Protein AF-0000000069197864 (afdb_homodimer)

Solvent-accessible surface area (backbone atoms only — not comparable to full-atom values): 42630 Å² total; per-residue (Å²): 136,84,79,78,78,74,75,74,72,71,70,78,69,64,52,70,52,77,32,82,39,38,65,58,52,23,64,70,49,71,47,91,70,56,29,30,30,36,21,18,33,44,32,56,97,52,33,32,36,30,38,38,36,36,39,21,58,75,29,68,63,74,81,81,74,58,93,82,49,43,35,36,40,35,40,45,45,51,19,27,34,25,52,62,45,41,40,32,92,54,12,57,22,32,53,53,95,93,35,60,39,76,34,92,60,21,50,26,68,76,27,23,40,35,22,41,19,38,52,68,53,8,32,84,10,37,56,63,84,75,62,103,38,56,43,58,51,51,50,52,48,52,53,53,50,28,51,74,58,68,43,50,74,51,37,29,35,41,31,28,49,32,56,25,57,61,53,51,36,48,32,60,66,62,40,69,91,53,82,66,44,71,51,32,40,37,34,32,42,49,58,39,38,45,70,54,33,55,67,38,54,30,58,39,39,27,44,51,36,69,42,53,73,66,57,26,51,51,40,48,52,53,39,49,53,49,38,53,29,59,75,66,68,48,73,90,45,57,62,57,51,50,50,52,52,52,51,53,35,58,53,52,50,55,72,47,74,78,61,78,78,44,58,63,58,52,43,48,52,51,29,75,39,22,41,75,42,49,73,35,95,55,77,70,57,35,61,56,21,67,69,49,26,53,58,34,55,69,50,58,76,54,64,36,56,67,42,53,34,50,43,48,73,70,71,21,36,39,34,39,38,31,51,17,79,46,68,92,39,40,35,53,19,47,53,50,48,61,72,62,46,82,45,96,57,40,71,62,47,72,72,50,69,70,42,77,36,71,43,79,40,72,37,76,90,74,71,41,76,41,76,40,64,43,31,36,40,34,66,49,96,49,39,35,40,34,35,26,63,46,87,62,49,65,59,48,64,62,60,74,61,70,113,136,83,80,78,77,74,77,73,73,72,69,76,70,65,53,72,50,76,32,82,39,37,65,59,52,22,64,70,49,72,46,89,72,57,29,31,30,35,20,18,34,44,31,56,99,53,33,33,37,30,37,38,36,35,38,22,58,76,28,67,62,74,79,82,75,58,92,82,50,43,36,35,40,36,40,47,44,50,18,27,36,26,51,62,44,43,39,33,94,52,12,56,22,31,54,53,96,92,35,60,40,75,33,93,61,20,51,26,69,77,28,22,38,36,22,41,19,39,52,67,52,8,32,84,9,37,57,63,84,75,70,99,38,55,42,58,51,51,50,52,48,50,53,54,50,28,50,74,57,67,42,50,76,50,37,30,33,42,32,28,48,31,56,26,57,62,54,52,37,47,33,60,64,63,39,68,91,52,82,64,44,70,51,29,39,35,34,33,46,50,58,40,39,43,71,54,33,54,66,38,53,28,59,38,40,27,45,52,34,70,43,54,72,68,57,26,51,50,41,46,51,52,39,50,54,50,38,52,27,57,75,68,68,48,73,87,44,58,61,56,52,50,50,51,52,51,52,53,32,56,53,51,50,57,71,45,75,78,63,78,78,44,57,62,58,50,44,47,52,50,28,77,38,23,42,77,43,49,71,36,95,57,76,71,58,34,61,57,22,67,71,48,24,54,59,35,56,70,50,57,75,52,64,36,57,65,42,53,34,51,42,47,72,70,71,22,36,40,35,39,38,32,51,15,80,46,67,92,38,42,35,53,19,47,53,50,47,62,72,62,46,82,46,96,58,41,72,60,48,71,72,50,68,70,41,77,37,73,43,82,38,73,36,74,90,72,72,39,76,43,76,40,62,44,33,35,37,34,67,51,94,50,40,36,39,34,36,25,64,43,88,72,50,62,54,51,62,64,62,72,62,68,114

Nearest PDB structures (foldseek):
  1cpy-assembly1_A  TM=8.074E-01  e=1.595E-21  Saccharomyces cerevisiae
  8w2d-assembly2_B  TM=4.343E-01  e=3.304E-03  Paraburkholderia acidicola
  6fw5-assembly4_D  TM=5.270E-01  e=2.827E-02  Mycobacterium tuberculosis CDC1551
  6fw5-assembly3_C  TM=5.551E-01  e=5.670E-02  Mycobacterium tuberculosis CDC1551
  6fvj-assembly6_F  TM=4.815E-01  e=2.153E-01  Mycobacterium tuberculosis

InterPro domains:
  IPR001563 Peptidase S10, serine carboxypeptidase [PF00450] (79-387)
  IPR001563 Peptidase S10, serine carboxypeptidase [PTHR11802] (58-299)
  IPR029058 Alpha/Beta hydrolase fold [G3DSA:3.40.50.1820] (12-390)
  IPR029058 Alpha/Beta hydrolase fold [SSF53474] (30-390)

Organism: Paramecium tetraurelia (NCBI:txid5888)

Structure (mmCIF, N/CA/C/O backbone):
data_AF-0000000069197864-model_v1
#
loop_
_entity.id
_entity.type
_entity.pdbx_description
1 polymer 'Chromosome undetermined scaffold_12, whole genome shotgun sequence'
#
loop_
_atom_site.group_PDB
_atom_site.id
_atom_site.type_symbol
_atom_site.label_atom_id
_atom_site.label_alt_id
_atom_site.label_comp_id
_atom_site.label_asym_id
_atom_site.label_entity_id
_atom_site.label_seq_id
_atom_site.pdbx_PDB_ins_code
_atom_site.Cartn_x
_atom_site.Cartn_y
_atom_site.Cartn_z
_atom_site.occupancy
_atom_site.B_iso_or_equiv
_atom_site.auth_seq_id
_atom_site.auth_comp_id
_atom_site.auth_asym_id
_atom_site.auth_atom_id
_atom_site.pdbx_PDB_model_num
ATOM 1 N N . MET A 1 1 ? 2.703 71.875 38.156 1 29.94 1 MET A N 1
ATOM 2 C CA . MET A 1 1 ? 1.767 71.438 37.094 1 29.94 1 MET A CA 1
ATOM 3 C C . MET A 1 1 ? 2.441 70.562 36.094 1 29.94 1 MET A C 1
ATOM 5 O O . MET A 1 1 ? 3.189 71 35.25 1 29.94 1 MET A O 1
ATOM 9 N N . PHE A 1 2 ? 2.959 69.375 36.438 1 36.72 2 PHE A N 1
ATOM 10 C CA . PHE A 1 2 ? 3.602 68.312 35.656 1 36.72 2 PHE A CA 1
ATOM 11 C C . PHE A 1 2 ? 2.65 67.688 34.625 1 36.72 2 PHE A C 1
ATOM 13 O O . PHE A 1 2 ? 1.576 67.188 34.969 1 36.72 2 PHE A O 1
ATOM 20 N N . ILE A 1 3 ? 2.619 68.25 33.344 1 36.62 3 ILE A N 1
ATOM 21 C CA . ILE A 1 3 ? 1.934 67.75 32.156 1 36.62 3 ILE A CA 1
ATOM 22 C C . ILE A 1 3 ? 2.357 66.312 31.891 1 36.62 3 ILE A C 1
ATOM 24 O O . ILE A 1 3 ? 3.533 66.062 31.625 1 36.62 3 ILE A O 1
ATOM 28 N N . TYR A 1 4 ? 1.689 65.312 32.438 1 33.03 4 TYR A N 1
ATOM 29 C CA . TYR A 1 4 ? 1.729 63.906 31.984 1 33.03 4 TYR A CA 1
ATOM 30 C C . TYR A 1 4 ? 1.438 63.812 30.5 1 33.03 4 TYR A C 1
ATOM 32 O O . TYR A 1 4 ? 0.31 64.062 30.062 1 33.03 4 TYR A O 1
ATOM 40 N N . LEU A 1 5 ? 2.395 64.062 29.609 1 32.31 5 LEU A N 1
ATOM 41 C CA . LEU A 1 5 ? 2.314 63.688 28.203 1 32.31 5 LEU A CA 1
ATOM 42 C C . LEU A 1 5 ? 1.956 62.188 28.078 1 32.31 5 LEU A C 1
ATOM 44 O O . LEU A 1 5 ? 2.748 61.312 28.453 1 32.31 5 LEU A O 1
ATOM 48 N N . GLN A 1 6 ? 0.674 61.812 28.203 1 32.03 6 GLN A N 1
ATOM 49 C CA . GLN A 1 6 ? 0.186 60.531 27.75 1 32.03 6 GLN A CA 1
ATOM 50 C C . GLN A 1 6 ? 0.647 60.219 26.328 1 32.03 6 GLN A C 1
ATOM 52 O O . GLN A 1 6 ? 0.236 60.906 25.375 1 32.03 6 GLN A O 1
ATOM 57 N N . LEU A 1 7 ? 1.839 59.812 26.109 1 33.84 7 LEU A N 1
ATOM 58 C CA . LEU A 1 7 ? 2.217 59.188 24.844 1 33.84 7 LEU A CA 1
ATOM 59 C C . LEU A 1 7 ? 1.141 58.188 24.375 1 33.84 7 LEU A C 1
ATOM 61 O O . LEU A 1 7 ? 0.909 57.156 25.016 1 33.84 7 LEU A O 1
ATOM 65 N N . ILE A 1 8 ? 0.067 58.688 23.812 1 32.66 8 ILE A N 1
ATOM 66 C CA . ILE A 1 8 ? -0.806 57.812 23.016 1 32.66 8 ILE A CA 1
ATOM 67 C C . ILE A 1 8 ? 0.029 57 22.031 1 32.66 8 ILE A C 1
ATOM 69 O O . ILE A 1 8 ? 0.58 57.562 21.078 1 32.66 8 ILE A O 1
ATOM 73 N N . PHE A 1 9 ? 0.789 56.031 22.469 1 34.56 9 PHE A N 1
ATOM 74 C CA . PHE A 1 9 ? 1.14 55 21.5 1 34.56 9 PHE A CA 1
ATOM 75 C C . PHE A 1 9 ? -0.055 54.688 20.609 1 34.56 9 PHE A C 1
ATOM 77 O O . PHE A 1 9 ? -1.021 54.062 21.062 1 34.56 9 PHE A O 1
ATOM 84 N N . THR A 1 10 ? -0.437 55.531 19.75 1 35.44 10 THR A N 1
ATOM 85 C CA . THR A 1 10 ? -1.329 55.062 18.688 1 35.44 10 THR A CA 1
ATOM 86 C C . THR A 1 10 ? -0.896 53.688 18.172 1 35.44 10 THR A C 1
ATOM 88 O O . THR A 1 10 ? 0.131 53.594 17.5 1 35.44 10 THR A O 1
ATOM 91 N N . LEU A 1 11 ? -1.005 52.625 18.891 1 41.78 11 LEU A N 1
ATOM 92 C CA . LEU A 1 11 ? -0.915 51.281 18.312 1 41.78 11 LEU A CA 1
ATOM 93 C C . LEU A 1 11 ? -1.478 51.25 16.906 1 41.78 11 LEU A C 1
ATOM 95 O O . LEU A 1 11 ? -2.668 51.5 16.703 1 41.78 11 LEU A O 1
ATOM 99 N N . THR A 1 12 ? -0.827 51.719 15.969 1 46.97 12 THR A N 1
ATOM 100 C CA . THR A 1 12 ? -1.195 51.594 14.57 1 46.97 12 THR A CA 1
ATOM 101 C C . THR A 1 12 ? -1.831 50.219 14.305 1 46.97 12 THR A C 1
ATOM 103 O O . THR A 1 12 ? -1.194 49.188 14.508 1 46.97 12 THR A O 1
ATOM 106 N N . ARG A 1 13 ? -3.125 50.156 14.586 1 60.06 13 ARG A N 1
ATOM 107 C CA . ARG A 1 13 ? -3.893 48.938 14.32 1 60.06 13 ARG A CA 1
ATOM 108 C C . ARG A 1 13 ? -3.666 48.469 12.891 1 60.06 13 ARG A C 1
ATOM 110 O O . ARG A 1 13 ? -3.535 49.281 11.969 1 60.06 13 ARG A O 1
ATOM 117 N N . ALA A 1 14 ? -3.287 47.156 12.664 1 67.81 14 ALA A N 1
ATOM 118 C CA . ALA A 1 14 ? -3.146 46.5 11.367 1 67.81 14 ALA A CA 1
ATOM 119 C C . ALA A 1 14 ? -4.367 46.75 10.484 1 67.81 14 ALA A C 1
ATOM 121 O O . ALA A 1 14 ? -5.492 46.844 10.984 1 67.81 14 ALA A O 1
ATOM 122 N N . LEU A 1 15 ? -4.105 47.281 9.305 1 82.94 15 LEU A N 1
ATOM 123 C CA . LEU A 1 15 ? -5.148 47.469 8.297 1 82.94 15 LEU A CA 1
ATOM 124 C C . LEU A 1 15 ? -5.449 46.156 7.594 1 82.94 15 LEU A C 1
ATOM 126 O O . LEU A 1 15 ? -4.527 45.406 7.215 1 82.94 15 LEU A O 1
ATOM 130 N N . ILE A 1 16 ? -6.719 45.719 7.645 1 89.31 16 ILE A N 1
ATOM 131 C CA . ILE A 1 16 ? -7.145 44.5 6.949 1 89.31 16 ILE A CA 1
ATOM 132 C C . ILE A 1 16 ? -7.914 44.875 5.688 1 89.31 16 ILE A C 1
ATOM 134 O O . ILE A 1 16 ? -8.852 45.688 5.734 1 89.31 16 ILE A O 1
ATOM 138 N N . VAL A 1 17 ? -7.387 44.469 4.574 1 90.38 17 VAL A N 1
ATOM 139 C CA . VAL A 1 17 ? -8.141 44.5 3.326 1 90.38 17 VAL A CA 1
ATOM 140 C C . VAL A 1 17 ? -8.812 43.156 3.104 1 90.38 17 VAL A C 1
ATOM 142 O O . VAL A 1 17 ? -8.133 42.125 3.021 1 90.38 17 VAL A O 1
ATOM 145 N N . LYS A 1 18 ? -10.156 43.094 3.133 1 94.12 18 LYS A N 1
ATOM 146 C CA . LYS A 1 18 ? -10.891 41.844 3.02 1 94.12 18 LYS A CA 1
ATOM 147 C C . LYS A 1 18 ? -11.836 41.875 1.822 1 94.12 18 LYS A C 1
ATOM 149 O O . LYS A 1 18 ? -12.406 42.906 1.498 1 94.12 18 LYS A O 1
ATOM 154 N N . ASN A 1 19 ? -11.906 40.781 1.185 1 94.75 19 ASN A N 1
ATOM 155 C CA . ASN A 1 19 ? -12.812 40.562 0.067 1 94.75 19 ASN A CA 1
ATOM 156 C C . ASN A 1 19 ? -13.703 39.344 0.308 1 94.75 19 ASN A C 1
ATOM 158 O O . ASN A 1 19 ? -13.203 38.219 0.531 1 94.75 19 ASN A O 1
ATOM 162 N N . ASP A 1 20 ? -15.016 39.594 0.306 1 97.56 20 ASP A N 1
ATOM 163 C CA . ASP A 1 20 ? -15.93 38.469 0.218 1 97.56 20 ASP A CA 1
ATOM 164 C C . ASP A 1 20 ? -15.922 37.844 -1.184 1 97.56 20 ASP A C 1
ATOM 166 O O . ASP A 1 20 ? -16.438 38.438 -2.127 1 97.56 20 ASP A O 1
ATOM 170 N N . VAL A 1 21 ? -15.359 36.719 -1.281 1 98.25 21 VAL A N 1
ATOM 171 C CA . VAL A 1 21 ? -15.188 36.125 -2.6 1 98.25 21 VAL A CA 1
ATOM 172 C C . VAL A 1 21 ? -16.125 34.938 -2.748 1 98.25 21 VAL A C 1
ATOM 174 O O . VAL A 1 21 ? -15.852 34.031 -3.541 1 98.25 21 VAL A O 1
ATOM 177 N N . THR A 1 22 ? -17.188 34.844 -1.969 1 98.31 22 THR A N 1
ATOM 178 C CA . THR A 1 22 ? -18.156 33.75 -2.029 1 98.31 22 THR A CA 1
ATOM 179 C C . THR A 1 22 ? -18.797 33.688 -3.406 1 98.31 22 THR A C 1
ATOM 181 O O . THR A 1 22 ? -18.891 32.594 -4 1 98.31 22 THR A O 1
ATOM 184 N N . SER A 1 23 ? -19.25 34.812 -3.895 1 97.44 23 SER A N 1
ATOM 185 C CA . SER A 1 23 ? -19.891 34.844 -5.199 1 97.44 23 SER A CA 1
ATOM 186 C C . SER A 1 23 ? -18.922 34.469 -6.312 1 97.44 23 SER A C 1
ATOM 188 O O . SER A 1 23 ? -19.328 33.844 -7.301 1 97.44 23 SER A O 1
ATOM 190 N N . PHE A 1 24 ? -17.734 34.875 -6.125 1 97.5 24 PHE A N 1
ATOM 191 C CA . PHE A 1 24 ? -16.719 34.531 -7.102 1 97.5 24 PHE A CA 1
ATOM 192 C C . PHE A 1 24 ? -16.625 33 -7.25 1 97.5 24 PHE A C 1
ATOM 194 O O . PHE A 1 24 ? -16.641 32.5 -8.367 1 97.5 24 PHE A O 1
ATOM 201 N N . TYR A 1 25 ? -16.5 32.281 -6.137 1 98 25 TYR A N 1
ATOM 202 C CA . TYR A 1 25 ? -16.375 30.828 -6.18 1 98 25 TYR A CA 1
ATOM 203 C C . TYR A 1 25 ? -17.672 30.203 -6.684 1 98 25 TYR A C 1
ATOM 205 O O . TYR A 1 25 ? -17.641 29.203 -7.422 1 98 25 TYR A O 1
ATOM 213 N N . GLN A 1 26 ? -18.781 30.75 -6.32 1 97.81 26 GLN A N 1
ATOM 214 C CA . GLN A 1 26 ? -20.062 30.219 -6.797 1 97.81 26 GLN A CA 1
ATOM 215 C C . GLN A 1 26 ? -20.156 30.297 -8.32 1 97.81 26 GLN A C 1
ATOM 217 O O . GLN A 1 26 ? -20.625 29.359 -8.961 1 97.81 26 GLN A O 1
ATOM 222 N N . ASP A 1 27 ? -19.734 31.391 -8.797 1 96.88 27 ASP A N 1
ATOM 223 C CA . ASP A 1 27 ? -19.75 31.578 -10.25 1 96.88 27 ASP A CA 1
ATOM 224 C C . ASP A 1 27 ? -18.812 30.609 -10.938 1 96.88 27 ASP A C 1
ATOM 226 O O . ASP A 1 27 ? -19.125 30.078 -12.016 1 96.88 27 ASP A O 1
ATOM 230 N N . MET A 1 28 ? -17.703 30.422 -10.359 1 96.19 28 MET A N 1
ATOM 231 C CA . MET A 1 28 ? -16.672 29.562 -10.945 1 96.19 28 MET A CA 1
ATOM 232 C C . MET A 1 28 ? -17.156 28.109 -10.984 1 96.19 28 MET A C 1
ATOM 234 O O . MET A 1 28 ? -16.891 27.391 -11.953 1 96.19 28 MET A O 1
ATOM 238 N N . ILE A 1 29 ? -17.797 27.641 -9.93 1 97.06 29 ILE A N 1
ATOM 239 C CA . ILE A 1 29 ? -18.141 26.234 -9.852 1 97.06 29 ILE A CA 1
ATOM 240 C C . ILE A 1 29 ? -19.578 26.016 -10.297 1 97.06 29 ILE A C 1
ATOM 242 O O . ILE A 1 29 ? -20.031 24.875 -10.414 1 97.06 29 ILE A O 1
ATOM 246 N N . LYS A 1 30 ? -20.391 27.031 -10.438 1 96.56 30 LYS A N 1
ATOM 247 C CA . LYS A 1 30 ? -21.781 27 -10.867 1 96.56 30 LYS A CA 1
ATOM 248 C C . LYS A 1 30 ? -22.656 26.234 -9.867 1 96.56 30 LYS A C 1
ATOM 250 O O . LYS A 1 30 ? -23.469 25.406 -10.258 1 96.56 30 LYS A O 1
ATOM 255 N N . LYS A 1 31 ? -22.344 26.406 -8.594 1 96.38 31 LYS A N 1
ATOM 256 C CA . LYS A 1 31 ? -23.094 25.844 -7.473 1 96.38 31 LYS A CA 1
ATOM 257 C C . LYS A 1 31 ? -23.234 26.859 -6.34 1 96.38 31 LYS A C 1
ATOM 259 O O . LYS A 1 31 ? -22.375 27.734 -6.18 1 96.38 31 LYS A O 1
ATOM 264 N N . GLN A 1 32 ? -24.25 26.75 -5.613 1 96.44 32 GLN A N 1
ATOM 265 C CA . GLN A 1 32 ? -24.406 27.578 -4.422 1 96.44 32 GLN A CA 1
ATOM 266 C C . GLN A 1 32 ? -23.5 27.109 -3.299 1 96.44 32 GLN A C 1
ATOM 268 O O . GLN A 1 32 ? -23.344 25.906 -3.076 1 96.44 32 GLN A O 1
ATOM 273 N N . ILE A 1 33 ? -22.875 28.047 -2.629 1 97 33 ILE A N 1
ATOM 274 C CA . ILE A 1 33 ? -22 27.797 -1.49 1 97 33 ILE A CA 1
ATOM 275 C C . ILE A 1 33 ? -22.672 28.281 -0.207 1 97 33 ILE A C 1
ATOM 277 O O . ILE A 1 33 ? -23.188 29.391 -0.155 1 97 33 ILE A O 1
ATOM 281 N N . SER A 1 34 ? -22.656 27.469 0.786 1 96.75 34 SER A N 1
ATOM 282 C CA . SER A 1 34 ? -23.391 27.766 2.004 1 96.75 34 SER A CA 1
ATOM 283 C C . SER A 1 34 ? -22.5 28.391 3.066 1 96.75 34 SER A C 1
ATOM 285 O O . SER A 1 34 ? -22.875 28.469 4.238 1 96.75 34 SER A O 1
ATOM 287 N N . PHE A 1 35 ? -21.312 28.766 2.775 1 97.88 35 PHE A N 1
ATOM 288 C CA . PHE A 1 35 ? -20.375 29.312 3.75 1 97.88 35 PHE A CA 1
ATOM 289 C C . PHE A 1 35 ? -19.641 30.531 3.188 1 97.88 35 PHE A C 1
ATOM 291 O O . PHE A 1 35 ? -19.562 30.703 1.97 1 97.88 35 PHE A O 1
ATOM 298 N N . LEU A 1 36 ? -19.125 31.312 4.047 1 98.5 36 LEU A N 1
ATOM 299 C CA . LEU A 1 36 ? -18.375 32.5 3.658 1 98.5 36 LEU A CA 1
ATOM 300 C C . LEU A 1 36 ? -16.984 32.125 3.156 1 98.5 36 LEU A C 1
ATOM 302 O O . LEU A 1 36 ? -16.312 31.297 3.764 1 98.5 36 LEU A O 1
ATOM 306 N N . CYS A 1 37 ? -16.656 32.656 2.045 1 98.56 37 CYS A N 1
ATOM 307 C CA . CYS A 1 37 ? -15.281 32.656 1.544 1 98.56 37 CYS A CA 1
ATOM 308 C C . CYS A 1 37 ? -14.695 34.062 1.546 1 98.56 37 CYS A C 1
ATOM 310 O O . CYS A 1 37 ? -15.203 34.938 0.861 1 98.56 37 CYS A O 1
ATOM 312 N N . GLU A 1 38 ? -13.68 34.188 2.303 1 98.5 38 GLU A N 1
ATOM 313 C CA . GLU A 1 38 ? -13.047 35.5 2.377 1 98.5 38 GLU A CA 1
ATOM 314 C C . GLU A 1 38 ? -11.555 35.406 2.096 1 98.5 38 GLU A C 1
ATOM 316 O O . GLU A 1 38 ? -10.883 34.469 2.535 1 98.5 38 GLU A O 1
ATOM 321 N N . SER A 1 39 ? -11.07 36.312 1.293 1 98.12 39 SER A N 1
ATOM 322 C CA . SER A 1 39 ? -9.648 36.469 1.021 1 98.12 39 SER A CA 1
ATOM 323 C C . SER A 1 39 ? -9.195 37.906 1.305 1 98.12 39 SER A C 1
ATOM 325 O O . SER A 1 39 ? -10.008 38.844 1.259 1 98.12 39 SER A O 1
ATOM 327 N N . GLY A 1 40 ? -7.895 38 1.662 1 97.25 40 GLY A N 1
ATOM 328 C CA . GLY A 1 40 ? -7.422 39.344 1.915 1 97.25 40 GLY A CA 1
ATOM 329 C C . GLY A 1 40 ? -5.977 39.406 2.369 1 97.25 40 GLY A C 1
ATOM 330 O O . GLY A 1 40 ? -5.203 38.469 2.107 1 97.25 40 GLY A O 1
ATOM 331 N N . ARG A 1 41 ? -5.621 40.594 2.881 1 96.38 41 ARG A N 1
ATOM 332 C CA . ARG A 1 41 ? -4.293 40.844 3.432 1 96.38 41 ARG A CA 1
ATOM 333 C C . ARG A 1 41 ? -4.383 41.625 4.742 1 96.38 41 ARG A C 1
ATOM 335 O O . ARG A 1 41 ? -5.23 42.5 4.891 1 96.38 41 ARG A O 1
ATOM 342 N N . LEU A 1 42 ? -3.623 41.219 5.625 1 96.69 42 LEU A N 1
ATOM 343 C CA . LEU A 1 42 ? -3.438 41.969 6.863 1 96.69 42 LEU A CA 1
ATOM 344 C C . LEU A 1 42 ? -2.074 42.656 6.891 1 96.69 42 LEU A C 1
ATOM 346 O O . LEU A 1 42 ? -1.042 41.969 6.758 1 96.69 42 LEU A O 1
ATOM 350 N N . THR A 1 43 ? -2.109 43.938 7.023 1 94.81 43 THR A N 1
ATOM 351 C CA . THR A 1 43 ? -0.899 44.75 6.902 1 94.81 43 THR A CA 1
ATOM 352 C C . THR A 1 43 ? -0.33 45.062 8.281 1 94.81 43 THR A C 1
ATOM 354 O O . THR A 1 43 ? -1.071 45.438 9.188 1 94.81 43 THR A O 1
ATOM 357 N N . PHE A 1 44 ? 0.952 44.844 8.328 1 91.69 44 PHE A N 1
ATOM 358 C CA . PHE A 1 44 ? 1.755 45.25 9.477 1 91.69 44 PHE A CA 1
ATOM 359 C C . PHE A 1 44 ? 2.527 46.531 9.156 1 91.69 44 PHE A C 1
ATOM 361 O O . PHE A 1 44 ? 2.291 47.156 8.133 1 91.69 44 PHE A O 1
ATOM 368 N N . ASP A 1 45 ? 3.416 46.969 10.102 1 88.19 45 ASP A N 1
ATOM 369 C CA . ASP A 1 45 ? 4.246 48.156 9.898 1 88.19 45 ASP A CA 1
ATOM 370 C C . ASP A 1 45 ? 5.266 47.906 8.789 1 88.19 45 ASP A C 1
ATOM 372 O O . ASP A 1 45 ? 5.656 48.844 8.094 1 88.19 45 ASP A O 1
ATOM 376 N N . ASN A 1 46 ? 5.602 46.688 8.555 1 91.38 46 ASN A N 1
ATOM 377 C CA . ASN A 1 46 ? 6.711 46.406 7.645 1 91.38 46 ASN A CA 1
ATOM 378 C C . ASN A 1 46 ? 6.324 45.406 6.566 1 91.38 46 ASN A C 1
ATOM 380 O O . ASN A 1 46 ? 7.188 44.75 5.977 1 91.38 46 ASN A O 1
ATOM 384 N N . GLY A 1 47 ? 5.082 45.25 6.355 1 93.44 47 GLY A N 1
ATOM 385 C CA . GLY A 1 47 ? 4.648 44.312 5.336 1 93.44 47 GLY A CA 1
ATOM 386 C C . GLY A 1 47 ? 3.221 43.812 5.535 1 93.44 47 GLY A C 1
ATOM 387 O O . GLY A 1 47 ? 2.432 44.469 6.215 1 93.44 47 GLY A O 1
ATOM 388 N N . PHE A 1 48 ? 2.918 42.719 4.855 1 94.88 48 PHE A N 1
ATOM 389 C CA . PHE A 1 48 ? 1.581 42.156 5.016 1 94.88 48 PHE A CA 1
ATOM 390 C C . PHE A 1 48 ? 1.599 40.656 4.801 1 94.88 48 PHE A C 1
ATOM 392 O O . PHE A 1 48 ? 2.506 40.125 4.152 1 94.88 48 PHE A O 1
ATOM 399 N N . TYR A 1 49 ? 0.727 39.938 5.414 1 96.44 49 TYR A N 1
ATOM 400 C CA . TYR A 1 49 ? 0.413 38.562 5.121 1 96.44 49 TYR A CA 1
ATOM 401 C C . TYR A 1 49 ? -0.876 38.438 4.316 1 96.44 49 TYR A C 1
ATOM 403 O O . TYR A 1 49 ? -1.838 39.188 4.57 1 96.44 49 TYR A O 1
ATOM 411 N N . THR A 1 50 ? -0.87 37.562 3.318 1 97.06 50 THR A N 1
ATOM 412 C CA . THR A 1 50 ? -2.104 37.219 2.631 1 97.06 50 THR A CA 1
ATOM 413 C C . THR A 1 50 ? -2.783 36.031 3.322 1 97.06 50 THR A C 1
ATOM 415 O O . THR A 1 50 ? -2.117 35.219 3.943 1 97.06 50 THR A O 1
ATOM 418 N N . TYR A 1 51 ? -4.133 36.031 3.262 1 98.19 51 TYR A N 1
ATOM 419 C CA . TYR A 1 51 ? -4.871 34.938 3.93 1 98.19 51 TYR A CA 1
ATOM 420 C C . TYR A 1 51 ? -6.137 34.594 3.16 1 98.19 51 TYR A C 1
ATOM 422 O O . TYR A 1 51 ? -6.582 35.375 2.303 1 98.19 51 TYR A O 1
ATOM 430 N N . GLN A 1 52 ? -6.609 33.406 3.383 1 98.31 52 GLN A N 1
ATOM 431 C CA . GLN A 1 52 ? -7.961 33 3.02 1 98.31 52 GLN A CA 1
ATOM 432 C C . GLN A 1 52 ? -8.656 32.312 4.191 1 98.31 52 GLN A C 1
ATOM 434 O O . GLN A 1 52 ? -8.031 31.547 4.93 1 98.31 52 GLN A O 1
ATOM 439 N N . ILE A 1 53 ? -9.898 32.656 4.398 1 98.5 53 ILE A N 1
ATOM 440 C CA . ILE A 1 53 ? -10.688 31.953 5.406 1 98.5 53 ILE A CA 1
ATOM 441 C C . ILE A 1 53 ? -11.945 31.375 4.77 1 98.5 53 ILE A C 1
ATOM 443 O O . ILE A 1 53 ? -12.562 32.031 3.914 1 98.5 53 ILE A O 1
ATOM 447 N N . PHE A 1 54 ? -12.234 30.219 5.105 1 98.44 54 PHE A N 1
ATOM 448 C CA . PHE A 1 54 ? -13.453 29.5 4.75 1 98.44 54 PHE A CA 1
ATOM 449 C C . PHE A 1 54 ? -14.195 29.031 6 1 98.44 54 PHE A C 1
ATOM 451 O O . PHE A 1 54 ? -13.68 28.219 6.77 1 98.44 54 PHE A O 1
ATOM 458 N N . LEU A 1 55 ? -15.375 29.609 6.184 1 98.12 55 LEU A N 1
ATOM 459 C CA . LEU A 1 55 ? -16.109 29.266 7.391 1 98.12 55 LEU A CA 1
ATOM 460 C C . LEU A 1 55 ? -16.75 27.875 7.27 1 98.12 55 LEU A C 1
ATOM 462 O O . LEU A 1 55 ? -16.797 27.312 6.176 1 98.12 55 LEU A O 1
ATOM 466 N N . LYS A 1 56 ? -17.078 27.328 8.391 1 94.94 56 LYS A N 1
ATOM 467 C CA . LYS A 1 56 ? -17.797 26.062 8.453 1 94.94 56 LYS A CA 1
ATOM 468 C C . LYS A 1 56 ? -19.062 26.109 7.621 1 94.94 56 LYS A C 1
ATOM 470 O O . LYS A 1 56 ? -19.703 27.156 7.516 1 94.94 56 LYS A O 1
ATOM 475 N N . GLU A 1 57 ? -19.406 25 7.035 1 93.62 57 GLU A N 1
ATOM 476 C CA . GLU A 1 57 ? -20.641 24.922 6.254 1 93.62 57 GLU A CA 1
ATOM 477 C C . GLU A 1 57 ? -21.828 25.484 7.035 1 93.62 57 GLU A C 1
ATOM 479 O O . GLU A 1 57 ? -21.938 25.266 8.242 1 93.62 57 GLU A O 1
ATOM 484 N N . ASN A 1 58 ? -22.641 26.297 6.367 1 95.31 58 ASN A N 1
ATOM 485 C CA . ASN A 1 58 ? -23.859 26.922 6.875 1 95.31 58 ASN A CA 1
ATOM 486 C C . ASN A 1 58 ? -23.547 28.141 7.742 1 95.31 58 ASN A C 1
ATOM 488 O O . ASN A 1 58 ? -24.391 28.594 8.523 1 95.31 58 ASN A O 1
ATOM 492 N N . HIS A 1 59 ? -22.312 28.641 7.68 1 97.44 59 HIS A N 1
ATOM 493 C CA . HIS A 1 59 ? -21.922 29.938 8.242 1 97.44 59 HIS A CA 1
ATOM 494 C C . HIS A 1 59 ? -21.562 30.938 7.148 1 97.44 59 HIS A C 1
ATOM 496 O O . HIS A 1 59 ? -20.516 30.828 6.523 1 97.44 59 HIS A O 1
ATOM 502 N N . THR A 1 60 ? -22.375 31.906 6.961 1 97.19 60 THR A N 1
ATOM 503 C CA . THR A 1 60 ? -22.203 32.812 5.836 1 97.19 60 THR A CA 1
ATOM 504 C C . THR A 1 60 ? -21.625 34.156 6.301 1 97.19 60 THR A C 1
ATOM 506 O O . THR A 1 60 ? -21.391 35.062 5.488 1 97.19 60 THR A O 1
ATOM 509 N N . ASP A 1 61 ? -21.5 34.312 7.559 1 97.06 61 ASP A N 1
ATOM 510 C CA . ASP A 1 61 ? -20.844 35.469 8.156 1 97.06 61 ASP A CA 1
ATOM 511 C C . ASP A 1 61 ? -20.281 35.125 9.539 1 97.06 61 ASP A C 1
ATOM 513 O O . ASP A 1 61 ? -20.266 33.969 9.938 1 97.06 61 ASP A O 1
ATOM 517 N N . TYR A 1 62 ? -19.781 36.094 10.266 1 97.12 62 TYR A N 1
ATOM 518 C CA . TYR A 1 62 ? -19.062 35.875 11.523 1 97.12 62 TYR A CA 1
ATOM 519 C C . TYR A 1 62 ? -20.016 36 12.711 1 97.12 62 TYR A C 1
ATOM 521 O O . TYR A 1 62 ? -19.562 36.156 13.852 1 97.12 62 TYR A O 1
ATOM 529 N N . THR A 1 63 ? -21.297 35.969 12.539 1 93.88 63 THR A N 1
ATOM 530 C CA . THR A 1 63 ? -22.219 36.344 13.609 1 93.88 63 THR A CA 1
ATOM 531 C C . THR A 1 63 ? -22.891 35.094 14.188 1 93.88 63 THR A C 1
ATOM 533 O O . THR A 1 63 ? -23.531 35.188 15.234 1 93.88 63 THR A O 1
ATOM 536 N N . ASN A 1 64 ? -22.781 33.938 13.664 1 89.88 64 ASN A N 1
ATOM 537 C CA . ASN A 1 64 ? -23.562 32.781 14.086 1 89.88 64 ASN A CA 1
ATOM 538 C C . ASN A 1 64 ? -22.672 31.688 14.672 1 89.88 64 ASN A C 1
ATOM 540 O O . ASN A 1 64 ? -22.922 30.5 14.469 1 89.88 64 ASN A O 1
ATOM 544 N N . PHE A 1 65 ? -21.719 32.094 15.438 1 94.94 65 PHE A N 1
ATOM 545 C CA . PHE A 1 65 ? -20.844 31.078 16.047 1 94.94 65 PHE A CA 1
ATOM 546 C C . PHE A 1 65 ? -21.375 30.672 17.406 1 94.94 65 PHE A C 1
ATOM 548 O O . PHE A 1 65 ? -21.984 31.469 18.109 1 94.94 65 PHE A O 1
ATOM 555 N N . THR A 1 66 ? -21.203 29.391 17.75 1 92.25 66 THR A N 1
ATOM 556 C CA . THR A 1 66 ? -21.5 28.859 19.062 1 92.25 66 THR A CA 1
ATOM 557 C C . THR A 1 66 ? -20.219 28.438 19.781 1 92.25 66 THR A C 1
ATOM 559 O O . THR A 1 66 ? -19.141 28.516 19.203 1 92.25 66 THR A O 1
ATOM 562 N N . ASP A 1 67 ? -20.359 27.984 21 1 89.5 67 ASP A N 1
ATOM 563 C CA . ASP A 1 67 ? -19.219 27.547 21.797 1 89.5 67 ASP A CA 1
ATOM 564 C C . ASP A 1 67 ? -18.594 26.281 21.219 1 89.5 67 ASP A C 1
ATOM 566 O O . ASP A 1 67 ? -17.453 25.938 21.547 1 89.5 67 ASP A O 1
ATOM 570 N N . ALA A 1 68 ? -19.297 25.703 20.359 1 88.06 68 ALA A N 1
ATOM 571 C CA . ALA A 1 68 ? -18.797 24.469 19.766 1 88.06 68 ALA A CA 1
ATOM 572 C C . ALA A 1 68 ? -17.953 24.75 18.531 1 88.06 68 ALA A C 1
ATOM 574 O O . ALA A 1 68 ? -17.219 23.875 18.062 1 88.06 68 ALA A O 1
ATOM 575 N N . ASP A 1 69 ? -17.984 25.953 18.016 1 92.12 69 ASP A N 1
ATOM 576 C CA . ASP A 1 69 ? -17.25 26.297 16.812 1 92.12 69 ASP A CA 1
ATOM 577 C C . ASP A 1 69 ? -15.766 26.516 17.109 1 92.12 69 ASP A C 1
ATOM 579 O O . ASP A 1 69 ? -15.414 27.016 18.172 1 92.12 69 ASP A O 1
ATOM 583 N N . GLN A 1 70 ? -14.938 26.094 16.219 1 93.88 70 GLN A N 1
ATOM 584 C CA . GLN A 1 70 ? -13.484 26.234 16.312 1 93.88 70 GLN A CA 1
ATOM 585 C C . GLN A 1 70 ? -12.898 26.766 15 1 93.88 70 GLN A C 1
ATOM 587 O O . GLN A 1 70 ? -13.516 26.641 13.945 1 93.88 70 GLN A O 1
ATOM 592 N N . LEU A 1 71 ? -11.805 27.375 15.141 1 96.75 71 LEU A N 1
ATOM 593 C CA . LEU A 1 71 ? -11.023 27.844 14 1 96.75 71 LEU A CA 1
ATOM 594 C C . LEU A 1 71 ? -9.688 27.125 13.93 1 96.75 71 LEU A C 1
ATOM 596 O O . LEU A 1 71 ? -8.898 27.172 14.883 1 96.75 71 LEU A O 1
ATOM 600 N N . TRP A 1 72 ? -9.477 26.422 12.859 1 95.75 72 TRP A N 1
ATOM 601 C CA . TRP A 1 72 ? -8.156 25.859 12.602 1 95.75 72 TRP A CA 1
ATOM 602 C C . TRP A 1 72 ? -7.316 26.828 11.766 1 95.75 72 TRP A C 1
ATOM 604 O O . TRP A 1 72 ? -7.734 27.25 10.688 1 95.75 72 TRP A O 1
ATOM 614 N N . ILE A 1 73 ? -6.195 27.172 12.32 1 97.81 73 ILE A N 1
ATOM 615 C CA . ILE A 1 73 ? -5.234 27.984 11.57 1 97.81 73 ILE A CA 1
ATOM 616 C C . ILE A 1 73 ? -4.246 27.062 10.852 1 97.81 73 ILE A C 1
ATOM 618 O O . ILE A 1 73 ? -3.408 26.422 11.484 1 97.81 73 ILE A O 1
ATOM 622 N N . MET A 1 74 ? -4.391 27.031 9.547 1 96.5 74 MET A N 1
ATOM 623 C CA . MET A 1 74 ? -3.58 26.172 8.695 1 96.5 74 MET A CA 1
ATOM 624 C C . MET A 1 74 ? -2.238 26.828 8.375 1 96.5 74 MET A C 1
ATOM 626 O O . MET A 1 74 ? -2.188 27.828 7.66 1 96.5 74 MET A O 1
ATOM 630 N N . LEU A 1 75 ? -1.188 26.234 8.914 1 96.38 75 LEU A N 1
ATOM 631 C CA . LEU A 1 75 ? 0.128 26.844 8.742 1 96.38 75 LEU A CA 1
ATOM 632 C C . LEU A 1 75 ? 1.112 25.844 8.141 1 96.38 75 LEU A C 1
ATOM 634 O O . LEU A 1 75 ? 0.908 24.625 8.227 1 96.38 75 LEU A O 1
ATOM 638 N N . THR A 1 76 ? 2.061 26.328 7.453 1 94.12 76 THR A N 1
ATOM 639 C CA . THR A 1 76 ? 3.24 25.594 7.008 1 94.12 76 THR A CA 1
ATOM 640 C C . THR A 1 76 ? 4.504 26.156 7.645 1 94.12 76 THR A C 1
ATOM 642 O O . THR A 1 76 ? 4.484 27.25 8.211 1 94.12 76 THR A O 1
ATOM 645 N N . ASN A 1 77 ? 5.488 25.422 7.688 1 92.94 77 ASN A N 1
ATOM 646 C CA . ASN A 1 77 ? 6.777 25.891 8.188 1 92.94 77 ASN A CA 1
ATOM 647 C C . ASN A 1 77 ? 7.926 25.438 7.289 1 92.94 77 ASN A C 1
ATOM 649 O O . ASN A 1 77 ? 9.031 25.188 7.77 1 92.94 77 ASN A O 1
ATOM 653 N N . ASN A 1 78 ? 7.672 25.297 6.066 1 91.81 78 ASN A N 1
ATOM 654 C CA . ASN A 1 78 ? 8.688 24.828 5.129 1 91.81 78 ASN A CA 1
ATOM 655 C C . ASN A 1 78 ? 8.969 25.859 4.039 1 91.81 78 ASN A C 1
ATOM 657 O O . ASN A 1 78 ? 9.586 25.531 3.023 1 91.81 78 ASN A O 1
ATOM 661 N N . GLY A 1 79 ? 8.406 27 4.254 1 92.44 79 GLY A N 1
ATOM 662 C CA . GLY A 1 79 ? 8.609 28.047 3.275 1 92.44 79 GLY A CA 1
ATOM 663 C C . GLY A 1 79 ? 7.633 27.984 2.115 1 92.44 79 GLY A C 1
ATOM 664 O O . GLY A 1 79 ? 7.809 28.672 1.108 1 92.44 79 GLY A O 1
ATOM 665 N N . CYS A 1 80 ? 6.602 27.188 2.262 1 93.38 80 CYS A N 1
ATOM 666 C CA . CYS A 1 80 ? 5.609 27.047 1.199 1 93.38 80 CYS A CA 1
ATOM 667 C C . CYS A 1 80 ? 4.254 27.594 1.639 1 93.38 80 CYS A C 1
ATOM 669 O O . CYS A 1 80 ? 4.012 27.766 2.832 1 93.38 80 CYS A O 1
ATOM 671 N N . SER A 1 81 ? 3.475 27.859 0.677 1 95.06 81 SER A N 1
ATOM 672 C CA . SER A 1 81 ? 2.176 28.484 0.888 1 95.06 81 SER A CA 1
ATOM 673 C C . SER A 1 81 ? 1.195 27.531 1.554 1 95.06 81 SER A C 1
ATOM 675 O O . SER A 1 81 ? 1.068 26.375 1.137 1 95.06 81 SER A O 1
ATOM 677 N N . SER A 1 82 ? 0.503 28 2.553 1 95.06 82 SER A N 1
ATOM 678 C CA . SER A 1 82 ? -0.592 27.234 3.139 1 95.06 82 SER A CA 1
ATOM 679 C C . SER A 1 82 ? -1.87 27.391 2.32 1 95.06 82 SER A C 1
ATOM 681 O O . SER A 1 82 ? -2.707 26.484 2.297 1 95.06 82 SER A O 1
ATOM 683 N N . ILE A 1 83 ? -2.025 28.5 1.649 1 96.19 83 ILE A N 1
ATOM 684 C CA . ILE A 1 83 ? -3.219 28.812 0.876 1 96.19 83 ILE A CA 1
ATOM 685 C C . ILE A 1 83 ? -3.412 27.781 -0.231 1 96.19 83 ILE A C 1
ATOM 687 O O . ILE A 1 83 ? -4.543 27.422 -0.558 1 96.19 83 ILE A O 1
ATOM 691 N N . MET A 1 84 ? -2.383 27.328 -0.708 1 93.12 84 MET A N 1
ATOM 692 C CA . MET A 1 84 ? -2.445 26.312 -1.758 1 93.12 84 MET A CA 1
ATOM 693 C C . MET A 1 84 ? -3.277 25.109 -1.31 1 93.12 84 MET A C 1
ATOM 695 O O . MET A 1 84 ? -3.967 24.5 -2.119 1 93.12 84 MET A O 1
ATOM 699 N N . HIS A 1 85 ? -3.246 24.828 -0.083 1 91.69 85 HIS A N 1
ATOM 700 C CA . HIS A 1 85 ? -3.916 23.656 0.466 1 91.69 85 HIS A CA 1
ATOM 701 C C . HIS A 1 85 ? -5.43 23.859 0.501 1 91.69 85 HIS A C 1
ATOM 703 O O . HIS A 1 85 ? -6.18 22.891 0.672 1 91.69 85 HIS A O 1
ATOM 709 N N . ALA A 1 86 ? -5.902 25.062 0.314 1 95.06 86 ALA A N 1
ATOM 710 C CA . ALA A 1 86 ? -7.336 25.312 0.212 1 95.06 86 ALA A CA 1
ATOM 711 C C . ALA A 1 86 ? -7.906 24.703 -1.07 1 95.06 86 ALA A C 1
ATOM 713 O O . ALA A 1 86 ? -9.117 24.5 -1.179 1 95.06 86 ALA A O 1
ATOM 714 N N . TYR A 1 87 ? -7.039 24.422 -1.974 1 93.44 87 TYR A N 1
ATOM 715 C CA . TYR A 1 87 ? -7.469 23.938 -3.285 1 93.44 87 TYR A CA 1
ATOM 716 C C . TYR A 1 87 ? -7.039 22.5 -3.514 1 93.44 87 TYR A C 1
ATOM 718 O O . TYR A 1 87 ? -7.027 22.016 -4.648 1 93.44 87 TYR A O 1
ATOM 726 N N . ASP A 1 88 ? -6.676 21.875 -2.467 1 85.94 88 ASP A N 1
ATOM 727 C CA . ASP A 1 88 ? -6.141 20.531 -2.537 1 85.94 88 ASP A CA 1
ATOM 728 C C . ASP A 1 88 ? -6.852 19.594 -1.551 1 85.94 88 ASP A C 1
ATOM 730 O O . ASP A 1 88 ? -8.016 19.828 -1.208 1 85.94 88 ASP A O 1
ATOM 734 N N . LYS A 1 89 ? -6.316 18.531 -1.138 1 71.38 89 LYS A N 1
ATOM 735 C CA . LYS A 1 89 ? -6.891 17.328 -0.559 1 71.38 89 LYS A CA 1
ATOM 736 C C . LYS A 1 89 ? -7.734 17.656 0.671 1 71.38 89 LYS A C 1
ATOM 738 O O . LYS A 1 89 ? -8.734 16.984 0.936 1 71.38 89 LYS A O 1
ATOM 743 N N . TYR A 1 90 ? -7.594 18.75 1.373 1 77 90 TYR A N 1
ATOM 744 C CA . TYR A 1 90 ? -8.414 18.875 2.572 1 77 90 TYR A CA 1
ATOM 745 C C . TYR A 1 90 ? -9.016 20.281 2.666 1 77 90 TYR A C 1
ATOM 747 O O . TYR A 1 90 ? -9.688 20.609 3.646 1 77 90 TYR A O 1
ATOM 755 N N . GLY A 1 91 ? -8.883 20.891 1.666 1 89.44 91 GLY A N 1
ATOM 756 C CA . GLY A 1 91 ? -9.461 22.219 1.622 1 89.44 91 GLY A CA 1
ATOM 757 C C . GLY A 1 91 ? -10.875 22.25 1.086 1 89.44 91 GLY A C 1
ATOM 758 O O . GLY A 1 91 ? -11.43 21.203 0.721 1 89.44 91 GLY A O 1
ATOM 759 N N . PRO A 1 92 ? -11.461 23.297 1.155 1 94.38 92 PRO A N 1
ATOM 760 C CA . PRO A 1 92 ? -12.852 23.422 0.706 1 94.38 92 PRO A CA 1
ATOM 761 C C . PRO A 1 92 ? -13.023 23.109 -0.779 1 94.38 92 PRO A C 1
ATOM 763 O O . PRO A 1 92 ? -14.086 22.656 -1.199 1 94.38 92 PRO A O 1
ATOM 766 N N . PHE A 1 93 ? -11.938 23.297 -1.549 1 94.81 93 PHE A N 1
ATOM 767 C CA . PHE A 1 93 ? -12.023 23.125 -2.994 1 94.81 93 PHE A CA 1
ATOM 768 C C . PHE A 1 93 ? -10.992 22.109 -3.479 1 94.81 93 PHE A C 1
ATOM 770 O O . PHE A 1 93 ? -10.016 21.828 -2.785 1 94.81 93 PHE A O 1
ATOM 777 N N . VAL A 1 94 ? -11.344 21.516 -4.598 1 91.06 94 VAL A N 1
ATOM 778 C CA . VAL A 1 94 ? -10.383 20.719 -5.344 1 91.06 94 VAL A CA 1
ATOM 779 C C . VAL A 1 94 ? -10.234 21.266 -6.758 1 91.06 94 VAL A C 1
ATOM 781 O O . VAL A 1 94 ? -11.211 21.688 -7.375 1 91.06 94 VAL A O 1
ATOM 784 N N . TYR A 1 95 ? -9.062 21.438 -7.07 1 91.06 95 TYR A N 1
ATOM 785 C CA . TYR A 1 95 ? -8.75 21.891 -8.422 1 91.06 95 TYR A CA 1
ATOM 786 C C . TYR A 1 95 ? -8.141 20.766 -9.25 1 91.06 95 TYR A C 1
ATOM 788 O O . TYR A 1 95 ? -6.977 20.406 -9.062 1 91.06 95 TYR A O 1
ATOM 796 N N . GLN A 1 96 ? -8.961 20.203 -10.188 1 84.12 96 GLN A N 1
ATOM 797 C CA . GLN A 1 96 ? -8.539 19.094 -11.031 1 84.12 96 GLN A CA 1
ATOM 798 C C . GLN A 1 96 ? -8.922 19.328 -12.492 1 84.12 96 GLN A C 1
ATOM 800 O O . GLN A 1 96 ? -10.008 19.844 -12.773 1 84.12 96 GLN A O 1
ATOM 805 N N . ASN A 1 97 ? -8.055 18.953 -13.406 1 81.38 97 ASN A N 1
ATOM 806 C CA . ASN A 1 97 ? -8.305 19.141 -14.836 1 81.38 97 ASN A CA 1
ATOM 807 C C . ASN A 1 97 ? -8.727 20.562 -15.148 1 81.38 97 ASN A C 1
ATOM 809 O O . ASN A 1 97 ? -9.695 20.781 -15.875 1 81.38 97 ASN A O 1
ATOM 813 N N . ARG A 1 98 ? -8.203 21.547 -14.469 1 85.56 98 ARG A N 1
ATOM 814 C CA . ARG A 1 98 ? -8.406 22.984 -14.656 1 85.56 98 ARG A CA 1
ATOM 815 C C . ARG A 1 98 ? -9.836 23.391 -14.297 1 85.56 98 ARG A C 1
ATOM 817 O O . ARG A 1 98 ? -10.367 24.359 -14.82 1 85.56 98 ARG A O 1
ATOM 824 N N . GLN A 1 99 ? -10.305 22.578 -13.5 1 91.31 99 GLN A N 1
ATOM 825 C CA . GLN A 1 99 ? -11.641 22.891 -13.008 1 91.31 99 GLN A CA 1
ATOM 826 C C . GLN A 1 99 ? -11.68 22.891 -11.484 1 91.31 99 GLN A C 1
ATOM 828 O O . GLN A 1 99 ? -11.062 22.031 -10.844 1 91.31 99 GLN A O 1
ATOM 833 N N . LEU A 1 100 ? -12.391 23.891 -11.016 1 94.94 100 LEU A N 1
ATOM 834 C CA . LEU A 1 100 ? -12.57 24.031 -9.578 1 94.94 100 LEU A CA 1
ATOM 835 C C . LEU A 1 100 ? -13.906 23.422 -9.141 1 94.94 100 LEU A C 1
ATOM 837 O O . LEU A 1 100 ? -14.922 23.609 -9.82 1 94.94 100 LEU A O 1
ATOM 841 N N . ASP A 1 101 ? -13.883 22.672 -8.031 1 95.06 101 ASP A N 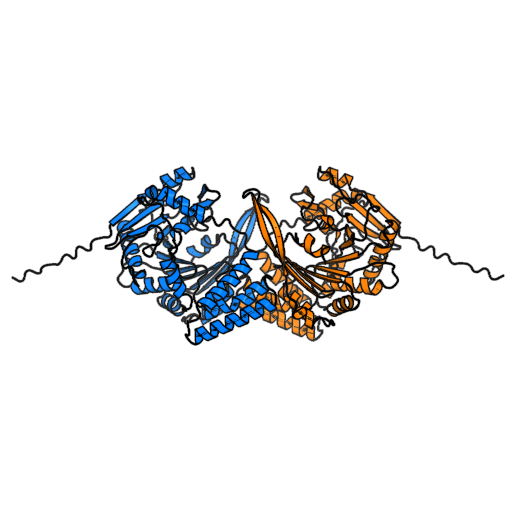1
ATOM 842 C CA . ASP A 1 101 ? -15.109 22.156 -7.441 1 95.06 101 ASP A CA 1
ATOM 843 C C . ASP A 1 101 ? -15.008 22.078 -5.922 1 95.06 101 ASP A C 1
ATOM 845 O O . ASP A 1 101 ? -13.922 22.25 -5.359 1 95.06 101 ASP A O 1
ATOM 849 N N . LEU A 1 102 ? -16.172 21.844 -5.316 1 93.75 102 LEU A N 1
ATOM 850 C CA . LEU A 1 102 ? -16.172 21.625 -3.873 1 93.75 102 LEU A CA 1
ATOM 851 C C . LEU A 1 102 ? -15.555 20.266 -3.541 1 93.75 102 LEU A C 1
ATOM 853 O O . LEU A 1 102 ? -15.766 19.281 -4.262 1 93.75 102 LEU A O 1
ATOM 857 N N . HIS A 1 103 ? -14.883 20.25 -2.477 1 88.88 103 HIS A N 1
ATOM 858 C CA . HIS A 1 103 ? -14.344 18.984 -1.985 1 88.88 103 HIS A CA 1
ATOM 859 C C . HIS A 1 103 ? -15.359 18.266 -1.109 1 88.88 103 HIS A C 1
ATOM 861 O O . HIS A 1 103 ? -15.773 18.781 -0.07 1 88.88 103 HIS A O 1
ATOM 867 N N . PRO A 1 104 ? -15.68 17.094 -1.423 1 83.38 104 PRO A N 1
ATOM 868 C CA . PRO A 1 104 ? -16.766 16.422 -0.695 1 83.38 104 PRO A CA 1
ATOM 869 C C . PRO A 1 104 ? -16.375 16.062 0.735 1 83.38 104 PRO A C 1
ATOM 871 O O . PRO A 1 104 ? -17.25 15.922 1.6 1 83.38 104 PRO A O 1
ATOM 874 N N . TYR A 1 105 ? -15.117 16.016 1.012 1 80.19 105 TYR A N 1
ATOM 875 C CA . TYR A 1 105 ? -14.664 15.617 2.34 1 80.19 105 TYR A CA 1
ATOM 876 C C . TYR A 1 105 ? -13.82 16.703 2.984 1 80.19 105 TYR A C 1
ATOM 878 O O . TYR A 1 105 ? -12.859 16.406 3.709 1 80.19 105 TYR A O 1
ATOM 886 N N . SER A 1 106 ? -14.133 17.906 2.711 1 86.38 106 SER A N 1
ATOM 887 C CA . SER A 1 106 ? -13.367 19.062 3.199 1 86.38 106 SER A CA 1
ATOM 888 C C . SER A 1 106 ? -13.539 19.234 4.707 1 86.38 106 SER A C 1
ATOM 890 O O . SER A 1 106 ? -14.586 18.891 5.262 1 86.38 106 SER A O 1
ATOM 892 N N . TYR A 1 107 ? -12.516 19.812 5.332 1 87.69 107 TYR A N 1
ATOM 893 C CA . TYR A 1 107 ? -12.555 20.062 6.766 1 87.69 107 TYR A CA 1
ATOM 894 C C . TYR A 1 107 ? -13.609 21.125 7.102 1 87.69 107 TYR A C 1
ATOM 896 O O . TYR A 1 107 ? -14.188 21.109 8.188 1 87.69 107 TYR A O 1
ATOM 904 N N . ASN A 1 108 ? -13.922 21.953 6.176 1 91.31 108 ASN A N 1
ATOM 905 C CA . ASN A 1 108 ? -14.812 23.062 6.504 1 91.31 108 ASN A CA 1
ATOM 906 C C . ASN A 1 108 ? -16.266 22.609 6.598 1 91.31 108 ASN A C 1
ATOM 908 O O . ASN A 1 108 ? -17.156 23.406 6.863 1 91.31 108 ASN A O 1
ATOM 912 N N . LYS A 1 109 ? -16.453 21.375 6.398 1 87.5 109 LYS A N 1
ATOM 913 C CA . LYS A 1 109 ? -17.766 20.812 6.723 1 87.5 109 LYS A CA 1
ATOM 914 C C . LYS A 1 109 ? -18.016 20.844 8.227 1 87.5 109 LYS A C 1
ATOM 916 O O . LYS A 1 109 ? -19.172 20.875 8.664 1 87.5 109 LYS A O 1
ATOM 921 N N . PHE A 1 110 ? -16.891 20.938 9 1 85.94 110 PHE A N 1
ATOM 922 C CA . PHE A 1 110 ? -17.047 20.828 10.445 1 85.94 110 PHE A CA 1
ATOM 923 C C . PHE A 1 110 ? -16.344 21.953 11.164 1 85.94 110 PHE A C 1
ATOM 925 O O . PHE A 1 110 ? -16.609 22.234 12.336 1 85.94 110 PHE A O 1
ATOM 932 N N . ILE A 1 111 ? -15.406 22.562 10.492 1 91.38 111 ILE A N 1
ATOM 933 C CA . ILE A 1 111 ? -14.508 23.5 11.156 1 91.38 111 ILE A CA 1
ATOM 934 C C . ILE A 1 111 ? -14.32 24.734 10.273 1 91.38 111 ILE A C 1
ATOM 936 O O . ILE A 1 111 ? -14.453 24.656 9.055 1 91.38 111 ILE A O 1
ATOM 940 N N . ASN A 1 112 ? -14.133 25.875 10.922 1 95.38 112 ASN A N 1
ATOM 941 C CA . ASN A 1 112 ? -13.641 27.047 10.195 1 95.38 112 ASN A CA 1
ATOM 942 C C . ASN A 1 112 ? -12.156 26.922 9.883 1 95.38 112 ASN A C 1
ATOM 944 O O . ASN A 1 112 ? -11.375 26.469 10.719 1 95.38 112 ASN A O 1
ATOM 948 N N . LEU A 1 113 ? -11.789 27.344 8.641 1 96.75 113 LEU A N 1
ATOM 949 C CA . LEU A 1 113 ? -10.398 27.188 8.219 1 96.75 113 LEU A CA 1
ATOM 950 C C . LEU A 1 113 ? -9.789 28.531 7.84 1 96.75 113 LEU A C 1
ATOM 952 O O . LEU A 1 113 ? -10.352 29.281 7.035 1 96.75 113 LEU A O 1
ATOM 956 N N . LEU A 1 114 ? -8.664 28.828 8.438 1 98.31 114 LEU A N 1
ATOM 957 C CA . LEU A 1 114 ? -7.91 30.031 8.102 1 98.31 114 LEU A CA 1
ATOM 958 C C . LEU A 1 114 ? -6.516 29.672 7.598 1 98.31 114 LEU A C 1
ATOM 960 O O . LEU A 1 114 ? -5.723 29.062 8.32 1 98.31 114 LEU A O 1
ATOM 964 N N . TYR A 1 115 ? -6.266 30.016 6.352 1 97.94 115 TYR A N 1
ATOM 965 C CA . TYR A 1 115 ? -4.953 29.844 5.742 1 97.94 115 TYR A CA 1
ATOM 966 C C . TYR A 1 115 ? -4.168 31.141 5.734 1 97.94 115 TYR A C 1
ATOM 968 O O . TYR A 1 115 ? -4.695 32.188 5.344 1 97.94 115 TYR A O 1
ATOM 976 N N . ILE A 1 116 ? -2.947 31.094 6.195 1 97.62 116 ILE A N 1
ATOM 977 C CA . ILE A 1 116 ? -2.08 32.25 6.219 1 97.62 116 ILE A CA 1
ATOM 978 C C . ILE A 1 116 ? -0.772 31.953 5.492 1 97.62 116 ILE A C 1
ATOM 980 O O . ILE A 1 116 ? -0.047 31.031 5.871 1 97.62 116 ILE A O 1
ATOM 984 N N . ASP A 1 117 ? -0.507 32.688 4.469 1 96.56 117 ASP A N 1
ATOM 985 C CA . ASP A 1 117 ? 0.807 32.531 3.846 1 96.56 117 ASP A CA 1
ATOM 986 C C . ASP A 1 117 ? 1.864 33.312 4.617 1 96.56 117 ASP A C 1
ATOM 988 O O . ASP A 1 117 ? 1.866 34.562 4.602 1 96.56 117 ASP A O 1
ATOM 992 N N . GLN A 1 118 ? 2.652 32.625 5.27 1 93.88 118 GLN A N 1
ATOM 993 C CA . GLN A 1 118 ? 3.76 33.094 6.082 1 93.88 118 GLN A CA 1
ATOM 994 C C . GLN A 1 118 ? 4.98 32.188 5.953 1 93.88 118 GLN A C 1
ATOM 996 O O . GLN A 1 118 ? 4.855 31.031 5.598 1 93.88 118 GLN A O 1
ATOM 1001 N N . PRO A 1 119 ? 6.207 32.719 6.191 1 92.88 119 PRO A N 1
ATOM 1002 C CA . PRO A 1 119 ? 6.59 34.094 6.512 1 92.88 119 PRO A CA 1
ATOM 1003 C C . PRO A 1 119 ? 6.625 35 5.281 1 92.88 119 PRO A C 1
ATOM 1005 O O . PRO A 1 119 ? 6.039 34.688 4.25 1 92.88 119 PRO A O 1
ATOM 1008 N N . PHE A 1 120 ? 7.188 36.25 5.477 1 92.81 120 PHE A N 1
ATOM 1009 C CA . PHE A 1 120 ? 7.32 37.156 4.348 1 92.81 120 PHE A CA 1
ATOM 1010 C C . PHE A 1 120 ? 8.008 36.469 3.172 1 92.81 120 PHE A C 1
ATOM 1012 O O . PHE A 1 120 ? 8.977 35.75 3.357 1 92.81 120 PHE A O 1
ATOM 1019 N N . GLY A 1 121 ? 7.434 36.688 1.964 1 91.62 121 GLY A N 1
ATOM 1020 C CA . GLY A 1 121 ? 7.977 36.094 0.752 1 91.62 121 GLY A CA 1
ATOM 1021 C C . GLY A 1 121 ? 7.199 34.875 0.282 1 91.62 121 GLY A C 1
ATOM 1022 O O . GLY A 1 121 ? 7.309 34.469 -0.878 1 91.62 121 GLY A O 1
ATOM 1023 N N . VAL A 1 122 ? 6.461 34.281 1.119 1 94.06 122 VAL A N 1
ATOM 1024 C CA . VAL A 1 122 ? 5.668 33.094 0.762 1 94.06 122 VAL A CA 1
ATOM 1025 C C . VAL A 1 122 ? 4.359 33.531 0.111 1 94.06 122 VAL A C 1
ATOM 1027 O O . VAL A 1 122 ? 3.684 34.438 0.609 1 94.06 122 VAL A O 1
ATOM 1030 N N . GLY A 1 123 ? 4.043 32.844 -0.981 1 94.75 123 GLY A N 1
ATOM 1031 C CA . GLY A 1 123 ? 2.873 33.281 -1.732 1 94.75 123 GLY A CA 1
ATOM 1032 C C . GLY A 1 123 ? 2.953 34.719 -2.174 1 94.75 123 GLY A C 1
ATOM 1033 O O . GLY A 1 123 ? 3.949 35.156 -2.77 1 94.75 123 GLY A O 1
ATOM 1034 N N . PHE A 1 124 ? 1.875 35.5 -1.826 1 95.12 124 PHE A N 1
ATOM 1035 C CA . PHE A 1 124 ? 1.86 36.938 -2.17 1 95.12 124 PHE A CA 1
ATOM 1036 C C . PHE A 1 124 ? 2.26 37.781 -0.971 1 95.12 124 PHE A C 1
ATOM 1038 O O . PHE A 1 124 ? 2.299 39 -1.061 1 95.12 124 PHE A O 1
ATOM 1045 N N . SER A 1 125 ? 2.516 37.125 0.196 1 95 125 SER A N 1
ATOM 1046 C CA . SER A 1 125 ? 2.916 37.875 1.379 1 95 125 SER A CA 1
ATOM 1047 C C . SER A 1 125 ? 4.25 38.594 1.159 1 95 125 SER A C 1
ATOM 1049 O O . SER A 1 125 ? 5.148 38.031 0.52 1 95 125 SER A O 1
ATOM 1051 N N . GLU A 1 126 ? 4.344 39.812 1.721 1 93.19 126 GLU A N 1
ATOM 1052 C CA . GLU A 1 126 ? 5.539 40.594 1.499 1 93.19 126 GLU A CA 1
ATOM 1053 C C . GLU A 1 126 ? 5.887 41.438 2.738 1 93.19 126 GLU A C 1
ATOM 1055 O O . GLU A 1 126 ? 5.008 41.75 3.535 1 93.19 126 GLU A O 1
ATOM 1060 N N . GLY A 1 127 ? 7.195 41.625 2.82 1 91.56 127 GLY A N 1
ATOM 1061 C CA . GLY A 1 127 ? 7.66 42.469 3.914 1 91.56 127 GLY A CA 1
ATOM 1062 C C . GLY A 1 127 ? 9.164 42.469 4.082 1 91.56 127 GLY A C 1
ATOM 1063 O O . GLY A 1 127 ? 9.883 41.844 3.273 1 91.56 127 GLY A O 1
ATOM 1064 N N . ILE A 1 128 ? 9.602 43.219 5.008 1 87.62 128 ILE A N 1
ATOM 1065 C CA . ILE A 1 128 ? 11.031 43.312 5.281 1 87.62 128 ILE A CA 1
ATOM 1066 C C . ILE A 1 128 ? 11.305 42.938 6.738 1 87.62 128 ILE A C 1
ATOM 1068 O O . ILE A 1 128 ? 10.523 43.312 7.629 1 87.62 128 ILE A O 1
ATOM 1072 N N . GLY A 1 129 ? 12.453 42.25 7.051 1 75.81 129 GLY A N 1
ATOM 1073 C CA . GLY A 1 129 ? 12.992 42.094 8.391 1 75.81 129 GLY A CA 1
ATOM 1074 C C . GLY A 1 129 ? 12.266 41.031 9.203 1 75.81 129 GLY A C 1
ATOM 1075 O O . GLY A 1 129 ? 12.055 41.188 10.406 1 75.81 129 GLY A O 1
ATOM 1076 N N . GLU A 1 130 ? 11.664 40.094 8.617 1 68.25 130 GLU A N 1
ATOM 1077 C CA . GLU A 1 130 ? 10.992 39.062 9.414 1 68.25 130 GLU A CA 1
ATOM 1078 C C . GLU A 1 130 ? 12 38.094 10.047 1 68.25 130 GLU A C 1
ATOM 1080 O O . GLU A 1 130 ? 12.242 37 9.531 1 68.25 130 GLU A O 1
ATOM 1085 N N . LYS A 1 131 ? 13.094 38.5 10.453 1 56.25 131 LYS A N 1
ATOM 1086 C CA . LYS A 1 131 ? 14.055 37.625 11.109 1 56.25 131 LYS A CA 1
ATOM 1087 C C . LYS A 1 131 ? 13.492 37.094 12.422 1 56.25 131 LYS A C 1
ATOM 1089 O O . LYS A 1 131 ? 12.82 37.812 13.156 1 56.25 131 LYS A O 1
ATOM 1094 N N . ASN A 1 132 ? 13.664 35.781 12.797 1 58.47 132 ASN A N 1
ATOM 1095 C CA . ASN A 1 132 ? 13.453 34.969 13.977 1 58.47 132 ASN A CA 1
ATOM 1096 C C . ASN A 1 132 ? 12.125 35.281 14.648 1 58.47 132 ASN A C 1
ATOM 1098 O O . ASN A 1 132 ? 11.828 34.75 15.727 1 58.47 132 ASN A O 1
ATOM 1102 N N . ASP A 1 133 ? 11.234 36.125 13.82 1 73.88 133 ASP A N 1
ATOM 1103 C CA . ASP A 1 133 ? 10.047 36.625 14.484 1 73.88 133 ASP A CA 1
ATOM 1104 C C . ASP A 1 133 ? 8.773 36.156 13.781 1 73.88 133 ASP A C 1
ATOM 1106 O O . ASP A 1 133 ? 7.742 36.844 13.828 1 73.88 133 ASP A O 1
ATOM 1110 N N . ASN A 1 134 ? 8.891 35.062 13.242 1 87.44 134 ASN A N 1
ATOM 1111 C CA . ASN A 1 134 ? 7.734 34.625 12.469 1 87.44 134 ASN A CA 1
ATOM 1112 C C . ASN A 1 134 ? 6.566 34.25 13.375 1 87.44 134 ASN A C 1
ATOM 1114 O O . ASN A 1 134 ? 5.422 34.625 13.102 1 87.44 134 ASN A O 1
ATOM 1118 N N . ALA A 1 135 ? 6.836 33.656 14.5 1 93.19 135 ALA A N 1
ATOM 1119 C CA . ALA A 1 135 ? 5.801 33.25 15.445 1 93.19 135 ALA A CA 1
ATOM 1120 C C . ALA A 1 135 ? 5.07 34.469 16 1 93.19 135 ALA A C 1
ATOM 1122 O O . ALA A 1 135 ? 3.842 34.469 16.141 1 93.19 135 ALA A O 1
ATOM 1123 N N . ILE A 1 136 ? 5.805 35.531 16.312 1 92 136 ILE A N 1
ATOM 1124 C CA . ILE A 1 136 ? 5.23 36.719 16.875 1 92 136 ILE A CA 1
ATOM 1125 C C . ILE A 1 136 ? 4.328 37.406 15.844 1 92 136 ILE A C 1
ATOM 1127 O O . ILE A 1 136 ? 3.234 37.875 16.172 1 92 136 ILE A O 1
ATOM 1131 N N . LYS A 1 137 ? 4.789 37.438 14.641 1 93.12 137 LYS A N 1
ATOM 1132 C CA . LYS A 1 137 ? 3.994 38.031 13.578 1 93.12 137 LYS A CA 1
ATOM 1133 C C . LYS A 1 137 ? 2.699 37.25 13.352 1 93.12 137 LYS A C 1
ATOM 1135 O O . LYS A 1 137 ? 1.651 37.844 13.086 1 93.12 137 LYS A O 1
ATOM 1140 N N . ILE A 1 138 ? 2.814 36 13.43 1 95.94 138 ILE A N 1
ATOM 1141 C CA . ILE A 1 138 ? 1.632 35.156 13.289 1 95.94 138 ILE A CA 1
ATOM 1142 C C . ILE A 1 138 ? 0.65 35.438 14.422 1 95.94 138 ILE A C 1
ATOM 1144 O O . ILE A 1 138 ? -0.555 35.562 14.188 1 95.94 138 ILE A O 1
ATOM 1148 N N . LEU A 1 139 ? 1.148 35.594 15.633 1 95.81 139 LEU A N 1
ATOM 1149 C CA . LEU A 1 139 ? 0.312 35.906 16.781 1 95.81 139 LEU A CA 1
ATOM 1150 C C . LEU A 1 139 ? -0.372 37.25 16.609 1 95.81 139 LEU A C 1
ATOM 1152 O O . LEU A 1 139 ? -1.57 37.406 16.859 1 95.81 139 LEU A O 1
ATOM 1156 N N . GLN A 1 140 ? 0.396 38.219 16.141 1 93.69 140 GLN A N 1
ATOM 1157 C CA . GLN A 1 140 ? -0.174 39.531 15.867 1 93.69 140 GLN A CA 1
ATOM 1158 C C . GLN A 1 140 ? -1.275 39.438 14.812 1 93.69 140 GLN A C 1
ATOM 1160 O O . GLN A 1 140 ? -2.332 40.062 14.961 1 93.69 140 GLN A O 1
ATOM 1165 N N . PHE A 1 141 ? -0.959 38.719 13.797 1 96.31 141 PHE A N 1
ATOM 1166 C CA . PHE A 1 141 ? -1.947 38.531 12.742 1 96.31 141 PHE A CA 1
ATOM 1167 C C . PHE A 1 141 ? -3.238 37.938 13.312 1 96.31 141 PHE A C 1
ATOM 1169 O O . PHE A 1 141 ? -4.324 38.469 13.062 1 96.31 141 PHE A O 1
ATOM 1176 N N . ILE A 1 142 ? -3.137 36.844 14.055 1 97.75 142 ILE A N 1
ATOM 1177 C CA . ILE A 1 142 ? -4.305 36.125 14.555 1 97.75 142 ILE A CA 1
ATOM 1178 C C . ILE A 1 142 ? -5.121 37.031 15.461 1 97.75 142 ILE A C 1
ATOM 1180 O O . ILE A 1 142 ? -6.344 37.125 15.32 1 97.75 142 ILE A O 1
ATOM 1184 N N . GLU A 1 143 ? -4.516 37.719 16.391 1 96.69 143 GLU A N 1
ATOM 1185 C CA . GLU A 1 143 ? -5.227 38.594 17.328 1 96.69 143 GLU A CA 1
ATOM 1186 C C . GLU A 1 143 ? -5.965 39.719 16.594 1 96.69 143 GLU A C 1
ATOM 1188 O O . GLU A 1 143 ? -7.16 39.906 16.797 1 96.69 143 GLU A O 1
ATOM 1193 N N . GLU A 1 144 ? -5.25 40.406 15.68 1 95.94 144 GLU A N 1
ATOM 1194 C CA . GLU A 1 144 ? -5.855 41.5 14.93 1 95.94 144 GLU A CA 1
ATOM 1195 C C . GLU A 1 144 ? -7.008 41 14.062 1 95.94 144 GLU A C 1
ATOM 1197 O O . GLU A 1 144 ? -8.047 41.656 13.953 1 95.94 144 GLU A O 1
ATOM 1202 N N . PHE A 1 145 ? -6.801 39.875 13.469 1 97.44 145 PHE A N 1
ATOM 1203 C CA . PHE A 1 145 ? -7.824 39.312 12.609 1 97.44 145 PHE A CA 1
ATOM 1204 C C . PHE A 1 145 ? -9.094 39 13.406 1 97.44 145 PHE A C 1
ATOM 1206 O O . PHE A 1 145 ? -10.188 39.375 12.992 1 97.44 145 PHE A O 1
ATOM 1213 N N . LEU A 1 146 ? -8.977 38.281 14.523 1 97.31 146 LEU A N 1
ATOM 1214 C CA . LEU A 1 146 ? -10.125 37.875 15.32 1 97.31 146 LEU A CA 1
ATOM 1215 C C . LEU A 1 146 ? -10.859 39.094 15.891 1 97.31 146 LEU A C 1
ATOM 1217 O O . LEU A 1 146 ? -12.094 39.125 15.898 1 97.31 146 LEU A O 1
ATOM 1221 N N . VAL A 1 147 ? -10.141 40.094 16.359 1 95.69 147 VAL A N 1
ATOM 1222 C CA . VAL A 1 147 ? -10.75 41.312 16.891 1 95.69 147 VAL A CA 1
ATOM 1223 C C . VAL A 1 147 ? -11.516 42.031 15.781 1 95.69 147 VAL A C 1
ATOM 1225 O O . VAL A 1 147 ? -12.656 42.438 15.977 1 95.69 147 VAL A O 1
ATOM 1228 N N . ASN A 1 148 ? -10.883 42.094 14.68 1 95.31 148 ASN A N 1
ATOM 1229 C CA . ASN A 1 148 ? -11.5 42.781 13.539 1 95.31 148 ASN A CA 1
ATOM 1230 C C . ASN A 1 148 ? -12.789 42.062 13.109 1 95.31 148 ASN A C 1
ATOM 1232 O O . ASN A 1 148 ? -13.742 42.719 12.688 1 95.31 148 ASN A O 1
ATOM 1236 N N . LYS A 1 149 ? -12.82 40.75 13.234 1 96.25 149 LYS A N 1
ATOM 1237 C CA . LYS A 1 149 ? -13.977 39.969 12.789 1 96.25 149 LYS A CA 1
ATOM 1238 C C . LYS A 1 149 ? -15.031 39.875 13.891 1 96.25 149 LYS A C 1
ATOM 1240 O O . LYS A 1 149 ? -16.125 39.344 13.664 1 96.25 149 LYS A O 1
ATOM 1245 N N . GLY A 1 150 ? -14.734 40.344 15.07 1 95.5 150 GLY A N 1
ATOM 1246 C CA . GLY A 1 150 ? -15.672 40.344 16.188 1 95.5 150 GLY A CA 1
ATOM 1247 C C . GLY A 1 150 ? -15.773 39 16.875 1 95.5 150 GLY A C 1
ATOM 1248 O O . GLY A 1 150 ? -16.812 38.656 17.438 1 95.5 150 GLY A O 1
ATOM 1249 N N . ILE A 1 151 ? -14.766 38.188 16.75 1 96.81 151 ILE A N 1
ATOM 1250 C CA . ILE A 1 151 ? -14.773 36.875 17.375 1 96.81 151 ILE A CA 1
ATOM 1251 C C . ILE A 1 151 ? -13.5 36.688 18.188 1 96.81 151 ILE A C 1
ATOM 1253 O O . ILE A 1 151 ? -12.82 35.656 18.062 1 96.81 151 ILE A O 1
ATOM 1257 N N . PRO A 1 152 ? -13.102 37.562 19.047 1 95.31 152 PRO A N 1
ATOM 1258 C CA . PRO A 1 152 ? -11.828 37.5 19.766 1 95.31 152 PRO A CA 1
ATOM 1259 C C . PRO A 1 152 ? -11.695 36.281 20.656 1 95.31 152 PRO A C 1
ATOM 1261 O O . PRO A 1 152 ? -10.586 35.875 20.984 1 95.31 152 PRO A O 1
ATOM 1264 N N . ASN A 1 153 ? -12.797 35.594 21.031 1 94.94 153 ASN A N 1
ATOM 1265 C CA . ASN A 1 153 ? -12.75 34.469 21.953 1 94.94 153 ASN A CA 1
ATOM 1266 C C . ASN A 1 153 ? -12.852 33.156 21.219 1 94.94 153 ASN A C 1
ATOM 1268 O O . ASN A 1 153 ? -13.039 32.094 21.828 1 94.94 153 ASN A O 1
ATOM 1272 N N . MET A 1 154 ? -12.781 33.219 19.922 1 96.88 154 MET A N 1
ATOM 1273 C CA . MET A 1 154 ? -12.867 32 19.109 1 96.88 154 MET A CA 1
ATOM 1274 C C . MET A 1 154 ? -11.812 30.984 19.547 1 96.88 154 MET A C 1
ATOM 1276 O O . MET A 1 154 ? -10.656 31.328 19.766 1 96.88 154 MET A O 1
ATOM 1280 N N . LYS A 1 155 ? -12.227 29.719 19.797 1 95.81 155 LYS A N 1
ATOM 1281 C CA . LYS A 1 155 ? -11.289 28.641 20.078 1 95.81 155 LYS A CA 1
ATOM 1282 C C . LYS A 1 155 ? -10.43 28.312 18.859 1 95.81 155 LYS A C 1
ATOM 1284 O O . LYS A 1 155 ? -10.938 28.203 17.75 1 95.81 155 LYS A O 1
ATOM 1289 N N . ILE A 1 156 ? -9.094 28.141 19.109 1 97 156 ILE A N 1
ATOM 1290 C CA . ILE A 1 156 ? -8.156 28 18 1 97 156 ILE A CA 1
ATOM 1291 C C . ILE A 1 156 ? -7.375 26.703 18.141 1 97 156 ILE A C 1
ATOM 1293 O O . ILE A 1 156 ? -6.945 26.328 19.234 1 97 156 ILE A O 1
ATOM 1297 N N . MET A 1 157 ? -7.215 26 17.078 1 95.62 157 MET A N 1
ATOM 1298 C CA . MET A 1 157 ? -6.211 24.953 16.906 1 95.62 157 MET A CA 1
ATOM 1299 C C . MET A 1 157 ? -5.215 25.328 15.82 1 95.62 157 MET A C 1
ATOM 1301 O O . MET A 1 157 ? -5.598 25.875 14.781 1 95.62 157 MET A O 1
ATOM 1305 N N . LEU A 1 158 ? -3.957 25.094 16.094 1 97.06 158 LEU A N 1
ATOM 1306 C CA . LEU A 1 158 ? -2.951 25.234 15.039 1 97.06 158 LEU A CA 1
ATOM 1307 C C . LEU A 1 158 ? -2.773 23.922 14.289 1 97.06 158 LEU A C 1
ATOM 1309 O O . LEU A 1 158 ? -2.586 22.859 14.906 1 97.06 158 LEU A O 1
ATOM 1313 N N . TYR A 1 159 ? -2.869 24 12.984 1 94.81 159 TYR A N 1
ATOM 1314 C CA . TYR A 1 159 ? -2.76 22.812 12.148 1 94.81 159 TYR A CA 1
ATOM 1315 C C . TYR A 1 159 ? -1.596 22.938 11.172 1 94.81 159 TYR A C 1
ATOM 1317 O O . TYR A 1 159 ? -1.426 23.984 10.531 1 94.81 159 TYR A O 1
ATOM 1325 N N . GLY A 1 160 ? -0.804 21.922 11.102 1 93.44 160 GLY A N 1
ATOM 1326 C CA . GLY A 1 160 ? 0.266 21.906 10.117 1 93.44 160 GLY A CA 1
ATOM 1327 C C . GLY A 1 160 ? 0.782 20.5 9.82 1 93.44 160 GLY A C 1
ATOM 1328 O O . GLY A 1 160 ? 0.49 19.562 10.562 1 93.44 160 GLY A O 1
ATOM 1329 N N . LYS A 1 161 ? 1.518 20.406 8.781 1 89.56 161 LYS A N 1
ATOM 1330 C CA . LYS A 1 161 ? 2.061 19.125 8.32 1 89.56 161 LYS A CA 1
ATOM 1331 C C . LYS A 1 161 ? 3.586 19.141 8.359 1 89.56 161 LYS A C 1
ATOM 1333 O O . LYS A 1 161 ? 4.215 20.156 8.094 1 89.56 161 LYS A O 1
ATOM 1338 N N . GLU A 1 162 ? 4.156 17.984 8.703 1 87.19 162 GLU A N 1
ATOM 1339 C CA . GLU A 1 162 ? 5.582 17.688 8.578 1 87.19 162 GLU A CA 1
ATOM 1340 C C . GLU A 1 162 ? 6.406 18.547 9.531 1 87.19 162 GLU A C 1
ATOM 1342 O O . GLU A 1 162 ? 6.426 18.297 10.742 1 87.19 162 GLU A O 1
ATOM 1347 N N . TYR A 1 163 ? 6.871 19.766 9.234 1 87.69 163 TYR A N 1
ATOM 1348 C CA . TYR A 1 163 ? 7.918 20.484 9.953 1 87.69 163 TYR A CA 1
ATOM 1349 C C . TYR A 1 163 ? 7.336 21.641 10.758 1 87.69 163 TYR A C 1
ATOM 1351 O O . TYR A 1 163 ? 7.965 22.688 10.898 1 87.69 163 TYR A O 1
ATOM 1359 N N . VAL A 1 164 ? 6.238 21.422 11.383 1 92.31 164 VAL A N 1
ATOM 1360 C CA . VAL A 1 164 ? 5.535 22.578 11.938 1 92.31 164 VAL A CA 1
ATOM 1361 C C . VAL A 1 164 ? 5.703 22.594 13.453 1 92.31 164 VAL A C 1
ATOM 1363 O O . VAL A 1 164 ? 5.391 23.594 14.102 1 92.31 164 VAL A O 1
ATOM 1366 N N . SER A 1 165 ? 6.242 21.562 14.023 1 91.88 165 SER A N 1
ATOM 1367 C CA . SER A 1 165 ? 6.242 21.438 15.477 1 91.88 165 SER A CA 1
ATOM 1368 C C . SER A 1 165 ? 7.016 22.578 16.141 1 91.88 165 SER A C 1
ATOM 1370 O O . SER A 1 165 ? 6.586 23.109 17.156 1 91.88 165 SER A O 1
ATOM 1372 N N . SER A 1 166 ? 8.078 22.969 15.586 1 91.69 166 SER A N 1
ATOM 1373 C CA . SER A 1 166 ? 8.883 24.047 16.172 1 91.69 166 SER A CA 1
ATOM 1374 C C . SER A 1 166 ? 8.141 25.375 16.109 1 91.69 166 SER A C 1
ATOM 1376 O O . SER A 1 166 ? 8.188 26.172 17.062 1 91.69 166 SER A O 1
ATOM 1378 N N . LEU A 1 167 ? 7.543 25.594 15.039 1 94.12 167 LEU A N 1
ATOM 1379 C CA . LEU A 1 167 ? 6.77 26.828 14.891 1 94.12 167 LEU A CA 1
ATOM 1380 C C . LEU A 1 167 ? 5.629 26.875 15.898 1 94.12 167 LEU A C 1
ATOM 1382 O O . LEU A 1 167 ? 5.418 27.906 16.547 1 94.12 167 LEU A O 1
ATOM 1386 N N . PHE A 1 168 ? 4.961 25.812 16.062 1 96.31 168 PHE A N 1
ATOM 1387 C CA . PHE A 1 168 ? 3.803 25.781 16.953 1 96.31 168 PHE A CA 1
ATOM 1388 C C . PHE A 1 168 ? 4.227 26 18.406 1 96.31 168 PHE A C 1
ATOM 1390 O O . PHE A 1 168 ? 3.547 26.719 19.156 1 96.31 168 PHE A O 1
ATOM 1397 N N . SER A 1 169 ? 5.293 25.438 18.766 1 94 169 SER A N 1
ATOM 1398 C CA . SER A 1 169 ? 5.781 25.641 20.125 1 94 169 SER A CA 1
ATOM 1399 C C . SER A 1 169 ? 6.141 27.094 20.375 1 94 169 SER A C 1
ATOM 1401 O O . SER A 1 169 ? 5.848 27.641 21.438 1 94 169 SER A O 1
ATOM 1403 N N . LYS A 1 170 ? 6.746 27.688 19.438 1 93.81 170 LYS A N 1
ATOM 1404 C CA . LYS A 1 170 ? 7.109 29.094 19.562 1 93.81 170 LYS A CA 1
ATOM 1405 C C . LYS A 1 170 ? 5.867 29.984 19.641 1 93.81 170 LYS A C 1
ATOM 1407 O O . LYS A 1 170 ? 5.828 30.938 20.406 1 93.81 170 LYS A O 1
ATOM 1412 N N . ILE A 1 171 ? 4.895 29.656 18.844 1 96.38 171 ILE A N 1
ATOM 1413 C CA . ILE A 1 171 ? 3.65 30.406 18.875 1 96.38 171 ILE A CA 1
ATOM 1414 C C . ILE A 1 171 ? 3.02 30.297 20.266 1 96.38 171 ILE A C 1
ATOM 1416 O O . ILE A 1 171 ? 2.656 31.312 20.875 1 96.38 171 ILE A O 1
ATOM 1420 N N . ILE A 1 172 ? 2.947 29.141 20.766 1 95.88 172 ILE A N 1
ATOM 1421 C CA . ILE A 1 172 ? 2.307 28.922 22.062 1 95.88 172 ILE A CA 1
ATOM 1422 C C . ILE A 1 172 ? 3.121 29.578 23.172 1 95.88 172 ILE A C 1
ATOM 1424 O O . ILE A 1 172 ? 2.562 30.219 24.062 1 95.88 172 ILE A O 1
ATOM 1428 N N . GLU A 1 173 ? 4.395 29.469 23.094 1 92.94 173 GLU A N 1
ATOM 1429 C CA . GLU A 1 173 ? 5.273 30.078 24.094 1 92.94 173 GLU A CA 1
ATOM 1430 C C . GLU A 1 173 ? 5.109 31.594 24.125 1 92.94 173 GLU A C 1
ATOM 1432 O O . GLU A 1 173 ? 5.078 32.188 25.203 1 92.94 173 GLU A O 1
ATOM 1437 N N . ASN A 1 174 ? 5.016 32.156 23 1 93.62 174 ASN A N 1
ATOM 1438 C CA . ASN A 1 174 ? 4.961 33.625 22.906 1 93.62 174 ASN A CA 1
ATOM 1439 C C . ASN A 1 174 ? 3.533 34.125 23.031 1 93.62 174 ASN A C 1
ATOM 1441 O O . ASN A 1 174 ? 3.301 35.344 23 1 93.62 174 ASN A O 1
ATOM 1445 N N . SER A 1 175 ? 2.617 33.219 23.172 1 94.44 175 SER A N 1
ATOM 1446 C CA . SER A 1 175 ? 1.219 33.625 23.188 1 94.44 175 SER A CA 1
ATOM 1447 C C . SER A 1 175 ? 0.842 34.25 24.531 1 94.44 175 SER A C 1
ATOM 1449 O O . SER A 1 175 ? -0.229 34.844 24.672 1 94.44 175 SER A O 1
ATOM 1451 N N . ILE A 1 176 ? 1.839 34.094 25.453 1 89.19 176 ILE A N 1
ATOM 1452 C CA . ILE A 1 176 ? 1.591 34.719 26.75 1 89.19 176 ILE A CA 1
ATOM 1453 C C . ILE A 1 176 ? 1.423 36.219 26.578 1 89.19 176 ILE A C 1
ATOM 1455 O O . ILE A 1 176 ? 2.264 36.875 25.969 1 89.19 176 ILE A O 1
ATOM 1459 N N . GLY A 1 177 ? 0.402 36.875 26.938 1 89.5 177 GLY A N 1
ATOM 1460 C CA . GLY A 1 177 ? 0.142 38.312 26.781 1 89.5 177 GLY A CA 1
ATOM 1461 C C . GLY A 1 177 ? -0.881 38.625 25.719 1 89.5 177 GLY A C 1
ATOM 1462 O O . GLY A 1 177 ? -1.365 39.75 25.609 1 89.5 177 GLY A O 1
ATOM 1463 N N . TYR A 1 178 ? -1.041 37.625 24.875 1 91.69 178 TYR A N 1
ATOM 1464 C CA . TYR A 1 178 ? -2.088 37.75 23.875 1 91.69 178 TYR A CA 1
ATOM 1465 C C . TYR A 1 178 ? -3.408 37.188 24.375 1 91.69 178 TYR A C 1
ATOM 1467 O O . TYR A 1 178 ? -3.422 36.25 25.188 1 91.69 178 TYR A O 1
ATOM 1475 N N . ASN A 1 179 ? -4.434 37.875 24.047 1 91.81 179 ASN A N 1
ATOM 1476 C CA . ASN A 1 179 ? -5.758 37.344 24.391 1 91.81 179 ASN A CA 1
ATOM 1477 C C . ASN A 1 179 ? -6.277 36.375 23.359 1 91.81 179 ASN A C 1
ATOM 1479 O O . ASN A 1 179 ? -7.254 36.656 22.656 1 91.81 179 ASN A O 1
ATOM 1483 N N . LEU A 1 180 ? -5.641 35.25 23.234 1 96.62 180 LEU A N 1
ATOM 1484 C CA . LEU A 1 180 ? -6 34.188 22.266 1 96.62 180 LEU A CA 1
ATOM 1485 C C . LEU A 1 180 ? -6.328 32.875 22.984 1 96.62 180 LEU A C 1
ATOM 1487 O O . LEU A 1 180 ? -5.664 32.531 23.953 1 96.62 180 LEU A O 1
ATOM 1491 N N . ASN A 1 181 ? -7.371 32.25 22.594 1 96.12 181 ASN A N 1
ATOM 1492 C CA . ASN A 1 181 ? -7.785 30.969 23.125 1 96.12 181 ASN A CA 1
ATOM 1493 C C . ASN A 1 181 ? -7.23 29.812 22.312 1 96.12 181 ASN A C 1
ATOM 1495 O O . ASN A 1 181 ? -7.988 29.078 21.656 1 96.12 181 ASN A O 1
ATOM 1499 N N . ILE A 1 182 ? -5.953 29.531 22.391 1 96.94 182 ILE A N 1
ATOM 1500 C CA . ILE A 1 182 ? -5.309 28.422 21.672 1 96.94 182 ILE A CA 1
ATOM 1501 C C . ILE A 1 182 ? -5.469 27.141 22.484 1 96.94 182 ILE A C 1
ATOM 1503 O O . ILE A 1 182 ? -4.852 26.969 23.531 1 96.94 182 ILE A O 1
ATOM 1507 N N . GLU A 1 183 ? -6.207 26.234 21.922 1 95.06 183 GLU A N 1
ATOM 1508 C CA . GLU A 1 183 ? -6.559 25.016 22.641 1 95.06 183 GLU A CA 1
ATOM 1509 C C . GLU A 1 183 ? -5.52 23.922 22.406 1 95.06 183 GLU A C 1
ATOM 1511 O O . GLU A 1 183 ? -5.402 22.984 23.219 1 95.06 183 GLU A O 1
ATOM 1516 N N . GLY A 1 184 ? -4.789 24 21.312 1 96 184 GLY A N 1
ATOM 1517 C CA . GLY A 1 184 ? -3.812 22.969 21.047 1 96 184 GLY A CA 1
ATOM 1518 C C . GLY A 1 184 ? -3.291 22.984 19.609 1 96 184 GLY A C 1
ATOM 1519 O O . GLY A 1 184 ? -3.348 24.016 18.953 1 96 184 GLY A O 1
ATOM 1520 N N . ILE A 1 185 ? -2.645 21.859 19.25 1 96.56 185 ILE A N 1
ATOM 1521 C CA . ILE A 1 185 ? -2.018 21.766 17.938 1 96.56 185 ILE A CA 1
ATOM 1522 C C . ILE A 1 185 ? -2.396 20.438 17.281 1 96.56 185 ILE A C 1
ATOM 1524 O O . ILE A 1 185 ? -2.68 19.453 17.969 1 96.56 185 ILE A O 1
ATOM 1528 N N . ILE A 1 186 ? -2.449 20.453 15.984 1 93.88 186 ILE A N 1
ATOM 1529 C CA . ILE A 1 186 ? -2.648 19.266 15.156 1 93.88 186 ILE A CA 1
ATOM 1530 C C . ILE A 1 186 ? -1.451 19.094 14.227 1 93.88 186 ILE A C 1
ATOM 1532 O O . ILE A 1 186 ? -1.131 19.969 13.43 1 93.88 186 ILE A O 1
ATOM 1536 N N . LEU A 1 187 ? -0.835 17.953 14.391 1 94.62 187 LEU A N 1
ATOM 1537 C CA . LEU A 1 187 ? 0.363 17.625 13.625 1 94.62 187 LEU A CA 1
ATOM 1538 C C . LEU A 1 187 ? 0.082 16.516 12.625 1 94.62 187 LEU A C 1
ATOM 1540 O O . LEU A 1 187 ? -0.12 15.359 13.023 1 94.62 187 LEU A O 1
ATOM 1544 N N . GLU A 1 188 ? 0.108 16.828 11.375 1 90.88 188 GLU A N 1
ATOM 1545 C CA . GLU A 1 188 ? -0.076 15.812 10.344 1 90.88 188 GLU A CA 1
ATOM 1546 C C . GLU A 1 188 ? 1.266 15.328 9.805 1 90.88 188 GLU A C 1
ATOM 1548 O O . GLU A 1 188 ? 2.078 16.125 9.336 1 90.88 188 GLU A O 1
ATOM 1553 N N . ASN A 1 189 ? 1.449 14.039 9.891 1 90.12 189 ASN A N 1
ATOM 1554 C CA . ASN A 1 189 ? 2.689 13.438 9.406 1 90.12 189 ASN A CA 1
ATOM 1555 C C . ASN A 1 189 ? 3.91 14.234 9.867 1 90.12 189 ASN A C 1
ATOM 1557 O O . ASN A 1 189 ? 4.75 14.617 9.055 1 90.12 189 ASN A O 1
ATOM 1561 N N . ALA A 1 190 ? 4.09 14.398 11.117 1 92.06 190 ALA A N 1
ATOM 1562 C CA . ALA A 1 190 ? 5.004 15.383 11.695 1 92.06 190 ALA A CA 1
ATOM 1563 C C . ALA A 1 190 ? 6.426 14.828 11.766 1 92.06 190 ALA A C 1
ATOM 1565 O O . ALA A 1 190 ? 6.637 13.688 12.188 1 92.06 190 ALA A O 1
ATOM 1566 N N . TRP A 1 191 ? 7.301 15.617 11.273 1 93.06 191 TRP A N 1
ATOM 1567 C CA . TRP A 1 191 ? 8.727 15.422 11.508 1 93.06 191 TRP A CA 1
ATOM 1568 C C . TRP A 1 191 ? 9.148 16.031 12.836 1 93.06 191 TRP A C 1
ATOM 1570 O O . TRP A 1 191 ? 9.211 17.266 12.969 1 93.06 191 TRP A O 1
ATOM 1580 N N . VAL A 1 192 ? 9.438 15.188 13.805 1 94.88 192 VAL A N 1
ATOM 1581 C CA . VAL A 1 192 ? 9.641 15.68 15.172 1 94.88 192 VAL A CA 1
ATOM 1582 C C . VAL A 1 192 ? 11 15.227 15.688 1 94.88 192 VAL A C 1
ATOM 1584 O O . VAL A 1 192 ? 11.727 16.016 16.312 1 94.88 192 VAL A O 1
ATOM 1587 N N . SER A 1 193 ? 11.328 13.992 15.445 1 94.12 193 SER A N 1
ATOM 1588 C CA . SER A 1 193 ? 12.57 13.422 15.961 1 94.12 193 SER A CA 1
ATOM 1589 C C . SER A 1 193 ? 13.305 12.633 14.883 1 94.12 193 SER A C 1
ATOM 1591 O O . SER A 1 193 ? 13.117 11.422 14.758 1 94.12 193 SER A O 1
ATOM 1593 N N . PRO A 1 194 ? 14.234 13.289 14.242 1 91.31 194 PRO A N 1
ATOM 1594 C CA . PRO A 1 194 ? 14.938 12.633 13.141 1 91.31 194 PRO A CA 1
ATOM 1595 C C . PRO A 1 194 ? 15.641 11.344 13.578 1 91.31 194 PRO A C 1
ATOM 1597 O O . PRO A 1 194 ? 15.602 10.344 12.859 1 91.31 194 PRO A O 1
ATOM 1600 N N . ILE A 1 195 ? 16.266 11.328 14.703 1 91.38 195 ILE A N 1
ATOM 1601 C CA . ILE A 1 195 ? 17.047 10.18 15.141 1 91.38 195 ILE A CA 1
ATOM 1602 C C . ILE A 1 195 ? 16.141 8.945 15.234 1 91.38 195 ILE A C 1
ATOM 1604 O O . ILE A 1 195 ? 16.578 7.828 14.961 1 91.38 195 ILE A O 1
ATOM 1608 N N . HIS A 1 196 ? 14.914 9.102 15.609 1 92.19 196 HIS A N 1
ATOM 1609 C CA . HIS A 1 196 ? 13.977 7.996 15.742 1 92.19 196 HIS A CA 1
ATOM 1610 C C . HIS A 1 196 ? 13.312 7.668 14.414 1 92.19 196 HIS A C 1
ATOM 1612 O O . HIS A 1 196 ? 13.133 6.496 14.078 1 92.19 196 HIS A O 1
ATOM 1618 N N . GLN A 1 197 ? 12.969 8.68 13.664 1 93 197 GLN A N 1
ATOM 1619 C CA . GLN A 1 197 ? 12.109 8.5 12.492 1 93 197 GLN A CA 1
ATOM 1620 C C . GLN A 1 197 ? 12.898 7.953 11.312 1 93 197 GLN A C 1
ATOM 1622 O O . GLN A 1 197 ? 12.391 7.125 10.555 1 93 197 GLN A O 1
ATOM 1627 N N . ILE A 1 198 ? 14.203 8.273 11.156 1 92.38 198 ILE A N 1
ATOM 1628 C CA . ILE A 1 198 ? 14.961 7.836 9.984 1 92.38 198 ILE A CA 1
ATOM 1629 C C . ILE A 1 198 ? 15.305 6.355 10.117 1 92.38 198 ILE A C 1
ATOM 1631 O O . ILE A 1 198 ? 15.672 5.707 9.133 1 92.38 198 ILE A O 1
ATOM 1635 N N . GLY A 1 199 ? 15.219 5.812 11.312 1 92.75 199 GLY A N 1
ATOM 1636 C CA . GLY A 1 199 ? 15.586 4.43 11.562 1 92.75 199 GLY A CA 1
ATOM 1637 C C . GLY A 1 199 ? 14.633 3.434 10.93 1 92.75 199 GLY A C 1
ATOM 1638 O O . GLY A 1 199 ? 14.938 2.242 10.844 1 92.75 199 GLY A O 1
ATOM 1639 N N . TYR A 1 200 ? 13.555 3.871 10.352 1 93.75 200 TYR A N 1
ATOM 1640 C CA . TYR A 1 200 ? 12.523 2.943 9.898 1 93.75 200 TYR A CA 1
ATOM 1641 C C . TYR A 1 200 ? 12.453 2.9 8.375 1 93.75 200 TYR A C 1
ATOM 1643 O O . TYR A 1 200 ? 11.703 2.107 7.809 1 93.75 200 TYR A O 1
ATOM 1651 N N . TYR A 1 201 ? 13.25 3.723 7.668 1 93.44 201 TYR A N 1
ATOM 1652 C CA . TYR A 1 201 ? 13.156 3.791 6.215 1 93.44 201 TYR A CA 1
ATOM 1653 C C . TYR A 1 201 ? 13.469 2.438 5.586 1 93.44 201 TYR A C 1
ATOM 1655 O O . TYR A 1 201 ? 12.742 1.972 4.703 1 93.44 201 TYR A O 1
ATOM 1663 N N . GLY A 1 202 ? 14.562 1.83 6.055 1 94 202 GLY A N 1
ATOM 1664 C CA . GLY A 1 202 ? 14.953 0.548 5.492 1 94 202 GLY A CA 1
ATOM 1665 C C . GLY A 1 202 ? 13.922 -0.539 5.699 1 94 202 GLY A C 1
ATOM 1666 O O . GLY A 1 202 ? 13.523 -1.217 4.746 1 94 202 GLY A O 1
ATOM 1667 N N . SER A 1 203 ? 13.484 -0.645 6.934 1 93.56 203 SER A N 1
ATOM 1668 C CA . SER A 1 203 ? 12.492 -1.669 7.25 1 93.56 203 SER A CA 1
ATOM 1669 C C . SER A 1 203 ? 11.18 -1.411 6.523 1 93.56 203 SER A C 1
ATOM 1671 O O . SER A 1 203 ? 10.539 -2.346 6.039 1 93.56 203 SER A O 1
ATOM 1673 N N . PHE A 1 204 ? 10.758 -0.204 6.473 1 94.62 204 PHE A N 1
ATOM 1674 C CA . PHE A 1 204 ? 9.508 0.19 5.84 1 94.62 204 PHE A CA 1
ATOM 1675 C C . PHE A 1 204 ? 9.5 -0.19 4.363 1 94.62 204 PHE A C 1
ATOM 1677 O O . PHE A 1 204 ? 8.617 -0.919 3.906 1 94.62 204 PHE A O 1
ATOM 1684 N N . LEU A 1 205 ? 10.492 0.189 3.641 1 93.31 205 LEU A N 1
ATOM 1685 C CA . LEU A 1 205 ? 10.586 -0.084 2.211 1 93.31 205 LEU A CA 1
ATOM 1686 C C . LEU A 1 205 ? 10.742 -1.578 1.951 1 93.31 205 LEU A C 1
ATOM 1688 O O . LEU A 1 205 ? 10.195 -2.104 0.976 1 93.31 205 LEU A O 1
ATOM 1692 N N . TYR A 1 206 ? 11.469 -2.227 2.82 1 93.88 206 TYR A N 1
ATOM 1693 C CA . TYR A 1 206 ? 11.711 -3.66 2.695 1 93.88 206 TYR A CA 1
ATOM 1694 C C . TYR A 1 206 ? 10.422 -4.445 2.902 1 93.88 206 TYR A C 1
ATOM 1696 O O . TYR A 1 206 ? 10.117 -5.363 2.133 1 93.88 206 TYR A O 1
ATOM 1704 N N . GLN A 1 207 ? 9.688 -4.047 3.906 1 91.62 207 GLN A N 1
ATOM 1705 C CA . GLN A 1 207 ? 8.43 -4.723 4.207 1 91.62 207 GLN A CA 1
ATOM 1706 C C . GLN A 1 207 ? 7.402 -4.492 3.102 1 91.62 207 GLN A C 1
ATOM 1708 O O . GLN A 1 207 ? 6.57 -5.359 2.832 1 91.62 207 GLN A O 1
ATOM 1713 N N . LEU A 1 208 ? 7.508 -3.41 2.449 1 89.88 208 LEU A N 1
ATOM 1714 C CA . LEU A 1 208 ? 6.605 -3.098 1.348 1 89.88 208 LEU A CA 1
ATOM 1715 C C . LEU A 1 208 ? 7.039 -3.809 0.07 1 89.88 208 LEU A C 1
ATOM 1717 O O . LEU A 1 208 ? 6.352 -3.732 -0.951 1 89.88 208 LEU A O 1
ATOM 1721 N N . GLY A 1 209 ? 8.164 -4.461 0.113 1 90 209 GLY A N 1
ATOM 1722 C CA . GLY A 1 209 ? 8.648 -5.195 -1.045 1 90 209 GLY A CA 1
ATOM 1723 C C . GLY A 1 209 ? 9.25 -4.301 -2.113 1 90 209 GLY A C 1
ATOM 1724 O O . GLY A 1 209 ? 9.398 -4.711 -3.266 1 90 209 GLY A O 1
ATOM 1725 N N . LEU A 1 210 ? 9.602 -3.076 -1.785 1 90.88 210 LEU A N 1
ATOM 1726 C CA . LEU A 1 210 ? 10.055 -2.111 -2.781 1 90.88 210 LEU A CA 1
ATOM 1727 C C . LEU A 1 210 ? 11.562 -2.207 -2.982 1 90.88 210 LEU A C 1
ATOM 1729 O O . LEU A 1 210 ? 12.094 -1.724 -3.986 1 90.88 210 LEU A O 1
ATOM 1733 N N . ILE A 1 211 ? 12.25 -2.771 -1.99 1 91.38 211 ILE A N 1
ATOM 1734 C CA . ILE A 1 211 ? 13.695 -2.914 -2.062 1 91.38 211 ILE A CA 1
ATOM 1735 C C . ILE A 1 211 ? 14.102 -4.328 -1.642 1 91.38 211 ILE A C 1
ATOM 1737 O O . ILE A 1 211 ? 13.312 -5.043 -1.021 1 91.38 211 ILE A O 1
ATOM 1741 N N . ASP A 1 212 ? 15.281 -4.711 -2.066 1 91 212 ASP A N 1
ATOM 1742 C CA . ASP A 1 212 ? 15.789 -6.016 -1.658 1 91 212 ASP A CA 1
ATOM 1743 C C . ASP A 1 212 ? 16.641 -5.902 -0.394 1 91 212 ASP A C 1
ATOM 1745 O O . ASP A 1 212 ? 16.734 -4.828 0.207 1 91 212 ASP A O 1
ATOM 1749 N N . ASP A 1 213 ? 17.172 -7.035 0.097 1 92.25 213 ASP A N 1
ATOM 1750 C CA . ASP A 1 213 ? 17.906 -7.098 1.359 1 92.25 213 ASP A CA 1
ATOM 1751 C C . ASP A 1 213 ? 19.188 -6.266 1.297 1 92.25 213 ASP A C 1
ATOM 1753 O O . ASP A 1 213 ? 19.547 -5.609 2.273 1 92.25 213 ASP A O 1
ATOM 1757 N N . GLN A 1 214 ? 19.812 -6.227 0.151 1 91.81 214 GLN A N 1
ATOM 1758 C CA . GLN A 1 214 ? 21.047 -5.453 0.005 1 91.81 214 GLN A CA 1
ATOM 1759 C C . GLN A 1 214 ? 20.781 -3.961 0.17 1 91.81 214 GLN A C 1
ATOM 1761 O O . GLN A 1 214 ? 21.484 -3.275 0.912 1 91.81 214 GLN A O 1
ATOM 1766 N N . ARG A 1 215 ? 19.781 -3.514 -0.533 1 93.56 215 ARG A N 1
ATOM 1767 C CA . ARG A 1 215 ? 19.422 -2.102 -0.437 1 93.56 215 ARG A CA 1
ATOM 1768 C C . ARG A 1 215 ? 18.953 -1.75 0.973 1 93.56 215 ARG A C 1
ATOM 1770 O O . ARG A 1 215 ? 19.266 -0.669 1.48 1 93.56 215 ARG A O 1
ATOM 1777 N N . ARG A 1 216 ? 18.188 -2.584 1.581 1 94.75 216 ARG A N 1
ATOM 1778 C CA . ARG A 1 216 ? 17.781 -2.393 2.971 1 94.75 216 ARG A CA 1
ATOM 1779 C C . ARG A 1 216 ? 19 -2.191 3.869 1 94.75 216 ARG A C 1
ATOM 1781 O O . ARG A 1 216 ? 19.047 -1.25 4.664 1 94.75 216 ARG A O 1
ATOM 1788 N N . ASP A 1 217 ? 20 -3.064 3.764 1 95.06 217 ASP A N 1
ATOM 1789 C CA . ASP A 1 217 ? 21.203 -3.01 4.602 1 95.06 217 ASP A CA 1
ATOM 1790 C C . ASP A 1 217 ? 21.984 -1.727 4.348 1 95.06 217 ASP A C 1
ATOM 1792 O O . ASP A 1 217 ? 22.547 -1.146 5.277 1 95.06 217 ASP A O 1
ATOM 1796 N N . GLU A 1 218 ? 22.031 -1.323 3.092 1 94.69 218 GLU A N 1
ATOM 1797 C CA . GLU A 1 218 ? 22.641 -0.045 2.758 1 94.69 218 GLU A CA 1
ATOM 1798 C C . GLU A 1 218 ? 21.953 1.109 3.477 1 94.69 218 GLU A C 1
ATOM 1800 O O . GLU A 1 218 ? 22.609 1.988 4.031 1 94.69 218 GLU A O 1
ATOM 1805 N N . ILE A 1 219 ? 20.656 1.109 3.455 1 94.75 219 ILE A N 1
ATOM 1806 C CA . ILE A 1 219 ? 19.891 2.162 4.113 1 94.75 219 ILE A CA 1
ATOM 1807 C C . ILE A 1 219 ? 20.156 2.123 5.617 1 94.75 219 ILE A C 1
ATOM 1809 O O . ILE A 1 219 ? 20.344 3.168 6.25 1 94.75 219 ILE A O 1
ATOM 1813 N N . TYR A 1 220 ? 20.219 0.927 6.211 1 95 220 TYR A N 1
ATOM 1814 C CA . TYR A 1 220 ? 20.516 0.789 7.633 1 95 220 TYR A CA 1
ATOM 1815 C C . TYR A 1 220 ? 21.891 1.384 7.961 1 95 220 TYR A C 1
ATOM 1817 O O . TYR A 1 220 ? 22.047 2.078 8.969 1 95 220 TYR A O 1
ATOM 1825 N N . TYR A 1 221 ? 22.812 1.046 7.098 1 95.19 221 TYR A N 1
ATOM 1826 C CA . TYR A 1 221 ? 24.156 1.579 7.301 1 95.19 221 TYR A CA 1
ATOM 1827 C C . TYR A 1 221 ? 24.141 3.102 7.277 1 95.19 221 TYR A C 1
ATOM 1829 O O . TYR A 1 221 ? 24.672 3.748 8.188 1 95.19 221 TYR A O 1
ATOM 1837 N N . ASN A 1 222 ? 23.562 3.686 6.266 1 92.88 222 ASN A N 1
ATOM 1838 C CA . ASN A 1 222 ? 23.5 5.137 6.129 1 92.88 222 ASN A CA 1
ATOM 1839 C C . ASN A 1 222 ? 22.734 5.773 7.289 1 92.88 222 ASN A C 1
ATOM 1841 O O . ASN A 1 222 ? 23.156 6.805 7.816 1 92.88 222 ASN A O 1
ATOM 1845 N N . THR A 1 223 ? 21.625 5.207 7.648 1 93.38 223 THR A N 1
ATOM 1846 C CA . THR A 1 223 ? 20.828 5.719 8.758 1 93.38 223 THR A CA 1
ATOM 1847 C C . THR A 1 223 ? 21.641 5.703 10.055 1 93.38 223 THR A C 1
ATOM 1849 O O . THR A 1 223 ? 21.594 6.668 10.82 1 93.38 223 THR A O 1
ATOM 1852 N N . THR A 1 224 ? 22.328 4.613 10.305 1 93.56 224 THR A N 1
ATOM 1853 C CA . THR A 1 224 ? 23.141 4.504 11.516 1 93.56 224 THR A CA 1
ATOM 1854 C C . THR A 1 224 ? 24.219 5.586 11.547 1 93.56 224 THR A C 1
ATOM 1856 O O . THR A 1 224 ? 24.469 6.188 12.586 1 93.56 224 THR A O 1
ATOM 1859 N N . GLN A 1 225 ? 24.844 5.867 10.453 1 91.31 225 GLN A N 1
ATOM 1860 C CA . GLN A 1 225 ? 25.859 6.922 10.367 1 91.31 225 GLN A CA 1
ATOM 1861 C C . GLN A 1 225 ? 25.266 8.281 10.727 1 91.31 225 GLN A C 1
ATOM 1863 O O . GLN A 1 225 ? 25.875 9.055 11.469 1 91.31 225 GLN A O 1
ATOM 1868 N N . ILE A 1 226 ? 24.109 8.531 10.219 1 91.06 226 ILE A N 1
ATOM 1869 C CA . ILE A 1 226 ? 23.438 9.805 10.492 1 91.06 226 ILE A CA 1
ATOM 1870 C C . ILE A 1 226 ? 23.047 9.875 11.969 1 91.06 226 ILE A C 1
ATOM 1872 O O . ILE A 1 226 ? 23.219 10.914 12.617 1 91.06 226 ILE A O 1
ATOM 1876 N N . GLN A 1 227 ? 22.516 8.797 12.492 1 91.06 227 GLN A N 1
ATOM 1877 C CA . GLN A 1 227 ? 22.125 8.758 13.898 1 91.06 227 GLN A CA 1
ATOM 1878 C C . GLN A 1 227 ? 23.312 9.031 14.812 1 91.06 227 GLN A C 1
ATOM 1880 O O . GLN A 1 227 ? 23.188 9.773 15.789 1 91.06 227 GLN A O 1
ATOM 1885 N N . VAL A 1 228 ? 24.438 8.461 14.477 1 90.38 228 VAL A N 1
ATOM 1886 C CA . VAL A 1 228 ? 25.656 8.695 15.258 1 90.38 228 VAL A CA 1
ATOM 1887 C C . VAL A 1 228 ? 26.031 10.172 15.195 1 90.38 228 VAL A C 1
ATOM 1889 O O . VAL A 1 228 ? 26.406 10.773 16.203 1 90.38 228 VAL A O 1
ATOM 1892 N N . GLN A 1 229 ? 25.891 10.719 14.062 1 87.62 229 GLN A N 1
ATOM 1893 C CA . GLN A 1 229 ? 26.203 12.141 13.906 1 87.62 229 GLN A CA 1
ATOM 1894 C C . GLN A 1 229 ? 25.234 13 14.695 1 87.62 229 GLN A C 1
ATOM 1896 O O . GLN A 1 229 ? 25.625 14 15.305 1 87.62 229 GLN A O 1
ATOM 1901 N N . LEU A 1 230 ? 24 12.688 14.68 1 87 230 LEU A N 1
ATOM 1902 C CA . LEU A 1 230 ? 23 13.422 15.43 1 87 230 LEU A CA 1
ATOM 1903 C C . LEU A 1 230 ? 23.281 13.352 16.922 1 87 230 LEU A C 1
ATOM 1905 O O . LEU A 1 230 ? 23.172 14.359 17.625 1 87 230 LEU A O 1
ATOM 1909 N N . LEU A 1 231 ? 23.656 12.203 17.344 1 86.56 231 LEU A N 1
ATOM 1910 C CA . LEU A 1 231 ? 23.953 12.008 18.766 1 86.56 231 LEU A CA 1
ATOM 1911 C C . LEU A 1 231 ? 25.156 12.844 19.172 1 86.56 231 LEU A C 1
ATOM 1913 O O . LEU A 1 231 ? 25.203 13.359 20.297 1 86.56 231 LEU A O 1
ATOM 1917 N N . ASN A 1 232 ? 26.094 13.016 18.219 1 84.25 232 ASN A N 1
ATOM 1918 C CA . ASN A 1 232 ? 27.297 13.766 18.516 1 84.25 232 ASN A CA 1
ATOM 1919 C C . ASN A 1 232 ? 27.125 15.25 18.219 1 84.25 232 ASN A C 1
ATOM 1921 O O . ASN A 1 232 ? 28.094 16.031 18.312 1 84.25 232 ASN A O 1
ATOM 1925 N N . GLN A 1 233 ? 25.922 15.656 17.766 1 75.88 233 GLN A N 1
ATOM 1926 C CA . GLN A 1 233 ? 25.578 17.031 17.438 1 75.88 233 GLN A CA 1
ATOM 1927 C C . GLN A 1 233 ? 26.484 17.578 16.328 1 75.88 233 GLN A C 1
ATOM 1929 O O . GLN A 1 233 ? 26.922 18.734 16.391 1 75.88 233 GLN A O 1
ATOM 1934 N N . ASN A 1 234 ? 27.047 16.625 15.648 1 67.56 234 ASN A N 1
ATOM 1935 C CA . ASN A 1 234 ? 27.766 17 14.438 1 67.56 234 ASN A CA 1
ATOM 1936 C C . ASN A 1 234 ? 26.828 17.109 13.242 1 67.56 234 ASN A C 1
ATOM 1938 O O . ASN A 1 234 ? 26.547 16.109 12.578 1 67.56 234 ASN A O 1
ATOM 1942 N N . PHE A 1 235 ? 26.312 18.375 12.969 1 63.03 235 PHE A N 1
ATOM 1943 C CA . PHE A 1 235 ? 25.219 18.547 12.016 1 63.03 235 PHE A CA 1
ATOM 1944 C C . PHE A 1 235 ? 25.766 18.766 10.609 1 63.03 235 PHE A C 1
ATOM 1946 O O . PHE A 1 235 ? 25.062 19.281 9.742 1 63.03 235 PHE A O 1
ATOM 1953 N N . THR A 1 236 ? 27.094 18.469 10.336 1 57.12 236 THR A N 1
ATOM 1954 C CA . THR A 1 236 ? 27.688 18.641 9.023 1 57.12 236 THR A CA 1
ATOM 1955 C C . THR A 1 236 ? 26.984 17.766 7.988 1 57.12 236 THR A C 1
ATOM 1957 O O . THR A 1 236 ? 27.219 17.906 6.785 1 57.12 236 THR A O 1
ATOM 1960 N N . ASN A 1 237 ? 25.844 17.125 8.422 1 73.62 237 ASN A N 1
ATOM 1961 C CA . ASN A 1 237 ? 25.469 15.992 7.59 1 73.62 237 ASN A CA 1
ATOM 1962 C C . ASN A 1 237 ? 24.031 16.125 7.086 1 73.62 237 ASN A C 1
ATOM 1964 O O . ASN A 1 237 ? 23.406 15.133 6.719 1 73.62 237 ASN A O 1
ATOM 1968 N N . LEU A 1 238 ? 23.656 17.391 6.91 1 81.5 238 LEU A N 1
ATOM 1969 C CA . LEU A 1 238 ? 22.328 17.641 6.375 1 81.5 238 LEU A CA 1
ATOM 1970 C C . LEU A 1 238 ? 22.188 17.078 4.969 1 81.5 238 LEU A C 1
ATOM 1972 O O . LEU A 1 238 ? 21.141 16.531 4.613 1 81.5 238 LEU A O 1
ATOM 1976 N N . THR A 1 239 ? 23.25 17.078 4.332 1 83.81 239 THR A N 1
ATOM 1977 C CA . THR A 1 239 ? 23.25 16.562 2.967 1 83.81 239 THR A CA 1
ATOM 1978 C C . THR A 1 239 ? 22.984 15.062 2.957 1 83.81 239 THR A C 1
ATOM 1980 O O . THR A 1 239 ? 22.219 14.562 2.129 1 83.81 239 THR A O 1
ATOM 1983 N N . GLN A 1 240 ? 23.578 14.406 3.84 1 85.94 240 GLN A N 1
ATOM 1984 C CA . GLN A 1 240 ? 23.391 12.961 3.928 1 85.94 240 GLN A CA 1
ATOM 1985 C C . GLN A 1 240 ? 21.938 12.625 4.277 1 85.94 240 GLN A C 1
ATOM 1987 O O . GLN A 1 240 ? 21.359 11.695 3.707 1 85.94 240 GLN A O 1
ATOM 1992 N N . LEU A 1 241 ? 21.469 13.359 5.199 1 86.06 241 LEU A N 1
ATOM 1993 C CA . LEU A 1 241 ? 20.078 13.148 5.586 1 86.06 241 LEU A CA 1
ATOM 1994 C C . LEU A 1 241 ? 19.141 13.406 4.41 1 86.06 241 LEU A C 1
ATOM 1996 O O . LEU A 1 241 ? 18.25 12.594 4.125 1 86.06 241 LEU A O 1
ATOM 2000 N N . LYS A 1 242 ? 19.375 14.492 3.787 1 86.31 242 LYS A N 1
ATOM 2001 C CA . LYS A 1 242 ? 18.531 14.836 2.639 1 86.31 242 LYS A CA 1
ATOM 2002 C C . LYS A 1 242 ? 18.609 13.758 1.564 1 86.31 242 LYS A C 1
ATOM 2004 O O . LYS A 1 242 ? 17.578 13.391 0.981 1 86.31 242 LYS A O 1
ATOM 2009 N N . THR A 1 243 ? 19.781 13.305 1.346 1 87.94 243 THR A N 1
ATOM 2010 C CA . THR A 1 243 ? 19.969 12.258 0.345 1 87.94 243 THR A CA 1
ATOM 2011 C C . THR A 1 243 ? 19.203 10.992 0.728 1 87.94 243 THR A C 1
ATOM 2013 O O . THR A 1 243 ? 18.516 10.406 -0.107 1 87.94 243 THR A O 1
ATOM 2016 N N . LEU A 1 244 ? 19.344 10.609 1.944 1 88.19 244 LEU A N 1
ATOM 2017 C CA . LEU A 1 244 ? 18.656 9.43 2.443 1 88.19 244 LEU A CA 1
ATOM 2018 C C . LEU A 1 244 ? 17.156 9.57 2.283 1 88.19 244 LEU A C 1
ATOM 2020 O O . LEU A 1 244 ? 16.484 8.656 1.792 1 88.19 244 LEU A O 1
ATOM 2024 N N . VAL A 1 245 ? 16.656 10.719 2.682 1 84.94 245 VAL A N 1
ATOM 2025 C CA . VAL A 1 245 ? 15.219 10.977 2.627 1 84.94 245 VAL A CA 1
ATOM 2026 C C . VAL A 1 245 ? 14.75 10.984 1.175 1 84.94 245 VAL A C 1
ATOM 2028 O O . VAL A 1 245 ? 13.766 10.328 0.831 1 84.94 245 VAL A O 1
ATOM 2031 N N . ASN A 1 246 ? 15.445 11.625 0.355 1 85.69 246 ASN A N 1
ATOM 2032 C CA . ASN A 1 246 ? 15.086 11.719 -1.055 1 85.69 246 ASN A CA 1
ATOM 2033 C C . ASN A 1 246 ? 15.094 10.352 -1.73 1 85.69 246 ASN A C 1
ATOM 2035 O O . ASN A 1 246 ? 14.195 10.031 -2.506 1 85.69 246 ASN A O 1
ATOM 2039 N N . GLN A 1 247 ? 16.078 9.617 -1.457 1 86.06 247 GLN A N 1
ATOM 2040 C CA . GLN A 1 247 ? 16.172 8.281 -2.037 1 86.06 247 GLN A CA 1
ATOM 2041 C C . GLN A 1 247 ? 15.023 7.387 -1.564 1 86.06 247 GLN A C 1
ATOM 2043 O O . GLN A 1 247 ? 14.422 6.672 -2.365 1 86.06 247 GLN A O 1
ATOM 2048 N N . SER A 1 248 ? 14.789 7.434 -0.309 1 84.62 248 SER A N 1
ATOM 2049 C CA . SER A 1 248 ? 13.711 6.629 0.249 1 84.62 248 SER A CA 1
ATOM 2050 C C . SER A 1 248 ? 12.359 7.035 -0.331 1 84.62 248 SER A C 1
ATOM 2052 O O . SER A 1 248 ? 11.531 6.18 -0.634 1 84.62 248 SER A O 1
ATOM 2054 N N . GLN A 1 249 ? 12.227 8.32 -0.521 1 84.25 249 GLN A N 1
ATOM 2055 C CA . GLN A 1 249 ? 11 8.828 -1.126 1 84.25 249 GLN A CA 1
ATOM 2056 C C . GLN A 1 249 ? 10.859 8.344 -2.568 1 84.25 249 GLN A C 1
ATOM 2058 O O . GLN A 1 249 ? 9.766 7.984 -3.006 1 84.25 249 GLN A O 1
ATOM 2063 N N . SER A 1 250 ? 11.914 8.375 -3.26 1 84.38 250 SER A N 1
ATOM 2064 C CA . SER A 1 250 ? 11.898 7.934 -4.652 1 84.38 250 SER A CA 1
ATOM 2065 C C . SER A 1 250 ? 11.516 6.465 -4.762 1 84.38 250 SER A C 1
ATOM 2067 O O . SER A 1 250 ? 10.828 6.066 -5.703 1 84.38 250 SER A O 1
ATOM 2069 N N . GLU A 1 251 ? 11.906 5.719 -3.84 1 85.69 251 GLU A N 1
ATOM 2070 C CA . GLU A 1 251 ? 11.57 4.297 -3.824 1 85.69 251 GLU A CA 1
ATOM 2071 C C . GLU A 1 251 ? 10.102 4.078 -3.492 1 85.69 251 GLU A C 1
ATOM 2073 O O . GLU A 1 251 ? 9.445 3.211 -4.082 1 85.69 251 GLU A O 1
ATOM 2078 N N . LEU A 1 252 ? 9.594 4.852 -2.639 1 82.75 252 LEU A N 1
ATOM 2079 C CA . LEU A 1 252 ? 8.188 4.738 -2.285 1 82.75 252 LEU A CA 1
ATOM 2080 C C . LEU A 1 252 ? 7.297 5.184 -3.443 1 82.75 252 LEU A C 1
ATOM 2082 O O . LEU A 1 252 ? 6.195 4.66 -3.625 1 82.75 252 LEU A O 1
ATOM 2086 N N . LYS A 1 253 ? 7.766 6.152 -4.219 1 81.12 253 LYS A N 1
ATOM 2087 C CA . LYS A 1 253 ? 7.012 6.691 -5.344 1 81.12 253 LYS A CA 1
ATOM 2088 C C . LYS A 1 253 ? 6.723 5.609 -6.383 1 81.12 253 LYS A C 1
ATOM 2090 O O . LYS A 1 253 ? 5.859 5.789 -7.246 1 81.12 253 LYS A O 1
ATOM 2095 N N . LEU A 1 254 ? 7.383 4.562 -6.234 1 76.12 254 LEU A N 1
ATOM 2096 C CA . LEU A 1 254 ? 7.184 3.455 -7.164 1 76.12 254 LEU A CA 1
ATOM 2097 C C . LEU A 1 254 ? 5.766 2.906 -7.066 1 76.12 254 LEU A C 1
ATOM 2099 O O . LEU A 1 254 ? 5.254 2.32 -8.023 1 76.12 254 LEU A O 1
ATOM 2103 N N . ILE A 1 255 ? 5.094 3.02 -5.934 1 73.69 255 ILE A N 1
ATOM 2104 C CA . ILE A 1 255 ? 3.766 2.445 -5.762 1 73.69 255 ILE A CA 1
ATOM 2105 C C . ILE A 1 255 ? 2.74 3.562 -5.578 1 73.69 255 ILE A C 1
ATOM 2107 O O . ILE A 1 255 ? 1.558 3.299 -5.348 1 73.69 255 ILE A O 1
ATOM 2111 N N . GLU A 1 256 ? 3.213 4.684 -5.586 1 69.38 256 GLU A N 1
ATOM 2112 C CA . GLU A 1 256 ? 2.297 5.812 -5.43 1 69.38 256 GLU A CA 1
ATOM 2113 C C . GLU A 1 256 ? 1.769 6.285 -6.781 1 69.38 256 GLU A C 1
ATOM 2115 O O . GLU A 1 256 ? 2.5 6.285 -7.773 1 69.38 256 GLU A O 1
ATOM 2120 N N . ASN A 1 257 ? 0.433 6.25 -6.832 1 58.38 257 ASN A N 1
ATOM 2121 C CA . ASN A 1 257 ? -0.157 6.777 -8.062 1 58.38 257 ASN A CA 1
ATOM 2122 C C . ASN A 1 257 ? 0.199 8.242 -8.266 1 58.38 257 ASN A C 1
ATOM 2124 O O . ASN A 1 257 ? 0.239 9.023 -7.312 1 58.38 257 ASN A O 1
ATOM 2128 N N . ASP A 1 258 ? 0.962 8.422 -9.367 1 54.03 258 ASP A N 1
ATOM 2129 C CA . ASP A 1 258 ? 1.326 9.789 -9.734 1 54.03 258 ASP A CA 1
ATOM 2130 C C . ASP A 1 258 ? 0.125 10.727 -9.617 1 54.03 258 ASP A C 1
ATOM 2132 O O . ASP A 1 258 ? -0.696 10.797 -10.539 1 54.03 258 ASP A O 1
ATOM 2136 N N . GLY A 1 259 ? -0.496 10.789 -8.5 1 52.62 259 GLY A N 1
ATOM 2137 C CA . GLY A 1 259 ? -1.525 11.82 -8.57 1 52.62 259 GLY A CA 1
ATOM 2138 C C . GLY A 1 259 ? -1.062 13.086 -9.258 1 52.62 259 GLY A C 1
ATOM 2139 O O . GLY A 1 259 ? 0.14 13.352 -9.336 1 52.62 259 GLY A O 1
ATOM 2140 N N . ASN A 1 260 ? -1.786 13.406 -10.266 1 52.88 260 ASN A N 1
ATOM 2141 C CA . ASN A 1 260 ? -1.593 14.633 -11.023 1 52.88 260 ASN A CA 1
ATOM 2142 C C . ASN A 1 260 ? -1.134 15.781 -10.133 1 52.88 260 ASN A C 1
ATOM 2144 O O . ASN A 1 260 ? -1.808 16.125 -9.156 1 52.88 260 ASN A O 1
ATOM 2148 N N . ASN A 1 261 ? 0.179 15.914 -9.953 1 60.12 261 ASN A N 1
ATOM 2149 C CA . ASN A 1 261 ? 0.719 17.094 -9.297 1 60.12 261 ASN A CA 1
ATOM 2150 C C . ASN A 1 261 ? 0.082 18.375 -9.844 1 60.12 261 ASN A C 1
ATOM 2152 O O . ASN A 1 261 ? 0.577 18.953 -10.812 1 60.12 261 ASN A O 1
ATOM 2156 N N . ASN A 1 262 ? -1.157 18.609 -9.477 1 77.38 262 ASN A N 1
ATOM 2157 C CA . ASN A 1 262 ? -1.94 19.781 -9.867 1 77.38 262 ASN A CA 1
ATOM 2158 C C . ASN A 1 262 ? -1.395 21.062 -9.25 1 77.38 262 ASN A C 1
ATOM 2160 O O . ASN A 1 262 ? -2.062 22.094 -9.258 1 77.38 262 ASN A O 1
ATOM 2164 N N . LEU A 1 263 ? -0.145 21 -8.789 1 83.25 263 LEU A N 1
ATOM 2165 C CA . LEU A 1 263 ? 0.396 22.156 -8.094 1 83.25 263 LEU A CA 1
ATOM 2166 C C . LEU A 1 263 ? 0.574 23.328 -9.055 1 83.25 263 LEU A C 1
ATOM 2168 O O . LEU A 1 263 ? 0.279 24.469 -8.703 1 83.25 263 LEU A O 1
ATOM 2172 N N . GLU A 1 264 ? 0.977 23 -10.156 1 85.69 264 GLU A N 1
ATOM 2173 C CA . GLU A 1 264 ? 1.176 24.047 -11.156 1 85.69 264 GLU A CA 1
ATOM 2174 C C . GLU A 1 264 ? -0.153 24.672 -11.57 1 85.69 264 GLU A C 1
ATOM 2176 O O . GLU A 1 264 ? -0.248 25.891 -11.742 1 85.69 264 GLU A O 1
ATOM 2181 N N . ASP A 1 265 ? -1.055 23.812 -11.711 1 90 265 ASP A N 1
ATOM 2182 C CA . ASP A 1 265 ? -2.377 24.297 -12.094 1 90 265 ASP A CA 1
ATOM 2183 C C . ASP A 1 265 ? -2.98 25.172 -11.008 1 90 265 ASP A C 1
ATOM 2185 O O . ASP A 1 265 ? -3.59 26.203 -11.305 1 90 265 ASP A O 1
ATOM 2189 N N . ILE A 1 266 ? -2.787 24.797 -9.82 1 92.62 266 ILE A N 1
ATOM 2190 C CA . ILE A 1 266 ? -3.32 25.578 -8.703 1 92.62 266 ILE A CA 1
ATOM 2191 C C . ILE A 1 266 ? -2.586 26.922 -8.609 1 92.62 266 ILE A C 1
ATOM 2193 O O . ILE A 1 266 ? -3.205 27.953 -8.375 1 92.62 266 ILE A O 1
ATOM 2197 N N . THR A 1 267 ? -1.307 26.859 -8.781 1 92.5 267 THR A N 1
ATOM 2198 C CA . THR A 1 267 ? -0.51 28.078 -8.766 1 92.5 267 THR A CA 1
ATOM 2199 C C . THR A 1 267 ? -0.992 29.062 -9.828 1 92.5 267 THR A C 1
ATOM 2201 O O . THR A 1 267 ? -1.147 30.25 -9.562 1 92.5 267 THR A O 1
ATOM 2204 N N . GLN A 1 268 ? -1.242 28.531 -10.969 1 91.75 268 GLN A N 1
ATOM 2205 C CA . GLN A 1 268 ? -1.728 29.375 -12.062 1 91.75 268 GLN A CA 1
ATOM 2206 C C . GLN A 1 268 ? -3.115 29.922 -11.75 1 91.75 268 GLN A C 1
ATOM 2208 O O . GLN A 1 268 ? -3.406 31.078 -12.062 1 91.75 268 GLN A O 1
ATOM 2213 N N . PHE A 1 269 ? -3.928 29.141 -11.195 1 94.38 269 PHE A N 1
ATOM 2214 C CA . PHE A 1 269 ? -5.258 29.594 -10.805 1 94.38 269 PHE A CA 1
ATOM 2215 C C . PHE A 1 269 ? -5.172 30.781 -9.859 1 94.38 269 PHE A C 1
ATOM 2217 O O . PHE A 1 269 ? -5.875 31.781 -10.039 1 94.38 269 PHE A O 1
ATOM 2224 N N . ILE A 1 270 ? -4.32 30.703 -8.867 1 94.56 270 ILE A N 1
ATOM 2225 C CA . ILE A 1 270 ? -4.168 31.75 -7.871 1 94.56 270 ILE A CA 1
ATOM 2226 C C . ILE A 1 270 ? -3.607 33 -8.531 1 94.56 270 ILE A C 1
ATOM 2228 O O . ILE A 1 270 ? -4.07 34.125 -8.266 1 94.56 270 ILE A O 1
ATOM 2232 N N . ASN A 1 271 ? -2.703 32.812 -9.414 1 94.19 271 ASN A N 1
ATOM 2233 C CA . ASN A 1 271 ? -2.129 33.938 -10.148 1 94.19 271 ASN A CA 1
ATOM 2234 C C . ASN A 1 271 ? -3.174 34.656 -11.008 1 94.19 271 ASN A C 1
ATOM 2236 O O . ASN A 1 271 ? -3.264 35.875 -11.008 1 94.19 271 ASN A O 1
ATOM 2240 N N . ASP A 1 272 ? -3.891 33.844 -11.703 1 93.75 272 ASP A N 1
ATOM 2241 C CA . ASP A 1 272 ? -4.891 34.375 -12.625 1 93.75 272 ASP A CA 1
ATOM 2242 C C . ASP A 1 272 ? -5.949 35.188 -11.883 1 93.75 272 ASP A C 1
ATOM 2244 O O . ASP A 1 272 ? -6.582 36.062 -12.461 1 93.75 272 ASP A O 1
ATOM 2248 N N . HIS A 1 273 ? -6.117 34.938 -10.617 1 95.25 273 HIS A N 1
ATOM 2249 C CA . HIS A 1 273 ? -7.203 35.594 -9.883 1 95.25 273 HIS A CA 1
ATOM 2250 C C . HIS A 1 273 ? -6.672 36.375 -8.688 1 95.25 273 HIS A C 1
ATOM 2252 O O . HIS A 1 273 ? -7.395 36.594 -7.707 1 95.25 273 HIS A O 1
ATOM 2258 N N . SER A 1 274 ? -5.441 36.719 -8.734 1 95.12 274 SER A N 1
ATOM 2259 C CA . SER A 1 274 ? -4.77 37.375 -7.629 1 95.12 274 SER A CA 1
ATOM 2260 C C . SER A 1 274 ? -5.477 38.688 -7.258 1 95.12 274 SER A C 1
ATOM 2262 O O . SER A 1 274 ? -5.602 39 -6.074 1 95.12 274 SER A O 1
ATOM 2264 N N . PHE A 1 275 ? -5.941 39.406 -8.219 1 94.75 275 PHE A N 1
ATOM 2265 C CA . PHE A 1 275 ? -6.617 40.688 -7.945 1 94.75 275 PHE A CA 1
ATOM 2266 C C . PHE A 1 275 ? -7.969 40.438 -7.277 1 94.75 275 PHE A C 1
ATOM 2268 O O . PHE A 1 275 ? -8.312 41.094 -6.301 1 94.75 275 PHE A O 1
ATOM 2275 N N . GLN A 1 276 ? -8.711 39.531 -7.805 1 94.5 276 GLN A N 1
ATOM 2276 C CA . GLN A 1 276 ? -10.023 39.219 -7.246 1 94.5 276 GLN A CA 1
ATOM 2277 C C . GLN A 1 276 ? -9.906 38.719 -5.805 1 94.5 276 GLN A C 1
ATOM 2279 O O . GLN A 1 276 ? -10.727 39.062 -4.957 1 94.5 276 GLN A O 1
ATOM 2284 N N . LEU A 1 277 ? -8.891 37.938 -5.555 1 95.88 277 LEU A N 1
ATOM 2285 C CA . LEU A 1 277 ? -8.758 37.281 -4.262 1 95.88 277 LEU A CA 1
ATOM 2286 C C . LEU A 1 277 ? -8.094 38.219 -3.248 1 95.88 277 LEU A C 1
ATOM 2288 O O . LEU A 1 277 ? -8.5 38.25 -2.084 1 95.88 277 LEU A O 1
ATOM 2292 N N . PHE A 1 278 ? -7.062 38.969 -3.715 1 95.62 278 PHE A N 1
ATOM 2293 C CA . PHE A 1 278 ? -6.215 39.625 -2.725 1 95.62 278 PHE A CA 1
ATOM 2294 C C . PHE A 1 278 ? -6.027 41.094 -3.057 1 95.62 278 PHE A C 1
ATOM 2296 O O . PHE A 1 278 ? -5.359 41.812 -2.32 1 95.62 278 PHE A O 1
ATOM 2303 N N . GLU A 1 279 ? -6.578 41.562 -4.148 1 93.75 279 GLU A N 1
ATOM 2304 C CA . GLU A 1 279 ? -6.352 42.906 -4.656 1 93.75 279 GLU A CA 1
ATOM 2305 C C . GLU A 1 279 ? -4.871 43.156 -4.906 1 93.75 279 GLU A C 1
ATOM 2307 O O . GLU A 1 279 ? -4.34 44.188 -4.504 1 93.75 279 GLU A O 1
ATOM 2312 N N . ILE A 1 280 ? -4.262 42.156 -5.324 1 92.38 280 ILE A N 1
ATOM 2313 C CA . ILE A 1 280 ? -2.859 42.219 -5.727 1 92.38 280 ILE A CA 1
ATOM 2314 C C . ILE A 1 280 ? -2.748 42.031 -7.234 1 92.38 280 ILE A C 1
ATOM 2316 O O . ILE A 1 280 ? -3.311 41.062 -7.781 1 92.38 280 ILE A O 1
ATOM 2320 N N . ASN A 1 281 ? -2.076 42.938 -7.875 1 88.5 281 ASN A N 1
ATOM 2321 C CA . ASN A 1 281 ? -1.873 42.812 -9.32 1 88.5 281 ASN A CA 1
ATOM 2322 C C . ASN A 1 281 ? -0.488 42.281 -9.648 1 88.5 281 ASN A C 1
ATOM 2324 O O . ASN A 1 281 ? 0.357 43 -10.18 1 88.5 281 ASN A O 1
ATOM 2328 N N . LYS A 1 282 ? -0.235 41.156 -9.297 1 84 282 LYS A N 1
ATOM 2329 C CA . LYS A 1 282 ? 1.011 40.438 -9.562 1 84 282 LYS A CA 1
ATOM 2330 C C . LYS A 1 282 ? 0.738 39.031 -10.086 1 84 282 LYS A C 1
ATOM 2332 O O . LYS A 1 282 ? -0.349 38.469 -9.883 1 84 282 LYS A O 1
ATOM 2337 N N . ASP A 1 283 ? 1.711 38.469 -10.828 1 79.44 283 ASP A N 1
ATOM 2338 C CA . ASP A 1 283 ? 1.584 37.125 -11.359 1 79.44 283 ASP A CA 1
ATOM 2339 C C . ASP A 1 283 ? 2.781 36.25 -10.961 1 79.44 283 ASP A C 1
ATOM 2341 O O . ASP A 1 283 ? 3.26 35.438 -11.75 1 79.44 283 ASP A O 1
ATOM 2345 N N . ASP A 1 284 ? 3.24 36.531 -9.805 1 86.94 284 ASP A N 1
ATOM 2346 C CA . ASP A 1 284 ? 4.473 35.844 -9.414 1 86.94 284 ASP A CA 1
ATOM 2347 C C . ASP A 1 284 ? 4.258 34.969 -8.18 1 86.94 284 ASP A C 1
ATOM 2349 O O . ASP A 1 284 ? 5.148 34.844 -7.332 1 86.94 284 ASP A O 1
ATOM 2353 N N . TYR A 1 285 ? 3.033 34.531 -8.062 1 88.88 285 TYR A N 1
ATOM 2354 C CA . TYR A 1 285 ? 2.76 33.594 -6.984 1 88.88 285 TYR A CA 1
ATOM 2355 C C . TYR A 1 285 ? 3.639 32.344 -7.109 1 88.88 285 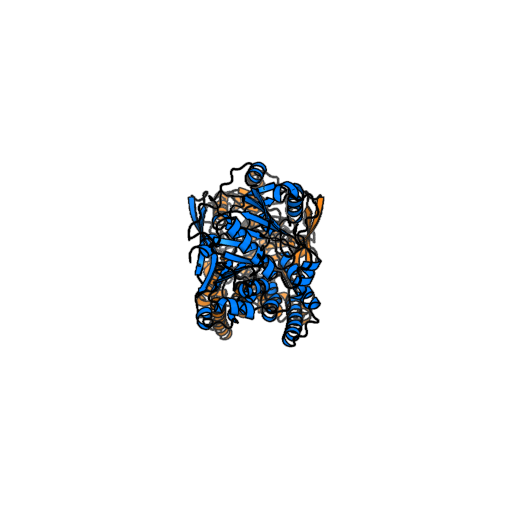TYR A C 1
ATOM 2357 O O . TYR A 1 285 ? 3.725 31.75 -8.18 1 88.88 285 TYR A O 1
ATOM 2365 N N . SER A 1 286 ? 4.402 32.094 -6.07 1 84.12 286 SER A N 1
ATOM 2366 C CA . SER A 1 286 ? 5.156 30.844 -6.012 1 84.12 286 SER A CA 1
ATOM 2367 C C . SER A 1 286 ? 4.742 30 -4.812 1 84.12 286 SER A C 1
ATOM 2369 O O . SER A 1 286 ? 4.582 30.516 -3.705 1 84.12 286 SER A O 1
ATOM 2371 N N . PHE A 1 287 ? 4.605 28.766 -5.113 1 85.75 287 PHE A N 1
ATOM 2372 C CA . PHE A 1 287 ? 4.207 27.859 -4.055 1 85.75 287 PHE A CA 1
ATOM 2373 C C . PHE A 1 287 ? 5.227 27.859 -2.92 1 85.75 287 PHE A C 1
ATOM 2375 O O . PHE A 1 287 ? 4.863 28 -1.752 1 85.75 287 PHE A O 1
ATOM 2382 N N . CYS A 1 288 ? 6.449 27.781 -3.289 1 91.88 288 CYS A N 1
ATOM 2383 C CA . CYS A 1 288 ? 7.488 27.844 -2.266 1 91.88 288 CYS A CA 1
ATOM 2384 C C . CYS A 1 288 ? 8.461 28.984 -2.541 1 91.88 288 CYS A C 1
ATOM 2386 O O . CYS A 1 288 ? 8.789 29.266 -3.695 1 91.88 288 CYS A O 1
ATOM 2388 N N . ASN A 1 289 ? 8.781 29.609 -1.44 1 92.38 289 ASN A N 1
ATOM 2389 C CA . ASN A 1 289 ? 9.898 30.547 -1.484 1 92.38 289 ASN A CA 1
ATOM 2390 C C . ASN A 1 289 ? 11.227 29.859 -1.227 1 92.38 289 ASN A C 1
ATOM 2392 O O . ASN A 1 289 ? 11.445 29.297 -0.146 1 92.38 289 ASN A O 1
ATOM 2396 N N . ASP A 1 290 ? 12.117 29.969 -2.154 1 90.94 290 ASP A N 1
ATOM 2397 C CA . ASP A 1 290 ? 13.352 29.188 -2.102 1 90.94 290 ASP A CA 1
ATOM 2398 C C . ASP A 1 290 ? 14.156 29.531 -0.846 1 90.94 290 ASP A C 1
ATOM 2400 O O . ASP A 1 290 ? 14.68 28.625 -0.186 1 90.94 290 ASP A O 1
ATOM 2404 N N . THR A 1 291 ? 14.266 30.797 -0.562 1 88.38 291 THR A N 1
ATOM 2405 C CA . THR A 1 291 ? 15.039 31.219 0.598 1 88.38 291 THR A CA 1
ATOM 2406 C C . THR A 1 291 ? 14.422 30.688 1.888 1 88.38 291 THR A C 1
ATOM 2408 O O . THR A 1 291 ? 15.125 30.141 2.734 1 88.38 291 THR A O 1
ATOM 2411 N N . GLN A 1 292 ? 13.125 30.875 2.002 1 87.69 292 GLN A N 1
ATOM 2412 C CA . GLN A 1 292 ? 12.43 30.406 3.199 1 87.69 292 GLN A CA 1
ATOM 2413 C C . GLN A 1 292 ? 12.453 28.891 3.291 1 87.69 292 GLN A C 1
ATOM 2415 O O . GLN A 1 292 ? 12.539 28.328 4.387 1 87.69 292 GLN A O 1
ATOM 2420 N N . HIS A 1 293 ? 12.367 28.266 2.191 1 89.94 293 HIS A N 1
ATOM 2421 C CA . HIS A 1 293 ? 12.398 26.812 2.148 1 89.94 293 HIS A CA 1
ATOM 2422 C C . HIS A 1 293 ? 13.75 26.266 2.602 1 89.94 293 HIS A C 1
ATOM 2424 O O . HIS A 1 293 ? 13.82 25.312 3.377 1 89.94 293 HIS A O 1
ATOM 2430 N N . GLU A 1 294 ? 14.797 26.859 2.121 1 87.06 294 GLU A N 1
ATOM 2431 C CA . GLU A 1 294 ? 16.141 26.453 2.516 1 87.06 294 GLU A CA 1
ATOM 2432 C C . GLU A 1 294 ? 16.359 26.656 4.012 1 87.06 294 GLU A C 1
ATOM 2434 O O . GLU A 1 294 ? 16.984 25.828 4.672 1 87.06 294 GLU A O 1
ATOM 2439 N N . LYS A 1 295 ? 15.898 27.75 4.496 1 84.44 295 LYS A N 1
ATOM 2440 C CA . LYS A 1 295 ? 16 28.016 5.926 1 84.44 295 LYS A CA 1
ATOM 2441 C C . LYS A 1 295 ? 15.273 26.938 6.738 1 84.44 295 LYS A C 1
ATOM 2443 O O . LYS A 1 295 ? 15.789 26.484 7.766 1 84.44 295 LYS A O 1
ATOM 2448 N N . ALA A 1 296 ? 14.133 26.625 6.246 1 85.06 296 ALA A N 1
ATOM 2449 C CA . ALA A 1 296 ? 13.344 25.609 6.93 1 85.06 296 ALA A CA 1
ATOM 2450 C C . ALA A 1 296 ? 14.055 24.266 6.914 1 85.06 296 ALA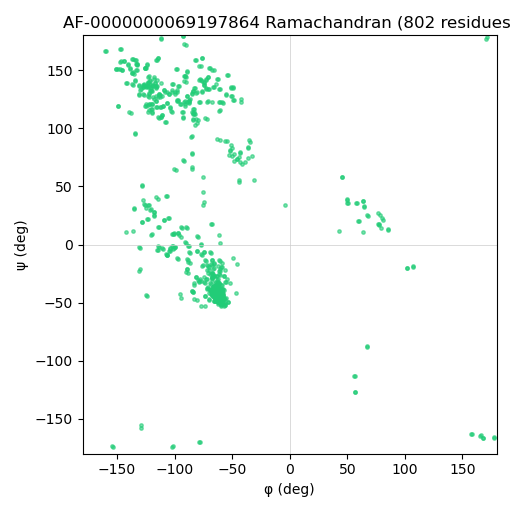 A C 1
ATOM 2452 O O . ALA A 1 296 ? 14.008 23.516 7.898 1 85.06 296 ALA A O 1
ATOM 2453 N N . GLN A 1 297 ? 14.711 23.953 5.895 1 83.75 297 GLN A N 1
ATOM 2454 C CA . GLN A 1 297 ? 15.391 22.672 5.73 1 83.75 297 GLN A CA 1
ATOM 2455 C C . GLN A 1 297 ? 16.562 22.531 6.707 1 83.75 297 GLN A C 1
ATOM 2457 O O . GLN A 1 297 ? 16.906 21.438 7.125 1 83.75 297 GLN A O 1
ATOM 2462 N N . GLN A 1 298 ? 17.094 23.609 7.059 1 82.69 298 GLN A N 1
ATOM 2463 C CA . GLN A 1 298 ? 18.219 23.594 7.984 1 82.69 298 GLN A CA 1
ATOM 2464 C C . GLN A 1 298 ? 17.797 23.094 9.359 1 82.69 298 GLN A C 1
ATOM 2466 O O . GLN A 1 298 ? 18.641 22.672 10.164 1 82.69 298 GLN A O 1
ATOM 2471 N N . GLN A 1 299 ? 16.531 23.078 9.57 1 81.12 299 GLN A N 1
ATOM 2472 C CA . GLN A 1 299 ? 16.047 22.688 10.891 1 81.12 299 GLN A CA 1
ATOM 2473 C C . GLN A 1 299 ? 15.672 21.203 10.922 1 81.12 299 GLN A C 1
ATOM 2475 O O . GLN A 1 299 ? 15.25 20.688 11.961 1 81.12 299 GLN A O 1
ATOM 2480 N N . LEU A 1 300 ? 15.977 20.5 9.891 1 83.62 300 LEU A N 1
ATOM 2481 C CA . LEU A 1 300 ? 15.531 19.125 9.734 1 83.62 300 LEU A CA 1
ATOM 2482 C C . LEU A 1 300 ? 16.281 18.203 10.688 1 83.62 300 LEU A C 1
ATOM 2484 O O . LEU A 1 300 ? 15.773 17.141 11.055 1 83.62 300 LEU A O 1
ATOM 2488 N N . LEU A 1 301 ? 17.406 18.609 11.125 1 86 301 LEU A N 1
ATOM 2489 C CA . LEU A 1 301 ? 18.203 17.75 11.977 1 86 301 LEU A CA 1
ATOM 2490 C C . LEU A 1 301 ? 17.812 17.906 13.445 1 86 301 LEU A C 1
ATOM 2492 O O . LEU A 1 301 ? 18.172 17.062 14.281 1 86 301 LEU A O 1
ATOM 2496 N N . ASN A 1 302 ? 17.109 18.953 13.75 1 86.69 302 ASN A N 1
ATOM 2497 C CA . ASN A 1 302 ? 16.781 19.25 15.141 1 86.69 302 ASN A CA 1
ATOM 2498 C C . ASN A 1 302 ? 15.547 18.484 15.602 1 86.69 302 ASN A C 1
ATOM 2500 O O . ASN A 1 302 ? 14.539 18.438 14.898 1 86.69 302 ASN A O 1
ATOM 2504 N N . SER A 1 303 ? 15.727 17.875 16.781 1 91.62 303 SER A N 1
ATOM 2505 C CA . SER A 1 303 ? 14.562 17.266 17.406 1 91.62 303 SER A CA 1
ATOM 2506 C C . SER A 1 303 ? 13.664 18.328 18.047 1 91.62 303 SER A C 1
ATOM 2508 O O . SER A 1 303 ? 14.156 19.297 18.609 1 91.62 303 SER A O 1
ATOM 2510 N N . THR A 1 304 ? 12.375 18.125 17.938 1 94.56 304 THR A N 1
ATOM 2511 C CA . THR A 1 304 ? 11.414 19.016 18.562 1 94.56 304 THR A CA 1
ATOM 2512 C C . THR A 1 304 ? 10.578 18.281 19.594 1 94.56 304 THR A C 1
ATOM 2514 O O . THR A 1 304 ? 9.445 18.672 19.875 1 94.56 304 THR A O 1
ATOM 2517 N N . LEU A 1 305 ? 11.109 17.219 20.109 1 95.31 305 LEU A N 1
ATOM 2518 C CA . LEU A 1 305 ? 10.422 16.438 21.141 1 95.31 305 LEU A CA 1
ATOM 2519 C C . LEU A 1 305 ? 10.109 17.297 22.359 1 95.31 305 LEU A C 1
ATOM 2521 O O . LEU A 1 305 ? 9 17.234 22.906 1 95.31 305 LEU A O 1
ATOM 2525 N N . PHE A 1 306 ? 11.047 18.062 22.734 1 94.44 306 PHE A N 1
ATOM 2526 C CA . PHE A 1 306 ? 10.898 18.891 23.922 1 94.44 306 PHE A CA 1
ATOM 2527 C C . PHE A 1 306 ? 9.766 19.891 23.734 1 94.44 306 PHE A C 1
ATOM 2529 O O . PHE A 1 306 ? 9.031 20.188 24.672 1 94.44 306 PHE A O 1
ATOM 2536 N N . GLU A 1 307 ? 9.664 20.391 22.531 1 94.12 307 GLU A N 1
ATOM 2537 C CA . GLU A 1 307 ? 8.602 21.359 22.219 1 94.12 307 GLU A CA 1
ATOM 2538 C C . GLU A 1 307 ? 7.227 20.719 22.391 1 94.12 307 GLU A C 1
ATOM 2540 O O . GLU A 1 307 ? 6.316 21.359 22.938 1 94.12 307 GLU A O 1
ATOM 2545 N N . ILE A 1 308 ? 7.102 19.531 21.953 1 96.69 308 ILE A N 1
ATOM 2546 C CA . ILE A 1 308 ? 5.828 18.828 22.094 1 96.69 308 ILE A CA 1
ATOM 2547 C C . ILE A 1 308 ? 5.531 18.562 23.562 1 96.69 308 ILE A C 1
ATOM 2549 O O . ILE A 1 308 ? 4.402 18.734 24.016 1 96.69 308 ILE A O 1
ATOM 2553 N N . GLU A 1 309 ? 6.539 18.188 24.328 1 96.56 309 GLU A N 1
ATOM 2554 C CA . GLU A 1 309 ? 6.406 17.969 25.766 1 96.56 309 GLU A CA 1
ATOM 2555 C C . GLU A 1 309 ? 5.918 19.219 26.469 1 96.56 309 GLU A C 1
ATOM 2557 O O . GLU A 1 309 ? 5.035 19.156 27.328 1 96.56 309 GLU A O 1
ATOM 2562 N N . MET A 1 310 ? 6.477 20.281 26.047 1 94.25 310 MET A N 1
ATOM 2563 C CA . MET A 1 310 ? 6.102 21.562 26.641 1 94.25 310 MET A CA 1
ATOM 2564 C C . MET A 1 310 ? 4.629 21.859 26.406 1 94.25 310 MET A C 1
ATOM 2566 O O . MET A 1 310 ? 3.926 22.312 27.312 1 94.25 310 MET A O 1
ATOM 2570 N N . ILE A 1 311 ? 4.156 21.609 25.266 1 96.44 311 ILE A N 1
ATOM 2571 C CA . ILE A 1 311 ? 2.771 21.891 24.906 1 96.44 311 ILE A CA 1
ATOM 2572 C C . ILE A 1 311 ? 1.835 21.016 25.719 1 96.44 311 ILE A C 1
ATOM 2574 O O . ILE A 1 311 ? 0.844 21.484 26.281 1 96.44 311 ILE A O 1
ATOM 2578 N N . LEU A 1 312 ? 2.188 19.75 25.859 1 96.38 312 LEU A N 1
ATOM 2579 C CA . LEU A 1 312 ? 1.389 18.812 26.641 1 96.38 312 LEU A CA 1
ATOM 2580 C C . LEU A 1 312 ? 1.385 19.203 28.109 1 96.38 312 LEU A C 1
ATOM 2582 O O . LEU A 1 312 ? 0.346 19.125 28.766 1 96.38 312 LEU A O 1
ATOM 2586 N N . ASN A 1 313 ? 2.469 19.594 28.562 1 91.81 313 ASN A N 1
ATOM 2587 C CA . ASN A 1 313 ? 2.586 19.969 29.969 1 91.81 313 ASN A CA 1
ATOM 2588 C C . ASN A 1 313 ? 1.829 21.25 30.281 1 91.81 313 ASN A C 1
ATOM 2590 O O . ASN A 1 313 ? 1.454 21.5 31.422 1 91.81 313 ASN A O 1
ATOM 2594 N N . LYS A 1 314 ? 1.624 22.109 29.297 1 92.69 314 LYS A N 1
ATOM 2595 C CA . LYS A 1 314 ? 0.799 23.297 29.438 1 92.69 314 LYS A CA 1
ATOM 2596 C C . LYS A 1 314 ? -0.684 22.969 29.312 1 92.69 314 LYS A C 1
ATOM 2598 O O . LYS A 1 314 ? -1.521 23.859 29.188 1 92.69 314 LYS A O 1
ATOM 2603 N N . GLN A 1 315 ? -0.961 21.656 29.25 1 94.19 315 GLN A N 1
ATOM 2604 C CA . GLN A 1 315 ? -2.318 21.125 29.203 1 94.19 315 GLN A CA 1
ATOM 2605 C C . GLN A 1 315 ? -3.037 21.547 27.922 1 94.19 315 GLN A C 1
ATOM 2607 O O . GLN A 1 315 ? -4.219 21.891 27.953 1 94.19 315 GLN A O 1
ATOM 2612 N N . LYS A 1 316 ? -2.295 21.672 26.906 1 95.69 316 LYS A N 1
ATOM 2613 C CA . LYS A 1 316 ? -2.867 21.906 25.594 1 95.69 316 LYS A CA 1
ATOM 2614 C C . LYS A 1 316 ? -2.965 20.609 24.797 1 95.69 316 LYS A C 1
ATOM 2616 O O . LYS A 1 316 ? -2.168 19.688 25 1 95.69 316 LYS A O 1
ATOM 2621 N N . MET A 1 317 ? -3.928 20.562 23.922 1 95.12 317 MET A N 1
ATOM 2622 C CA . MET A 1 317 ? -4.184 19.359 23.141 1 95.12 317 MET A CA 1
ATOM 2623 C C . MET A 1 317 ? -3.102 19.172 22.078 1 95.12 317 MET A C 1
ATOM 2625 O O . MET A 1 317 ? -2.678 20.125 21.438 1 95.12 317 MET A O 1
ATOM 2629 N N . VAL A 1 318 ? -2.602 17.953 21.953 1 96.25 318 VAL A N 1
ATOM 2630 C CA . VAL A 1 318 ? -1.728 17.547 20.844 1 96.25 318 VAL A CA 1
ATOM 2631 C C . VAL A 1 318 ? -2.367 16.406 20.062 1 96.25 318 VAL A C 1
ATOM 2633 O O . VAL A 1 318 ? -2.555 15.312 20.594 1 96.25 318 VAL A O 1
ATOM 2636 N N . ILE A 1 319 ? -2.717 16.672 18.859 1 93.94 319 ILE A N 1
ATOM 2637 C CA . ILE A 1 319 ? -3.285 15.648 17.984 1 93.94 319 ILE A CA 1
ATOM 2638 C C . ILE A 1 319 ? -2.283 15.297 16.875 1 93.94 319 ILE A C 1
ATOM 2640 O O . ILE A 1 319 ? -1.86 16.172 16.109 1 93.94 319 ILE A O 1
ATOM 2644 N N . VAL A 1 320 ? -1.896 14.094 16.859 1 94.06 320 VAL A N 1
ATOM 2645 C CA . VAL A 1 320 ? -0.993 13.594 15.836 1 94.06 320 VAL A CA 1
ATOM 2646 C C . VAL A 1 320 ? -1.782 12.797 14.797 1 94.06 320 VAL A C 1
ATOM 2648 O O . VAL A 1 320 ? -2.361 11.75 15.117 1 94.06 320 VAL A O 1
ATOM 2651 N N . LEU A 1 321 ? -1.823 13.297 13.617 1 90.25 321 LEU A N 1
ATOM 2652 C CA . LEU A 1 321 ? -2.512 12.656 12.5 1 90.25 321 LEU A CA 1
ATOM 2653 C C . LEU A 1 321 ? -1.514 12.016 11.539 1 90.25 321 LEU A C 1
ATOM 2655 O O . LEU A 1 321 ? -0.571 12.672 11.086 1 90.25 321 LEU A O 1
ATOM 2659 N N . VAL A 1 322 ? -1.772 10.781 11.227 1 90.19 322 VAL A N 1
ATOM 2660 C CA . VAL A 1 322 ? -0.829 10.039 10.391 1 90.19 322 VAL A CA 1
ATOM 2661 C C . VAL A 1 322 ? -1.575 9.352 9.25 1 90.19 322 VAL A C 1
ATOM 2663 O O . VAL A 1 322 ? -2.582 8.68 9.477 1 90.19 322 VAL A O 1
ATOM 2666 N N . LYS A 1 323 ? -1.074 9.57 8.031 1 85.19 323 LYS A N 1
ATOM 2667 C CA . LYS A 1 323 ? -1.452 8.664 6.945 1 85.19 323 LYS A CA 1
ATOM 2668 C C . LYS A 1 323 ? -0.626 7.383 6.984 1 85.19 323 LYS A C 1
ATOM 2670 O O . LYS A 1 323 ? 0.6 7.434 7.105 1 85.19 323 LYS A O 1
ATOM 2675 N N . GLN A 1 324 ? -1.316 6.359 6.895 1 83 324 GLN A N 1
ATOM 2676 C CA . GLN A 1 324 ? -0.707 5.066 7.18 1 83 324 GLN A CA 1
ATOM 2677 C C . GLN A 1 324 ? 0.52 4.832 6.301 1 83 324 GLN A C 1
ATOM 2679 O O . GLN A 1 324 ? 1.547 4.344 6.781 1 83 324 GLN A O 1
ATOM 2684 N N . ILE A 1 325 ? 0.395 5.102 4.996 1 82.5 325 ILE A N 1
ATOM 2685 C CA . ILE A 1 325 ? 1.537 4.957 4.102 1 82.5 325 ILE A CA 1
ATOM 2686 C C . ILE A 1 325 ? 1.952 6.328 3.568 1 82.5 325 ILE A C 1
ATOM 2688 O O . ILE A 1 325 ? 1.194 6.977 2.844 1 82.5 325 ILE A O 1
ATOM 2692 N N . GLN A 1 326 ? 3.088 6.723 4.082 1 78.69 326 GLN A N 1
ATOM 2693 C CA . GLN A 1 326 ? 3.621 8.008 3.643 1 78.69 326 GLN A CA 1
ATOM 2694 C C . GLN A 1 326 ? 5.148 8.008 3.668 1 78.69 326 GLN A C 1
ATOM 2696 O O . GLN A 1 326 ? 5.762 7.219 4.391 1 78.69 326 GLN A O 1
ATOM 2701 N N . PHE A 1 327 ? 5.684 8.773 2.818 1 65.75 327 PHE A N 1
ATOM 2702 C CA . PHE A 1 327 ? 7.117 8.727 2.557 1 65.75 327 PHE A CA 1
ATOM 2703 C C . PHE A 1 327 ? 7.895 9.422 3.664 1 65.75 327 PHE A C 1
ATOM 2705 O O . PHE A 1 327 ? 8.906 8.914 4.141 1 65.75 327 PHE A O 1
ATOM 2712 N N . THR A 1 328 ? 7.598 10.547 3.969 1 70.62 328 THR A N 1
ATOM 2713 C CA . THR A 1 328 ? 8.523 11.367 4.742 1 70.62 328 THR A CA 1
ATOM 2714 C C . THR A 1 328 ? 8.562 10.914 6.199 1 70.62 328 THR A C 1
ATOM 2716 O O . THR A 1 328 ? 9.625 10.867 6.812 1 70.62 328 THR A O 1
ATOM 2719 N N . VAL A 1 329 ? 7.422 10.445 6.598 1 87.06 329 VAL A N 1
ATOM 2720 C CA . VAL A 1 329 ? 7.332 10.023 7.992 1 87.06 329 VAL A CA 1
ATOM 2721 C C . VAL A 1 329 ? 6.551 8.711 8.086 1 87.06 329 VAL A C 1
ATOM 2723 O O . VAL A 1 329 ? 5.363 8.664 7.758 1 87.06 329 VAL A O 1
ATOM 2726 N N . THR A 1 330 ? 7.289 7.672 8.477 1 91.88 330 THR A N 1
ATOM 2727 C CA . THR A 1 330 ? 6.633 6.375 8.609 1 91.88 330 THR A CA 1
ATOM 2728 C C . THR A 1 330 ? 5.809 6.312 9.898 1 91.88 330 THR A C 1
ATOM 2730 O O . THR A 1 330 ? 6.117 7.004 10.867 1 91.88 330 THR A O 1
ATOM 2733 N N . THR A 1 331 ? 4.809 5.504 9.875 1 93 331 THR A N 1
ATOM 2734 C CA . THR A 1 331 ? 3.953 5.355 11.047 1 93 331 THR A CA 1
ATOM 2735 C C . THR A 1 331 ? 4.758 4.867 12.25 1 93 331 THR A C 1
ATOM 2737 O O . THR A 1 331 ? 4.668 5.438 13.336 1 93 331 THR A O 1
ATOM 2740 N N . PRO A 1 332 ? 5.656 3.838 12.07 1 94 332 PRO A N 1
ATOM 2741 C CA . PRO A 1 332 ? 6.461 3.424 13.227 1 94 332 PRO A CA 1
ATOM 2742 C C . PRO A 1 332 ? 7.371 4.535 13.742 1 94 332 PRO A C 1
ATOM 2744 O O . PRO A 1 332 ? 7.613 4.637 14.945 1 94 332 PRO A O 1
ATOM 2747 N N . GLY A 1 333 ? 7.84 5.312 12.836 1 93.94 333 GLY A N 1
ATOM 2748 C CA . GLY A 1 333 ? 8.641 6.449 13.258 1 93.94 333 GLY A CA 1
ATOM 2749 C C . GLY A 1 333 ? 7.891 7.414 14.148 1 93.94 333 GLY A C 1
ATOM 2750 O O . GLY A 1 333 ? 8.453 7.941 15.117 1 93.94 333 GLY A O 1
ATOM 2751 N N . ILE A 1 334 ? 6.691 7.633 13.891 1 95.12 334 ILE A N 1
ATOM 2752 C CA . ILE A 1 334 ? 5.871 8.555 14.664 1 95.12 334 ILE A CA 1
ATOM 2753 C C . ILE A 1 334 ? 5.531 7.934 16.016 1 95.12 334 ILE A C 1
ATOM 2755 O O . ILE A 1 334 ? 5.672 8.578 17.062 1 95.12 334 ILE A O 1
ATOM 2759 N N . VAL A 1 335 ? 5.16 6.68 15.969 1 94.31 335 VAL A N 1
ATOM 2760 C CA . VAL A 1 335 ? 4.848 5.996 17.219 1 94.31 335 VAL A CA 1
ATOM 2761 C C . VAL A 1 335 ? 6.062 6.031 18.141 1 94.31 335 VAL A C 1
ATOM 2763 O O . VAL A 1 335 ? 5.922 6.215 19.359 1 94.31 335 VAL A O 1
ATOM 2766 N N . THR A 1 336 ? 7.172 5.891 17.594 1 94.56 336 THR A N 1
ATOM 2767 C CA . THR A 1 336 ? 8.398 5.828 18.375 1 94.56 336 THR A CA 1
ATOM 2768 C C . THR A 1 336 ? 8.656 7.148 19.094 1 94.56 336 THR A C 1
ATOM 2770 O O . THR A 1 336 ? 8.906 7.16 20.297 1 94.56 336 THR A O 1
ATOM 2773 N N . TRP A 1 337 ? 8.562 8.273 18.344 1 95.88 337 TRP A N 1
ATOM 2774 C CA . TRP A 1 337 ? 8.859 9.508 19.062 1 95.88 337 TRP A CA 1
ATOM 2775 C C . TRP A 1 337 ? 7.73 9.859 20.031 1 95.88 337 TRP A C 1
ATOM 2777 O O . TRP A 1 337 ? 7.969 10.438 21.094 1 95.88 337 TRP A O 1
ATOM 2787 N N . VAL A 1 338 ? 6.512 9.5 19.75 1 96.94 338 VAL A N 1
ATOM 2788 C CA . VAL A 1 338 ? 5.41 9.742 20.672 1 96.94 338 VAL A CA 1
ATOM 2789 C C . VAL A 1 338 ? 5.66 8.984 21.984 1 96.94 338 VAL A C 1
ATOM 2791 O O . VAL A 1 338 ? 5.469 9.539 23.062 1 96.94 338 VAL A O 1
ATOM 2794 N N . ASN A 1 339 ? 6.148 7.77 21.844 1 95.5 339 ASN A N 1
ATOM 2795 C CA . ASN A 1 339 ? 6.379 6.93 23.016 1 95.5 339 ASN A CA 1
ATOM 2796 C C . ASN A 1 339 ? 7.617 7.375 23.797 1 95.5 339 ASN A C 1
ATOM 2798 O O . ASN A 1 339 ? 7.855 6.906 24.906 1 95.5 339 ASN A O 1
ATOM 2802 N N . GLN A 1 340 ? 8.336 8.312 23.25 1 94.62 340 GLN A N 1
ATOM 2803 C CA . GLN A 1 340 ? 9.555 8.773 23.906 1 94.62 340 GLN A CA 1
ATOM 2804 C C . GLN A 1 340 ? 9.32 10.086 24.656 1 94.62 340 GLN A C 1
ATOM 2806 O O . GLN A 1 340 ? 10.234 10.609 25.297 1 94.62 340 GLN A O 1
ATOM 2811 N N . LEU A 1 341 ? 8.102 10.609 24.547 1 96.12 341 LEU A N 1
ATOM 2812 C CA . LEU A 1 341 ? 7.797 11.875 25.203 1 96.12 341 LEU A CA 1
ATOM 2813 C C . LEU A 1 341 ? 7.969 11.75 26.719 1 96.12 341 LEU A C 1
ATOM 2815 O O . LEU A 1 341 ? 7.531 10.766 27.312 1 96.12 341 LEU A O 1
ATOM 2819 N N . ARG A 1 342 ? 8.641 12.742 27.328 1 94 342 ARG A N 1
ATOM 2820 C CA . ARG A 1 342 ? 8.68 12.875 28.781 1 94 342 ARG A CA 1
ATOM 2821 C C . ARG A 1 342 ? 7.465 13.641 29.297 1 94 342 ARG A C 1
ATOM 2823 O O . ARG A 1 342 ? 7.527 14.852 29.484 1 94 342 ARG A O 1
ATOM 2830 N N . TRP A 1 343 ? 6.43 13.016 29.359 1 94.12 343 TRP A N 1
ATOM 2831 C CA . TRP A 1 343 ? 5.094 13.469 29.719 1 94.12 343 TRP A CA 1
ATOM 2832 C C . TRP A 1 343 ? 4.562 12.68 30.922 1 94.12 343 TRP A C 1
ATOM 2834 O O . TRP A 1 343 ? 4.805 11.477 31.031 1 94.12 343 TRP A O 1
ATOM 2844 N N . GLN A 1 344 ? 3.947 13.359 31.797 1 93.81 344 GLN A N 1
ATOM 2845 C CA . GLN A 1 344 ? 3.551 12.758 33.062 1 93.81 344 GLN A CA 1
ATOM 2846 C C . GLN A 1 344 ? 2.67 11.531 32.844 1 93.81 344 GLN A C 1
ATOM 2848 O O . GLN A 1 344 ? 2.641 10.625 33.688 1 93.81 344 GLN A O 1
ATOM 2853 N N . HIS A 1 345 ? 1.963 11.469 31.75 1 95.12 345 HIS A N 1
ATOM 2854 C CA . HIS A 1 345 ? 1.018 10.383 31.531 1 95.12 345 HIS A CA 1
ATOM 2855 C C . HIS A 1 345 ? 1.556 9.375 30.516 1 95.12 345 HIS A C 1
ATOM 2857 O O . HIS A 1 345 ? 0.789 8.609 29.938 1 95.12 345 HIS A O 1
ATOM 2863 N N . ILE A 1 346 ? 2.889 9.32 30.328 1 95.56 346 ILE A N 1
ATOM 2864 C CA . ILE A 1 346 ? 3.467 8.547 29.234 1 95.56 346 ILE A CA 1
ATOM 2865 C C . ILE A 1 346 ? 3.25 7.055 29.484 1 95.56 346 ILE A C 1
ATOM 2867 O O . ILE A 1 346 ? 3.012 6.293 28.547 1 95.56 346 ILE A O 1
ATOM 2871 N N . THR A 1 347 ? 3.373 6.57 30.734 1 96 347 THR A N 1
ATOM 2872 C CA . THR A 1 347 ? 3.18 5.156 31.047 1 96 347 THR A CA 1
ATOM 2873 C C . THR A 1 347 ? 1.738 4.734 30.766 1 96 347 THR A C 1
ATOM 2875 O O . THR A 1 347 ? 1.498 3.691 30.156 1 96 347 THR A O 1
ATOM 2878 N N . LYS A 1 348 ? 0.798 5.547 31.172 1 96.5 348 LYS A N 1
ATOM 2879 C CA . LYS A 1 348 ? -0.61 5.27 30.906 1 96.5 348 LYS A CA 1
ATOM 2880 C C . LYS A 1 348 ? -0.908 5.32 29.406 1 96.5 348 LYS A C 1
ATOM 2882 O O . LYS A 1 348 ? -1.707 4.531 28.891 1 96.5 348 LYS A O 1
ATOM 2887 N N . TRP A 1 349 ? -0.281 6.227 28.719 1 96.06 349 TRP A N 1
ATOM 2888 C CA . TRP A 1 349 ? -0.399 6.328 27.266 1 96.06 349 TRP A CA 1
ATOM 2889 C C . TRP A 1 349 ? 0.049 5.035 26.594 1 96.06 349 TRP A C 1
ATOM 2891 O O . TRP A 1 349 ? -0.649 4.504 25.734 1 96.06 349 TRP A O 1
ATOM 2901 N N . ARG A 1 350 ? 1.159 4.508 27.016 1 94.25 350 ARG A N 1
ATOM 2902 C CA . ARG A 1 350 ? 1.759 3.346 26.375 1 94.25 350 ARG A CA 1
ATOM 2903 C C . ARG A 1 350 ? 0.867 2.117 26.531 1 94.25 350 ARG A C 1
ATOM 2905 O O . ARG A 1 350 ? 0.821 1.264 25.641 1 94.25 350 ARG A O 1
ATOM 2912 N N . ILE A 1 351 ? 0.048 2.035 27.578 1 93.94 351 ILE A N 1
ATOM 2913 C CA . ILE A 1 351 ? -0.737 0.828 27.812 1 93.94 351 ILE A CA 1
ATOM 2914 C C . ILE A 1 351 ? -2.188 1.066 27.406 1 93.94 351 ILE A C 1
ATOM 2916 O O . ILE A 1 351 ? -3.023 0.165 27.5 1 93.94 351 ILE A O 1
ATOM 2920 N N . SER A 1 352 ? -2.51 2.303 27 1 94.31 352 SER A N 1
ATOM 2921 C CA . SER A 1 352 ? -3.865 2.598 26.531 1 94.31 352 SER A CA 1
ATOM 2922 C C . SER A 1 352 ? -4.188 1.864 25.234 1 94.31 352 SER A C 1
ATOM 2924 O O . SER A 1 352 ? -3.299 1.633 24.422 1 94.31 352 SER A O 1
ATOM 2926 N N . ASP A 1 353 ? -5.477 1.54 25.047 1 93.5 353 ASP A N 1
ATOM 2927 C CA . ASP A 1 353 ? -5.898 0.776 23.875 1 93.5 353 ASP A CA 1
ATOM 2928 C C . ASP A 1 353 ? -6.277 1.703 22.719 1 93.5 353 ASP A C 1
ATOM 2930 O O . ASP A 1 353 ? -6.82 2.789 22.938 1 93.5 353 ASP A O 1
ATOM 2934 N N . LYS A 1 354 ? -5.965 1.217 21.578 1 91.62 354 LYS A N 1
ATOM 2935 C CA . LYS A 1 354 ? -6.496 1.908 20.406 1 91.62 354 LYS A CA 1
ATOM 2936 C C . LYS A 1 354 ? -7.934 1.484 20.109 1 91.62 354 LYS A C 1
ATOM 2938 O O . LYS A 1 354 ? -8.375 0.426 20.562 1 91.62 354 LYS A O 1
ATOM 2943 N N . LYS A 1 355 ? -8.617 2.33 19.391 1 89.56 355 LYS A N 1
ATOM 2944 C CA . LYS A 1 355 ? -9.961 2.047 18.891 1 89.56 355 LYS A CA 1
ATOM 2945 C C . LYS A 1 355 ? -10.047 2.246 17.391 1 89.56 355 LYS A C 1
ATOM 2947 O O . LYS A 1 355 ? -9.508 3.223 16.859 1 89.56 355 LYS A O 1
ATOM 2952 N N . PHE A 1 356 ? -10.703 1.347 16.734 1 86.75 356 PHE A N 1
ATOM 2953 C CA . PHE A 1 356 ? -10.898 1.481 15.289 1 86.75 356 PHE A CA 1
ATOM 2954 C C . PHE A 1 356 ? -11.914 2.576 14.984 1 86.75 356 PHE A C 1
ATOM 2956 O O . PHE A 1 356 ? -12.898 2.74 15.711 1 86.75 356 PHE A O 1
ATOM 2963 N N . ILE A 1 357 ? -11.586 3.24 13.953 1 84.56 357 ILE A N 1
ATOM 2964 C CA . ILE A 1 357 ? -12.523 4.227 13.43 1 84.56 357 ILE A CA 1
ATOM 2965 C C . ILE A 1 357 ? -13.312 3.617 12.273 1 84.56 357 ILE A C 1
ATOM 2967 O O . ILE A 1 357 ? -12.734 3.141 11.297 1 84.56 357 ILE A O 1
ATOM 2971 N N . ARG A 1 358 ? -14.617 3.643 12.383 1 84.38 358 ARG A N 1
ATOM 2972 C CA . ARG A 1 358 ? -15.477 3.033 11.375 1 84.38 358 ARG A CA 1
ATOM 2973 C C . ARG A 1 358 ? -16.359 4.078 10.695 1 84.38 358 ARG A C 1
ATOM 2975 O O . ARG A 1 358 ? -16.797 5.039 11.336 1 84.38 358 ARG A O 1
ATOM 2982 N N . GLU A 1 359 ? -16.516 3.971 9.406 1 78.62 359 GLU A N 1
ATOM 2983 C CA . GLU A 1 359 ? -17.406 4.812 8.617 1 78.62 359 GLU A CA 1
ATOM 2984 C C . GLU A 1 359 ? -18.531 3.99 7.98 1 78.62 359 GLU A C 1
ATOM 2986 O O . GLU A 1 359 ? -18.297 2.871 7.52 1 78.62 359 GLU A O 1
ATOM 2991 N N . GLU A 1 360 ? -19.672 4.52 8.086 1 76.38 360 GLU A N 1
ATOM 2992 C CA . GLU A 1 360 ? -20.812 3.867 7.465 1 76.38 360 GLU A CA 1
ATOM 2993 C C . GLU A 1 360 ? -21.031 4.367 6.039 1 76.38 360 GLU A C 1
ATOM 2995 O O . GLU A 1 360 ? -21.016 5.574 5.793 1 76.38 360 GLU A O 1
ATOM 3000 N N . ASN A 1 361 ? -20.969 3.449 5.188 1 73.75 361 ASN A N 1
ATOM 3001 C CA . ASN A 1 361 ? -21.266 3.779 3.797 1 73.75 361 ASN A CA 1
ATOM 3002 C C . ASN A 1 361 ? -22.469 2.996 3.279 1 73.75 361 ASN A C 1
ATOM 3004 O O . ASN A 1 361 ? -22.562 1.784 3.488 1 73.75 361 ASN A O 1
ATOM 3008 N N . TYR A 1 362 ? -23.359 3.73 2.773 1 72.94 362 TYR A N 1
ATOM 3009 C CA . TYR A 1 362 ? -24.516 3.078 2.184 1 72.94 362 TYR A CA 1
ATOM 3010 C C . TYR A 1 362 ? -24.234 2.633 0.755 1 72.94 362 TYR A C 1
ATOM 3012 O O . TYR A 1 362 ? -23.906 3.455 -0.104 1 72.94 362 TYR A O 1
ATOM 3020 N N . ASP A 1 363 ? -24.219 1.41 0.529 1 71.06 363 ASP A N 1
ATOM 3021 C CA . ASP A 1 363 ? -24.094 0.833 -0.806 1 71.06 363 ASP A CA 1
ATOM 3022 C C . ASP A 1 363 ? -25.453 0.806 -1.518 1 71.06 363 ASP A C 1
ATOM 3024 O O . ASP A 1 363 ? -26.312 -0.016 -1.194 1 71.06 363 ASP A O 1
ATOM 3028 N N . LYS A 1 364 ? -25.609 1.77 -2.43 1 70.31 364 LYS A N 1
ATOM 3029 C CA . LYS A 1 364 ? -26.891 1.876 -3.131 1 70.31 364 LYS A CA 1
ATOM 3030 C C . LYS A 1 364 ? -27.172 0.624 -3.957 1 70.31 364 LYS A C 1
ATOM 3032 O O . LYS A 1 364 ? -28.328 0.202 -4.082 1 70.31 364 LYS A O 1
ATOM 3037 N N . VAL A 1 365 ? -26.172 -0.029 -4.488 1 64.38 365 VAL A N 1
ATOM 3038 C CA . VAL A 1 365 ? -26.328 -1.19 -5.355 1 64.38 365 VAL A CA 1
ATOM 3039 C C . VAL A 1 365 ? -26.844 -2.375 -4.547 1 64.38 365 VAL A C 1
ATOM 3041 O O . VAL A 1 365 ? -27.797 -3.049 -4.957 1 64.38 365 VAL A O 1
ATOM 3044 N N . GLN A 1 366 ? -26.375 -2.475 -3.441 1 72.12 366 GLN A N 1
ATOM 3045 C CA . GLN A 1 366 ? -26.766 -3.605 -2.607 1 72.12 366 GLN A CA 1
ATOM 3046 C C . GLN A 1 366 ? -27.812 -3.193 -1.571 1 72.12 366 GLN A C 1
ATOM 3048 O O . GLN A 1 366 ? -28.312 -4.031 -0.819 1 72.12 366 GLN A O 1
ATOM 3053 N N . ASN A 1 367 ? -28.156 -1.869 -1.605 1 75.12 367 ASN A N 1
ATOM 3054 C CA . ASN A 1 367 ? -29.125 -1.309 -0.675 1 75.12 367 ASN A CA 1
ATOM 3055 C C . ASN A 1 367 ? -28.812 -1.688 0.768 1 75.12 367 ASN A C 1
ATOM 3057 O O . ASN A 1 367 ? -29.672 -2.178 1.492 1 75.12 367 ASN A O 1
ATOM 3061 N N . MET A 1 368 ? -27.516 -1.677 1.079 1 80.94 368 MET A N 1
ATOM 3062 C CA . MET A 1 368 ? -27.078 -2.012 2.436 1 80.94 368 MET A CA 1
ATOM 3063 C C . MET A 1 368 ? -26 -1.05 2.918 1 80.94 368 MET A C 1
ATOM 3065 O O . MET A 1 368 ? -25.266 -0.487 2.111 1 80.94 368 MET A O 1
ATOM 3069 N N . THR A 1 369 ? -26.047 -0.832 4.262 1 79.5 369 THR A N 1
ATOM 3070 C CA . THR A 1 369 ? -25.016 -0.026 4.895 1 79.5 369 THR A CA 1
ATOM 3071 C C . THR A 1 369 ? -23.781 -0.876 5.207 1 79.5 369 THR A C 1
ATOM 3073 O O . THR A 1 369 ? -23.906 -1.94 5.816 1 79.5 369 THR A O 1
ATOM 3076 N N . LYS A 1 370 ? -22.734 -0.542 4.605 1 78.75 370 LYS A N 1
ATOM 3077 C CA . LYS A 1 370 ? -21.469 -1.224 4.879 1 78.75 370 LYS A CA 1
ATOM 3078 C C . LYS A 1 370 ? -20.578 -0.383 5.789 1 78.75 370 LYS A C 1
ATOM 3080 O O . LYS A 1 370 ? -20.531 0.841 5.652 1 78.75 370 LYS A O 1
ATOM 3085 N N . ASN A 1 371 ? -20.047 -1.053 6.793 1 79.94 371 ASN A N 1
ATOM 3086 C CA . ASN A 1 371 ? -19.094 -0.412 7.684 1 79.94 371 ASN A CA 1
ATOM 3087 C C . ASN A 1 371 ? -17.656 -0.7 7.262 1 79.94 371 ASN A C 1
ATOM 3089 O O . ASN A 1 371 ? -17.297 -1.847 6.977 1 79.94 371 ASN A O 1
ATOM 3093 N N . LYS A 1 372 ? -17.062 0.383 7.027 1 80.12 372 LYS A N 1
ATOM 3094 C CA . LYS A 1 372 ? -15.656 0.221 6.664 1 80.12 372 LYS A CA 1
ATOM 3095 C C . LYS A 1 372 ? -14.734 0.816 7.727 1 80.12 372 LYS A C 1
ATOM 3097 O O . LYS A 1 372 ? -14.984 1.92 8.219 1 80.12 372 LYS A O 1
ATOM 3102 N N . THR A 1 373 ? -13.781 0.044 8.156 1 84.25 373 THR A N 1
ATOM 3103 C CA . THR A 1 373 ? -12.742 0.575 9.031 1 84.25 373 THR A CA 1
ATOM 3104 C C . THR A 1 373 ? -11.797 1.497 8.266 1 84.25 373 THR A C 1
ATOM 3106 O O . THR A 1 373 ? -11.219 1.095 7.254 1 84.25 373 THR A O 1
ATOM 3109 N N . VAL A 1 374 ? -11.672 2.723 8.719 1 84.06 374 VAL A N 1
ATOM 3110 C CA . VAL A 1 374 ? -10.914 3.697 7.941 1 84.06 374 VAL A CA 1
ATOM 3111 C C . VAL A 1 374 ? -9.664 4.113 8.703 1 84.06 374 VAL A C 1
ATOM 3113 O O . VAL A 1 374 ? -8.875 4.93 8.227 1 84.06 374 VAL A O 1
ATOM 3116 N N . GLY A 1 375 ? -9.484 3.68 9.875 1 86.56 375 GLY A N 1
ATOM 3117 C CA . GLY A 1 375 ? -8.312 3.986 10.672 1 86.56 375 GLY A CA 1
ATOM 3118 C C . GLY A 1 375 ? -8.461 3.594 12.133 1 86.56 375 GLY A C 1
ATOM 3119 O O . GLY A 1 375 ? -9.336 2.797 12.477 1 86.56 375 GLY A O 1
ATOM 3120 N N . TYR A 1 376 ? -7.59 4.062 12.969 1 87.62 376 TYR A N 1
ATOM 3121 C CA . TYR A 1 376 ? -7.715 3.865 14.414 1 87.62 376 TYR A CA 1
ATOM 3122 C C . TYR A 1 376 ? -7.227 5.09 15.18 1 87.62 376 TYR A C 1
ATOM 3124 O O . TYR A 1 376 ? -6.535 5.941 14.617 1 87.62 376 TYR A O 1
ATOM 3132 N N . ILE A 1 377 ? -7.684 5.199 16.375 1 90.44 377 ILE A N 1
ATOM 3133 C CA . ILE A 1 377 ? -7.344 6.316 17.25 1 90.44 377 ILE A CA 1
ATOM 3134 C C . ILE A 1 377 ? -6.883 5.781 18.609 1 90.44 377 ILE A C 1
ATOM 3136 O O . ILE A 1 377 ? -7.434 4.805 19.125 1 90.44 377 ILE A O 1
ATOM 3140 N N . LYS A 1 378 ? -5.797 6.289 19.109 1 92.12 378 LYS A N 1
ATOM 3141 C CA . LYS A 1 378 ? -5.34 6.148 20.484 1 92.12 378 LYS A CA 1
ATOM 3142 C C . LYS A 1 378 ? -5.336 7.496 21.203 1 92.12 378 LYS A C 1
ATOM 3144 O O . LYS A 1 378 ? -4.863 8.492 20.656 1 92.12 378 LYS A O 1
ATOM 3149 N N . GLN A 1 379 ? -6.012 7.512 22.391 1 92.56 379 GLN A N 1
ATOM 3150 C CA . GLN A 1 379 ? -6.109 8.789 23.078 1 92.56 379 GLN A CA 1
ATOM 3151 C C . GLN A 1 379 ? -5.965 8.602 24.594 1 92.56 379 GLN A C 1
ATOM 3153 O O . GLN A 1 379 ? -6.438 7.609 25.141 1 92.56 379 GLN A O 1
ATOM 3158 N N . PHE A 1 380 ? -5.238 9.5 25.188 1 95.12 380 PHE A N 1
ATOM 3159 C CA . PHE A 1 380 ? -5.133 9.625 26.641 1 95.12 380 PHE A CA 1
ATOM 3160 C C . PHE A 1 380 ? -4.895 11.078 27.031 1 95.12 380 PHE A C 1
ATOM 3162 O O . PHE A 1 380 ? -3.928 11.695 26.594 1 95.12 380 PHE A O 1
ATOM 3169 N N . ASP A 1 381 ? -5.875 11.609 27.828 1 94.31 381 ASP A N 1
ATOM 3170 C CA . ASP A 1 381 ? -5.805 13 28.281 1 94.31 381 ASP A CA 1
ATOM 3171 C C . ASP A 1 381 ? -5.703 13.953 27.094 1 94.31 381 ASP A C 1
ATOM 3173 O O . ASP A 1 381 ? -6.551 13.938 26.203 1 94.31 381 ASP A O 1
ATOM 3177 N N . LYS A 1 382 ? -4.473 14.695 26.922 1 95.25 382 LYS A N 1
ATOM 3178 C CA . LYS A 1 382 ? -4.355 15.758 25.938 1 95.25 382 LYS A CA 1
ATOM 3179 C C . LYS A 1 382 ? -3.629 15.266 24.688 1 95.25 382 LYS A C 1
ATOM 3181 O O . LYS A 1 382 ? -3.289 16.062 23.797 1 95.25 382 LYS A O 1
ATOM 3186 N N . LEU A 1 383 ? -3.406 14 24.594 1 96.19 383 LEU A N 1
ATOM 3187 C CA . LEU A 1 383 ? -2.717 13.438 23.438 1 96.19 383 LEU A CA 1
ATOM 3188 C C . LEU A 1 383 ? -3.631 12.508 22.656 1 96.19 383 LEU A C 1
ATOM 3190 O O . LEU A 1 383 ? -4.234 11.594 23.234 1 96.19 383 LEU A O 1
ATOM 3194 N N . LYS A 1 384 ? -3.797 12.781 21.422 1 93 384 LYS A N 1
ATOM 3195 C CA . LYS A 1 384 ? -4.512 11.922 20.484 1 93 384 LYS A CA 1
ATOM 3196 C C . LYS A 1 384 ? -3.613 11.516 19.312 1 93 384 LYS A C 1
ATOM 3198 O O . LYS A 1 384 ? -2.865 12.336 18.781 1 93 384 LYS A O 1
ATOM 3203 N N . TYR A 1 385 ? -3.627 10.305 19.031 1 93.19 385 TYR A N 1
ATOM 3204 C CA . TYR A 1 385 ? -2.902 9.727 17.906 1 93.19 385 TYR A CA 1
ATOM 3205 C C . TYR A 1 385 ? -3.855 9.008 16.953 1 93.19 385 TYR A C 1
ATOM 3207 O O . TYR A 1 385 ? -4.543 8.062 17.359 1 93.19 385 TYR A O 1
ATOM 3215 N N . ILE A 1 386 ? -3.855 9.469 15.719 1 90.44 386 ILE A N 1
ATOM 3216 C CA . ILE A 1 386 ? -4.82 8.953 14.75 1 90.44 386 ILE A CA 1
ATOM 3217 C C . ILE A 1 386 ? -4.09 8.477 13.5 1 90.44 386 ILE A C 1
ATOM 3219 O O . ILE A 1 386 ? -3.285 9.219 12.922 1 90.44 386 ILE A O 1
ATOM 3223 N N . VAL A 1 387 ? -4.359 7.285 13.07 1 90.62 387 VAL A N 1
ATOM 3224 C CA . VAL A 1 387 ? -3.838 6.754 11.82 1 90.62 387 VAL A CA 1
ATOM 3225 C C . VAL A 1 387 ? -4.984 6.555 10.828 1 90.62 387 VAL A C 1
ATOM 3227 O O . VAL A 1 387 ? -5.984 5.906 11.148 1 90.62 387 VAL A O 1
ATOM 3230 N N . ALA A 1 388 ? -4.793 7.086 9.695 1 86.62 388 ALA A N 1
ATOM 3231 C CA . ALA A 1 388 ? -5.797 6.969 8.641 1 86.62 388 ALA A CA 1
ATOM 3232 C C . ALA A 1 388 ? -5.336 6 7.555 1 86.62 388 ALA A C 1
ATOM 3234 O O . ALA A 1 388 ? -4.203 6.086 7.082 1 86.62 388 ALA A O 1
ATOM 3235 N N . TYR A 1 389 ? -6.219 5.043 7.16 1 82.88 389 TYR A N 1
ATOM 3236 C CA . TYR A 1 389 ? -5.91 4.078 6.113 1 82.88 389 TYR A CA 1
ATOM 3237 C C . TYR A 1 389 ? -6.156 4.672 4.73 1 82.88 389 TYR A C 1
ATOM 3239 O O . TYR A 1 389 ? -5.598 4.203 3.738 1 82.88 389 TYR A O 1
ATOM 3247 N N . ASP A 1 390 ? -7.125 5.48 4.648 1 68.88 390 ASP A N 1
ATOM 3248 C CA . ASP A 1 390 ? -7.5 6.09 3.375 1 68.88 390 ASP A CA 1
ATOM 3249 C C . ASP A 1 390 ? -7.293 7.602 3.406 1 68.88 390 ASP A C 1
ATOM 3251 O O . ASP A 1 390 ? -7.207 8.203 4.48 1 68.88 390 ASP A O 1
ATOM 3255 N N . GLU A 1 391 ? -6.836 8.062 2.268 1 57.94 391 GLU A N 1
ATOM 3256 C CA . GLU A 1 391 ? -6.504 9.484 2.127 1 57.94 391 GLU A CA 1
ATOM 3257 C C . GLU A 1 391 ? -7.664 10.367 2.582 1 57.94 391 GLU A C 1
ATOM 3259 O O . GLU A 1 391 ? -7.449 11.492 3.037 1 57.94 391 GLU A O 1
ATOM 3264 N N . LEU A 1 392 ? -8.82 9.727 2.283 1 52.78 392 LEU A N 1
ATOM 3265 C CA . LEU A 1 392 ? -9.914 10.688 2.396 1 52.78 392 LEU A CA 1
ATOM 3266 C C . LEU A 1 392 ? -10.25 10.961 3.859 1 52.78 392 LEU A C 1
ATOM 3268 O O . LEU A 1 392 ? -11.141 11.766 4.16 1 52.78 392 LEU A O 1
ATOM 3272 N N . PHE A 1 393 ? -9.227 11.164 4.629 1 53.12 393 PHE A N 1
ATOM 3273 C CA . PHE A 1 393 ? -9.367 11.578 6.02 1 53.12 393 PHE A CA 1
ATOM 3274 C C . PHE A 1 393 ? -10.836 11.828 6.367 1 53.12 393 PHE A C 1
ATOM 3276 O O . PHE A 1 393 ? -11.164 12.836 6.98 1 53.12 393 PHE A O 1
ATOM 3283 N N . LYS A 1 394 ? -11.68 11.008 5.73 1 56.31 394 LYS A N 1
ATOM 3284 C CA . LYS A 1 394 ? -13.062 11.109 6.195 1 56.31 394 LYS A CA 1
ATOM 3285 C C . LYS A 1 394 ? -13.125 11.109 7.723 1 56.31 394 LYS A C 1
ATOM 3287 O O . LYS A 1 394 ? -14.125 11.531 8.305 1 56.31 394 LYS A O 1
ATOM 3292 N N . LEU A 1 395 ? -11.969 10.656 8.297 1 53.25 395 LEU A N 1
ATOM 3293 C CA . LEU A 1 395 ? -11.82 10.367 9.719 1 53.25 395 LEU A CA 1
ATOM 3294 C C . LEU A 1 395 ? -12.086 11.617 10.555 1 53.25 395 LEU A C 1
ATOM 3296 O O . LEU A 1 395 ? -12.391 11.516 11.75 1 53.25 395 LEU A O 1
ATOM 3300 N N . LEU A 1 396 ? -11.977 12.844 9.805 1 55.62 396 LEU A N 1
ATOM 3301 C CA . LEU A 1 396 ? -11.938 14.016 10.672 1 55.62 396 LEU A CA 1
ATOM 3302 C C . LEU A 1 396 ? -13.266 14.203 11.391 1 55.62 396 LEU A C 1
ATOM 3304 O O . LEU A 1 396 ? -13.297 14.656 12.539 1 55.62 396 LEU A O 1
ATOM 3308 N N . ASN A 1 397 ? -14.273 13.688 10.688 1 55.34 397 ASN A N 1
ATOM 3309 C CA . ASN A 1 397 ? -15.547 14.023 11.312 1 55.34 397 ASN A CA 1
ATOM 3310 C C . ASN A 1 397 ? -15.609 13.523 12.758 1 55.34 397 ASN A C 1
ATOM 3312 O O . ASN A 1 397 ? -16.078 14.242 13.641 1 55.34 397 ASN A O 1
ATOM 3316 N N . GLN A 1 398 ? -15.266 12.273 12.875 1 53.22 398 GLN A N 1
ATOM 3317 C CA . GLN A 1 398 ? -15.477 11.68 14.188 1 53.22 398 GLN A CA 1
ATOM 3318 C C . GLN A 1 398 ? -14.359 12.07 15.156 1 53.22 398 GLN A C 1
ATOM 3320 O O . GLN A 1 398 ? -14.555 12.062 16.375 1 53.22 398 GLN A O 1
ATOM 3325 N N . ILE A 1 399 ? -13.312 12.25 14.68 1 54.41 399 ILE A N 1
ATOM 3326 C CA . ILE A 1 399 ? -12.148 12.32 15.555 1 54.41 399 ILE A CA 1
ATOM 3327 C C . ILE A 1 399 ? -12.023 13.727 16.125 1 54.41 399 ILE A C 1
ATOM 3329 O O . ILE A 1 399 ? -11.75 13.891 17.328 1 54.41 399 ILE A O 1
ATOM 3333 N N . ILE A 1 400 ? -12.141 14.742 15.234 1 55.66 400 ILE A N 1
ATOM 3334 C CA . ILE A 1 400 ? -11.828 16.094 15.672 1 55.66 400 ILE A CA 1
ATOM 3335 C C . ILE A 1 400 ? -12.945 16.625 16.562 1 55.66 400 ILE A C 1
ATOM 3337 O O . ILE A 1 400 ? -12.688 17.406 17.484 1 55.66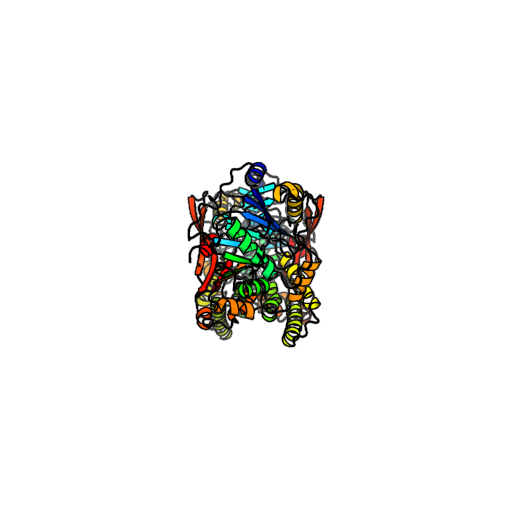 400 ILE A O 1
ATOM 3341 N N . ILE A 1 401 ? -14.266 16.125 16.375 1 51.59 401 ILE A N 1
ATOM 3342 C CA . ILE A 1 401 ? -15.367 16.797 17.047 1 51.59 401 ILE A CA 1
ATOM 3343 C C . ILE A 1 401 ? -15.68 16.094 18.359 1 51.59 401 ILE A C 1
ATOM 3345 O O . ILE A 1 401 ? -16.047 16.734 19.344 1 51.59 401 ILE A O 1
ATOM 3349 N N . ASP A 1 402 ? -15.688 14.805 18.344 1 49.38 402 ASP A N 1
ATOM 3350 C CA . ASP A 1 402 ? -16.438 14.141 19.406 1 49.38 402 ASP A CA 1
ATOM 3351 C C . ASP A 1 402 ? -15.727 14.273 20.75 1 49.38 402 ASP A C 1
ATOM 3353 O O . ASP A 1 402 ? -16.266 13.875 21.781 1 49.38 402 ASP A O 1
ATOM 3357 N N . ASN A 1 403 ? -14.391 14.625 20.797 1 41.06 403 ASN A N 1
ATOM 3358 C CA . ASN A 1 403 ? -14.164 14.414 22.234 1 41.06 403 ASN A CA 1
ATOM 3359 C C . ASN A 1 403 ? -14.469 15.672 23.031 1 41.06 403 ASN A C 1
ATOM 3361 O O . ASN A 1 403 ? -14.094 16.781 22.641 1 41.06 403 ASN A O 1
ATOM 3365 N N . MET B 1 1 ? 7.121 -76.312 -28.906 1 31.05 1 MET B N 1
ATOM 3366 C CA . MET B 1 1 ? 6.484 -75.125 -29.5 1 31.05 1 MET B CA 1
ATOM 3367 C C . MET B 1 1 ? 5.875 -74.25 -28.422 1 31.05 1 MET B C 1
ATOM 3369 O O . MET B 1 1 ? 4.828 -74.562 -27.859 1 31.05 1 MET B O 1
ATOM 3373 N N . PHE B 1 2 ? 6.594 -73.625 -27.547 1 38.66 2 PHE B N 1
ATOM 3374 C CA . PHE B 1 2 ? 6.281 -72.688 -26.469 1 38.66 2 PHE B CA 1
ATOM 3375 C C . PHE B 1 2 ? 5.621 -71.438 -27.016 1 38.66 2 PHE B C 1
ATOM 3377 O O . PHE B 1 2 ? 6.219 -70.688 -27.797 1 38.66 2 PHE B O 1
ATOM 3384 N N . ILE B 1 3 ? 4.262 -71.375 -27.141 1 36.97 3 ILE B N 1
ATOM 3385 C CA . ILE B 1 3 ? 3.424 -70.188 -27.469 1 36.97 3 ILE B CA 1
ATOM 3386 C C . ILE B 1 3 ? 3.693 -69.062 -26.469 1 36.97 3 ILE B C 1
ATOM 3388 O O . ILE B 1 3 ? 3.463 -69.25 -25.266 1 36.97 3 ILE B O 1
ATOM 3392 N N . TYR B 1 4 ? 4.66 -68.188 -26.719 1 33.94 4 TYR B N 1
ATOM 3393 C CA . TYR B 1 4 ? 4.789 -66.875 -26.047 1 33.94 4 TYR B CA 1
ATOM 3394 C C . TYR B 1 4 ? 3.49 -66.062 -26.141 1 33.94 4 TYR B C 1
ATOM 3396 O O . TYR B 1 4 ? 3.117 -65.625 -27.219 1 33.94 4 TYR B O 1
ATOM 3404 N N . LEU B 1 5 ? 2.475 -66.375 -25.344 1 33.34 5 LEU B N 1
ATOM 3405 C CA . LEU B 1 5 ? 1.36 -65.438 -25.172 1 33.34 5 LEU B CA 1
ATOM 3406 C C . LEU B 1 5 ? 1.863 -64.062 -24.812 1 33.34 5 LEU B C 1
ATOM 3408 O O . LEU B 1 5 ? 2.438 -63.844 -23.75 1 33.34 5 LEU B O 1
ATOM 3412 N N . GLN B 1 6 ? 2.223 -63.219 -25.797 1 32.06 6 GLN B N 1
ATOM 3413 C CA . GLN B 1 6 ? 2.375 -61.781 -25.625 1 32.06 6 GLN B CA 1
ATOM 3414 C C . GLN B 1 6 ? 1.159 -61.156 -24.938 1 32.06 6 GLN B C 1
ATOM 3416 O O . GLN B 1 6 ? 0.051 -61.188 -25.469 1 32.06 6 GLN B O 1
ATOM 3421 N N . LEU B 1 7 ? 1.08 -61.188 -23.656 1 33.81 7 LEU B N 1
ATOM 3422 C CA . LEU B 1 7 ? 0.145 -60.312 -22.922 1 33.81 7 LEU B CA 1
ATOM 3423 C C . LEU B 1 7 ? 0.159 -58.906 -23.469 1 33.81 7 LEU B C 1
ATOM 3425 O O . LEU B 1 7 ? 1.156 -58.188 -23.328 1 33.81 7 LEU B O 1
ATOM 3429 N N . ILE B 1 8 ? -0.517 -58.656 -24.562 1 33.72 8 ILE B N 1
ATOM 3430 C CA . ILE B 1 8 ? -0.85 -57.281 -24.938 1 33.72 8 ILE B CA 1
ATOM 3431 C C . ILE B 1 8 ? -1.479 -56.562 -23.734 1 33.72 8 ILE B C 1
ATOM 3433 O O . ILE B 1 8 ? -2.6 -56.875 -23.344 1 33.72 8 ILE B O 1
ATOM 3437 N N . PHE B 1 9 ? -0.712 -56.156 -22.75 1 35.5 9 PHE B N 1
ATOM 3438 C CA . PHE B 1 9 ? -1.237 -55.094 -21.906 1 35.5 9 PHE B CA 1
ATOM 3439 C C . PHE B 1 9 ? -1.878 -54 -22.766 1 35.5 9 PHE B C 1
ATOM 3441 O O . PHE B 1 9 ? -1.182 -53.281 -23.469 1 35.5 9 PHE B O 1
ATOM 3448 N N . THR B 1 10 ? -3.035 -54.25 -23.281 1 36.41 10 THR B N 1
ATOM 3449 C CA . THR B 1 10 ? -3.787 -53.094 -23.797 1 36.41 10 THR B CA 1
ATOM 3450 C C . THR B 1 10 ? -3.711 -51.906 -22.828 1 36.41 10 THR B C 1
ATOM 3452 O O . THR B 1 10 ? -4.316 -51.938 -21.75 1 36.41 10 THR B O 1
ATOM 3455 N N . LEU B 1 11 ? -2.617 -51.25 -22.672 1 42.41 11 LEU B N 1
ATOM 3456 C CA . LEU B 1 11 ? -2.6 -49.969 -22.016 1 42.41 11 LEU B CA 1
ATOM 3457 C C . LEU B 1 11 ? -3.861 -49.156 -22.344 1 42.41 11 LEU B C 1
ATOM 3459 O O . LEU B 1 11 ? -4.098 -48.812 -23.516 1 42.41 11 LEU B O 1
ATOM 3463 N N . THR B 1 12 ? -4.926 -49.469 -21.812 1 47.06 12 THR B N 1
ATOM 3464 C CA . THR B 1 12 ? -6.141 -48.656 -21.953 1 47.06 12 THR B CA 1
ATOM 3465 C C . THR B 1 12 ? -5.805 -47.188 -21.984 1 47.06 12 THR B C 1
ATOM 3467 O O . THR B 1 12 ? -5.262 -46.656 -21.016 1 47.06 12 THR B O 1
ATOM 3470 N N . ARG B 1 13 ? -5.438 -46.75 -23.172 1 59.78 13 ARG B N 1
ATOM 3471 C CA . ARG B 1 13 ? -5.156 -45.344 -23.391 1 59.78 13 ARG B CA 1
ATOM 3472 C C . ARG B 1 13 ? -6.293 -44.469 -22.859 1 59.78 13 ARG B C 1
ATOM 3474 O O . ARG B 1 13 ? -7.461 -44.844 -22.938 1 59.78 13 ARG B O 1
ATOM 3481 N N . ALA B 1 14 ? -6.039 -43.406 -21.984 1 68.19 14 ALA B N 1
ATOM 3482 C CA . ALA B 1 14 ? -6.988 -42.438 -21.484 1 68.19 14 ALA B CA 1
ATOM 3483 C C . ALA B 1 14 ? -7.82 -41.844 -22.625 1 68.19 14 ALA B C 1
ATOM 3485 O O . ALA B 1 14 ? -7.316 -41.656 -23.734 1 68.19 14 ALA B O 1
ATOM 3486 N N . LEU B 1 15 ? -9.102 -41.969 -22.469 1 82.81 15 LEU B N 1
ATOM 3487 C CA . LEU B 1 15 ? -10.031 -41.344 -23.406 1 82.81 15 LEU B CA 1
ATOM 3488 C C . LEU B 1 15 ? -10.164 -39.844 -23.125 1 82.81 15 LEU B C 1
ATOM 3490 O O . LEU B 1 15 ? -10.289 -39.438 -21.969 1 82.81 15 LEU B O 1
ATOM 3494 N N . ILE B 1 16 ? -9.875 -39.031 -24.141 1 89.5 16 ILE B N 1
ATOM 3495 C CA . ILE B 1 16 ? -10.031 -37.594 -24.016 1 89.5 16 ILE B CA 1
ATOM 3496 C C . ILE B 1 16 ? -11.297 -37.125 -24.75 1 89.5 16 ILE B C 1
ATOM 3498 O O . ILE B 1 16 ? -11.508 -37.469 -25.906 1 89.5 16 ILE B O 1
ATOM 3502 N N . VAL B 1 17 ? -12.203 -36.594 -24.016 1 90.56 17 VAL B N 1
ATOM 3503 C CA . VAL B 1 17 ? -13.32 -35.844 -24.594 1 90.56 17 VAL B CA 1
ATOM 3504 C C . VAL B 1 17 ? -12.969 -34.344 -24.672 1 90.56 17 VAL B C 1
ATOM 3506 O O . VAL B 1 17 ? -12.688 -33.719 -23.656 1 90.56 17 VAL B O 1
ATOM 3509 N N . LYS B 1 18 ? -12.859 -33.812 -25.906 1 94.31 18 LYS B N 1
ATOM 3510 C CA . LYS B 1 18 ? -12.445 -32.438 -26.094 1 94.31 18 LYS B CA 1
ATOM 3511 C C . LYS B 1 18 ? -13.5 -31.641 -26.859 1 94.31 18 LYS B C 1
ATOM 3513 O O . LYS B 1 18 ? -14.164 -32.188 -27.766 1 94.31 18 LYS B O 1
ATOM 3518 N N . ASN B 1 19 ? -13.664 -30.453 -26.453 1 95 19 ASN B N 1
ATOM 3519 C CA . ASN B 1 19 ? -14.555 -29.484 -27.094 1 95 19 ASN B CA 1
ATOM 3520 C C . ASN B 1 19 ? -13.812 -28.219 -27.5 1 95 19 ASN B C 1
ATOM 3522 O O . ASN B 1 19 ? -13.219 -27.547 -26.641 1 95 19 ASN B O 1
ATOM 3526 N N . ASP B 1 20 ? -13.844 -27.938 -28.797 1 97.62 20 ASP B N 1
ATOM 3527 C CA . ASP B 1 20 ? -13.438 -26.594 -29.203 1 97.62 20 ASP B CA 1
ATOM 3528 C C . ASP B 1 20 ? -14.5 -25.562 -28.844 1 97.62 20 ASP B C 1
ATOM 3530 O O . ASP B 1 20 ? -15.562 -25.516 -29.453 1 97.62 20 ASP B O 1
ATOM 3534 N N . VAL B 1 21 ? -14.188 -24.781 -27.891 1 98.25 21 VAL B N 1
ATOM 3535 C CA . VAL B 1 21 ? -15.18 -23.859 -27.375 1 98.25 21 VAL B CA 1
ATOM 3536 C C . VAL B 1 21 ? -14.805 -22.422 -27.781 1 98.25 21 VAL B C 1
ATOM 3538 O O . VAL B 1 21 ? -15.203 -21.469 -27.125 1 98.25 21 VAL B O 1
ATOM 3541 N N . THR B 1 22 ? -13.984 -22.25 -28.812 1 98.31 22 THR B N 1
ATOM 3542 C CA . THR B 1 22 ? -13.562 -20.938 -29.281 1 98.31 22 THR B CA 1
ATOM 3543 C C . THR B 1 22 ? -14.766 -20.109 -29.719 1 98.31 22 THR B C 1
ATOM 3545 O O . THR B 1 22 ? -14.898 -18.938 -29.328 1 98.31 22 THR B O 1
ATOM 3548 N N . SER B 1 23 ? -15.609 -20.688 -30.5 1 97.44 23 SER B N 1
ATOM 3549 C CA . SER B 1 23 ? -16.797 -20 -31 1 97.44 23 SER B CA 1
ATOM 3550 C C . SER B 1 23 ? -17.719 -19.609 -29.859 1 97.44 23 SER B C 1
ATOM 3552 O O . SER B 1 23 ? -18.375 -18.562 -29.891 1 97.44 23 SER B O 1
ATOM 3554 N N . PHE B 1 24 ? -17.797 -20.484 -28.938 1 97.5 24 PHE B N 1
ATOM 3555 C CA . PHE B 1 24 ? -18.625 -20.203 -27.766 1 97.5 24 PHE B CA 1
ATOM 3556 C C . PHE B 1 24 ? -18.188 -18.906 -27.094 1 97.5 24 PHE B C 1
ATOM 3558 O O . PHE B 1 24 ? -19.016 -18.047 -26.812 1 97.5 24 PHE B O 1
ATOM 3565 N N . TYR B 1 25 ? -16.891 -18.766 -26.828 1 98 25 TYR B N 1
ATOM 3566 C CA . TYR B 1 25 ? -16.375 -17.562 -26.172 1 98 25 TYR B CA 1
ATOM 3567 C C . TYR B 1 25 ? -16.516 -16.344 -27.078 1 98 25 TYR B C 1
ATOM 3569 O O . TYR B 1 25 ? -16.828 -15.25 -26.594 1 98 25 TYR B O 1
ATOM 3577 N N . GLN B 1 26 ? -16.328 -16.516 -28.344 1 97.75 26 GLN B N 1
ATOM 3578 C CA . GLN B 1 26 ? -16.5 -15.406 -29.281 1 97.75 26 GLN B CA 1
ATOM 3579 C C . GLN B 1 26 ? -17.922 -14.859 -29.234 1 97.75 26 GLN B C 1
ATOM 3581 O O . GLN B 1 26 ? -18.125 -13.648 -29.25 1 97.75 26 GLN B O 1
ATOM 3586 N N . ASP B 1 27 ? -18.812 -15.773 -29.203 1 96.88 27 ASP B N 1
ATOM 3587 C CA . ASP B 1 27 ? -20.219 -15.375 -29.156 1 96.88 27 ASP B CA 1
ATOM 3588 C C . ASP B 1 27 ? -20.531 -14.648 -27.859 1 96.88 27 ASP B C 1
ATOM 3590 O O . ASP B 1 27 ? -21.312 -13.688 -27.844 1 96.88 27 ASP B O 1
ATOM 3594 N N . MET B 1 28 ? -20 -15.133 -26.812 1 96.19 28 MET B N 1
ATOM 3595 C CA . MET B 1 28 ? -20.266 -14.57 -25.5 1 96.19 28 MET B CA 1
ATOM 3596 C C . MET B 1 28 ? -19.719 -13.148 -25.391 1 96.19 28 MET B C 1
ATOM 3598 O O . MET B 1 28 ? -20.359 -12.281 -24.781 1 96.19 28 MET B O 1
ATOM 3602 N N . ILE B 1 29 ? -18.516 -12.914 -25.922 1 97 29 ILE B N 1
ATOM 3603 C CA . ILE B 1 29 ? -17.891 -11.617 -25.703 1 97 29 ILE B CA 1
ATOM 3604 C C . ILE B 1 29 ? -18.125 -10.719 -26.906 1 97 29 ILE B C 1
ATOM 3606 O O . ILE B 1 29 ? -17.766 -9.539 -26.891 1 97 29 ILE B O 1
ATOM 3610 N N . LYS B 1 30 ? -18.609 -11.203 -28.031 1 96.38 30 LYS B N 1
ATOM 3611 C CA . LYS B 1 30 ? -18.922 -10.484 -29.266 1 96.38 30 LYS B CA 1
ATOM 3612 C C . LYS B 1 30 ? -17.656 -9.883 -29.875 1 96.38 30 LYS B C 1
ATOM 3614 O O . LYS B 1 30 ? -17.656 -8.727 -30.297 1 96.38 30 LYS B O 1
ATOM 3619 N N . LYS B 1 31 ? -16.562 -10.617 -29.781 1 96.25 31 LYS B N 1
ATOM 3620 C CA . LYS B 1 31 ? -15.266 -10.281 -30.375 1 96.25 31 LYS B CA 1
ATOM 3621 C C . LYS B 1 31 ? -14.602 -11.508 -30.984 1 96.25 31 LYS B C 1
ATOM 3623 O O . LYS B 1 31 ? -14.836 -12.633 -30.531 1 96.25 31 LYS B O 1
ATOM 3628 N N . GLN B 1 32 ? -13.812 -11.312 -31.953 1 96.38 32 GLN B N 1
ATOM 3629 C CA . GLN B 1 32 ? -13.023 -12.398 -32.5 1 96.38 32 GLN B CA 1
ATOM 3630 C C . GLN B 1 32 ? -11.859 -12.773 -31.594 1 96.38 32 GLN B C 1
ATOM 3632 O O . GLN B 1 32 ? -11.203 -11.891 -31.031 1 96.38 32 GLN B O 1
ATOM 3637 N N . ILE B 1 33 ? -11.641 -14.062 -31.438 1 96.94 33 ILE B N 1
ATOM 3638 C CA . ILE B 1 33 ? -10.547 -14.609 -30.641 1 96.94 33 ILE B CA 1
ATOM 3639 C C . ILE B 1 33 ? -9.508 -15.242 -31.562 1 96.94 33 ILE B C 1
ATOM 3641 O O . ILE B 1 33 ? -9.859 -16 -32.469 1 96.94 33 ILE B O 1
ATOM 3645 N N . SER B 1 34 ? -8.281 -14.945 -31.344 1 96.69 34 SER B N 1
ATOM 3646 C CA . SER B 1 34 ? -7.227 -15.359 -32.25 1 96.69 34 SER B CA 1
ATOM 3647 C C . SER B 1 34 ? -6.539 -16.625 -31.766 1 96.69 34 SER B C 1
ATOM 3649 O O . SER B 1 34 ? -5.461 -16.984 -32.25 1 96.69 34 SER B O 1
ATOM 3651 N N . PHE B 1 35 ? -7.039 -17.297 -30.781 1 97.94 35 PHE B N 1
ATOM 3652 C CA . PHE B 1 35 ? -6.402 -18.484 -30.219 1 97.94 35 PHE B CA 1
ATOM 3653 C C . PHE B 1 35 ? -7.43 -19.578 -29.953 1 97.94 35 PHE B C 1
ATOM 3655 O O . PHE B 1 35 ? -8.625 -19.297 -29.812 1 97.94 35 PHE B O 1
ATOM 3662 N N . LEU B 1 36 ? -6.965 -20.766 -29.844 1 98.5 36 LEU B N 1
ATOM 3663 C CA . LEU B 1 36 ? -7.824 -21.906 -29.562 1 98.5 36 LEU B CA 1
ATOM 3664 C C . LEU B 1 36 ? -8.227 -21.922 -28.078 1 98.5 36 LEU B C 1
ATOM 3666 O O . LEU B 1 36 ? -7.391 -21.688 -27.203 1 98.5 36 LEU B O 1
ATOM 3670 N N . CYS B 1 37 ? -9.484 -22.094 -27.875 1 98.56 37 CYS B N 1
ATOM 3671 C CA . CYS B 1 37 ? -10.023 -22.422 -26.562 1 98.56 37 CYS B CA 1
ATOM 3672 C C . CYS B 1 37 ? -10.594 -23.828 -26.547 1 98.56 37 CYS B C 1
ATOM 3674 O O . CYS B 1 37 ? -11.531 -24.141 -27.281 1 98.56 37 CYS B O 1
ATOM 3676 N N . GLU B 1 38 ? -10.008 -24.609 -25.734 1 98.5 38 GLU B N 1
ATOM 3677 C CA . GLU B 1 38 ? -10.484 -25.984 -25.656 1 98.5 38 GLU B CA 1
ATOM 3678 C C . GLU B 1 38 ? -10.797 -26.391 -24.219 1 98.5 38 GLU B C 1
ATOM 3680 O O . GLU B 1 38 ? -10.07 -26.016 -23.281 1 98.5 38 GLU B O 1
ATOM 3685 N N . SER B 1 39 ? -11.914 -27.047 -24.031 1 98.12 39 SER B N 1
ATOM 3686 C CA . SER B 1 39 ? -12.32 -27.641 -22.75 1 98.12 39 SER B CA 1
ATOM 3687 C C . SER B 1 39 ? -12.633 -29.125 -22.906 1 98.12 39 SER B C 1
ATOM 3689 O O . SER B 1 39 ? -12.984 -29.578 -24 1 98.12 39 SER B O 1
ATOM 3691 N N . GLY B 1 40 ? -12.406 -29.812 -21.766 1 97.31 40 GLY B N 1
ATOM 3692 C CA . GLY B 1 40 ? -12.719 -31.219 -21.859 1 97.31 40 GLY B CA 1
ATOM 3693 C C . GLY B 1 40 ? -12.398 -32 -20.594 1 97.31 40 GLY B C 1
ATOM 3694 O O . GLY B 1 40 ? -12.328 -31.406 -19.5 1 97.31 40 GLY B O 1
ATOM 3695 N N . ARG B 1 41 ? -12.398 -33.344 -20.75 1 96.31 41 ARG B N 1
ATOM 3696 C CA . ARG B 1 41 ? -12.062 -34.25 -19.672 1 96.31 41 ARG B CA 1
ATOM 3697 C C . ARG B 1 41 ? -11.148 -35.375 -20.172 1 96.31 41 ARG B C 1
ATOM 3699 O O . ARG B 1 41 ? -11.297 -35.844 -21.297 1 96.31 41 ARG B O 1
ATOM 3706 N N . LEU B 1 42 ? -10.219 -35.656 -19.406 1 96.75 42 LEU B N 1
ATOM 3707 C CA . LEU B 1 42 ? -9.367 -36.812 -19.641 1 96.75 42 LEU B CA 1
ATOM 3708 C C . LEU B 1 42 ? -9.695 -37.906 -18.641 1 96.75 42 LEU B C 1
ATOM 3710 O O . LEU B 1 42 ? -9.625 -37.719 -17.438 1 96.75 42 LEU B O 1
ATOM 3714 N N . THR B 1 43 ? -10.062 -39.031 -19.172 1 94.81 43 THR B N 1
ATOM 3715 C CA . THR B 1 43 ? -10.555 -40.156 -18.344 1 94.81 43 THR B CA 1
ATOM 3716 C C . THR B 1 43 ? -9.453 -41.156 -18.078 1 94.81 43 THR B C 1
ATOM 3718 O O . THR B 1 43 ? -8.703 -41.531 -18.984 1 94.81 43 THR B O 1
ATOM 3721 N N . PHE B 1 44 ? -9.383 -41.469 -16.812 1 91.69 44 PHE B N 1
ATOM 3722 C CA . PHE B 1 44 ? -8.531 -42.562 -16.344 1 91.69 44 PHE B CA 1
ATOM 3723 C C . PHE B 1 44 ? -9.352 -43.812 -16.078 1 91.69 44 PHE B C 1
ATOM 3725 O O . PHE B 1 44 ? -10.523 -43.906 -16.438 1 91.69 44 PHE B O 1
ATOM 3732 N N . ASP B 1 45 ? -8.695 -44.875 -15.5 1 88.06 45 ASP B N 1
ATOM 3733 C CA . ASP B 1 45 ? -9.383 -46.125 -15.164 1 88.06 45 ASP B CA 1
ATOM 3734 C C . ASP B 1 45 ? -10.391 -45.906 -14.031 1 88.06 45 ASP B C 1
ATOM 3736 O O . ASP B 1 45 ? -11.406 -46.594 -13.961 1 88.06 45 ASP B O 1
ATOM 3740 N N . ASN B 1 46 ? -10.156 -44.906 -13.234 1 91.19 46 ASN B N 1
ATOM 3741 C CA . ASN B 1 46 ? -10.969 -44.75 -12.023 1 91.19 46 ASN B CA 1
ATOM 3742 C C . ASN B 1 46 ? -11.555 -43.344 -11.906 1 91.19 46 ASN B C 1
ATOM 3744 O O . ASN B 1 46 ? -11.906 -42.906 -10.812 1 91.19 46 ASN B O 1
ATOM 3748 N N . GLY B 1 47 ? -11.609 -42.656 -12.969 1 93.38 47 GLY B N 1
ATOM 3749 C CA . GLY B 1 47 ? -12.164 -41.312 -12.922 1 93.38 47 GLY B CA 1
ATOM 3750 C C . GLY B 1 47 ? -11.711 -40.438 -14.07 1 93.38 47 GLY B C 1
ATOM 3751 O O . GLY B 1 47 ? -11.281 -40.938 -15.109 1 93.38 47 GLY B O 1
ATOM 3752 N N . PHE B 1 48 ? -11.898 -39.156 -13.875 1 94.75 48 PHE B N 1
ATOM 3753 C CA . PHE B 1 48 ? -11.453 -38.219 -14.914 1 94.75 48 PHE B CA 1
ATOM 3754 C C . PHE B 1 48 ? -11.078 -36.875 -14.312 1 94.75 48 PHE B C 1
ATOM 3756 O O . PHE B 1 48 ? -11.531 -36.531 -13.211 1 94.75 48 PHE B O 1
ATOM 3763 N N . TYR B 1 49 ? -10.188 -36.156 -14.906 1 96.38 49 TYR B N 1
ATOM 3764 C CA . TYR B 1 49 ? -9.914 -34.75 -14.641 1 96.38 49 TYR B CA 1
ATOM 3765 C C . TYR B 1 49 ? -10.539 -33.875 -15.711 1 96.38 49 TYR B C 1
ATOM 3767 O O . TYR B 1 49 ? -10.523 -34.219 -16.891 1 96.38 49 TYR B O 1
ATOM 3775 N N . THR B 1 50 ? -11.133 -32.75 -15.281 1 97.06 50 THR B N 1
ATOM 3776 C CA . THR B 1 50 ? -11.555 -31.734 -16.219 1 97.06 50 THR B CA 1
ATOM 3777 C C . THR B 1 50 ? -10.43 -30.734 -16.469 1 97.06 50 THR B C 1
ATOM 3779 O O . THR B 1 50 ? -9.578 -30.516 -15.602 1 97.06 50 THR B O 1
ATOM 3782 N N . TYR B 1 51 ? -10.398 -30.172 -17.703 1 98.19 51 TYR B N 1
ATOM 3783 C CA . TYR B 1 51 ? -9.328 -29.25 -18.047 1 98.19 51 TYR B CA 1
ATOM 3784 C C . TYR B 1 51 ? -9.82 -28.172 -19.016 1 98.19 51 TYR B C 1
ATOM 3786 O O . TYR B 1 51 ? -10.883 -28.328 -19.625 1 98.19 51 TYR B O 1
ATOM 3794 N N . GLN B 1 52 ? -9.141 -27.078 -19.031 1 98.31 52 GLN B N 1
ATOM 3795 C CA . GLN B 1 52 ? -9.234 -26.078 -20.078 1 98.31 52 GLN B CA 1
ATOM 3796 C C . GLN B 1 52 ? -7.852 -25.672 -20.578 1 98.31 52 GLN B C 1
ATOM 3798 O O . GLN B 1 52 ? -6.914 -25.547 -19.781 1 98.31 52 GLN B O 1
ATOM 3803 N N . ILE B 1 53 ? -7.707 -25.562 -21.875 1 98.5 53 ILE B N 1
ATOM 3804 C CA . ILE B 1 53 ? -6.461 -25.047 -22.438 1 98.5 53 ILE B CA 1
ATOM 3805 C C . ILE B 1 53 ? -6.758 -23.844 -23.312 1 98.5 53 ILE B C 1
ATOM 3807 O O . ILE B 1 53 ? -7.754 -23.828 -24.047 1 98.5 53 ILE B O 1
ATOM 3811 N N . PHE B 1 54 ? -5.988 -22.859 -23.172 1 98.38 54 PHE B N 1
ATOM 3812 C CA . PHE B 1 54 ? -5.969 -21.672 -24 1 98.38 54 PHE B CA 1
ATOM 3813 C C . PHE B 1 54 ? -4.598 -21.469 -24.625 1 98.38 54 PHE B C 1
ATOM 3815 O O . PHE B 1 54 ? -3.604 -21.281 -23.922 1 98.38 54 PHE B O 1
ATOM 3822 N N . LEU B 1 55 ? -4.574 -21.562 -25.953 1 98.06 55 LEU B N 1
ATOM 3823 C CA . LEU B 1 55 ? -3.283 -21.438 -26.625 1 98.06 55 LEU B CA 1
ATOM 3824 C C . LEU B 1 55 ? -2.828 -19.984 -26.672 1 98.06 55 LEU B C 1
ATOM 3826 O O . LEU B 1 55 ? -3.613 -19.078 -26.391 1 98.06 55 LEU B O 1
ATOM 3830 N N . LYS B 1 56 ? -1.563 -19.812 -26.875 1 94.94 56 LYS B N 1
ATOM 3831 C CA . LYS B 1 56 ? -0.974 -18.484 -27.062 1 94.94 56 LYS B CA 1
ATOM 3832 C C . LYS B 1 56 ? -1.683 -17.734 -28.188 1 94.94 56 LYS B C 1
ATOM 3834 O O . LYS B 1 56 ? -2.137 -18.328 -29.156 1 94.94 56 LYS B O 1
ATOM 3839 N N . GLU B 1 57 ? -1.781 -16.453 -28.031 1 93.44 57 GLU B N 1
ATOM 3840 C CA . GLU B 1 57 ? -2.4 -15.617 -29.062 1 93.44 57 GLU B CA 1
ATOM 3841 C C . GLU B 1 57 ? -1.822 -15.93 -30.438 1 93.44 57 GLU B C 1
ATOM 3843 O O . GLU B 1 57 ? -0.618 -16.156 -30.578 1 93.44 57 GLU B O 1
ATOM 3848 N N . ASN B 1 58 ? -2.697 -16.047 -31.422 1 95.25 58 ASN B N 1
ATOM 3849 C CA . ASN B 1 58 ? -2.398 -16.312 -32.844 1 95.25 58 ASN B CA 1
ATOM 3850 C C . ASN B 1 58 ? -2.082 -17.781 -33.062 1 95.25 58 ASN B C 1
ATOM 3852 O O . ASN B 1 58 ? -1.471 -18.125 -34.094 1 95.25 58 ASN B O 1
ATOM 3856 N N . HIS B 1 59 ? -2.42 -18.656 -32.125 1 97.44 59 HIS B N 1
ATOM 3857 C CA . HIS B 1 59 ? -2.412 -20.109 -32.281 1 97.44 59 HIS B CA 1
ATOM 3858 C C . HIS B 1 59 ? -3.824 -20.672 -32.25 1 97.44 59 HIS B C 1
ATOM 3860 O O . HIS B 1 59 ? -4.426 -20.75 -31.172 1 97.44 59 HIS B O 1
ATOM 3866 N N . THR B 1 60 ? -4.309 -21.125 -33.344 1 97.12 60 THR B N 1
ATOM 3867 C CA . THR B 1 60 ? -5.707 -21.531 -33.406 1 97.12 60 THR B CA 1
ATOM 3868 C C . THR B 1 60 ? -5.824 -23.062 -33.406 1 97.12 60 THR B C 1
ATOM 3870 O O . THR B 1 60 ? -6.93 -23.594 -33.469 1 97.12 60 THR B O 1
ATOM 3873 N N . ASP B 1 61 ? -4.738 -23.703 -33.469 1 97.06 61 ASP B N 1
ATOM 3874 C CA . ASP B 1 61 ? -4.668 -25.156 -33.375 1 97.06 61 ASP B CA 1
ATOM 3875 C C . ASP B 1 61 ? -3.301 -25.609 -32.844 1 97.06 61 ASP B C 1
ATOM 3877 O O . ASP B 1 61 ? -2.482 -24.781 -32.438 1 97.06 61 ASP B O 1
ATOM 3881 N N . TYR B 1 62 ? -3.029 -26.891 -32.812 1 97.19 62 TYR B N 1
ATOM 3882 C CA . TYR B 1 62 ? -1.828 -27.438 -32.219 1 97.19 62 TYR B CA 1
ATOM 3883 C C . TYR B 1 62 ? -0.72 -27.625 -33.219 1 97.19 62 TYR B C 1
ATOM 3885 O O . TYR B 1 62 ? 0.246 -28.359 -33 1 97.19 62 TYR B O 1
ATOM 3893 N N . THR B 1 63 ? -0.783 -27.062 -34.375 1 93.94 63 THR B N 1
ATOM 3894 C CA . THR B 1 63 ? 0.122 -27.438 -35.469 1 93.94 63 THR B CA 1
ATOM 3895 C C . THR B 1 63 ? 1.173 -26.344 -35.688 1 93.94 63 THR B C 1
ATOM 3897 O O . THR B 1 63 ? 2.16 -26.562 -36.406 1 93.94 63 THR B O 1
ATOM 3900 N N . ASN B 1 64 ? 1.126 -25.203 -35.125 1 89.88 64 ASN B N 1
ATOM 3901 C CA . ASN B 1 64 ? 2.006 -24.094 -35.438 1 89.88 64 ASN B CA 1
ATOM 3902 C C . ASN B 1 64 ? 2.91 -23.719 -34.281 1 89.88 64 ASN B C 1
ATOM 3904 O O . ASN B 1 64 ? 3.191 -22.531 -34.062 1 89.88 64 ASN B O 1
ATOM 3908 N N . PHE B 1 65 ? 3.393 -24.719 -33.594 1 94.88 65 PHE B N 1
ATOM 3909 C CA . PHE B 1 65 ? 4.281 -24.422 -32.5 1 94.88 65 PHE B CA 1
ATOM 3910 C C . PHE B 1 65 ? 5.734 -24.375 -32.938 1 94.88 65 PHE B C 1
ATOM 3912 O O . PHE B 1 65 ? 6.117 -25.094 -33.875 1 94.88 65 PHE B O 1
ATOM 3919 N N . THR B 1 66 ? 6.52 -23.484 -32.344 1 92.25 66 THR B N 1
ATOM 3920 C CA . THR B 1 66 ? 7.965 -23.406 -32.562 1 92.25 66 THR B CA 1
ATOM 3921 C C . THR B 1 66 ? 8.703 -23.812 -31.281 1 92.25 66 THR B C 1
ATOM 3923 O O . THR B 1 66 ? 8.086 -24.094 -30.25 1 92.25 66 THR B O 1
ATOM 3926 N N . ASP B 1 67 ? 10.008 -23.844 -31.344 1 89.5 67 ASP B N 1
ATOM 3927 C CA . ASP B 1 67 ? 10.844 -24.219 -30.203 1 89.5 67 ASP B CA 1
ATOM 3928 C C . ASP B 1 67 ? 10.758 -23.172 -29.109 1 89.5 67 ASP B C 1
ATOM 3930 O O . ASP B 1 67 ? 11.133 -23.438 -27.953 1 89.5 67 ASP B O 1
ATOM 3934 N N . ALA B 1 68 ? 10.234 -22.094 -29.453 1 87.88 68 ALA B N 1
ATOM 3935 C CA . ALA B 1 68 ? 10.133 -21.016 -28.484 1 87.88 68 ALA B CA 1
ATOM 3936 C C . ALA B 1 68 ? 8.836 -21.125 -27.688 1 87.88 68 ALA B C 1
ATOM 3938 O O . ALA B 1 68 ? 8.688 -20.469 -26.641 1 87.88 68 ALA B O 1
ATOM 3939 N N . ASP B 1 69 ? 7.91 -21.922 -28.109 1 92.06 69 ASP B N 1
ATOM 3940 C CA . ASP B 1 69 ? 6.613 -22.031 -27.453 1 92.06 69 ASP B CA 1
ATOM 3941 C C . ASP B 1 69 ? 6.707 -22.906 -26.203 1 92.06 69 ASP B C 1
ATOM 3943 O O . ASP B 1 69 ? 7.48 -23.875 -26.172 1 92.06 69 ASP B O 1
ATOM 3947 N N . GLN B 1 70 ? 5.996 -22.516 -25.188 1 93.81 70 GLN B N 1
ATOM 3948 C CA . GLN B 1 70 ? 5.941 -23.234 -23.922 1 93.81 70 GLN B CA 1
ATOM 3949 C C . GLN B 1 70 ? 4.496 -23.406 -23.453 1 93.81 70 GLN B C 1
ATOM 3951 O O . GLN B 1 70 ? 3.607 -22.672 -23.875 1 93.81 70 GLN B O 1
ATOM 3956 N N . LEU B 1 71 ? 4.328 -24.391 -22.672 1 96.69 71 LEU B N 1
ATOM 3957 C CA . LEU B 1 71 ? 3.053 -24.656 -22.016 1 96.69 71 LEU B CA 1
ATOM 3958 C C . LEU B 1 71 ? 3.182 -24.531 -20.5 1 96.69 71 LEU B C 1
ATOM 3960 O O . LEU B 1 71 ? 4 -25.219 -19.891 1 96.69 71 LEU B O 1
ATOM 3964 N N . TRP B 1 72 ? 2.453 -23.609 -19.953 1 95.69 72 TRP B N 1
ATOM 3965 C CA . TRP B 1 72 ? 2.348 -23.547 -18.5 1 95.69 72 TRP B CA 1
ATOM 3966 C C . TRP B 1 72 ? 1.161 -24.375 -18 1 95.69 72 TRP B C 1
ATOM 3968 O O . TRP B 1 72 ? 0.031 -24.172 -18.453 1 95.69 72 TRP B O 1
ATOM 3978 N N . ILE B 1 73 ? 1.465 -25.281 -17.156 1 97.75 73 ILE B N 1
ATOM 3979 C CA . ILE B 1 73 ? 0.414 -26.062 -16.5 1 97.75 73 ILE B CA 1
ATOM 3980 C C . ILE B 1 73 ? 0.033 -25.406 -15.172 1 97.75 73 ILE B C 1
ATOM 3982 O O . ILE B 1 73 ? 0.814 -25.422 -14.219 1 97.75 73 ILE B O 1
ATOM 3986 N N . MET B 1 74 ? -1.153 -24.844 -15.164 1 96.44 74 MET B N 1
ATOM 3987 C CA . MET B 1 74 ? -1.66 -24.109 -14.008 1 96.44 74 MET B CA 1
ATOM 3988 C C . MET B 1 74 ? -2.287 -25.047 -12.992 1 96.44 74 MET B C 1
ATOM 3990 O O . MET B 1 74 ? -3.33 -25.656 -13.258 1 96.44 74 MET B O 1
ATOM 3994 N N . LEU B 1 75 ? -1.625 -25.141 -11.859 1 96.31 75 LEU B N 1
ATOM 3995 C CA . LEU B 1 75 ? -2.092 -26.094 -10.852 1 96.31 75 LEU B CA 1
ATOM 3996 C C . LEU B 1 75 ? -2.326 -25.406 -9.516 1 96.31 75 LEU B C 1
ATOM 3998 O O . LEU B 1 75 ? -1.773 -24.328 -9.258 1 96.31 75 LEU B O 1
ATOM 4002 N N . THR B 1 76 ? -3.203 -25.922 -8.75 1 94.06 76 THR B N 1
ATOM 4003 C CA . THR B 1 76 ? -3.398 -25.578 -7.344 1 94.06 76 THR B CA 1
ATOM 4004 C C . THR B 1 76 ? -3.111 -26.797 -6.453 1 94.06 76 THR B C 1
ATOM 4006 O O . THR B 1 76 ? -3.023 -27.922 -6.938 1 94.06 76 THR B O 1
ATOM 4009 N N . ASN B 1 77 ? -2.834 -26.562 -5.27 1 92.88 77 ASN B N 1
ATOM 4010 C CA . ASN B 1 77 ? -2.631 -27.641 -4.301 1 92.88 77 ASN B CA 1
ATOM 4011 C C . ASN B 1 77 ? -3.355 -27.359 -2.988 1 92.88 77 ASN B C 1
ATOM 4013 O O . ASN B 1 77 ? -2.861 -27.703 -1.915 1 92.88 77 ASN B O 1
ATOM 4017 N N . ASN B 1 78 ? -4.43 -26.688 -3.061 1 91.81 78 ASN B N 1
ATOM 4018 C CA . ASN B 1 78 ? -5.172 -26.312 -1.859 1 91.81 78 ASN B CA 1
ATOM 4019 C C . ASN B 1 78 ? -6.59 -26.875 -1.881 1 91.81 78 ASN B C 1
ATOM 4021 O O . ASN B 1 78 ? -7.441 -26.453 -1.096 1 91.81 78 ASN B O 1
ATOM 4025 N N . GLY B 1 79 ? -6.797 -27.703 -2.855 1 92.38 79 GLY B N 1
ATOM 4026 C CA . GLY B 1 79 ? -8.117 -28.312 -2.973 1 92.38 79 GLY B CA 1
ATOM 4027 C C . GLY B 1 79 ? -9.102 -27.438 -3.732 1 92.38 79 GLY B C 1
ATOM 4028 O O . GLY B 1 79 ? -10.305 -27.703 -3.729 1 92.38 79 GLY B O 1
ATOM 4029 N N . CYS B 1 80 ? -8.602 -26.438 -4.395 1 93.31 80 CYS B N 1
ATOM 4030 C CA . CYS B 1 80 ? -9.461 -25.531 -5.152 1 93.31 80 CYS B CA 1
ATOM 4031 C C . CYS B 1 80 ? -9.18 -25.641 -6.645 1 93.31 80 CYS B C 1
ATOM 4033 O O . CYS B 1 80 ? -8.133 -26.141 -7.051 1 93.31 80 CYS B O 1
ATOM 4035 N N . SER B 1 81 ? -10.125 -25.203 -7.379 1 95 81 SER B N 1
ATOM 4036 C CA . SER B 1 81 ? -10.086 -25.328 -8.836 1 95 81 SER B CA 1
ATOM 4037 C C . SER B 1 81 ? -9.047 -24.391 -9.438 1 95 81 SER B C 1
ATOM 4039 O O . SER B 1 81 ? -8.992 -23.203 -9.094 1 95 81 SER B O 1
ATOM 4041 N N . SER B 1 82 ? -8.258 -24.906 -10.344 1 95.06 82 SER B N 1
ATOM 4042 C CA . SER B 1 82 ? -7.359 -24.062 -11.117 1 95.06 82 SER B CA 1
ATOM 4043 C C . SER B 1 82 ? -8.094 -23.391 -12.281 1 95.06 82 SER B C 1
ATOM 4045 O O . SER B 1 82 ? -7.719 -22.297 -12.711 1 95.06 82 SER B O 1
ATOM 4047 N N . ILE B 1 83 ? -9.141 -24.016 -12.773 1 96.12 83 ILE B N 1
ATOM 4048 C CA . ILE B 1 83 ? -9.906 -23.547 -13.922 1 96.12 83 ILE B CA 1
ATOM 4049 C C . ILE B 1 83 ? -10.516 -22.188 -13.609 1 96.12 83 ILE B C 1
ATOM 4051 O O . ILE B 1 83 ? -10.617 -21.328 -14.492 1 96.12 83 ILE B O 1
ATOM 4055 N N . MET B 1 84 ? -10.844 -22 -12.445 1 93.06 84 MET B N 1
ATOM 4056 C CA . MET B 1 84 ? -11.422 -20.734 -12.023 1 93.06 84 MET B CA 1
ATOM 4057 C C . MET B 1 84 ? -10.5 -19.578 -12.375 1 93.06 84 MET B C 1
ATOM 4059 O O . MET B 1 84 ? -10.969 -18.484 -12.703 1 93.06 84 MET B O 1
ATOM 4063 N N . HIS B 1 85 ? -9.266 -19.812 -12.359 1 91.56 85 HIS B N 1
ATOM 4064 C CA . HIS B 1 85 ? -8.266 -18.766 -12.586 1 91.56 85 HIS B CA 1
ATOM 4065 C C . HIS B 1 85 ? -8.227 -18.359 -14.055 1 91.56 85 HIS B C 1
ATOM 4067 O O . HIS B 1 85 ? -7.648 -17.328 -14.398 1 91.56 85 HIS B O 1
ATOM 4073 N N . ALA B 1 86 ? -8.828 -19.125 -14.93 1 95 86 ALA B N 1
ATOM 4074 C CA . ALA B 1 86 ? -8.93 -18.734 -16.344 1 95 86 ALA B CA 1
ATOM 4075 C C . ALA B 1 86 ? -9.852 -17.531 -16.516 1 95 86 ALA B C 1
ATOM 4077 O O . ALA B 1 86 ? -9.812 -16.859 -17.547 1 95 86 ALA B O 1
ATOM 4078 N N . TYR B 1 87 ? -10.617 -17.281 -15.516 1 93.5 87 TYR B N 1
ATOM 4079 C CA . TYR B 1 87 ? -11.625 -16.234 -15.609 1 93.5 87 TYR B CA 1
ATOM 4080 C C . TYR B 1 87 ? -11.312 -15.086 -14.648 1 93.5 87 TYR B C 1
ATOM 4082 O O . TYR B 1 87 ? -12.18 -14.258 -14.352 1 93.5 87 TYR B O 1
ATOM 4090 N N . ASP B 1 88 ? -10.148 -15.078 -14.18 1 85.62 88 ASP B N 1
ATOM 4091 C CA . ASP B 1 88 ? -9.734 -14.117 -13.164 1 85.62 88 ASP B CA 1
ATOM 4092 C C . ASP B 1 88 ? -8.438 -13.422 -13.562 1 85.62 88 ASP B C 1
ATOM 4094 O O . ASP B 1 88 ? -8.164 -13.227 -14.75 1 85.62 88 ASP B O 1
ATOM 4098 N N . LYS B 1 89 ? -7.633 -12.906 -12.672 1 71.31 89 LYS B N 1
ATOM 4099 C CA . LYS B 1 89 ? -6.602 -11.883 -12.789 1 71.31 89 LYS B CA 1
ATOM 4100 C C . LYS B 1 89 ? -5.535 -12.289 -13.805 1 71.31 89 LYS B C 1
ATOM 4102 O O . LYS B 1 89 ? -4.953 -11.438 -14.477 1 71.31 89 LYS B O 1
ATOM 4107 N N . TYR B 1 90 ? -5.371 -13.516 -14.266 1 76.31 90 TYR B N 1
ATOM 4108 C CA . TYR B 1 90 ? -4.262 -13.773 -15.18 1 76.31 90 TYR B CA 1
ATOM 4109 C C . TYR B 1 90 ? -4.664 -14.766 -16.266 1 76.31 90 TYR B C 1
ATOM 4111 O O . TYR B 1 90 ? -3.836 -15.18 -17.078 1 76.31 90 TYR B O 1
ATOM 4119 N N . GLY B 1 91 ? -5.824 -14.961 -16.266 1 89.06 91 GLY B N 1
ATOM 4120 C CA . GLY B 1 91 ? -6.332 -15.859 -17.281 1 89.06 91 GLY B CA 1
ATOM 4121 C C . GLY B 1 91 ? -6.734 -15.148 -18.562 1 89.06 91 GLY B C 1
ATOM 4122 O O . GLY B 1 91 ? -6.625 -13.922 -18.656 1 89.06 91 GLY B O 1
ATOM 4123 N N . PRO B 1 92 ? -7.02 -15.828 -19.484 1 94.12 92 PRO B N 1
ATOM 4124 C CA . PRO B 1 92 ? -7.398 -15.242 -20.766 1 94.12 92 PRO B CA 1
ATOM 4125 C C . PRO B 1 92 ? -8.633 -14.352 -20.672 1 94.12 92 PRO B C 1
ATOM 4127 O O . PRO B 1 92 ? -8.781 -13.398 -21.438 1 94.12 92 PRO B O 1
ATOM 4130 N N . PHE B 1 93 ? -9.484 -14.641 -19.672 1 94.81 93 PHE B N 1
ATOM 4131 C CA . PHE B 1 93 ? -10.742 -13.914 -19.547 1 94.81 93 PHE B CA 1
ATOM 4132 C C . PHE B 1 93 ? -10.867 -13.266 -18.172 1 94.81 93 PHE B C 1
ATOM 4134 O O . PHE B 1 93 ? -10.172 -13.664 -17.234 1 94.81 93 PHE B O 1
ATOM 4141 N N . VAL B 1 94 ? -11.656 -12.234 -18.172 1 90.94 94 VAL B N 1
ATOM 4142 C CA . VAL B 1 94 ? -12.102 -11.633 -16.906 1 90.94 94 VAL B CA 1
ATOM 4143 C C . VAL B 1 94 ? -13.625 -11.633 -16.844 1 90.94 94 VAL B C 1
ATOM 4145 O O . VAL B 1 94 ? -14.297 -11.375 -17.844 1 90.94 94 VAL B O 1
ATOM 4148 N N . TYR B 1 95 ? -14.047 -12.094 -15.805 1 91.12 95 TYR B N 1
ATOM 4149 C CA . TYR B 1 95 ? -15.484 -12.094 -15.562 1 91.12 95 TYR B CA 1
ATOM 4150 C C . TYR B 1 95 ? -15.859 -11.07 -14.492 1 91.12 95 TYR B C 1
ATOM 4152 O O . TYR B 1 95 ? -15.617 -11.289 -13.305 1 91.12 95 TYR B O 1
ATOM 4160 N N . GLN B 1 96 ? -16.469 -9.93 -14.945 1 84.38 96 GLN B N 1
ATOM 4161 C CA . GLN B 1 96 ? -16.844 -8.836 -14.055 1 84.38 96 GLN B CA 1
ATOM 4162 C C . GLN B 1 96 ? -18.266 -8.344 -14.359 1 84.38 96 GLN B C 1
ATOM 4164 O O . GLN B 1 96 ? -18.656 -8.258 -15.531 1 84.38 96 GLN B O 1
ATOM 4169 N N . ASN B 1 97 ? -19.016 -8 -13.32 1 81.44 97 ASN B N 1
ATOM 4170 C CA . ASN B 1 97 ? -20.391 -7.527 -13.484 1 81.44 97 ASN B CA 1
ATOM 4171 C C . ASN B 1 97 ? -21.188 -8.461 -14.383 1 81.44 97 ASN B C 1
ATOM 4173 O O . ASN B 1 97 ? -21.891 -8 -15.297 1 81.44 97 ASN B O 1
ATOM 4177 N N . ARG B 1 98 ? -20.984 -9.75 -14.344 1 85.88 98 ARG B N 1
ATOM 4178 C CA . ARG B 1 98 ? -21.688 -10.812 -15.055 1 85.88 98 ARG B CA 1
ATOM 4179 C C . ARG B 1 98 ? -21.422 -10.734 -16.562 1 85.88 98 ARG B C 1
ATOM 4181 O O . ARG B 1 98 ? -22.25 -11.164 -17.359 1 85.88 98 ARG B O 1
ATOM 4188 N N . GLN B 1 99 ? -20.359 -10.18 -16.766 1 91.38 99 GLN B N 1
ATOM 4189 C CA . GLN B 1 99 ? -19.938 -10.109 -18.156 1 91.38 99 GLN B CA 1
ATOM 4190 C C . GLN B 1 99 ? -18.516 -10.656 -18.328 1 91.38 99 GLN B C 1
ATOM 4192 O O . GLN B 1 99 ? -17.641 -10.398 -17.516 1 91.38 99 GLN B O 1
ATOM 4197 N N . LEU B 1 100 ? -18.438 -11.43 -19.406 1 94.94 100 LEU B N 1
ATOM 4198 C CA . LEU B 1 100 ? -17.141 -12.008 -19.766 1 94.94 100 LEU B CA 1
ATOM 4199 C C . LEU B 1 100 ? -16.438 -11.148 -20.812 1 94.94 100 LEU B C 1
ATOM 4201 O O . LEU B 1 100 ? -17.062 -10.656 -21.75 1 94.94 100 LEU B O 1
ATOM 4205 N N . ASP B 1 101 ? -15.117 -10.938 -20.609 1 95 101 ASP B N 1
ATOM 4206 C CA . ASP B 1 101 ? -14.297 -10.242 -21.609 1 95 101 ASP B CA 1
ATOM 4207 C C . ASP B 1 101 ? -12.867 -10.789 -21.609 1 95 101 ASP B C 1
ATOM 4209 O O . ASP B 1 101 ? -12.484 -11.562 -20.734 1 95 101 ASP B O 1
ATOM 4213 N N . LEU B 1 102 ? -12.141 -10.383 -22.656 1 93.69 102 LEU B N 1
ATOM 4214 C CA . LEU B 1 102 ? -10.727 -10.734 -22.703 1 93.69 102 LEU B CA 1
ATOM 4215 C C . LEU B 1 102 ? -9.938 -9.945 -21.656 1 93.69 102 LEU B C 1
ATOM 4217 O O . LEU B 1 102 ? -10.219 -8.773 -21.422 1 93.69 102 LEU B O 1
ATOM 4221 N N . HIS B 1 103 ? -9 -10.586 -21.125 1 88.44 103 HIS B N 1
ATOM 4222 C CA . HIS B 1 103 ? -8.102 -9.906 -20.219 1 88.44 103 HIS B CA 1
ATOM 4223 C C . HIS B 1 103 ? -6.957 -9.234 -20.969 1 88.44 103 HIS B C 1
ATOM 4225 O O . HIS B 1 103 ? -6.172 -9.898 -21.641 1 88.44 103 HIS B O 1
ATOM 4231 N N . PRO B 1 104 ? -6.77 -7.984 -20.781 1 82.94 104 PRO B N 1
ATOM 4232 C CA . PRO B 1 104 ? -5.785 -7.281 -21.609 1 82.94 104 PRO B CA 1
ATOM 4233 C C . PRO B 1 104 ? -4.348 -7.66 -21.266 1 82.94 104 PRO B C 1
ATOM 4235 O O . PRO B 1 104 ? -3.455 -7.543 -22.109 1 82.94 104 PRO B O 1
ATOM 4238 N N . TYR B 1 105 ? -4.145 -8.219 -20.125 1 79.94 105 TYR B N 1
ATOM 4239 C CA . TYR B 1 105 ? -2.789 -8.547 -19.703 1 79.94 105 TYR B CA 1
ATOM 4240 C C . TYR B 1 105 ? -2.664 -10.031 -19.391 1 79.94 105 TYR B C 1
ATOM 4242 O O . TYR B 1 105 ? -1.932 -10.422 -18.469 1 79.94 105 TYR B O 1
ATOM 4250 N N . SER B 1 106 ? -3.361 -10.828 -20.094 1 86.25 106 SER B N 1
ATOM 4251 C CA . SER B 1 106 ? -3.398 -12.266 -19.859 1 86.25 106 SER B CA 1
ATOM 4252 C C . SER B 1 106 ? -2.07 -12.922 -20.234 1 86.25 106 SER B C 1
ATOM 4254 O O . SER B 1 106 ? -1.369 -12.445 -21.125 1 86.25 106 SER B O 1
ATOM 4256 N N . TYR B 1 107 ? -1.772 -14.031 -19.562 1 87.5 107 TYR B N 1
ATOM 4257 C CA . TYR B 1 107 ? -0.549 -14.781 -19.828 1 87.5 107 TYR B CA 1
ATOM 4258 C C . TYR B 1 107 ? -0.58 -15.398 -21.219 1 87.5 107 TYR B C 1
ATOM 4260 O O . TYR B 1 107 ? 0.466 -15.578 -21.844 1 87.5 107 TYR B O 1
ATOM 4268 N N . ASN B 1 108 ? -1.728 -15.633 -21.734 1 91.25 108 ASN B N 1
ATOM 4269 C CA . ASN B 1 108 ? -1.797 -16.359 -23 1 91.25 108 ASN B CA 1
ATOM 4270 C C . ASN B 1 108 ? -1.442 -15.453 -24.188 1 91.25 108 ASN B C 1
ATOM 4272 O O . ASN B 1 108 ? -1.44 -15.898 -25.328 1 91.25 108 ASN B O 1
ATOM 4276 N N . LYS B 1 109 ? -1.163 -14.266 -23.891 1 87.38 109 LYS B N 1
ATOM 4277 C CA . LYS B 1 109 ? -0.562 -13.414 -24.922 1 87.38 109 LYS B CA 1
ATOM 4278 C C . LYS B 1 109 ? 0.826 -13.914 -25.297 1 87.38 109 LYS B C 1
ATOM 4280 O O . LYS B 1 109 ? 1.285 -13.68 -26.422 1 87.38 109 LYS B O 1
ATOM 4285 N N . PHE B 1 110 ? 1.43 -14.711 -24.391 1 85.81 110 PHE B N 1
ATOM 4286 C CA . PHE B 1 110 ? 2.818 -15.094 -24.609 1 85.81 110 PHE B CA 1
ATOM 4287 C C . PHE B 1 110 ? 3 -16.594 -24.453 1 85.81 110 PHE B C 1
ATOM 4289 O O . PHE B 1 110 ? 3.982 -17.156 -24.938 1 85.81 110 PHE B O 1
ATOM 4296 N N . ILE B 1 111 ? 2.1 -17.188 -23.75 1 91.19 111 ILE B N 1
ATOM 4297 C CA . ILE B 1 111 ? 2.299 -18.578 -23.344 1 91.19 111 ILE B CA 1
ATOM 4298 C C . ILE B 1 111 ? 1.006 -19.359 -23.547 1 91.19 111 ILE B C 1
ATOM 4300 O O . ILE B 1 111 ? -0.087 -18.797 -23.516 1 91.19 111 ILE B O 1
ATOM 4304 N N . ASN B 1 112 ? 1.147 -20.656 -23.859 1 95.38 112 ASN B N 1
ATOM 4305 C CA . ASN B 1 112 ? 0.006 -21.562 -23.766 1 95.38 112 ASN B CA 1
ATOM 4306 C C . ASN B 1 112 ? -0.324 -21.906 -22.328 1 95.38 112 ASN B C 1
ATOM 4308 O O . ASN B 1 112 ? 0.577 -22.141 -21.516 1 95.38 112 ASN B O 1
ATOM 4312 N N . LEU B 1 113 ? -1.656 -21.953 -22.031 1 96.69 113 LEU B N 1
ATOM 4313 C CA . LEU B 1 113 ? -2.07 -22.188 -20.641 1 96.69 113 LEU B CA 1
ATOM 4314 C C . LEU B 1 113 ? -2.967 -23.406 -20.547 1 96.69 113 LEU B C 1
ATOM 4316 O O . LEU B 1 113 ? -3.961 -23.516 -21.266 1 96.69 113 LEU B O 1
ATOM 4320 N N . LEU B 1 114 ? -2.598 -24.297 -19.672 1 98.25 114 LEU B N 1
ATOM 4321 C CA . LEU B 1 114 ? -3.41 -25.484 -19.406 1 98.25 114 LEU B CA 1
ATOM 4322 C C . LEU B 1 114 ? -3.828 -25.531 -17.938 1 98.25 114 LEU B C 1
ATOM 4324 O O . LEU B 1 114 ? -2.977 -25.594 -17.047 1 98.25 114 LEU B O 1
ATOM 4328 N N . TYR B 1 115 ? -5.129 -25.453 -17.719 1 97.88 115 TYR B N 1
ATOM 4329 C CA . TYR B 1 115 ? -5.703 -25.578 -16.375 1 97.88 115 TYR B CA 1
ATOM 4330 C C . TYR B 1 115 ? -6.25 -26.984 -16.141 1 97.88 115 TYR B C 1
ATOM 4332 O O . TYR B 1 115 ? -6.977 -27.516 -16.984 1 97.88 115 TYR B O 1
ATOM 4340 N N . ILE B 1 116 ? -5.883 -27.562 -15.031 1 97.62 116 ILE B N 1
ATOM 4341 C CA . ILE B 1 116 ? -6.355 -28.891 -14.68 1 97.62 116 ILE B CA 1
ATOM 4342 C C . ILE B 1 116 ? -6.988 -28.859 -13.289 1 97.62 116 ILE B C 1
ATOM 4344 O O . ILE B 1 116 ? -6.336 -28.5 -12.312 1 97.62 116 ILE B O 1
ATOM 4348 N N . ASP B 1 117 ? -8.227 -29.188 -13.219 1 96.5 117 ASP B N 1
ATOM 4349 C CA . ASP B 1 117 ? -8.828 -29.344 -11.898 1 96.5 117 ASP B CA 1
ATOM 4350 C C . ASP B 1 117 ? -8.477 -30.703 -11.297 1 96.5 117 ASP B C 1
ATOM 4352 O O . ASP B 1 117 ? -8.969 -31.734 -11.75 1 96.5 117 ASP B O 1
ATOM 4356 N N . GLN B 1 118 ? -7.641 -30.656 -10.367 1 93.75 118 GLN B N 1
ATOM 4357 C CA . GLN B 1 118 ? -7.148 -31.797 -9.609 1 93.75 118 GLN B CA 1
ATOM 4358 C C . GLN B 1 118 ? -7 -31.453 -8.125 1 93.75 118 GLN B C 1
ATOM 4360 O O . GLN B 1 118 ? -6.871 -30.281 -7.766 1 93.75 118 GLN B O 1
ATOM 4365 N N . PRO B 1 119 ? -7.047 -32.469 -7.211 1 92.69 119 PRO B N 1
ATOM 4366 C CA . PRO B 1 119 ? -7.297 -33.875 -7.402 1 92.69 119 PRO B CA 1
ATOM 4367 C C . PRO B 1 119 ? -8.781 -34.219 -7.594 1 92.69 119 PRO B C 1
ATOM 4369 O O . PRO B 1 119 ? -9.57 -33.312 -7.91 1 92.69 119 PRO B O 1
ATOM 4372 N N . PHE B 1 120 ? -9.109 -35.531 -7.57 1 92.62 120 PHE B N 1
ATOM 4373 C CA . PHE B 1 120 ? -10.508 -35.938 -7.684 1 92.62 120 PHE B CA 1
ATOM 4374 C C . PHE B 1 120 ? -11.367 -35.188 -6.68 1 92.62 120 PHE B C 1
ATOM 4376 O O . PHE B 1 120 ? -10.977 -35 -5.527 1 92.62 120 PHE B O 1
ATOM 4383 N N . GLY B 1 121 ? -12.531 -34.688 -7.16 1 91.44 121 GLY B N 1
ATOM 4384 C CA . GLY B 1 121 ? -13.453 -33.938 -6.32 1 91.44 121 GLY B CA 1
ATOM 4385 C C . GLY B 1 121 ? -13.383 -32.438 -6.535 1 91.44 121 GLY B C 1
ATOM 4386 O O . GLY B 1 121 ? -14.305 -31.719 -6.172 1 91.44 121 GLY B O 1
ATOM 4387 N N . VAL B 1 122 ? -12.336 -31.953 -7.066 1 93.94 122 VAL B N 1
ATOM 4388 C CA . VAL B 1 122 ? -12.172 -30.531 -7.32 1 93.94 122 VAL B CA 1
ATOM 4389 C C . VAL B 1 122 ? -12.867 -30.156 -8.633 1 93.94 122 VAL B C 1
ATOM 4391 O O . VAL B 1 122 ? -12.719 -30.844 -9.641 1 93.94 122 VAL B O 1
ATOM 4394 N N . GLY B 1 123 ? -13.602 -29.047 -8.555 1 94.62 123 GLY B N 1
ATOM 4395 C CA . GLY B 1 123 ? -14.398 -28.688 -9.719 1 94.62 123 GLY B CA 1
ATOM 4396 C C . GLY B 1 123 ? -15.359 -29.781 -10.141 1 94.62 123 GLY B C 1
ATOM 4397 O O . GLY B 1 123 ? -16.125 -30.297 -9.328 1 94.62 123 GLY B O 1
ATOM 4398 N N . PHE B 1 124 ? -15.266 -30.156 -11.469 1 95.06 124 PHE B N 1
ATOM 4399 C CA . PHE B 1 124 ? -16.125 -31.219 -11.977 1 95.06 124 PHE B CA 1
ATOM 4400 C C . PHE B 1 124 ? -15.367 -32.531 -12.047 1 95.06 124 PHE B C 1
ATOM 4402 O O . PHE B 1 124 ? -15.914 -33.562 -12.461 1 95.06 124 PHE B O 1
ATOM 4409 N N . SER B 1 125 ? -14.047 -32.5 -11.68 1 94.81 125 SER B N 1
ATOM 4410 C CA . SER B 1 125 ? -13.266 -33.75 -11.703 1 94.81 125 SER B CA 1
ATOM 4411 C C . SER B 1 125 ? -13.812 -34.781 -10.727 1 94.81 125 SER B C 1
ATOM 4413 O O . SER B 1 125 ? -14.242 -34.406 -9.625 1 94.81 125 SER B O 1
ATOM 4415 N N . GLU B 1 126 ? -13.766 -36.062 -11.148 1 93.06 126 GLU B N 1
ATOM 4416 C CA . GLU B 1 126 ? -14.352 -37.094 -10.328 1 93.06 126 GLU B CA 1
ATOM 4417 C C . GLU B 1 126 ? -13.539 -38.406 -10.438 1 93.06 126 GLU B C 1
ATOM 4419 O O . GLU B 1 126 ? -12.883 -38.656 -11.445 1 93.06 126 GLU B O 1
ATOM 4424 N N . GLY B 1 127 ? -13.617 -39.094 -9.328 1 91.38 127 GLY B N 1
ATOM 4425 C CA . GLY B 1 127 ? -12.953 -40.406 -9.32 1 91.38 127 GLY B CA 1
ATOM 4426 C C . GLY B 1 127 ? -12.883 -41.031 -7.941 1 91.38 127 GLY B C 1
ATOM 4427 O O . GLY B 1 127 ? -13.445 -40.5 -6.98 1 91.38 127 GLY B O 1
ATOM 4428 N N . ILE B 1 128 ? -12.367 -42.188 -7.906 1 87.38 128 ILE B N 1
ATOM 4429 C CA . ILE B 1 128 ? -12.242 -42.906 -6.656 1 87.38 128 ILE B CA 1
ATOM 4430 C C . ILE B 1 128 ? -10.781 -43.25 -6.398 1 87.38 128 ILE B C 1
ATOM 4432 O O . ILE B 1 128 ? -10.031 -43.594 -7.328 1 87.38 128 ILE B O 1
ATOM 4436 N N . GLY B 1 129 ? -10.297 -43.25 -5.098 1 74.31 129 GLY B N 1
ATOM 4437 C CA . GLY B 1 129 ? -9.031 -43.812 -4.652 1 74.31 129 GLY B CA 1
ATOM 4438 C C . GLY B 1 129 ? -7.84 -42.938 -4.996 1 74.31 129 GLY B C 1
ATOM 4439 O O . GLY B 1 129 ? -6.773 -43.438 -5.355 1 74.31 129 GLY B O 1
ATOM 4440 N N . GLU B 1 130 ? -7.969 -41.688 -5.129 1 65.38 130 GLU B N 1
ATOM 4441 C CA . GLU B 1 130 ? -6.809 -40.844 -5.43 1 65.38 130 GLU B CA 1
ATOM 4442 C C . GLU B 1 130 ? -5.934 -40.656 -4.195 1 65.38 130 GLU B C 1
ATOM 4444 O O . GLU B 1 130 ? -5.98 -39.594 -3.545 1 65.38 130 GLU B O 1
ATOM 4449 N N . LYS B 1 131 ? -5.777 -41.562 -3.307 1 55.97 131 LYS B N 1
ATOM 4450 C CA . LYS B 1 131 ? -4.941 -41.438 -2.117 1 55.97 131 LYS B CA 1
ATOM 4451 C C . LYS B 1 131 ? -3.463 -41.375 -2.49 1 55.97 131 LYS B C 1
ATOM 4453 O O . LYS B 1 131 ? -2.969 -42.25 -3.217 1 55.97 131 LYS B O 1
ATOM 4458 N N . ASN B 1 132 ? -2.639 -40.344 -2.137 1 57.84 132 ASN B N 1
ATOM 4459 C CA . ASN B 1 132 ? -1.2 -40.094 -2.141 1 57.84 132 ASN B CA 1
ATOM 4460 C C . ASN B 1 132 ? -0.636 -40.094 -3.559 1 57.84 132 ASN B C 1
ATOM 4462 O O . ASN B 1 132 ? 0.579 -40 -3.748 1 57.84 132 ASN B O 1
ATOM 4466 N N . ASP B 1 133 ? -1.624 -40.094 -4.586 1 72.75 133 ASP B N 1
ATOM 4467 C CA . ASP B 1 133 ? -1.15 -40.312 -5.945 1 72.75 133 ASP B CA 1
ATOM 4468 C C . ASP B 1 133 ? -1.513 -39.156 -6.871 1 72.75 133 ASP B C 1
ATOM 4470 O O . ASP B 1 133 ? -1.619 -39.344 -8.086 1 72.75 133 ASP B O 1
ATOM 4474 N N . ASN B 1 134 ? -1.582 -38.094 -6.301 1 87.12 134 ASN B N 1
ATOM 4475 C CA . ASN B 1 134 ? -2.041 -36.969 -7.121 1 87.12 134 ASN B CA 1
ATOM 4476 C C . ASN B 1 134 ? -0.992 -36.562 -8.156 1 87.12 134 ASN B C 1
ATOM 4478 O O . ASN B 1 134 ? -1.314 -36.344 -9.328 1 87.12 134 ASN B O 1
ATOM 4482 N N . ALA B 1 135 ? 0.259 -36.594 -7.785 1 93.06 135 ALA B N 1
ATOM 4483 C CA . ALA B 1 135 ? 1.348 -36.219 -8.688 1 93.06 135 ALA B CA 1
ATOM 4484 C C . ALA B 1 135 ? 1.437 -37.188 -9.867 1 93.06 135 ALA B C 1
ATOM 4486 O O . ALA B 1 135 ? 1.635 -36.75 -11.008 1 93.06 135 ALA B O 1
ATOM 4487 N N . ILE B 1 136 ? 1.259 -38.438 -9.609 1 91.69 136 ILE B N 1
ATOM 4488 C CA . ILE B 1 136 ? 1.35 -39.469 -10.648 1 91.69 136 ILE B CA 1
ATOM 4489 C C . ILE B 1 136 ? 0.194 -39.312 -11.633 1 91.69 136 ILE B C 1
ATOM 4491 O O . ILE B 1 136 ? 0.386 -39.406 -12.844 1 91.69 136 ILE B O 1
ATOM 4495 N N . LYS B 1 137 ? -0.95 -39.062 -11.094 1 92.94 137 LYS B N 1
ATOM 4496 C CA . LYS B 1 137 ? -2.115 -38.875 -11.945 1 92.94 137 LYS B CA 1
ATOM 4497 C C . LYS B 1 137 ? -1.951 -37.625 -12.828 1 92.94 137 LYS B C 1
ATOM 4499 O O . LYS B 1 137 ? -2.35 -37.625 -13.992 1 92.94 137 LYS B O 1
ATOM 4504 N N . ILE B 1 138 ? -1.411 -36.625 -12.25 1 95.75 138 ILE B N 1
ATOM 4505 C CA . ILE B 1 138 ? -1.153 -35.406 -13.016 1 95.75 138 ILE B CA 1
ATOM 4506 C C . ILE B 1 138 ? -0.161 -35.719 -14.133 1 95.75 138 ILE B C 1
ATOM 4508 O O . ILE B 1 138 ? -0.351 -35.25 -15.273 1 95.75 138 ILE B O 1
ATOM 4512 N N . LEU B 1 139 ? 0.867 -36.469 -13.852 1 95.62 139 LEU B N 1
ATOM 4513 C CA . LEU B 1 139 ? 1.86 -36.844 -14.852 1 95.62 139 LEU B CA 1
ATOM 4514 C C . LEU B 1 139 ? 1.222 -37.656 -15.969 1 95.62 139 LEU B C 1
ATOM 4516 O O . LEU B 1 139 ? 1.48 -37.406 -17.156 1 95.62 139 LEU B O 1
ATOM 4520 N N . GLN B 1 140 ? 0.391 -38.594 -15.578 1 93.5 140 GLN B N 1
ATOM 4521 C CA . GLN B 1 140 ? -0.334 -39.406 -16.578 1 93.5 140 GLN B CA 1
ATOM 4522 C C . GLN B 1 140 ? -1.204 -38.5 -17.453 1 93.5 140 GLN B C 1
ATOM 4524 O O . GLN B 1 140 ? -1.234 -38.656 -18.672 1 93.5 140 GLN B O 1
ATOM 4529 N N . PHE B 1 141 ? -1.882 -37.625 -16.797 1 96.31 141 PHE B N 1
ATOM 4530 C CA . PHE B 1 141 ? -2.721 -36.688 -17.531 1 96.31 141 PHE B CA 1
ATOM 4531 C C . PHE B 1 141 ? -1.899 -35.906 -18.562 1 96.31 141 PHE B C 1
ATOM 4533 O O . PHE B 1 141 ? -2.262 -35.875 -19.734 1 96.31 141 PHE B O 1
ATOM 4540 N N . ILE B 1 142 ? -0.804 -35.312 -18.125 1 97.75 142 ILE B N 1
ATOM 4541 C CA . ILE B 1 142 ? 0 -34.438 -18.969 1 97.75 142 ILE B CA 1
ATOM 4542 C C . ILE B 1 142 ? 0.543 -35.25 -20.156 1 97.75 142 ILE B C 1
ATOM 4544 O O . ILE B 1 142 ? 0.448 -34.812 -21.312 1 97.75 142 ILE B O 1
ATOM 4548 N N . GLU B 1 143 ? 1.105 -36.406 -19.953 1 96.69 143 GLU B N 1
ATOM 4549 C CA . GLU B 1 143 ? 1.676 -37.219 -21.016 1 96.69 143 GLU B CA 1
ATOM 4550 C C . GLU B 1 143 ? 0.615 -37.594 -22.047 1 96.69 143 GLU B C 1
ATOM 4552 O O . GLU B 1 143 ? 0.801 -37.375 -23.25 1 96.69 143 GLU B O 1
ATOM 4557 N N . GLU B 1 144 ? -0.519 -38.094 -21.562 1 95.94 144 GLU B N 1
ATOM 4558 C CA . GLU B 1 144 ? -1.594 -38.531 -22.453 1 95.94 144 GLU B CA 1
ATOM 4559 C C . GLU B 1 144 ? -2.135 -37.344 -23.25 1 95.94 144 GLU B C 1
ATOM 4561 O O . GLU B 1 144 ? -2.426 -37.469 -24.438 1 95.94 144 GLU B O 1
ATOM 4566 N N . PHE B 1 145 ? -2.283 -36.25 -22.578 1 97.44 145 PHE B N 1
ATOM 4567 C CA . PHE B 1 145 ? -2.795 -35.062 -23.234 1 97.44 145 PHE B CA 1
ATOM 4568 C C . PHE B 1 145 ? -1.875 -34.594 -24.359 1 97.44 145 PHE B C 1
ATOM 4570 O O . PHE B 1 145 ? -2.332 -34.344 -25.484 1 97.44 145 PHE B O 1
ATOM 4577 N N . LEU B 1 146 ? -0.574 -34.469 -24.094 1 97.31 146 LEU B N 1
ATOM 4578 C CA . LEU B 1 146 ? 0.388 -33.969 -25.078 1 97.31 146 LEU B CA 1
ATOM 4579 C C . LEU B 1 146 ? 0.499 -34.938 -26.266 1 97.31 146 LEU B C 1
ATOM 4581 O O . LEU B 1 146 ? 0.563 -34.5 -27.406 1 97.31 146 LEU B O 1
ATOM 4585 N N . VAL B 1 147 ? 0.502 -36.219 -26.016 1 95.75 147 VAL B N 1
ATOM 4586 C CA . VAL B 1 147 ? 0.567 -37.219 -27.094 1 95.75 147 VAL B CA 1
ATOM 4587 C C . VAL B 1 147 ? -0.684 -37.125 -27.969 1 95.75 147 VAL B C 1
ATOM 4589 O O . VAL B 1 147 ? -0.591 -37.094 -29.188 1 95.75 147 VAL B O 1
ATOM 4592 N N . ASN B 1 148 ? -1.771 -37.031 -27.297 1 95.31 148 ASN B N 1
ATOM 4593 C CA . ASN B 1 148 ? -3.039 -36.938 -28.016 1 95.31 148 ASN B CA 1
ATOM 4594 C C . ASN B 1 148 ? -3.098 -35.688 -28.891 1 95.31 148 ASN B C 1
ATOM 4596 O O . ASN B 1 148 ? -3.678 -35.719 -29.984 1 95.31 148 ASN B O 1
ATOM 4600 N N . LYS B 1 149 ? -2.477 -34.594 -28.438 1 96.31 149 LYS B N 1
ATOM 4601 C CA . LYS B 1 149 ? -2.527 -33.344 -29.172 1 96.31 149 LYS B CA 1
ATOM 4602 C C . LYS B 1 149 ? -1.413 -33.25 -30.219 1 96.31 149 LYS B C 1
ATOM 4604 O O . LYS B 1 149 ? -1.347 -32.312 -31 1 96.31 149 LYS B O 1
ATOM 4609 N N . GLY B 1 150 ? -0.509 -34.219 -30.219 1 95.44 150 GLY B N 1
ATOM 4610 C CA . GLY B 1 150 ? 0.57 -34.25 -31.203 1 95.44 150 GLY B CA 1
ATOM 4611 C C . GLY B 1 150 ? 1.731 -33.344 -30.844 1 95.44 150 GLY B C 1
ATOM 4612 O O . GLY B 1 150 ? 2.441 -32.875 -31.734 1 95.44 150 GLY B O 1
ATOM 4613 N N . ILE B 1 151 ? 1.844 -33 -29.609 1 96.81 151 ILE B N 1
ATOM 4614 C CA . ILE B 1 151 ? 2.932 -32.125 -29.188 1 96.81 151 ILE B CA 1
ATOM 4615 C C . ILE B 1 151 ? 3.678 -32.75 -28.016 1 96.81 151 ILE B C 1
ATOM 4617 O O . ILE B 1 151 ? 3.904 -32.094 -26.984 1 96.81 151 ILE B O 1
ATOM 4621 N N . PRO B 1 152 ? 4.117 -33.969 -28.047 1 95.25 152 PRO B N 1
ATOM 4622 C CA . PRO B 1 152 ? 4.723 -34.688 -26.938 1 95.25 152 PRO B CA 1
ATOM 4623 C C . PRO B 1 152 ? 6.004 -34.031 -26.422 1 95.25 152 PRO B C 1
ATOM 4625 O O . PRO B 1 152 ? 6.406 -34.25 -25.281 1 95.25 152 PRO B O 1
ATOM 4628 N N . ASN B 1 153 ? 6.688 -33.188 -27.219 1 94.88 153 ASN B N 1
ATOM 4629 C CA . ASN B 1 153 ? 7.965 -32.594 -26.844 1 94.88 153 ASN B CA 1
ATOM 4630 C C . ASN B 1 153 ? 7.793 -31.156 -26.375 1 94.88 153 ASN B C 1
ATOM 4632 O O . ASN B 1 153 ? 8.773 -30.422 -26.203 1 94.88 153 ASN B O 1
ATOM 4636 N N . MET B 1 154 ? 6.566 -30.734 -26.203 1 96.88 154 MET B N 1
ATOM 4637 C CA . MET B 1 154 ? 6.285 -29.391 -25.75 1 96.88 154 MET B CA 1
ATOM 4638 C C . MET B 1 154 ? 7.008 -29.094 -24.438 1 96.88 154 MET B C 1
ATOM 4640 O O . MET B 1 154 ? 7.004 -29.922 -23.531 1 96.88 154 MET B O 1
ATOM 4644 N N . LYS B 1 155 ? 7.75 -27.953 -24.375 1 95.81 155 LYS B N 1
ATOM 4645 C CA . LYS B 1 155 ? 8.367 -27.5 -23.125 1 95.81 155 LYS B CA 1
ATOM 4646 C C . LYS B 1 155 ? 7.309 -27.109 -22.094 1 95.81 155 LYS B C 1
ATOM 4648 O O . LYS B 1 155 ? 6.355 -26.406 -22.422 1 95.81 155 LYS B O 1
ATOM 4653 N N . ILE B 1 156 ? 7.531 -27.562 -20.812 1 96.88 156 ILE B N 1
ATOM 4654 C CA . ILE B 1 156 ? 6.5 -27.391 -19.797 1 96.88 156 ILE B CA 1
ATOM 4655 C C . ILE B 1 156 ? 7.078 -26.641 -18.594 1 96.88 156 ILE B C 1
ATOM 4657 O O . ILE B 1 156 ? 8.203 -26.906 -18.172 1 96.88 156 ILE B O 1
ATOM 4661 N N . MET B 1 157 ? 6.371 -25.703 -18.094 1 95.56 157 MET B N 1
ATOM 4662 C CA . MET B 1 157 ? 6.547 -25.141 -16.766 1 95.56 157 MET B CA 1
ATOM 4663 C C . MET B 1 157 ? 5.336 -25.422 -15.883 1 95.56 157 MET B C 1
ATOM 4665 O O . MET B 1 157 ? 4.199 -25.359 -16.344 1 95.56 157 MET B O 1
ATOM 4669 N N . LEU B 1 158 ? 5.598 -25.812 -14.656 1 97 158 LEU B N 1
ATOM 4670 C CA . LEU B 1 158 ? 4.52 -25.922 -13.68 1 97 158 LEU B CA 1
ATOM 4671 C C . LEU B 1 158 ? 4.316 -24.594 -12.953 1 97 158 LEU B C 1
ATOM 4673 O O . LEU B 1 158 ? 5.273 -24 -12.453 1 97 158 LEU B O 1
ATOM 4677 N N . TYR B 1 159 ? 3.078 -24.141 -12.945 1 94.69 159 TYR B N 1
ATOM 4678 C CA . TYR B 1 159 ? 2.746 -22.875 -12.32 1 94.69 159 TYR B CA 1
ATOM 4679 C C . TYR B 1 159 ? 1.732 -23.062 -11.195 1 94.69 159 TYR B C 1
ATOM 4681 O O . TYR B 1 159 ? 0.741 -23.781 -11.367 1 94.69 159 TYR B O 1
ATOM 4689 N N . GLY B 1 160 ? 2.008 -22.469 -10.086 1 93.44 160 GLY B N 1
ATOM 4690 C CA . GLY B 1 160 ? 1.047 -22.484 -8.992 1 93.44 160 GLY B CA 1
ATOM 4691 C C . GLY B 1 160 ? 1.276 -21.391 -7.973 1 93.44 160 GLY B C 1
ATOM 4692 O O . GLY B 1 160 ? 2.332 -20.75 -7.961 1 93.44 160 GLY B O 1
ATOM 4693 N N . LYS B 1 161 ? 0.312 -21.203 -7.148 1 89.56 161 LYS B N 1
ATOM 4694 C CA . LYS B 1 161 ? 0.335 -20.156 -6.129 1 89.56 161 LYS B CA 1
ATOM 4695 C C . LYS B 1 161 ? 0.28 -20.75 -4.727 1 89.56 161 LYS B C 1
ATOM 4697 O O . LYS B 1 161 ? -0.399 -21.75 -4.5 1 89.56 161 LYS B O 1
ATOM 4702 N N . GLU B 1 162 ? 1.014 -20.125 -3.814 1 87.12 162 GLU B N 1
ATOM 4703 C CA . GLU B 1 162 ? 0.937 -20.375 -2.379 1 87.12 162 GLU B CA 1
ATOM 4704 C C . GLU B 1 162 ? 1.431 -21.781 -2.027 1 87.12 162 GLU B C 1
ATOM 4706 O O . GLU B 1 162 ? 2.637 -22.031 -2.02 1 87.12 162 GLU B O 1
ATOM 4711 N N . TYR B 1 163 ? 0.639 -22.875 -2.031 1 87.69 163 TYR B N 1
ATOM 4712 C CA . TYR B 1 163 ? 0.959 -24.156 -1.4 1 87.69 163 TYR B CA 1
ATOM 4713 C C . TYR B 1 163 ? 1.3 -25.203 -2.447 1 87.69 163 TYR B C 1
ATOM 4715 O O . TYR B 1 163 ? 0.964 -26.375 -2.285 1 87.69 163 TYR B O 1
ATOM 4723 N N . VAL B 1 164 ? 2.037 -24.828 -3.418 1 92.19 164 VAL B N 1
ATOM 4724 C CA . VAL B 1 164 ? 2.154 -25.75 -4.551 1 92.19 164 VAL B CA 1
ATOM 4725 C C . VAL B 1 164 ? 3.535 -26.391 -4.547 1 92.19 164 VAL B C 1
ATOM 4727 O O . VAL B 1 164 ? 3.773 -27.359 -5.273 1 92.19 164 VAL B O 1
ATOM 4730 N N . SER B 1 165 ? 4.426 -25.953 -3.719 1 91.75 165 SER B N 1
ATOM 4731 C CA . SER B 1 165 ? 5.816 -26.391 -3.811 1 91.75 165 SER B CA 1
ATOM 4732 C C . SER B 1 165 ? 5.949 -27.891 -3.588 1 91.75 165 SER B C 1
ATOM 4734 O O . SER B 1 165 ? 6.703 -28.562 -4.289 1 91.75 165 SER B O 1
ATOM 4736 N N . SER B 1 166 ? 5.23 -28.438 -2.703 1 91.69 166 SER B N 1
ATOM 4737 C CA . SER B 1 166 ? 5.312 -29.875 -2.426 1 91.69 166 SER B CA 1
ATOM 4738 C C . SER B 1 166 ? 4.797 -30.688 -3.604 1 91.69 166 SER B C 1
ATOM 4740 O O . SER B 1 166 ? 5.375 -31.719 -3.943 1 91.69 166 SER B O 1
ATOM 4742 N N . LEU B 1 167 ? 3.756 -30.25 -4.137 1 94.06 167 LEU B N 1
ATOM 4743 C CA . LEU B 1 167 ? 3.197 -30.938 -5.293 1 94.06 167 LEU B CA 1
ATOM 4744 C C . LEU B 1 167 ? 4.176 -30.922 -6.461 1 94.06 167 LEU B C 1
ATOM 4746 O O . LEU B 1 167 ? 4.402 -31.953 -7.105 1 94.06 167 LEU B O 1
ATOM 4750 N N . PHE B 1 168 ? 4.777 -29.828 -6.707 1 96.19 168 PHE B N 1
ATOM 4751 C CA . PHE B 1 168 ? 5.676 -29.688 -7.844 1 96.19 168 PHE B CA 1
ATOM 4752 C C . PHE B 1 168 ? 6.902 -30.578 -7.68 1 96.19 168 PHE B C 1
ATOM 4754 O O . PHE B 1 168 ? 7.355 -31.188 -8.648 1 96.19 168 PHE B O 1
ATOM 4761 N N . SER B 1 169 ? 7.391 -30.641 -6.516 1 93.88 169 SER B N 1
ATOM 4762 C CA . SER B 1 169 ? 8.539 -31.5 -6.273 1 93.88 169 SER B CA 1
ATOM 4763 C C . SER B 1 169 ? 8.188 -32.969 -6.512 1 93.88 169 SER B C 1
ATOM 4765 O O . SER B 1 169 ? 8.984 -33.719 -7.09 1 93.88 169 SER B O 1
ATOM 4767 N N . LYS B 1 170 ? 7.062 -33.344 -6.086 1 93.75 170 LYS B N 1
ATOM 4768 C CA . LYS B 1 170 ? 6.617 -34.719 -6.289 1 93.75 170 LYS B CA 1
ATOM 4769 C C . LYS B 1 170 ? 6.434 -35.031 -7.773 1 93.75 170 LYS B C 1
ATOM 4771 O O . LYS B 1 170 ? 6.793 -36.125 -8.242 1 93.75 170 LYS B O 1
ATOM 4776 N N . ILE B 1 171 ? 5.871 -34.094 -8.469 1 96.31 171 ILE B N 1
ATOM 4777 C CA . ILE B 1 171 ? 5.691 -34.25 -9.906 1 96.31 171 ILE B CA 1
ATOM 4778 C C . ILE B 1 171 ? 7.051 -34.438 -10.578 1 96.31 171 ILE B C 1
ATOM 4780 O O . ILE B 1 171 ? 7.246 -35.375 -11.352 1 96.31 171 ILE B O 1
ATOM 4784 N N . ILE B 1 172 ? 7.961 -33.625 -10.258 1 95.81 172 ILE B N 1
ATOM 4785 C CA . ILE B 1 172 ? 9.281 -33.656 -10.883 1 95.81 172 ILE B CA 1
ATOM 4786 C C . ILE B 1 172 ? 10 -34.938 -10.492 1 95.81 172 ILE B C 1
ATOM 4788 O O . ILE B 1 172 ? 10.609 -35.625 -11.328 1 95.81 172 ILE B O 1
ATOM 4792 N N . GLU B 1 173 ? 9.898 -35.312 -9.266 1 92.94 173 GLU B N 1
ATOM 4793 C CA . GLU B 1 173 ? 10.539 -36.531 -8.781 1 92.94 173 GLU B CA 1
ATOM 4794 C C . GLU B 1 173 ? 10 -37.781 -9.5 1 92.94 173 GLU B C 1
ATOM 4796 O O . GLU B 1 173 ? 10.766 -38.656 -9.875 1 92.94 173 GLU B O 1
ATOM 4801 N N . ASN B 1 174 ? 8.75 -37.781 -9.695 1 93.5 174 ASN B N 1
ATOM 4802 C CA . ASN B 1 174 ? 8.109 -38.969 -10.273 1 93.5 174 ASN B CA 1
ATOM 4803 C C . ASN B 1 174 ? 8.109 -38.906 -11.805 1 93.5 174 ASN B C 1
ATOM 4805 O O . ASN B 1 174 ? 7.641 -39.844 -12.469 1 93.5 174 ASN B O 1
ATOM 4809 N N . SER B 1 175 ? 8.633 -37.844 -12.312 1 94.31 175 SER B N 1
ATOM 4810 C CA . SER B 1 175 ? 8.578 -37.656 -13.758 1 94.31 175 SER B CA 1
ATOM 4811 C C . SER B 1 175 ? 9.609 -38.531 -14.461 1 94.31 175 SER B C 1
ATOM 4813 O O . SER B 1 175 ? 9.578 -38.688 -15.688 1 94.31 175 SER B O 1
ATOM 4815 N N . ILE B 1 176 ? 10.461 -39.156 -13.57 1 89.06 176 ILE B N 1
ATOM 4816 C CA . ILE B 1 176 ? 11.445 -40.062 -14.148 1 89.06 176 ILE B CA 1
ATOM 4817 C C . ILE B 1 176 ? 10.727 -41.188 -14.859 1 89.06 176 ILE B C 1
ATOM 4819 O O . ILE B 1 176 ? 9.852 -41.844 -14.273 1 89.06 176 ILE B O 1
ATOM 4823 N N . GLY B 1 177 ? 10.859 -41.5 -16.078 1 89.19 177 GLY B N 1
ATOM 4824 C CA . GLY B 1 177 ? 10.195 -42.531 -16.828 1 89.19 177 GLY B CA 1
ATOM 4825 C C . GLY B 1 177 ? 9.148 -42 -17.797 1 89.19 177 GLY B C 1
ATOM 4826 O O . GLY B 1 177 ? 8.656 -42.75 -18.656 1 89.19 177 GLY B O 1
ATOM 4827 N N . TYR B 1 178 ? 8.781 -40.812 -17.5 1 91.44 178 TYR B N 1
ATOM 4828 C CA . TYR B 1 178 ? 7.863 -40.156 -18.422 1 91.44 178 TYR B CA 1
ATOM 4829 C C . TYR B 1 178 ? 8.625 -39.344 -19.469 1 91.44 178 TYR B C 1
ATOM 4831 O O . TYR B 1 178 ? 9.719 -38.844 -19.203 1 91.44 178 TYR B O 1
ATOM 4839 N N . ASN B 1 179 ? 8.117 -39.406 -20.641 1 91.69 179 ASN B N 1
ATOM 4840 C CA . ASN B 1 179 ? 8.719 -38.625 -21.703 1 91.69 179 ASN B CA 1
ATOM 4841 C C . ASN B 1 179 ? 8.172 -37.188 -21.719 1 91.69 179 ASN B C 1
ATOM 4843 O O . ASN B 1 179 ? 7.484 -36.781 -22.656 1 91.69 179 ASN B O 1
ATOM 4847 N N . LEU B 1 180 ? 8.438 -36.438 -20.688 1 96.56 180 LEU B N 1
ATOM 4848 C CA . LEU B 1 180 ? 7.973 -35.062 -20.547 1 96.56 180 LEU B CA 1
ATOM 4849 C C . LEU B 1 180 ? 9.148 -34.094 -20.422 1 96.56 180 LEU B C 1
ATOM 4851 O O . LEU B 1 180 ? 10.141 -34.406 -19.766 1 96.56 180 LEU B O 1
ATOM 4855 N N . ASN B 1 181 ? 9.086 -33 -21.109 1 96.06 181 ASN B N 1
ATOM 4856 C CA . ASN B 1 181 ? 10.094 -31.953 -21.062 1 96.06 181 ASN B CA 1
ATOM 4857 C C . ASN B 1 181 ? 9.734 -30.891 -20.031 1 96.06 181 ASN B C 1
ATOM 4859 O O . ASN B 1 181 ? 9.445 -29.75 -20.406 1 96.06 181 ASN B O 1
ATOM 4863 N N . ILE B 1 182 ? 9.836 -31.172 -18.75 1 96.88 182 ILE B N 1
ATOM 4864 C CA . ILE B 1 182 ? 9.562 -30.219 -17.672 1 96.88 182 ILE B CA 1
ATOM 4865 C C . ILE B 1 182 ? 10.797 -29.359 -17.406 1 96.88 182 ILE B C 1
ATOM 4867 O O . ILE B 1 182 ? 11.797 -29.859 -16.875 1 96.88 182 ILE B O 1
ATOM 4871 N N . GLU B 1 183 ? 10.68 -28.109 -17.703 1 95.06 183 GLU B N 1
ATOM 4872 C CA . GLU B 1 183 ? 11.828 -27.203 -17.641 1 95.06 183 GLU B CA 1
ATOM 4873 C C . GLU B 1 183 ? 11.969 -26.594 -16.25 1 95.06 183 GLU B C 1
ATOM 4875 O O . GLU B 1 183 ? 13.055 -26.141 -15.875 1 95.06 183 GLU B O 1
ATOM 4880 N N . GLY B 1 184 ? 10.883 -26.531 -15.5 1 95.94 184 GLY B N 1
ATOM 4881 C CA . GLY B 1 184 ? 10.969 -25.922 -14.18 1 95.94 184 GLY B CA 1
ATOM 4882 C C . GLY B 1 184 ? 9.609 -25.609 -13.578 1 95.94 184 GLY B C 1
ATOM 4883 O O . GLY B 1 184 ? 8.602 -26.203 -13.961 1 95.94 184 GLY B O 1
ATOM 4884 N N . ILE B 1 185 ? 9.656 -24.75 -12.531 1 96.56 185 ILE B N 1
ATOM 4885 C CA . ILE B 1 185 ? 8.445 -24.422 -11.797 1 96.56 185 ILE B CA 1
ATOM 4886 C C . ILE B 1 185 ? 8.367 -22.906 -11.586 1 96.56 185 ILE B C 1
ATOM 4888 O O . ILE B 1 185 ? 9.391 -22.234 -11.547 1 96.56 185 ILE B O 1
ATOM 4892 N N . ILE B 1 186 ? 7.18 -22.422 -11.516 1 93.75 186 ILE B N 1
ATOM 4893 C CA . ILE B 1 186 ? 6.871 -21.047 -11.18 1 93.75 186 ILE B CA 1
ATOM 4894 C C . ILE B 1 186 ? 6.012 -21 -9.922 1 93.75 186 ILE B C 1
ATOM 4896 O O . ILE B 1 186 ? 4.926 -21.578 -9.883 1 93.75 186 ILE B O 1
ATOM 4900 N N . LEU B 1 187 ? 6.551 -20.328 -8.945 1 94.62 187 LEU B N 1
ATOM 4901 C CA . LEU B 1 187 ? 5.898 -20.219 -7.645 1 94.62 187 LEU B CA 1
ATOM 4902 C C . LEU B 1 187 ? 5.422 -18.797 -7.395 1 94.62 187 LEU B C 1
ATOM 4904 O O . LEU B 1 187 ? 6.234 -17.891 -7.203 1 94.62 187 LEU B O 1
ATOM 4908 N N . GLU B 1 188 ? 4.148 -18.609 -7.371 1 90.81 188 GLU B N 1
ATOM 4909 C CA . GLU B 1 188 ? 3.596 -17.297 -7.062 1 90.81 188 GLU B CA 1
ATOM 4910 C C . GLU B 1 188 ? 3.199 -17.188 -5.594 1 90.81 188 GLU B C 1
ATOM 4912 O O . GLU B 1 188 ? 2.414 -18 -5.098 1 90.81 188 GLU B O 1
ATOM 4917 N N . ASN B 1 189 ? 3.766 -16.203 -4.949 1 90.12 189 ASN B N 1
ATOM 4918 C CA . ASN B 1 189 ? 3.475 -15.984 -3.535 1 90.12 189 ASN B CA 1
ATOM 4919 C C . ASN B 1 189 ? 3.525 -17.297 -2.75 1 90.12 189 ASN B C 1
ATOM 4921 O O . ASN B 1 189 ? 2.58 -17.625 -2.035 1 90.12 189 ASN B O 1
ATOM 4925 N N . ALA B 1 190 ? 4.598 -17.953 -2.766 1 92.12 190 ALA B N 1
ATOM 4926 C CA . ALA B 1 190 ? 4.707 -19.359 -2.346 1 92.12 190 ALA B CA 1
ATOM 4927 C C . ALA B 1 190 ? 4.891 -19.453 -0.834 1 92.12 190 ALA B C 1
ATOM 4929 O O . ALA B 1 190 ? 5.695 -18.734 -0.247 1 92.12 190 ALA B O 1
ATOM 4930 N N . TRP B 1 191 ? 4.082 -20.281 -0.282 1 93.12 191 TRP B N 1
ATOM 4931 C CA . TRP B 1 191 ? 4.277 -20.75 1.086 1 93.12 191 TRP B CA 1
ATOM 4932 C C . TRP B 1 191 ? 5.242 -21.922 1.128 1 93.12 191 TRP B C 1
ATOM 4934 O O . TRP B 1 191 ? 4.895 -23.031 0.722 1 93.12 191 TRP B O 1
ATOM 4944 N N . VAL B 1 192 ? 6.449 -21.672 1.619 1 94.88 192 VAL B N 1
ATOM 4945 C CA . VAL B 1 192 ? 7.508 -22.672 1.494 1 94.88 192 VAL B CA 1
ATOM 4946 C C . VAL B 1 192 ? 8.07 -23 2.875 1 94.88 192 VAL B C 1
ATOM 4948 O O . VAL B 1 192 ? 8.297 -24.172 3.191 1 94.88 192 VAL B O 1
ATOM 4951 N N . SER B 1 193 ? 8.297 -22 3.656 1 94.19 193 SER B N 1
ATOM 4952 C CA . SER B 1 193 ? 8.914 -22.188 4.965 1 94.19 193 SER B CA 1
ATOM 4953 C C . SER B 1 193 ? 8.18 -21.391 6.039 1 94.19 193 SER B C 1
ATOM 4955 O O . SER B 1 193 ? 8.539 -20.234 6.324 1 94.19 193 SER B O 1
ATOM 4957 N N . PRO B 1 194 ? 7.277 -22.062 6.715 1 91.5 194 PRO B N 1
ATOM 4958 C CA . PRO B 1 194 ? 6.469 -21.344 7.711 1 91.5 194 PRO B CA 1
ATOM 4959 C C . PRO B 1 194 ? 7.32 -20.688 8.797 1 91.5 194 PRO B C 1
ATOM 4961 O O . PRO B 1 194 ? 7.043 -19.562 9.203 1 91.5 194 PRO B O 1
ATOM 4964 N N . ILE B 1 195 ? 8.328 -21.344 9.273 1 91.5 195 ILE B N 1
ATOM 4965 C CA . ILE B 1 195 ? 9.125 -20.828 10.375 1 91.5 195 ILE B CA 1
ATOM 4966 C C . ILE B 1 195 ? 9.734 -19.469 9.992 1 91.5 195 ILE B C 1
ATOM 4968 O O . ILE B 1 195 ? 9.891 -18.594 10.844 1 91.5 195 ILE B O 1
ATOM 4972 N N . HIS B 1 196 ? 10.094 -19.281 8.766 1 92.38 196 HIS B N 1
ATOM 4973 C CA . HIS B 1 196 ? 10.703 -18.047 8.297 1 92.38 196 HIS B CA 1
ATOM 4974 C C . HIS B 1 196 ? 9.641 -17.016 7.934 1 92.38 196 HIS B C 1
ATOM 4976 O O . HIS B 1 196 ? 9.797 -15.828 8.219 1 92.38 196 HIS B O 1
ATOM 4982 N N . GLN B 1 197 ? 8.586 -17.453 7.32 1 93.25 197 GLN B N 1
ATOM 4983 C CA . GLN B 1 197 ? 7.625 -16.547 6.703 1 93.25 197 GLN B CA 1
ATOM 4984 C C . GLN B 1 197 ? 6.695 -15.938 7.75 1 93.25 197 GLN B C 1
ATOM 4986 O O . GLN B 1 197 ? 6.348 -14.758 7.668 1 93.25 197 GLN B O 1
ATOM 4991 N N . ILE B 1 198 ? 6.348 -16.641 8.852 1 92.75 198 ILE B N 1
ATOM 4992 C CA . ILE B 1 198 ? 5.387 -16.125 9.828 1 92.75 198 ILE B CA 1
ATOM 4993 C C . ILE B 1 198 ? 6.051 -15.055 10.688 1 92.75 198 ILE B C 1
ATOM 4995 O O . ILE B 1 198 ? 5.363 -14.281 11.359 1 92.75 198 ILE B O 1
ATOM 4999 N N . GLY B 1 199 ? 7.363 -15.016 10.711 1 93.06 199 GLY B N 1
ATOM 5000 C CA . GLY B 1 199 ? 8.102 -14.078 11.547 1 93.06 199 GLY B CA 1
ATOM 5001 C C . GLY B 1 199 ? 7.953 -12.633 11.102 1 93.06 199 GLY B C 1
ATOM 5002 O O . GLY B 1 199 ? 8.312 -11.711 11.836 1 93.06 199 GLY B O 1
ATOM 5003 N N . TYR B 1 200 ? 7.332 -12.375 9.984 1 94.19 200 TYR B N 1
ATOM 5004 C CA . TYR B 1 200 ? 7.336 -11.031 9.422 1 94.19 200 TYR B CA 1
ATOM 5005 C C . TYR B 1 200 ? 5.953 -10.391 9.516 1 94.19 200 TYR B C 1
ATOM 5007 O O . TYR B 1 200 ? 5.777 -9.219 9.18 1 94.19 200 TYR B O 1
ATOM 5015 N N . TYR B 1 201 ? 4.934 -11.133 10.008 1 94 201 TYR B N 1
ATOM 5016 C CA . TYR B 1 201 ? 3.572 -10.609 10.039 1 94 201 TYR B CA 1
ATOM 5017 C C . TYR B 1 201 ? 3.486 -9.352 10.891 1 94 201 TYR B C 1
ATOM 5019 O O . TYR B 1 201 ? 2.895 -8.352 10.477 1 94 201 TYR B O 1
ATOM 5027 N N . GLY B 1 202 ? 4.082 -9.43 12.07 1 94.31 202 GLY B N 1
ATOM 5028 C CA . GLY B 1 202 ? 4.031 -8.281 12.969 1 94.31 202 GLY B CA 1
ATOM 5029 C C . GLY B 1 202 ? 4.695 -7.047 12.391 1 94.31 202 GLY B C 1
ATOM 5030 O O . GLY B 1 202 ? 4.098 -5.969 12.375 1 94.31 202 GLY B O 1
ATOM 5031 N N . SER B 1 203 ? 5.902 -7.254 11.922 1 93.94 203 SER B N 1
ATOM 5032 C CA . SER B 1 203 ? 6.648 -6.133 11.359 1 93.94 203 SER B CA 1
ATOM 5033 C C . SER B 1 203 ? 5.961 -5.582 10.117 1 93.94 203 SER B C 1
ATOM 5035 O O . SER B 1 203 ? 5.91 -4.367 9.914 1 93.94 203 SER B O 1
ATOM 5037 N N . PHE B 1 204 ? 5.477 -6.422 9.281 1 94.94 204 PHE B N 1
ATOM 5038 C CA . PHE B 1 204 ? 4.816 -6.043 8.039 1 94.94 204 PHE B CA 1
ATOM 5039 C C . PHE B 1 204 ? 3.6 -5.168 8.32 1 94.94 204 PHE B C 1
ATOM 5041 O O . PHE B 1 204 ? 3.508 -4.047 7.816 1 94.94 204 PHE B O 1
ATOM 5048 N N . LEU B 1 205 ? 2.727 -5.594 9.156 1 93.69 205 LEU B N 1
ATOM 5049 C CA . LEU B 1 205 ? 1.504 -4.867 9.477 1 93.69 205 LEU B CA 1
ATOM 5050 C C . LEU B 1 205 ? 1.821 -3.562 10.203 1 93.69 205 LEU B C 1
ATOM 5052 O O . LEU B 1 205 ? 1.154 -2.547 9.984 1 93.69 205 LEU B O 1
ATOM 5056 N N . TYR B 1 206 ? 2.826 -3.611 11.047 1 93.81 206 TYR B N 1
ATOM 5057 C CA . TYR B 1 206 ? 3.24 -2.443 11.812 1 93.81 206 TYR B CA 1
ATOM 5058 C C . TYR B 1 206 ? 3.812 -1.365 10.898 1 93.81 206 TYR B C 1
ATOM 5060 O O . TYR B 1 206 ? 3.475 -0.187 11.031 1 93.81 206 TYR B O 1
ATOM 5068 N N . GLN B 1 207 ? 4.641 -1.808 9.977 1 91.56 207 GLN B N 1
ATOM 5069 C CA . GLN B 1 207 ? 5.254 -0.872 9.047 1 91.56 207 GLN B CA 1
ATOM 5070 C C . GLN B 1 207 ? 4.215 -0.265 8.109 1 91.56 207 GLN B C 1
ATOM 5072 O O . GLN B 1 207 ? 4.352 0.883 7.68 1 91.56 207 GLN B O 1
ATOM 5077 N N . LEU B 1 208 ? 3.188 -0.98 7.852 1 89.88 208 LEU B N 1
ATOM 5078 C CA . LEU B 1 208 ? 2.109 -0.491 7 1 89.88 208 LEU B CA 1
ATOM 5079 C C . LEU B 1 208 ? 1.175 0.427 7.777 1 89.88 208 LEU B C 1
ATOM 5081 O O . LEU B 1 208 ? 0.247 1.005 7.207 1 89.88 208 LEU B O 1
ATOM 5085 N N . GLY B 1 209 ? 1.385 0.552 9.062 1 89.88 209 GLY B N 1
ATOM 5086 C CA . GLY B 1 209 ? 0.57 1.431 9.883 1 89.88 209 GLY B CA 1
ATOM 5087 C C . GLY B 1 209 ? -0.793 0.85 10.211 1 89.88 209 GLY B C 1
ATOM 5088 O O . GLY B 1 209 ? -1.703 1.577 10.617 1 89.88 209 GLY B O 1
ATOM 5089 N N . LEU B 1 210 ? -0.979 -0.452 10.055 1 91 210 LEU B N 1
ATOM 5090 C CA . LEU B 1 210 ? -2.295 -1.063 10.211 1 91 210 LEU B CA 1
ATOM 5091 C C . LEU B 1 210 ? -2.537 -1.474 11.656 1 91 210 LEU B C 1
ATOM 5093 O O . LEU B 1 210 ? -3.68 -1.694 12.062 1 91 210 LEU B O 1
ATOM 5097 N N . ILE B 1 211 ? -1.451 -1.626 12.406 1 91.75 211 ILE B N 1
ATOM 5098 C CA . ILE B 1 211 ? -1.552 -2.027 13.805 1 91.75 211 ILE B CA 1
ATOM 5099 C C . ILE B 1 211 ? -0.648 -1.143 14.656 1 91.75 211 ILE B C 1
ATOM 5101 O O . ILE B 1 211 ? 0.244 -0.468 14.141 1 91.75 211 ILE B O 1
ATOM 5105 N N . ASP B 1 212 ? -0.964 -1.104 15.938 1 91.25 212 ASP B N 1
ATOM 5106 C CA . ASP B 1 212 ? -0.118 -0.345 16.859 1 91.25 212 ASP B CA 1
ATOM 5107 C C . ASP B 1 212 ? 0.953 -1.236 17.484 1 91.25 212 ASP B C 1
ATOM 5109 O O . ASP B 1 212 ? 1.093 -2.402 17.109 1 91.25 212 ASP B O 1
ATOM 5113 N N . ASP B 1 213 ? 1.806 -0.677 18.344 1 92.44 213 ASP B N 1
ATOM 5114 C CA . ASP B 1 213 ? 2.951 -1.373 18.922 1 92.44 213 ASP B CA 1
ATOM 5115 C C . ASP B 1 213 ? 2.5 -2.539 19.797 1 92.44 213 ASP B C 1
ATOM 5117 O O . ASP B 1 213 ? 3.129 -3.6 19.797 1 92.44 213 ASP B O 1
ATOM 5121 N N . GLN B 1 214 ? 1.386 -2.383 20.469 1 92.25 214 GLN B N 1
ATOM 5122 C CA . GLN B 1 214 ? 0.884 -3.449 21.344 1 92.25 214 GLN B CA 1
ATOM 5123 C C . GLN B 1 214 ? 0.485 -4.676 20.516 1 92.25 214 GLN B C 1
ATOM 5125 O O . GLN B 1 214 ? 0.867 -5.801 20.844 1 92.25 214 GLN B O 1
ATOM 5130 N N . ARG B 1 215 ? -0.272 -4.414 19.5 1 93.81 215 ARG B N 1
ATOM 5131 C CA . ARG B 1 215 ? -0.695 -5.512 18.625 1 93.81 215 ARG B CA 1
ATOM 5132 C C . ARG B 1 215 ? 0.501 -6.156 17.938 1 93.81 215 ARG B C 1
ATOM 5134 O O . ARG B 1 215 ? 0.542 -7.379 17.781 1 93.81 215 ARG B O 1
ATOM 5141 N N . ARG B 1 216 ? 1.424 -5.383 17.484 1 95.06 216 ARG B N 1
ATOM 5142 C CA . ARG B 1 216 ? 2.658 -5.91 16.906 1 95.06 216 ARG B CA 1
ATOM 5143 C C . ARG B 1 216 ? 3.338 -6.879 17.875 1 95.06 216 ARG B C 1
ATOM 5145 O O . ARG B 1 216 ? 3.711 -7.988 17.484 1 95.06 216 ARG B O 1
ATOM 5152 N N . ASP B 1 217 ? 3.516 -6.473 19.141 1 95.31 217 ASP B N 1
ATOM 5153 C CA . ASP B 1 217 ? 4.195 -7.285 20.141 1 95.31 217 ASP B CA 1
ATOM 5154 C C . ASP B 1 217 ? 3.43 -8.578 20.422 1 95.31 217 ASP B C 1
ATOM 5156 O O . ASP B 1 217 ? 4.035 -9.625 20.641 1 95.31 217 ASP B O 1
ATOM 5160 N N . GLU B 1 218 ? 2.115 -8.469 20.406 1 94.88 218 GLU B N 1
ATOM 5161 C CA . GLU B 1 218 ? 1.286 -9.664 20.547 1 94.88 218 GLU B CA 1
ATOM 5162 C C . GLU B 1 218 ? 1.552 -10.648 19.406 1 94.88 218 GLU B C 1
ATOM 5164 O O . GLU B 1 218 ? 1.694 -11.852 19.641 1 94.88 218 GLU B O 1
ATOM 5169 N N . ILE B 1 219 ? 1.602 -10.156 18.219 1 95.06 219 ILE B N 1
ATOM 5170 C CA . ILE B 1 219 ? 1.854 -11.008 17.062 1 95.06 219 ILE B CA 1
ATOM 5171 C C . ILE B 1 219 ? 3.242 -11.633 17.172 1 95.06 219 ILE B C 1
ATOM 5173 O O . ILE B 1 219 ? 3.418 -12.82 16.891 1 95.06 219 ILE B O 1
ATOM 5177 N N . TYR B 1 220 ? 4.242 -10.852 17.609 1 95.19 220 TYR B N 1
ATOM 5178 C CA . TYR B 1 220 ? 5.586 -11.383 17.812 1 95.19 220 TYR B CA 1
ATOM 5179 C C . TYR B 1 220 ? 5.582 -12.523 18.812 1 95.19 220 TYR B C 1
ATOM 5181 O O . TYR B 1 220 ? 6.238 -13.547 18.594 1 95.19 220 TYR B O 1
ATOM 5189 N N . TYR B 1 221 ? 4.863 -12.281 19.875 1 95.31 221 TYR B N 1
ATOM 5190 C CA . TYR B 1 221 ? 4.766 -13.32 20.891 1 95.31 221 TYR B CA 1
ATOM 5191 C C . TYR B 1 221 ? 4.164 -14.594 20.312 1 95.31 221 TYR B C 1
ATOM 5193 O O . TYR B 1 221 ? 4.73 -15.68 20.469 1 95.31 221 TYR B O 1
ATOM 5201 N N . ASN B 1 222 ? 3.041 -14.484 19.656 1 93.25 222 ASN B N 1
ATOM 5202 C CA . ASN B 1 222 ? 2.363 -15.633 19.062 1 93.25 222 ASN B CA 1
ATOM 5203 C C . ASN B 1 222 ? 3.236 -16.312 18.016 1 93.25 222 ASN B C 1
ATOM 5205 O O . ASN B 1 222 ? 3.303 -17.547 17.969 1 93.25 222 ASN B O 1
ATOM 5209 N N . THR B 1 223 ? 3.852 -15.562 17.156 1 93.56 223 THR B N 1
ATOM 5210 C CA . THR B 1 223 ? 4.719 -16.109 16.125 1 93.56 223 THR B CA 1
ATOM 5211 C C . THR B 1 223 ? 5.879 -16.891 16.75 1 93.56 223 THR B C 1
ATOM 5213 O O . THR B 1 223 ? 6.223 -17.984 16.281 1 93.56 223 THR B O 1
ATOM 5216 N N . THR B 1 224 ? 6.496 -16.312 17.766 1 93.69 224 THR B N 1
ATOM 5217 C CA . THR B 1 224 ? 7.605 -16.984 18.438 1 93.69 224 THR B CA 1
ATOM 5218 C C . THR B 1 224 ? 7.156 -18.312 19.031 1 93.69 224 THR B C 1
ATOM 5220 O O . THR B 1 224 ? 7.875 -19.312 18.938 1 93.69 224 THR B O 1
ATOM 5223 N N . GLN B 1 225 ? 5.996 -18.391 19.625 1 91.38 225 GLN B N 1
ATOM 5224 C CA . GLN B 1 225 ? 5.457 -19.625 20.172 1 91.38 225 GLN B CA 1
ATOM 5225 C C . GLN B 1 225 ? 5.305 -20.688 19.078 1 91.38 225 GLN B C 1
ATOM 5227 O O . GLN B 1 225 ? 5.66 -21.844 19.281 1 91.38 225 GLN B O 1
ATOM 5232 N N . ILE B 1 226 ? 4.809 -20.281 17.969 1 91.12 226 ILE B N 1
ATOM 5233 C CA . ILE B 1 226 ? 4.613 -21.203 16.859 1 91.12 226 ILE B CA 1
ATOM 5234 C C . ILE B 1 226 ? 5.969 -21.672 16.328 1 91.12 226 ILE B C 1
ATOM 5236 O O . ILE B 1 226 ? 6.156 -22.844 16.016 1 91.12 226 ILE B O 1
ATOM 5240 N N . GLN B 1 227 ? 6.902 -20.75 16.188 1 91.19 227 GLN B N 1
ATOM 5241 C CA . GLN B 1 227 ? 8.234 -21.094 15.695 1 91.19 227 GLN B CA 1
ATOM 5242 C C . GLN B 1 227 ? 8.906 -22.109 16.609 1 91.19 227 GLN B C 1
ATOM 5244 O O . GLN B 1 227 ? 9.531 -23.062 16.125 1 91.19 227 GLN B O 1
ATOM 5249 N N . VAL B 1 228 ? 8.742 -21.938 17.906 1 90.44 228 VAL B N 1
ATOM 5250 C CA . VAL B 1 228 ? 9.297 -22.875 18.859 1 90.44 228 VAL B CA 1
ATOM 5251 C C . VAL B 1 228 ? 8.656 -24.25 18.672 1 90.44 228 VAL B C 1
ATOM 5253 O O . VAL B 1 228 ? 9.344 -25.281 18.688 1 90.44 228 VAL B O 1
ATOM 5256 N N . GLN B 1 229 ? 7.406 -24.234 18.453 1 87.75 229 GLN B N 1
ATOM 5257 C CA . GLN B 1 229 ? 6.703 -25.5 18.219 1 87.75 229 GLN B CA 1
ATOM 5258 C C . GLN B 1 229 ? 7.164 -26.156 16.922 1 87.75 229 GLN B C 1
ATOM 5260 O O . GLN B 1 229 ? 7.32 -27.375 16.875 1 87.75 229 GLN B O 1
ATOM 5265 N N . LEU B 1 230 ? 7.34 -25.406 15.914 1 87.06 230 LEU B N 1
ATOM 5266 C CA . LEU B 1 230 ? 7.812 -25.938 14.633 1 87.06 230 LEU B CA 1
ATOM 5267 C C . LEU B 1 230 ? 9.203 -26.547 14.781 1 87.06 230 LEU B C 1
ATOM 5269 O O . LEU B 1 230 ? 9.477 -27.625 14.234 1 87.06 230 LEU B O 1
ATOM 5273 N N . LEU B 1 231 ? 10.008 -25.859 15.5 1 86.62 231 LEU B N 1
ATOM 5274 C CA . LEU B 1 231 ? 11.367 -26.344 15.711 1 86.62 231 LEU B CA 1
ATOM 5275 C C . LEU B 1 231 ? 11.375 -27.656 16.469 1 86.62 231 LEU B C 1
ATOM 5277 O O . LEU B 1 231 ? 12.203 -28.531 16.203 1 86.62 231 LEU B O 1
ATOM 5281 N N . ASN B 1 232 ? 10.367 -27.812 17.359 1 84.44 232 ASN B N 1
ATOM 5282 C CA . ASN B 1 232 ? 10.289 -29.016 18.172 1 84.44 232 ASN B CA 1
ATOM 5283 C C . ASN B 1 232 ? 9.445 -30.094 17.5 1 84.44 232 ASN B C 1
ATOM 5285 O O . ASN B 1 232 ? 9.18 -31.141 18.078 1 84.44 232 ASN B O 1
ATOM 5289 N N . GLN B 1 233 ? 8.961 -29.797 16.281 1 76.12 233 GLN B N 1
ATOM 5290 C CA . GLN B 1 233 ? 8.148 -30.719 15.477 1 76.12 233 GLN B CA 1
ATOM 5291 C C . GLN B 1 233 ? 6.871 -31.109 16.203 1 76.12 233 GLN B C 1
ATOM 5293 O O . GLN B 1 233 ? 6.461 -32.281 16.172 1 76.12 233 GLN B O 1
ATOM 5298 N N . ASN B 1 234 ? 6.582 -30.234 17.141 1 67.75 234 ASN B N 1
ATOM 5299 C CA . ASN B 1 234 ? 5.277 -30.375 17.781 1 67.75 234 ASN B CA 1
ATOM 5300 C C . ASN B 1 234 ? 4.188 -29.656 17 1 67.75 234 ASN B C 1
ATOM 5302 O O . ASN B 1 234 ? 3.975 -28.453 17.172 1 67.75 234 ASN B O 1
ATOM 5306 N N . PHE B 1 235 ? 3.494 -30.406 16.062 1 63.38 235 PHE B N 1
ATOM 5307 C CA . PHE B 1 235 ? 2.609 -29.797 15.078 1 63.38 235 PHE B CA 1
ATOM 5308 C C . PHE B 1 235 ? 1.19 -29.688 15.625 1 63.38 235 PHE B C 1
ATOM 5310 O O . PHE B 1 235 ? 0.238 -29.531 14.859 1 63.38 235 PHE B O 1
ATOM 5317 N N . THR B 1 236 ? 1.001 -29.859 16.984 1 57 236 THR B N 1
ATOM 5318 C CA . THR B 1 236 ? -0.322 -29.812 17.594 1 57 236 THR B CA 1
ATOM 5319 C C . THR B 1 236 ? -0.977 -28.453 17.375 1 57 236 THR B C 1
ATOM 5321 O O . THR B 1 236 ? -2.182 -28.297 17.594 1 57 236 THR B O 1
ATOM 5324 N N . ASN B 1 237 ? -0.276 -27.562 16.656 1 72.5 237 ASN B N 1
ATOM 5325 C CA . ASN B 1 237 ? -0.85 -26.234 16.859 1 72.5 237 ASN B CA 1
ATOM 5326 C C . ASN B 1 237 ? -1.162 -25.562 15.516 1 72.5 237 ASN B C 1
ATOM 5328 O O . ASN B 1 237 ? -1.143 -24.344 15.414 1 72.5 237 ASN B O 1
ATOM 5332 N N . LEU B 1 238 ? -1.644 -26.406 14.594 1 81.56 238 LEU B N 1
ATOM 5333 C CA . LEU B 1 238 ? -2.141 -25.906 13.32 1 81.56 238 LEU B CA 1
ATOM 5334 C C . LEU B 1 238 ? -3.209 -24.828 13.539 1 81.56 238 LEU B C 1
ATOM 5336 O O . LEU B 1 238 ? -3.264 -23.844 12.805 1 81.56 238 LEU B O 1
ATOM 5340 N N . THR B 1 239 ? -3.848 -24.984 14.586 1 83.94 239 THR B N 1
ATOM 5341 C CA . THR B 1 239 ? -4.91 -24.047 14.898 1 83.94 239 THR B CA 1
ATOM 5342 C C . THR B 1 239 ? -4.328 -22.672 15.219 1 83.94 239 THR B C 1
ATOM 5344 O O . THR B 1 239 ? -4.859 -21.641 14.773 1 83.94 239 THR B O 1
ATOM 5347 N N . GLN B 1 240 ? -3.295 -22.672 15.914 1 86.25 240 GLN B N 1
ATOM 5348 C CA . GLN B 1 240 ? -2.648 -21.422 16.266 1 86.25 240 GLN B CA 1
ATOM 5349 C C . GLN B 1 240 ? -2.115 -20.703 15.016 1 86.25 240 GLN B C 1
ATOM 5351 O O . GLN B 1 240 ? -2.256 -19.484 14.883 1 86.25 240 GLN B O 1
ATOM 5356 N N . LEU B 1 241 ? -1.519 -21.5 14.211 1 86.44 241 LEU B N 1
ATOM 5357 C CA . LEU B 1 241 ? -1 -20.938 12.969 1 86.44 241 LEU B CA 1
ATOM 5358 C C . LEU B 1 241 ? -2.129 -20.359 12.117 1 86.44 241 LEU B C 1
ATOM 5360 O O . LEU B 1 241 ? -2.031 -19.234 11.633 1 86.44 241 LEU B O 1
ATOM 5364 N N . LYS B 1 242 ? -3.135 -21.141 11.984 1 86.75 242 LYS B N 1
ATOM 5365 C CA . LYS B 1 242 ? -4.277 -20.688 11.195 1 86.75 242 LYS B CA 1
ATOM 5366 C C . LYS B 1 242 ? -4.863 -19.391 11.766 1 86.75 242 LYS B C 1
ATOM 5368 O O . LYS B 1 242 ? -5.203 -18.484 11.016 1 86.75 242 LYS B O 1
ATOM 5373 N N . THR B 1 243 ? -4.957 -19.359 13.047 1 88.19 243 THR B N 1
ATOM 5374 C CA . THR B 1 243 ? -5.492 -18.172 13.703 1 88.19 243 THR B CA 1
ATOM 5375 C C . THR B 1 243 ? -4.613 -16.953 13.43 1 88.19 243 THR B C 1
ATOM 5377 O O . THR B 1 243 ? -5.121 -15.883 13.094 1 88.19 243 THR B O 1
ATOM 5380 N N . LEU B 1 244 ? -3.361 -17.156 13.578 1 88.56 244 LEU B N 1
ATOM 5381 C CA . LEU B 1 244 ? -2.41 -16.078 13.328 1 88.56 244 LEU B CA 1
ATOM 5382 C C . LEU B 1 244 ? -2.523 -15.562 11.898 1 88.56 244 LEU B C 1
ATOM 5384 O O . LEU B 1 244 ? -2.588 -14.352 11.672 1 88.56 244 LEU B O 1
ATOM 5388 N N . VAL B 1 245 ? -2.566 -16.484 10.984 1 85.5 245 VAL B N 1
ATOM 5389 C CA . VAL B 1 245 ? -2.631 -16.141 9.57 1 85.5 245 VAL B CA 1
ATOM 5390 C C . VAL B 1 245 ? -3.945 -15.422 9.273 1 85.5 245 VAL B C 1
ATOM 5392 O O . VAL B 1 245 ? -3.955 -14.367 8.633 1 85.5 245 VAL B O 1
ATOM 5395 N N . ASN B 1 246 ? -4.992 -15.922 9.75 1 86.06 246 ASN B N 1
ATOM 5396 C CA . ASN B 1 246 ? -6.305 -15.344 9.516 1 86.06 246 ASN B CA 1
ATOM 5397 C C . ASN B 1 246 ? -6.406 -13.93 10.094 1 86.06 246 ASN B C 1
ATOM 5399 O O . ASN B 1 246 ? -6.945 -13.031 9.453 1 86.06 246 ASN B O 1
ATOM 5403 N N . GLN B 1 247 ? -5.918 -13.766 11.25 1 86.5 247 GLN B N 1
ATOM 5404 C CA . GLN B 1 247 ? -5.945 -12.461 11.891 1 86.5 247 GLN B CA 1
ATOM 5405 C C . GLN B 1 247 ? -5.098 -11.445 11.117 1 86.5 247 GLN B C 1
ATOM 5407 O O . GLN B 1 247 ? -5.527 -10.312 10.898 1 86.5 247 GLN B O 1
ATOM 5412 N N . SER B 1 248 ? -3.943 -11.875 10.773 1 85.5 248 SER B N 1
ATOM 5413 C CA . SER B 1 248 ? -3.055 -11 10.023 1 85.5 248 SER B CA 1
ATOM 5414 C C . SER B 1 248 ? -3.666 -10.609 8.68 1 85.5 248 SER B C 1
ATOM 5416 O O . SER B 1 248 ? -3.566 -9.453 8.258 1 85.5 248 SER B O 1
ATOM 5418 N N . GLN B 1 249 ? -4.332 -11.57 8.102 1 85.12 249 GLN B N 1
ATOM 5419 C CA . GLN B 1 249 ? -5.012 -11.305 6.836 1 85.12 249 GLN B CA 1
ATOM 5420 C C . GLN B 1 249 ? -6.148 -10.305 7.027 1 85.12 249 GLN B C 1
ATOM 5422 O O . GLN B 1 249 ? -6.348 -9.422 6.191 1 85.12 249 GLN B O 1
ATOM 5427 N N . SER B 1 250 ? -6.855 -10.469 8.055 1 84.94 250 SER B N 1
ATOM 5428 C CA . SER B 1 250 ? -7.969 -9.562 8.336 1 84.94 250 SER B CA 1
ATOM 5429 C C . SER B 1 250 ? -7.48 -8.133 8.547 1 84.94 250 SER B C 1
ATOM 5431 O O . SER B 1 250 ? -8.148 -7.18 8.148 1 84.94 250 SER B O 1
ATOM 5433 N N . GLU B 1 251 ? -6.375 -8 9.094 1 86.19 251 GLU B N 1
ATOM 5434 C CA . GLU B 1 251 ? -5.793 -6.684 9.32 1 86.19 251 GLU B CA 1
ATOM 5435 C C . GLU B 1 251 ? -5.32 -6.055 8.016 1 86.19 251 GLU B C 1
ATOM 5437 O O . GLU B 1 251 ? -5.5 -4.855 7.793 1 86.19 251 GLU B O 1
ATOM 5442 N N . LEU B 1 252 ? -4.789 -6.816 7.184 1 83.75 252 LEU B N 1
ATOM 5443 C CA . LEU B 1 252 ? -4.344 -6.312 5.887 1 83.75 252 LEU B CA 1
ATOM 5444 C C . LEU B 1 252 ? -5.531 -5.914 5.02 1 83.75 252 LEU B C 1
ATOM 5446 O O . LEU B 1 252 ? -5.441 -4.977 4.227 1 83.75 252 LEU B O 1
ATOM 5450 N N . LYS B 1 253 ? -6.645 -6.633 5.156 1 81.88 253 LYS B N 1
ATOM 5451 C CA . LYS B 1 253 ? -7.848 -6.379 4.371 1 81.88 253 LYS B CA 1
ATOM 5452 C C . LYS B 1 253 ? -8.375 -4.969 4.617 1 81.88 253 LYS B C 1
ATOM 5454 O O . LYS B 1 253 ? -9.195 -4.465 3.844 1 81.88 253 LYS B O 1
ATOM 5459 N N . LEU B 1 254 ? -7.887 -4.398 5.609 1 76.44 254 LEU B N 1
ATOM 5460 C CA . LEU B 1 254 ? -8.312 -3.043 5.941 1 76.44 254 LEU B CA 1
ATOM 5461 C C . LEU B 1 254 ? -7.926 -2.068 4.832 1 76.44 254 LEU B C 1
ATOM 5463 O O . LEU B 1 254 ? -8.555 -1.016 4.68 1 76.44 254 LEU B O 1
ATOM 5467 N N . ILE B 1 255 ? -6.883 -2.322 4.059 1 73.38 255 ILE B N 1
ATOM 5468 C CA . ILE B 1 255 ? -6.434 -1.392 3.029 1 73.38 255 ILE B CA 1
ATOM 5469 C C . ILE B 1 255 ? -6.637 -2.01 1.647 1 73.38 255 ILE B C 1
ATOM 5471 O O . ILE B 1 255 ? -6.27 -1.415 0.633 1 73.38 255 ILE B O 1
ATOM 5475 N N . GLU B 1 256 ? -7.09 -3.145 1.665 1 69.81 256 GLU B N 1
ATOM 5476 C CA . GLU B 1 256 ? -7.324 -3.803 0.384 1 69.81 256 GLU B CA 1
ATOM 5477 C C . GLU B 1 256 ? -8.719 -3.48 -0.155 1 69.81 256 GLU B C 1
ATOM 5479 O O . GLU B 1 256 ? -9.672 -3.379 0.611 1 69.81 256 GLU B O 1
ATOM 5484 N N . ASN B 1 257 ? -8.672 -2.938 -1.356 1 58.47 257 ASN B N 1
ATOM 5485 C CA . ASN B 1 257 ? -9.961 -2.688 -1.983 1 58.47 257 ASN B CA 1
ATOM 5486 C C . ASN B 1 257 ? -10.742 -3.982 -2.191 1 58.47 257 ASN B C 1
ATOM 5488 O O . ASN B 1 257 ? -10.164 -5.016 -2.527 1 58.47 257 ASN B O 1
ATOM 5492 N N . ASP B 1 258 ? -11.859 -4.008 -1.448 1 54.12 258 ASP B N 1
ATOM 5493 C CA . ASP B 1 258 ? -12.742 -5.16 -1.584 1 54.12 258 ASP B CA 1
ATOM 5494 C C . ASP B 1 258 ? -12.93 -5.539 -3.051 1 54.12 258 ASP B C 1
ATOM 5496 O O . ASP B 1 258 ? -13.758 -4.961 -3.75 1 54.12 258 ASP B O 1
ATOM 5500 N N . GLY B 1 259 ? -11.867 -5.746 -3.758 1 53.06 259 GLY B N 1
ATOM 5501 C CA . GLY B 1 259 ? -12.266 -6.195 -5.082 1 53.06 259 GLY B CA 1
ATOM 5502 C C . GLY B 1 259 ? -13.391 -7.211 -5.055 1 53.06 259 GLY B C 1
ATOM 5503 O O . GLY B 1 259 ? -13.602 -7.883 -4.043 1 53.06 259 GLY B O 1
ATOM 5504 N N . ASN B 1 260 ? -14.406 -6.871 -5.77 1 52.75 260 ASN B N 1
ATOM 5505 C CA . ASN B 1 260 ? -15.586 -7.711 -5.969 1 52.75 260 ASN B CA 1
ATOM 5506 C C . ASN B 1 260 ? -15.211 -9.188 -6.047 1 52.75 260 ASN B C 1
ATOM 5508 O O . ASN B 1 260 ? -14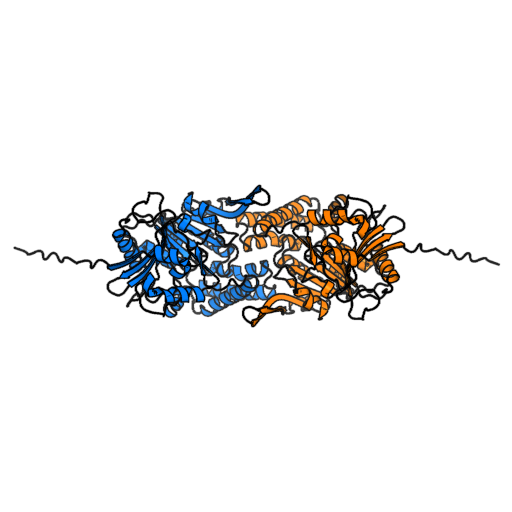.398 -9.586 -6.883 1 52.75 260 ASN B O 1
ATOM 5512 N N . ASN B 1 261 ? -15.195 -9.859 -4.906 1 60.19 261 ASN B N 1
ATOM 5513 C CA . ASN B 1 261 ? -15.094 -11.312 -4.906 1 60.19 261 ASN B CA 1
ATOM 5514 C C . ASN B 1 261 ? -16.047 -11.945 -5.926 1 60.19 261 ASN B C 1
ATOM 5516 O O . ASN B 1 261 ? -17.188 -12.266 -5.602 1 60.19 261 ASN B O 1
ATOM 5520 N N . ASN B 1 262 ? -15.703 -11.812 -7.172 1 77.56 262 ASN B N 1
ATOM 5521 C CA . ASN B 1 262 ? -16.453 -12.344 -8.305 1 77.56 262 ASN B CA 1
ATOM 5522 C C . ASN B 1 262 ? -16.406 -13.875 -8.344 1 77.56 262 ASN B C 1
ATOM 5524 O O . ASN B 1 262 ? -16.75 -14.484 -9.352 1 77.56 262 ASN B O 1
ATOM 5528 N N . LEU B 1 263 ? -16.047 -14.477 -7.215 1 83.31 263 LEU B N 1
ATOM 5529 C CA . LEU B 1 263 ? -15.875 -15.922 -7.219 1 83.31 263 LEU B CA 1
ATOM 5530 C C . LEU B 1 263 ? -17.219 -16.625 -7.41 1 83.31 263 LEU B C 1
ATOM 5532 O O . LEU B 1 263 ? -17.312 -17.609 -8.148 1 83.31 263 LEU B O 1
ATOM 5536 N N . GLU B 1 264 ? -18.141 -16.094 -6.812 1 85.75 264 GLU B N 1
ATOM 5537 C CA . GLU B 1 264 ? -19.469 -16.688 -6.938 1 85.75 264 GLU B CA 1
ATOM 5538 C C . GLU B 1 264 ? -20 -16.547 -8.359 1 85.75 264 GLU B C 1
ATOM 5540 O O . GLU B 1 264 ? -20.609 -17.469 -8.891 1 85.75 264 GLU B O 1
ATOM 5545 N N . ASP B 1 265 ? -19.734 -15.414 -8.859 1 90.06 265 ASP B N 1
ATOM 5546 C CA . ASP B 1 265 ? -20.203 -15.164 -10.219 1 90.06 265 ASP B CA 1
ATOM 5547 C C . ASP B 1 265 ? -19.484 -16.094 -11.211 1 90.06 265 ASP B C 1
ATOM 5549 O O . ASP B 1 265 ? -20.125 -16.625 -12.133 1 90.06 265 ASP B O 1
ATOM 5553 N N . ILE B 1 266 ? -18.266 -16.312 -11 1 92.69 266 ILE B N 1
ATOM 5554 C CA . ILE B 1 266 ? -17.5 -17.172 -11.891 1 92.69 266 ILE B CA 1
ATOM 5555 C C . ILE B 1 266 ? -17.969 -18.625 -11.719 1 92.69 266 ILE B C 1
ATOM 5557 O O . ILE B 1 266 ? -18.125 -19.344 -12.703 1 92.69 266 ILE B O 1
ATOM 5561 N N . THR B 1 267 ? -18.188 -19 -10.508 1 92.44 267 THR B N 1
ATOM 5562 C CA . THR B 1 267 ? -18.688 -20.344 -10.234 1 92.44 267 THR B CA 1
ATOM 5563 C C . THR B 1 267 ? -20.016 -20.594 -10.945 1 92.44 267 THR B C 1
ATOM 5565 O O . THR B 1 267 ? -20.219 -21.641 -11.562 1 92.44 267 THR B O 1
ATOM 5568 N N . GLN B 1 268 ? -20.844 -19.609 -10.859 1 91.81 268 GLN B N 1
ATOM 5569 C CA . GLN B 1 268 ? -22.141 -19.734 -11.516 1 91.81 268 GLN B CA 1
ATOM 5570 C C . GLN B 1 268 ? -21.984 -19.781 -13.039 1 91.81 268 GLN B C 1
ATOM 5572 O O . GLN B 1 268 ? -22.688 -20.531 -13.711 1 91.81 268 GLN B O 1
ATOM 5577 N N . PHE B 1 269 ? -21.125 -19.016 -13.555 1 94.38 269 PHE B N 1
ATOM 5578 C CA . PHE B 1 269 ? -20.859 -19.031 -14.984 1 94.38 269 PHE B CA 1
ATOM 5579 C C . PHE B 1 269 ? -20.438 -20.438 -15.438 1 94.38 269 PHE B C 1
ATOM 5581 O O . PHE B 1 269 ? -20.953 -20.938 -16.438 1 94.38 269 PHE B O 1
ATOM 5588 N N . ILE B 1 270 ? -19.547 -21.062 -14.727 1 94.56 270 ILE B N 1
ATOM 5589 C CA . ILE B 1 270 ? -19.031 -22.375 -15.078 1 94.56 270 ILE B CA 1
ATOM 5590 C C . ILE B 1 270 ? -20.156 -23.406 -14.961 1 94.56 270 ILE B C 1
ATOM 5592 O O . ILE B 1 270 ? -20.312 -24.266 -15.836 1 94.56 270 ILE B O 1
ATOM 5596 N N . ASN B 1 271 ? -20.953 -23.266 -13.969 1 94.19 271 ASN B N 1
ATOM 5597 C CA . ASN B 1 271 ? -22.094 -24.172 -13.797 1 94.19 271 ASN B CA 1
ATOM 5598 C C . ASN B 1 271 ? -23.094 -24.031 -14.945 1 94.19 271 ASN B C 1
ATOM 5600 O O . ASN B 1 271 ? -23.547 -25.047 -15.492 1 94.19 271 ASN B O 1
ATOM 5604 N N . ASP B 1 272 ? -23.391 -22.812 -15.234 1 93.75 272 ASP B N 1
ATOM 5605 C CA . ASP B 1 272 ? -24.375 -22.531 -16.266 1 93.75 272 ASP B CA 1
ATOM 5606 C C . ASP B 1 272 ? -23.938 -23.094 -17.625 1 93.75 272 ASP B C 1
ATOM 5608 O O . ASP B 1 272 ? -24.766 -23.391 -18.484 1 93.75 272 ASP B O 1
ATOM 5612 N N . HIS B 1 273 ? -22.672 -23.312 -17.812 1 95.19 273 HIS B N 1
ATOM 5613 C CA . HIS B 1 273 ? -22.172 -23.719 -19.125 1 95.19 273 HIS B CA 1
ATOM 5614 C C . HIS B 1 273 ? -21.391 -25.031 -19.031 1 95.19 273 HIS B C 1
ATOM 5616 O O . HIS B 1 273 ? -20.531 -25.297 -19.859 1 95.19 273 HIS B O 1
ATOM 5622 N N . SER B 1 274 ? -21.641 -25.766 -18.031 1 95 274 SER B N 1
ATOM 5623 C CA . SER B 1 274 ? -20.922 -27.016 -17.766 1 95 274 SER B CA 1
ATOM 5624 C C . SER B 1 274 ? -21.031 -27.969 -18.938 1 95 274 SER B C 1
ATOM 5626 O O . SER B 1 274 ? -20.062 -28.656 -19.281 1 95 274 SER B O 1
ATOM 5628 N N . PHE B 1 275 ? -22.156 -28.047 -19.562 1 94.75 275 PHE B N 1
ATOM 5629 C CA . PHE B 1 275 ? -22.344 -28.969 -20.672 1 94.75 275 PHE B CA 1
ATOM 5630 C C . PHE B 1 275 ? -21.547 -28.5 -21.891 1 94.75 275 PHE B C 1
ATOM 5632 O O . PHE B 1 275 ? -20.875 -29.281 -22.547 1 94.75 275 PHE B O 1
ATOM 5639 N N . GLN B 1 276 ? -21.672 -27.25 -22.188 1 94.56 276 GLN B N 1
ATOM 5640 C CA . GLN B 1 276 ? -20.953 -26.688 -23.328 1 94.56 276 GLN B CA 1
ATOM 5641 C C . GLN B 1 276 ? -19.438 -26.859 -23.172 1 94.56 276 GLN B C 1
ATOM 5643 O O . GLN B 1 276 ? -18.75 -27.156 -24.156 1 94.56 276 GLN B O 1
ATOM 5648 N N . LEU B 1 277 ? -18.969 -26.672 -21.984 1 95.88 277 LEU B N 1
ATOM 5649 C CA . LEU B 1 277 ? -17.547 -26.656 -21.734 1 95.88 277 LEU B CA 1
ATOM 5650 C C . LEU B 1 277 ? -17 -28.062 -21.562 1 95.88 277 LEU B C 1
ATOM 5652 O O . LEU B 1 277 ? -15.922 -28.391 -22.078 1 95.88 277 LEU B O 1
ATOM 5656 N N . PHE B 1 278 ? -17.766 -28.922 -20.844 1 95.56 278 PHE B N 1
ATOM 5657 C CA . PHE B 1 278 ? -17.156 -30.172 -20.391 1 95.56 278 PHE B CA 1
ATOM 5658 C C . PHE B 1 278 ? -18.031 -31.359 -20.75 1 95.56 278 PHE B C 1
ATOM 5660 O O . PHE B 1 278 ? -17.672 -32.5 -20.469 1 95.56 278 PHE B O 1
ATOM 5667 N N . GLU B 1 279 ? -19.188 -31.141 -21.328 1 93.81 279 GLU B N 1
ATOM 5668 C CA . GLU B 1 279 ? -20.188 -32.188 -21.578 1 93.81 279 GLU B CA 1
ATOM 5669 C C . GLU B 1 279 ? -20.609 -32.875 -20.281 1 93.81 279 GLU B C 1
ATOM 5671 O O . GLU B 1 279 ? -20.672 -34.094 -20.219 1 93.81 279 GLU B O 1
ATOM 5676 N N . ILE B 1 280 ? -20.656 -32.094 -19.312 1 92.44 280 ILE B N 1
ATOM 5677 C CA . ILE B 1 280 ? -21.141 -32.531 -18 1 92.44 280 ILE B CA 1
ATOM 5678 C C . ILE B 1 280 ? -22.453 -31.844 -17.672 1 92.44 280 ILE B C 1
ATOM 5680 O O . ILE B 1 280 ? -22.562 -30.609 -17.797 1 92.44 280 ILE B O 1
ATOM 5684 N N . ASN B 1 281 ? -23.422 -32.594 -17.344 1 88.44 281 ASN B N 1
ATOM 5685 C CA . ASN B 1 281 ? -24.734 -32.062 -16.969 1 88.44 281 ASN B CA 1
ATOM 5686 C C . ASN B 1 281 ? -24.906 -32 -15.453 1 88.44 281 ASN B C 1
ATOM 5688 O O . ASN B 1 281 ? -25.703 -32.75 -14.891 1 88.44 281 ASN B O 1
ATOM 5692 N N . LYS B 1 282 ? -24.188 -31.266 -14.828 1 84.06 282 LYS B N 1
ATOM 5693 C CA . LYS B 1 282 ? -24.219 -31.047 -13.383 1 84.06 282 LYS B CA 1
ATOM 5694 C C . LYS B 1 282 ? -24.156 -29.562 -13.055 1 84.06 282 LYS B C 1
ATOM 5696 O O . LYS B 1 282 ? -23.719 -28.75 -13.875 1 84.06 282 LYS B O 1
ATOM 5701 N N . ASP B 1 283 ? -24.688 -29.188 -11.867 1 79.56 283 ASP B N 1
ATOM 5702 C CA . ASP B 1 283 ? -24.656 -27.797 -11.422 1 79.56 283 ASP B CA 1
ATOM 5703 C C . ASP B 1 283 ? -24.047 -27.688 -10.031 1 79.56 283 ASP B C 1
ATOM 5705 O O . ASP B 1 283 ? -24.484 -26.875 -9.219 1 79.56 283 ASP B O 1
ATOM 5709 N N . ASP B 1 284 ? -23.109 -28.531 -9.805 1 86.88 284 ASP B N 1
ATOM 5710 C CA . ASP B 1 284 ? -22.562 -28.578 -8.453 1 86.88 284 ASP B CA 1
ATOM 5711 C C . ASP B 1 284 ? -21.078 -28.219 -8.438 1 86.88 284 ASP B C 1
ATOM 5713 O O . ASP B 1 284 ? -20.312 -28.75 -7.641 1 86.88 284 ASP B O 1
ATOM 5717 N N . TYR B 1 285 ? -20.734 -27.406 -9.422 1 88.69 285 TYR B N 1
ATOM 5718 C CA . TYR B 1 285 ? -19.359 -26.906 -9.422 1 88.69 285 TYR B CA 1
ATOM 5719 C C . TYR B 1 285 ? -19.062 -26.141 -8.141 1 88.69 285 TYR B C 1
ATOM 5721 O O . TYR B 1 285 ? -19.828 -25.281 -7.727 1 88.69 285 TYR B O 1
ATOM 5729 N N . SER B 1 286 ? -18.031 -26.594 -7.426 1 84.19 286 SER B N 1
ATOM 5730 C CA . SER B 1 286 ? -17.547 -25.828 -6.273 1 84.19 286 SER B CA 1
ATOM 5731 C C . SER B 1 286 ? -16.094 -25.422 -6.465 1 84.19 286 SER B C 1
ATOM 5733 O O . SER B 1 286 ? -15.273 -26.203 -6.938 1 84.19 286 SER B O 1
ATOM 5735 N N . PHE B 1 287 ? -15.891 -24.219 -6.098 1 85.62 287 PHE B N 1
ATOM 5736 C CA . PHE B 1 287 ? -14.539 -23.688 -6.227 1 85.62 287 PHE B CA 1
ATOM 5737 C C . PHE B 1 287 ? -13.562 -24.516 -5.406 1 85.62 287 PHE B C 1
ATOM 5739 O O . PHE B 1 287 ? -12.516 -24.938 -5.906 1 85.62 287 PHE B O 1
ATOM 5746 N N . CYS B 1 288 ? -13.945 -24.781 -4.215 1 91.75 288 CYS B N 1
ATOM 5747 C CA . CYS B 1 288 ? -13.086 -25.625 -3.387 1 91.75 288 CYS B CA 1
ATOM 5748 C C . CYS B 1 288 ? -13.836 -26.859 -2.896 1 91.75 288 CYS B C 1
ATOM 5750 O O . CYS B 1 288 ? -15.031 -26.781 -2.58 1 91.75 288 CYS B O 1
ATOM 5752 N N . ASN B 1 289 ? -13.086 -27.922 -2.932 1 92.31 289 ASN B N 1
ATOM 5753 C CA . ASN B 1 289 ? -13.555 -29.125 -2.25 1 92.31 289 ASN B CA 1
ATOM 5754 C C . ASN B 1 289 ? -13.133 -29.141 -0.784 1 92.31 289 ASN B C 1
ATOM 5756 O O . ASN B 1 289 ? -11.938 -29.156 -0.477 1 92.31 289 ASN B O 1
ATOM 5760 N N . ASP B 1 290 ? -14.086 -29.234 0.086 1 90.81 290 ASP B N 1
ATOM 5761 C CA . ASP B 1 290 ? -13.82 -29.062 1.511 1 90.81 290 ASP B CA 1
ATOM 5762 C C . ASP B 1 290 ? -12.836 -30.125 2.012 1 90.81 290 ASP B C 1
ATOM 5764 O O . ASP B 1 290 ? -11.906 -29.797 2.764 1 90.81 290 ASP B O 1
ATOM 5768 N N . THR B 1 291 ? -13.055 -31.344 1.614 1 88.06 291 THR B N 1
ATOM 5769 C CA . THR B 1 291 ? -12.195 -32.438 2.057 1 88.06 291 THR B CA 1
ATOM 5770 C C . THR B 1 291 ? -10.766 -32.219 1.568 1 88.06 291 THR B C 1
ATOM 5772 O O . THR B 1 291 ? -9.82 -32.344 2.348 1 88.06 291 THR B O 1
ATOM 5775 N N . GLN B 1 292 ? -10.648 -31.938 0.281 1 87.5 292 GLN B N 1
ATOM 5776 C CA . GLN B 1 292 ? -9.328 -31.734 -0.299 1 87.5 292 GLN B CA 1
ATOM 5777 C C . GLN B 1 292 ? -8.664 -30.484 0.275 1 87.5 292 GLN B C 1
ATOM 5779 O O . GLN B 1 292 ? -7.445 -30.453 0.464 1 87.5 292 GLN B O 1
ATOM 5784 N N . HIS B 1 293 ? -9.43 -29.516 0.531 1 89.69 293 HIS B N 1
ATOM 5785 C CA . HIS B 1 293 ? -8.914 -28.281 1.104 1 89.69 293 HIS B CA 1
ATOM 5786 C C . HIS B 1 293 ? -8.383 -28.5 2.514 1 89.69 293 HIS B C 1
ATOM 5788 O O . HIS B 1 293 ? -7.297 -28.016 2.855 1 89.69 293 HIS B O 1
ATOM 5794 N N . GLU B 1 294 ? -9.109 -29.203 3.299 1 86.81 294 GLU B N 1
ATOM 5795 C CA . GLU B 1 294 ? -8.672 -29.516 4.656 1 86.81 294 GLU B CA 1
ATOM 5796 C C . GLU B 1 294 ? -7.387 -30.344 4.652 1 86.81 294 GLU B C 1
ATOM 5798 O O . GLU B 1 294 ? -6.496 -30.109 5.473 1 86.81 294 GLU B O 1
ATOM 5803 N N . LYS B 1 295 ? -7.324 -31.266 3.768 1 84.25 295 LYS B N 1
ATOM 5804 C CA . LYS B 1 295 ? -6.113 -32.062 3.633 1 84.25 295 LYS B CA 1
ATOM 5805 C C . LYS B 1 295 ? -4.91 -31.188 3.293 1 84.25 295 LYS B C 1
ATOM 5807 O O . LYS B 1 295 ? -3.822 -31.375 3.844 1 84.25 295 LYS B O 1
ATOM 5812 N N . ALA B 1 296 ? -5.164 -30.312 2.396 1 85 296 ALA B N 1
ATOM 5813 C CA . ALA B 1 296 ? -4.094 -29.406 1.979 1 85 296 ALA B CA 1
ATOM 5814 C C . ALA B 1 296 ? -3.639 -28.531 3.139 1 85 296 ALA B C 1
ATOM 5816 O O . ALA B 1 296 ? -2.445 -28.25 3.287 1 85 296 ALA B O 1
ATOM 5817 N N . GLN B 1 297 ? -4.512 -28.141 3.953 1 83.69 297 GLN B N 1
ATOM 5818 C CA . GLN B 1 297 ? -4.219 -27.25 5.07 1 83.69 297 GLN B CA 1
ATOM 5819 C C . GLN B 1 297 ? -3.34 -27.938 6.109 1 83.69 297 GLN B C 1
ATOM 5821 O O . GLN B 1 297 ? -2.557 -27.281 6.805 1 83.69 297 GLN B O 1
ATOM 5826 N N . GLN B 1 298 ? -3.455 -29.188 6.176 1 82.69 298 GLN B N 1
ATOM 5827 C CA . GLN B 1 298 ? -2.664 -29.953 7.141 1 82.69 298 GLN B CA 1
ATOM 5828 C C . GLN B 1 298 ? -1.176 -29.875 6.812 1 82.69 298 GLN B C 1
ATOM 5830 O O . GLN B 1 298 ? -0.331 -30.125 7.672 1 82.69 298 GLN B O 1
ATOM 5835 N N . GLN B 1 299 ? -0.894 -29.469 5.629 1 81.12 299 GLN B N 1
ATOM 5836 C CA . GLN B 1 299 ? 0.5 -29.438 5.199 1 81.12 299 GLN B CA 1
ATOM 5837 C C . GLN B 1 299 ? 1.117 -28.062 5.414 1 81.12 299 GLN B C 1
ATOM 5839 O O . GLN B 1 299 ? 2.295 -27.844 5.113 1 81.12 299 GLN B O 1
ATOM 5844 N N . LEU B 1 300 ? 0.404 -27.188 6.043 1 83.69 300 LEU B N 1
ATOM 5845 C CA . LEU B 1 300 ? 0.81 -25.797 6.172 1 83.69 300 LEU B CA 1
ATOM 5846 C C . LEU B 1 300 ? 2.002 -25.656 7.113 1 83.69 300 LEU B C 1
ATOM 5848 O O . LEU B 1 300 ? 2.775 -24.703 7.008 1 83.69 300 LEU B O 1
ATOM 5852 N N . LEU B 1 301 ? 2.191 -26.594 7.941 1 85.94 301 LEU B N 1
ATOM 5853 C CA . LEU B 1 301 ? 3.258 -26.484 8.93 1 85.94 301 LEU B CA 1
ATOM 5854 C C . LEU B 1 301 ? 4.57 -27.031 8.375 1 85.94 301 LEU B C 1
ATOM 5856 O O . LEU B 1 301 ? 5.641 -26.766 8.93 1 85.94 301 LEU B O 1
ATOM 5860 N N . ASN B 1 302 ? 4.504 -27.766 7.293 1 86.75 302 ASN B N 1
ATOM 5861 C CA . ASN B 1 302 ? 5.699 -28.406 6.758 1 86.75 302 ASN B CA 1
ATOM 5862 C C . ASN B 1 302 ? 6.492 -27.453 5.863 1 86.75 302 ASN B C 1
ATOM 5864 O O . ASN B 1 302 ? 5.918 -26.766 5.02 1 86.75 302 ASN B O 1
ATOM 5868 N N . SER B 1 303 ? 7.793 -27.453 6.152 1 91.62 303 SER B N 1
ATOM 5869 C CA . SER B 1 303 ? 8.68 -26.734 5.246 1 91.62 303 SER B CA 1
ATOM 5870 C C . SER B 1 303 ? 8.922 -27.516 3.961 1 91.62 303 SER B C 1
ATOM 5872 O O . SER B 1 303 ? 9.062 -28.75 3.996 1 91.62 303 SER B O 1
ATOM 5874 N N . THR B 1 304 ? 8.969 -26.812 2.857 1 94.5 304 THR B N 1
ATOM 5875 C CA . THR B 1 304 ? 9.266 -27.438 1.575 1 94.5 304 THR B CA 1
ATOM 5876 C C . THR B 1 304 ? 10.547 -26.875 0.978 1 94.5 304 THR B C 1
ATOM 5878 O O . THR B 1 304 ? 10.727 -26.891 -0.242 1 94.5 304 THR B O 1
ATOM 5881 N N . LEU B 1 305 ? 11.398 -26.391 1.815 1 95.31 305 LEU B N 1
ATOM 5882 C CA . LEU B 1 305 ? 12.68 -25.844 1.376 1 95.31 305 LEU B CA 1
ATOM 5883 C C . LEU B 1 305 ? 13.5 -26.906 0.652 1 95.31 305 LEU B C 1
ATOM 5885 O O . LEU B 1 305 ? 14.086 -26.641 -0.397 1 95.31 305 LEU B O 1
ATOM 5889 N N . PHE B 1 306 ? 13.492 -28.047 1.193 1 94.5 306 PHE B N 1
ATOM 5890 C CA . PHE B 1 306 ? 14.273 -29.141 0.631 1 94.5 306 PHE B CA 1
ATOM 5891 C C . PHE B 1 306 ? 13.789 -29.484 -0.772 1 94.5 306 PHE B C 1
ATOM 5893 O O . PHE B 1 306 ? 14.594 -29.812 -1.65 1 94.5 306 PHE B O 1
ATOM 5900 N N . GLU B 1 307 ? 12.5 -29.422 -0.937 1 94.25 307 GLU B N 1
ATOM 5901 C CA . GLU B 1 307 ? 11.906 -29.703 -2.24 1 94.25 307 GLU B CA 1
ATOM 5902 C C . GLU B 1 307 ? 12.391 -28.719 -3.295 1 94.25 307 GLU B C 1
ATOM 5904 O O . GLU B 1 307 ? 12.711 -29.109 -4.422 1 94.25 307 GLU B O 1
ATOM 5909 N N . ILE B 1 308 ? 12.453 -27.5 -2.93 1 96.75 308 ILE B N 1
ATOM 5910 C CA . ILE B 1 308 ? 12.922 -26.469 -3.855 1 96.75 308 ILE B CA 1
ATOM 5911 C C . ILE B 1 308 ? 14.398 -26.688 -4.16 1 96.75 308 ILE B C 1
ATOM 5913 O O . ILE B 1 308 ? 14.828 -26.578 -5.312 1 96.75 308 ILE B O 1
ATOM 5917 N N . GLU B 1 309 ? 15.188 -27.047 -3.166 1 96.56 309 GLU B N 1
ATOM 5918 C CA . GLU B 1 309 ? 16.609 -27.344 -3.342 1 96.56 309 GLU B CA 1
ATOM 5919 C C . GLU B 1 309 ? 16.797 -28.484 -4.328 1 96.56 309 GLU B C 1
ATOM 5921 O O . GLU B 1 309 ? 17.672 -28.422 -5.199 1 96.56 309 GLU B O 1
ATOM 5926 N N . MET B 1 310 ? 15.969 -29.453 -4.168 1 94.25 310 MET B N 1
ATOM 5927 C CA . MET B 1 310 ? 16.047 -30.609 -5.047 1 94.25 310 MET B CA 1
ATOM 5928 C C . MET B 1 310 ? 15.812 -30.219 -6.5 1 94.25 310 MET B C 1
ATOM 5930 O O . MET B 1 310 ? 16.531 -30.656 -7.398 1 94.25 310 MET B O 1
ATOM 5934 N N . ILE B 1 311 ? 14.891 -29.391 -6.73 1 96.38 311 ILE B N 1
ATOM 5935 C CA . ILE B 1 311 ? 14.539 -28.969 -8.078 1 96.38 311 ILE B CA 1
ATOM 5936 C C . ILE B 1 311 ? 15.688 -28.172 -8.688 1 96.38 311 ILE B C 1
ATOM 5938 O O . ILE B 1 311 ? 16.078 -28.406 -9.836 1 96.38 311 ILE B O 1
ATOM 5942 N N . LEU B 1 312 ? 16.266 -27.281 -7.906 1 96.38 312 LEU B N 1
ATOM 5943 C CA . LEU B 1 312 ? 17.391 -26.469 -8.359 1 96.38 312 LEU B CA 1
ATOM 5944 C C . LEU B 1 312 ? 18.609 -27.344 -8.648 1 96.38 312 LEU B C 1
ATOM 5946 O O . LEU B 1 312 ? 19.312 -27.141 -9.641 1 96.38 312 LEU B O 1
ATOM 5950 N N . ASN B 1 313 ? 18.797 -28.266 -7.836 1 91.81 313 ASN B N 1
ATOM 5951 C CA . ASN B 1 313 ? 19.953 -29.141 -7.996 1 91.81 313 ASN B CA 1
ATOM 5952 C C . ASN B 1 313 ? 19.797 -30.062 -9.203 1 91.81 313 ASN B C 1
ATOM 5954 O O . ASN B 1 313 ? 20.797 -30.562 -9.742 1 91.81 313 ASN B O 1
ATOM 5958 N N . LYS B 1 314 ? 18.594 -30.344 -9.625 1 92.69 314 LYS B N 1
ATOM 5959 C CA . LYS B 1 314 ? 18.312 -31.094 -10.844 1 92.69 314 LYS B CA 1
ATOM 5960 C C . LYS B 1 314 ? 18.422 -30.203 -12.078 1 92.69 314 LYS B C 1
ATOM 5962 O O . LYS B 1 314 ? 18 -30.594 -13.172 1 92.69 314 LYS B O 1
ATOM 5967 N N . GLN B 1 315 ? 18.875 -28.969 -11.844 1 94.19 315 GLN B N 1
ATOM 5968 C CA . GLN B 1 315 ? 19.109 -27.984 -12.891 1 94.19 315 GLN B CA 1
ATOM 5969 C C . GLN B 1 315 ? 17.812 -27.594 -13.594 1 94.19 315 GLN B C 1
ATOM 5971 O O . GLN B 1 315 ? 17.781 -27.453 -14.82 1 94.19 315 GLN B O 1
ATOM 5976 N N . LYS B 1 316 ? 16.781 -27.594 -12.859 1 95.69 316 LYS B N 1
ATOM 5977 C CA . LYS B 1 316 ? 15.516 -27.078 -13.352 1 95.69 316 LYS B CA 1
ATOM 5978 C C . LYS B 1 316 ? 15.281 -25.641 -12.875 1 95.69 316 LYS B C 1
ATOM 5980 O O . LYS B 1 316 ? 15.766 -25.25 -11.82 1 95.69 316 LYS B O 1
ATOM 5985 N N . MET B 1 317 ? 14.555 -24.922 -13.672 1 95.06 317 MET B N 1
ATOM 5986 C CA . MET B 1 317 ? 14.297 -23.516 -13.383 1 95.06 317 MET B CA 1
ATOM 5987 C C . MET B 1 317 ? 13.328 -23.359 -12.219 1 95.06 317 MET B C 1
ATOM 5989 O O . MET B 1 317 ? 12.344 -24.094 -12.125 1 95.06 317 MET B O 1
ATOM 5993 N N . VAL B 1 318 ? 13.648 -22.469 -11.281 1 96.19 318 VAL B N 1
ATOM 5994 C CA . VAL B 1 318 ? 12.727 -22.047 -10.227 1 96.19 318 VAL B CA 1
ATOM 5995 C C . VAL B 1 318 ? 12.477 -20.547 -10.312 1 96.19 318 VAL B C 1
ATOM 5997 O O . VAL B 1 318 ? 13.398 -19.75 -10.125 1 96.19 318 VAL B O 1
ATOM 6000 N N . ILE B 1 319 ? 11.281 -20.188 -10.617 1 93.88 319 ILE B N 1
ATOM 6001 C CA . ILE B 1 319 ? 10.891 -18.781 -10.68 1 93.88 319 ILE B CA 1
ATOM 6002 C C . ILE B 1 319 ? 9.953 -18.453 -9.516 1 93.88 319 ILE B C 1
ATOM 6004 O O . ILE B 1 319 ? 8.891 -19.062 -9.383 1 93.88 319 ILE B O 1
ATOM 6008 N N . VAL B 1 320 ? 10.359 -17.578 -8.711 1 94.06 320 VAL B N 1
ATOM 6009 C CA . VAL B 1 320 ? 9.539 -17.125 -7.598 1 94.06 320 VAL B CA 1
ATOM 6010 C C . VAL B 1 320 ? 8.938 -15.758 -7.93 1 94.06 320 VAL B C 1
ATOM 6012 O O . VAL B 1 320 ? 9.656 -14.773 -8.102 1 94.06 320 VAL B O 1
ATOM 6015 N N . LEU B 1 321 ? 7.668 -15.711 -8.047 1 90.19 321 LEU B N 1
ATOM 6016 C CA . LEU B 1 321 ? 6.922 -14.492 -8.336 1 90.19 321 LEU B CA 1
ATOM 6017 C C . LEU B 1 321 ? 6.223 -13.969 -7.086 1 90.19 321 LEU B C 1
ATOM 6019 O O . LEU B 1 321 ? 5.496 -14.711 -6.422 1 90.19 321 LEU B O 1
ATOM 6023 N N . VAL B 1 322 ? 6.418 -12.711 -6.824 1 90.19 322 VAL B N 1
ATOM 6024 C CA . VAL B 1 322 ? 5.875 -12.133 -5.598 1 90.19 322 VAL B CA 1
ATOM 6025 C C . VAL B 1 322 ? 5.133 -10.836 -5.918 1 90.19 322 VAL B C 1
ATOM 6027 O O . VAL B 1 322 ? 5.664 -9.969 -6.609 1 90.19 322 VAL B O 1
ATOM 6030 N N . LYS B 1 323 ? 3.895 -10.734 -5.426 1 85.5 323 LYS B N 1
ATOM 6031 C CA . LYS B 1 323 ? 3.262 -9.422 -5.328 1 85.5 323 LYS B CA 1
ATOM 6032 C C . LYS B 1 323 ? 3.732 -8.68 -4.082 1 85.5 323 LYS B C 1
ATOM 6034 O O . LYS B 1 323 ? 3.732 -9.242 -2.982 1 85.5 323 LYS B O 1
ATOM 6039 N N . GLN B 1 324 ? 4.109 -7.527 -4.305 1 83.75 324 GLN B N 1
ATOM 6040 C CA . GLN B 1 324 ? 4.828 -6.789 -3.271 1 83.75 324 GLN B CA 1
ATOM 6041 C C . GLN B 1 324 ? 4.027 -6.734 -1.975 1 83.75 324 GLN B C 1
ATOM 6043 O O . GLN B 1 324 ? 4.582 -6.898 -0.886 1 83.75 324 GLN B O 1
ATOM 6048 N N . ILE B 1 325 ? 2.723 -6.422 -2.061 1 83.25 325 ILE B N 1
ATOM 6049 C CA . ILE B 1 325 ? 1.871 -6.402 -0.877 1 83.25 325 ILE B CA 1
ATOM 6050 C C . ILE B 1 325 ? 0.82 -7.504 -0.979 1 83.25 325 ILE B C 1
ATOM 6052 O O . ILE B 1 325 ? -0.053 -7.461 -1.85 1 83.25 325 ILE B O 1
ATOM 6056 N N . GLN B 1 326 ? 1.044 -8.469 -0.123 1 80.31 326 GLN B N 1
ATOM 6057 C CA . GLN B 1 326 ? 0.106 -9.586 -0.117 1 80.31 326 GLN B CA 1
ATOM 6058 C C . GLN B 1 326 ? -0.05 -10.164 1.286 1 80.31 326 GLN B C 1
ATOM 6060 O O . GLN B 1 326 ? 0.836 -10.008 2.129 1 80.31 326 GLN B O 1
ATOM 6065 N N . PHE B 1 327 ? -1.17 -10.703 1.558 1 68.38 327 PHE B N 1
ATOM 6066 C CA . PHE B 1 327 ? -1.557 -11.125 2.898 1 68.38 327 PHE B CA 1
ATOM 6067 C C . PHE B 1 327 ? -0.813 -12.398 3.301 1 68.38 327 PHE B C 1
ATOM 6069 O O . PHE B 1 327 ? -0.311 -12.5 4.422 1 68.38 327 PHE B O 1
ATOM 6076 N N . THR B 1 328 ? -0.858 -13.391 2.543 1 72.81 328 THR B N 1
ATOM 6077 C CA . THR B 1 328 ? -0.479 -14.711 3.045 1 72.81 328 THR B CA 1
ATOM 6078 C C . THR B 1 328 ? 1.039 -14.852 3.107 1 72.81 328 THR B C 1
ATOM 6080 O O . THR B 1 328 ? 1.574 -15.469 4.031 1 72.81 328 THR B O 1
ATOM 6083 N N . VAL B 1 329 ? 1.691 -14.18 2.252 1 87.19 329 VAL B N 1
ATOM 6084 C CA . VAL B 1 329 ? 3.143 -14.305 2.176 1 87.19 329 VAL B CA 1
ATOM 6085 C C . VAL B 1 329 ? 3.771 -12.93 1.943 1 87.19 329 VAL B C 1
ATOM 6087 O O . VAL B 1 329 ? 3.547 -12.312 0.903 1 87.19 329 VAL B O 1
ATOM 6090 N N . THR B 1 330 ? 4.52 -12.5 2.953 1 92.44 330 THR B N 1
ATOM 6091 C CA . THR B 1 330 ? 5.176 -11.203 2.82 1 92.44 330 THR B CA 1
ATOM 6092 C C . THR B 1 330 ? 6.43 -11.32 1.962 1 92.44 330 THR B C 1
ATOM 6094 O O . THR B 1 330 ? 7.051 -12.383 1.896 1 92.44 330 THR B O 1
ATOM 6097 N N . THR B 1 331 ? 6.793 -10.242 1.338 1 93.31 331 THR B N 1
ATOM 6098 C CA . THR B 1 331 ? 7.98 -10.234 0.494 1 93.31 331 THR B CA 1
ATOM 6099 C C . THR B 1 331 ? 9.227 -10.578 1.31 1 93.31 331 THR B C 1
ATOM 6101 O O . THR B 1 331 ? 10.016 -11.438 0.915 1 93.31 331 THR B O 1
ATOM 6104 N N . PRO B 1 332 ? 9.406 -9.984 2.545 1 94.31 332 PRO B N 1
ATOM 6105 C CA . PRO B 1 332 ? 10.578 -10.375 3.334 1 94.31 332 PRO B CA 1
ATOM 6106 C C . PRO B 1 332 ? 10.57 -11.852 3.711 1 94.31 332 PRO B C 1
ATOM 6108 O O . PRO B 1 332 ? 11.625 -12.484 3.783 1 94.31 332 PRO B O 1
ATOM 6111 N N . GLY B 1 333 ? 9.398 -12.344 3.932 1 94.19 333 GLY B N 1
ATOM 6112 C CA . GLY B 1 333 ? 9.305 -13.773 4.211 1 94.19 333 GLY B CA 1
ATOM 6113 C C . GLY B 1 333 ? 9.812 -14.641 3.072 1 94.19 333 GLY B C 1
AT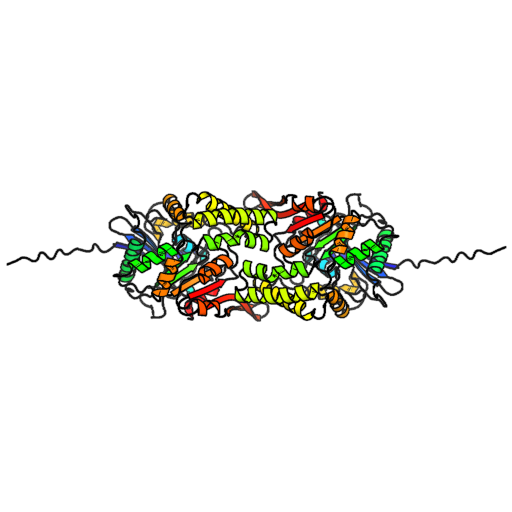OM 6114 O O . GLY B 1 333 ? 10.461 -15.656 3.305 1 94.19 333 GLY B O 1
ATOM 6115 N N . ILE B 1 334 ? 9.562 -14.273 1.908 1 95.31 334 ILE B N 1
ATOM 6116 C CA . ILE B 1 334 ? 9.977 -15.031 0.733 1 95.31 334 ILE B CA 1
ATOM 6117 C C . ILE B 1 334 ? 11.484 -14.875 0.53 1 95.31 334 ILE B C 1
ATOM 6119 O O . ILE B 1 334 ? 12.188 -15.867 0.325 1 95.31 334 ILE B O 1
ATOM 6123 N N . VAL B 1 335 ? 11.945 -13.656 0.658 1 94.44 335 VAL B N 1
ATOM 6124 C CA . VAL B 1 335 ? 13.375 -13.422 0.509 1 94.44 335 VAL B CA 1
ATOM 6125 C C . VAL B 1 335 ? 14.148 -14.258 1.533 1 94.44 335 VAL B C 1
ATOM 6127 O O . VAL B 1 335 ? 15.203 -14.812 1.224 1 94.44 335 VAL B O 1
ATOM 6130 N N . THR B 1 336 ? 13.609 -14.352 2.66 1 94.69 336 THR B N 1
ATOM 6131 C CA . THR B 1 336 ? 14.281 -15.055 3.748 1 94.69 336 THR B CA 1
ATOM 6132 C C . THR B 1 336 ? 14.43 -16.547 3.424 1 94.69 336 THR B C 1
ATOM 6134 O O . THR B 1 336 ? 15.523 -17.109 3.551 1 94.69 336 THR B O 1
ATOM 6137 N N . TRP B 1 337 ? 13.328 -17.188 2.988 1 95.94 337 TRP B N 1
ATOM 6138 C CA . TRP B 1 337 ? 13.5 -18.609 2.73 1 95.94 337 TRP B CA 1
ATOM 6139 C C . TRP B 1 337 ? 14.328 -18.844 1.47 1 95.94 337 TRP B C 1
ATOM 6141 O O . TRP B 1 337 ? 15.07 -19.812 1.377 1 95.94 337 TRP B O 1
ATOM 6151 N N . VAL B 1 338 ? 14.289 -17.984 0.507 1 96.94 338 VAL B N 1
ATOM 6152 C CA . VAL B 1 338 ? 15.117 -18.109 -0.684 1 96.94 338 VAL B CA 1
ATOM 6153 C C . VAL B 1 338 ? 16.594 -18.062 -0.293 1 96.94 338 VAL B C 1
ATOM 6155 O O . VAL B 1 338 ? 17.391 -18.859 -0.77 1 96.94 338 VAL B O 1
ATOM 6158 N N . ASN B 1 339 ? 16.891 -17.156 0.627 1 95.44 339 ASN B N 1
ATOM 6159 C CA . ASN B 1 339 ? 18.281 -16.969 1.044 1 95.44 339 ASN B CA 1
ATOM 6160 C C . ASN B 1 339 ? 18.75 -18.109 1.939 1 95.44 339 ASN B C 1
ATOM 6162 O O . ASN B 1 339 ? 19.953 -18.234 2.221 1 95.44 339 ASN B O 1
ATOM 6166 N N . GLN B 1 340 ? 17.859 -18.984 2.301 1 94.56 340 GLN B N 1
ATOM 6167 C CA . GLN B 1 340 ? 18.203 -20.078 3.188 1 94.56 340 GLN B CA 1
ATOM 6168 C C . GLN B 1 340 ? 18.406 -21.375 2.404 1 94.56 340 GLN B C 1
ATOM 6170 O O . GLN B 1 340 ? 18.766 -22.406 2.98 1 94.56 340 GLN B O 1
ATOM 6175 N N . LEU B 1 341 ? 18.172 -21.312 1.1 1 96.19 341 LEU B N 1
ATOM 6176 C CA . LEU B 1 341 ? 18.328 -22.516 0.2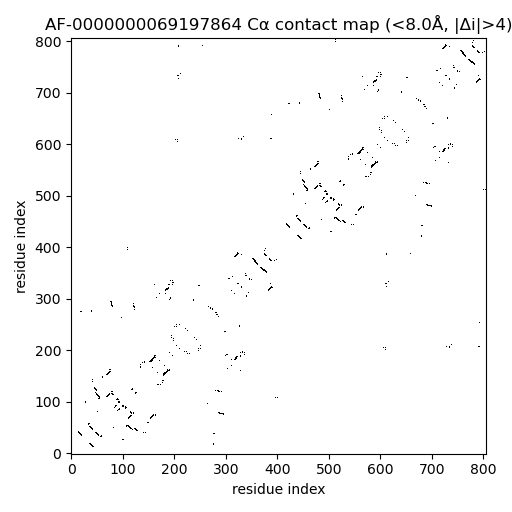75 1 96.19 341 LEU B CA 1
ATOM 6177 C C . LEU B 1 341 ? 19.75 -23.047 0.334 1 96.19 341 LEU B C 1
ATOM 6179 O O . LEU B 1 341 ? 20.703 -22.266 0.242 1 96.19 341 LEU B O 1
ATOM 6183 N N . ARG B 1 342 ? 19.906 -24.375 0.531 1 93.94 342 ARG B N 1
ATOM 6184 C CA . ARG B 1 342 ? 21.188 -25.047 0.377 1 93.94 342 ARG B CA 1
ATOM 6185 C C . ARG B 1 342 ? 21.438 -25.422 -1.079 1 93.94 342 ARG B C 1
ATOM 6187 O O . ARG B 1 342 ? 21.141 -26.531 -1.499 1 93.94 342 ARG B O 1
ATOM 6194 N N . TRP B 1 343 ? 21.812 -24.531 -1.81 1 94.12 343 TRP B N 1
ATOM 6195 C CA . TRP B 1 343 ? 22.062 -24.547 -3.248 1 94.12 343 TRP B CA 1
ATOM 6196 C C . TRP B 1 343 ? 23.5 -24.109 -3.559 1 94.12 343 TRP B C 1
ATOM 6198 O O . TRP B 1 343 ? 24.047 -23.234 -2.896 1 94.12 343 TRP B O 1
ATOM 6208 N N . GLN B 1 344 ? 24.078 -24.766 -4.457 1 93.88 344 GLN B N 1
ATOM 6209 C CA . GLN B 1 344 ? 25.516 -24.578 -4.723 1 93.88 344 GLN B CA 1
ATOM 6210 C C . GLN B 1 344 ? 25.828 -23.125 -5.055 1 93.88 344 GLN B C 1
ATOM 6212 O O . GLN B 1 344 ? 26.938 -22.656 -4.82 1 93.88 344 GLN B O 1
ATOM 6217 N N . HIS B 1 345 ? 24.875 -22.406 -5.582 1 95.12 345 HIS B N 1
ATOM 6218 C CA . HIS B 1 345 ? 25.141 -21.047 -6.031 1 95.12 345 HIS B CA 1
ATOM 6219 C C . HIS B 1 345 ? 24.547 -20.016 -5.066 1 95.12 345 HIS B C 1
ATOM 6221 O O . HIS B 1 345 ? 24.344 -18.859 -5.43 1 95.12 345 HIS B O 1
ATOM 6227 N N . ILE B 1 346 ? 24.312 -20.391 -3.787 1 95.56 346 ILE B N 1
ATOM 6228 C CA . ILE B 1 346 ? 23.562 -19.547 -2.863 1 95.56 346 ILE B CA 1
ATOM 6229 C C . ILE B 1 346 ? 24.375 -18.297 -2.529 1 95.56 346 ILE B C 1
ATOM 6231 O O . ILE B 1 346 ? 23.812 -17.203 -2.381 1 95.56 346 ILE B O 1
ATOM 6235 N N . THR B 1 347 ? 25.703 -18.406 -2.355 1 95.88 347 THR B N 1
ATOM 6236 C CA . THR B 1 347 ? 26.547 -17.25 -2.035 1 95.88 347 THR B CA 1
ATOM 6237 C C . THR B 1 347 ? 26.531 -16.25 -3.182 1 95.88 347 THR B C 1
ATOM 6239 O O . THR B 1 347 ? 26.391 -15.039 -2.955 1 95.88 347 THR B O 1
ATOM 6242 N N . LYS B 1 348 ? 26.656 -16.734 -4.395 1 96.5 348 LYS B N 1
ATOM 6243 C CA . LYS B 1 348 ? 26.594 -15.859 -5.566 1 96.5 348 LYS B CA 1
ATOM 6244 C C . LYS B 1 348 ? 25.219 -15.227 -5.723 1 96.5 348 LYS B C 1
ATOM 6246 O O . LYS B 1 348 ? 25.109 -14.062 -6.117 1 96.5 348 LYS B O 1
ATOM 6251 N N . TRP B 1 349 ? 24.203 -15.969 -5.41 1 96 349 TRP B N 1
ATOM 6252 C CA . TRP B 1 349 ? 22.844 -15.469 -5.422 1 96 349 TRP B CA 1
ATOM 6253 C C . TRP B 1 349 ? 22.672 -14.297 -4.461 1 96 349 TRP B C 1
ATOM 6255 O O . TRP B 1 349 ? 22.125 -13.25 -4.832 1 96 349 TRP B O 1
ATOM 6265 N N . ARG B 1 350 ? 23.188 -14.422 -3.283 1 94.25 350 ARG B N 1
ATOM 6266 C CA . ARG B 1 350 ? 23 -13.43 -2.236 1 94.25 350 ARG B CA 1
ATOM 6267 C C . ARG B 1 350 ? 23.672 -12.109 -2.611 1 94.25 350 ARG B C 1
ATOM 6269 O O . ARG B 1 350 ? 23.172 -11.031 -2.252 1 94.25 350 ARG B O 1
ATOM 6276 N N . ILE B 1 351 ? 24.719 -12.117 -3.436 1 93.81 351 ILE B N 1
ATOM 6277 C CA . ILE B 1 351 ? 25.453 -10.891 -3.732 1 93.81 351 ILE B CA 1
ATOM 6278 C C . ILE B 1 351 ? 25.078 -10.391 -5.121 1 93.81 351 ILE B C 1
ATOM 6280 O O . ILE B 1 351 ? 25.562 -9.352 -5.57 1 93.81 351 ILE B O 1
ATOM 6284 N N . SER B 1 352 ? 24.234 -11.156 -5.84 1 94.25 352 SER B N 1
ATOM 6285 C CA . SER B 1 352 ? 23.781 -10.719 -7.156 1 94.25 352 SER B CA 1
ATOM 6286 C C . SER B 1 352 ? 22.891 -9.492 -7.059 1 94.25 352 SER B C 1
ATOM 6288 O O . SER B 1 352 ? 22.156 -9.32 -6.074 1 94.25 352 SER B O 1
ATOM 6290 N N . ASP B 1 353 ? 22.906 -8.641 -8.109 1 93.31 353 ASP B N 1
ATOM 6291 C CA . ASP B 1 353 ? 22.141 -7.398 -8.102 1 93.31 353 ASP B CA 1
ATOM 6292 C C . ASP B 1 353 ? 20.75 -7.609 -8.688 1 93.31 353 ASP B C 1
ATOM 6294 O O . ASP B 1 353 ? 20.562 -8.414 -9.602 1 93.31 353 ASP B O 1
ATOM 6298 N N . LYS B 1 354 ? 19.859 -6.883 -8.109 1 91.44 354 LYS B N 1
ATOM 6299 C CA . LYS B 1 354 ? 18.547 -6.832 -8.742 1 91.44 354 LYS B CA 1
ATOM 6300 C C . LYS B 1 354 ? 18.531 -5.824 -9.891 1 91.44 354 LYS B C 1
ATOM 6302 O O . LYS B 1 354 ? 19.375 -4.926 -9.945 1 91.44 354 LYS B O 1
ATOM 6307 N N . LYS B 1 355 ? 17.578 -6.016 -10.766 1 89.5 355 LYS B N 1
ATOM 6308 C CA . LYS B 1 355 ? 17.297 -5.086 -11.859 1 89.5 355 LYS B CA 1
ATOM 6309 C C . LYS B 1 355 ? 15.836 -4.66 -11.859 1 89.5 355 LYS B C 1
ATOM 6311 O O . LYS B 1 355 ? 14.945 -5.488 -11.688 1 89.5 355 LYS B O 1
ATOM 6316 N N . PHE B 1 356 ? 15.609 -3.398 -12.062 1 86.81 356 PHE B N 1
ATOM 6317 C CA . PHE B 1 356 ? 14.242 -2.902 -12.156 1 86.81 356 PHE B CA 1
ATOM 6318 C C . PHE B 1 356 ? 13.602 -3.326 -13.469 1 86.81 356 PHE B C 1
ATOM 6320 O O . PHE B 1 356 ? 14.258 -3.361 -14.508 1 86.81 356 PHE B O 1
ATOM 6327 N N . ILE B 1 357 ? 12.375 -3.627 -13.312 1 84.31 357 ILE B N 1
ATOM 6328 C CA . ILE B 1 357 ? 11.555 -3.908 -14.492 1 84.31 357 ILE B CA 1
ATOM 6329 C C . ILE B 1 357 ? 10.766 -2.662 -14.883 1 84.31 357 ILE B C 1
ATOM 6331 O O . ILE B 1 357 ? 10.023 -2.111 -14.07 1 84.31 357 ILE B O 1
ATOM 6335 N N . ARG B 1 358 ? 10.938 -2.238 -16.109 1 83.5 358 ARG B N 1
ATOM 6336 C CA . ARG B 1 358 ? 10.289 -1.018 -16.578 1 83.5 358 ARG B CA 1
ATOM 6337 C C . ARG B 1 358 ? 9.312 -1.314 -17.703 1 83.5 358 ARG B C 1
ATOM 6339 O O . ARG B 1 358 ? 9.57 -2.189 -18.547 1 83.5 358 ARG B O 1
ATOM 6346 N N . GLU B 1 359 ? 8.172 -0.674 -17.672 1 78.44 359 GLU B N 1
ATOM 6347 C CA . GLU B 1 359 ? 7.18 -0.75 -18.75 1 78.44 359 GLU B CA 1
ATOM 6348 C C . GLU B 1 359 ? 6.98 0.608 -19.406 1 78.44 359 GLU B C 1
ATOM 6350 O O . GLU B 1 359 ? 6.977 1.642 -18.734 1 78.44 359 GLU B O 1
ATOM 6355 N N . GLU B 1 360 ? 6.945 0.546 -20.672 1 76.06 360 GLU B N 1
ATOM 6356 C CA . GLU B 1 360 ? 6.703 1.767 -21.438 1 76.06 360 GLU B CA 1
ATOM 6357 C C . GLU B 1 360 ? 5.211 1.961 -21.703 1 76.06 360 GLU B C 1
ATOM 6359 O O . GLU B 1 360 ? 4.527 1.03 -22.125 1 76.06 360 GLU B O 1
ATOM 6364 N N . ASN B 1 361 ? 4.773 3.039 -21.203 1 73.5 361 ASN B N 1
ATOM 6365 C CA . ASN B 1 361 ? 3.387 3.389 -21.484 1 73.5 361 ASN B CA 1
ATOM 6366 C C . ASN B 1 361 ? 3.283 4.699 -22.25 1 73.5 361 ASN B C 1
ATOM 6368 O O . ASN B 1 361 ? 3.932 5.688 -21.906 1 73.5 361 ASN B O 1
ATOM 6372 N N . TYR B 1 362 ? 2.627 4.59 -23.312 1 72.56 362 TYR B N 1
ATOM 6373 C CA . TYR B 1 362 ? 2.402 5.797 -24.094 1 72.56 362 TYR B CA 1
ATOM 6374 C C . TYR B 1 362 ? 1.221 6.59 -23.547 1 72.56 362 TYR B C 1
ATOM 6376 O O . TYR B 1 362 ? 0.1 6.082 -23.484 1 72.56 362 TYR B O 1
ATOM 6384 N N . ASP B 1 363 ? 1.474 7.691 -23.031 1 71.25 363 ASP B N 1
ATOM 6385 C CA . ASP B 1 363 ? 0.44 8.625 -22.609 1 71.25 363 ASP B CA 1
ATOM 6386 C C . ASP B 1 363 ? -0.109 9.422 -23.781 1 71.25 363 ASP B C 1
ATOM 6388 O O . ASP B 1 363 ? 0.554 10.328 -24.297 1 71.25 363 ASP B O 1
ATOM 6392 N N . LYS B 1 364 ? -1.324 9.039 -24.219 1 71 364 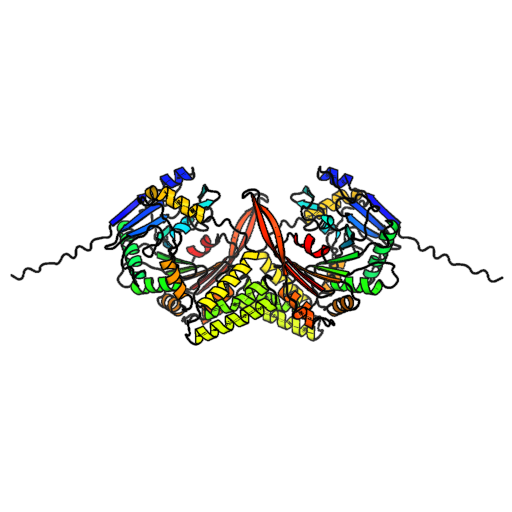LYS B N 1
ATOM 6393 C CA . LYS B 1 364 ? -1.925 9.688 -25.375 1 71 364 LYS B CA 1
ATOM 6394 C C . LYS B 1 364 ? -2.209 11.164 -25.109 1 71 364 LYS B C 1
ATOM 6396 O O . LYS B 1 364 ? -2.094 12 -26 1 71 364 LYS B O 1
ATOM 6401 N N . VAL B 1 365 ? -2.574 11.492 -23.906 1 64.69 365 VAL B N 1
ATOM 6402 C CA . VAL B 1 365 ? -2.932 12.859 -23.531 1 64.69 365 VAL B CA 1
ATOM 6403 C C . VAL B 1 365 ? -1.699 13.758 -23.641 1 64.69 365 VAL B C 1
ATOM 6405 O O . VAL B 1 365 ? -1.759 14.836 -24.219 1 64.69 365 VAL B O 1
ATOM 6408 N N . GLN B 1 366 ? -0.658 13.242 -23.266 1 72.25 366 GLN B N 1
ATOM 6409 C CA . GLN B 1 366 ? 0.562 14.039 -23.25 1 72.25 366 GLN B CA 1
ATOM 6410 C C . GLN B 1 366 ? 1.446 13.711 -24.453 1 72.25 366 GLN B C 1
ATOM 6412 O O . GLN B 1 366 ? 2.486 14.344 -24.656 1 72.25 366 GLN B O 1
ATOM 6417 N N . ASN B 1 367 ? 0.976 12.742 -25.281 1 74.81 367 ASN B N 1
ATOM 6418 C CA . ASN B 1 367 ? 1.702 12.289 -26.469 1 74.81 367 ASN B CA 1
ATOM 6419 C C . ASN B 1 367 ? 3.156 11.961 -26.141 1 74.81 367 ASN B C 1
ATOM 6421 O O . ASN B 1 367 ? 4.07 12.438 -26.812 1 74.81 367 ASN B O 1
ATOM 6425 N N . MET B 1 368 ? 3.336 11.367 -24.953 1 80.06 368 MET B N 1
ATOM 6426 C CA . MET B 1 368 ? 4.684 10.992 -24.531 1 80.06 368 MET B CA 1
ATOM 6427 C C . MET B 1 368 ? 4.695 9.586 -23.938 1 80.06 368 MET B C 1
ATOM 6429 O O . MET B 1 368 ? 3.688 9.125 -23.406 1 80.06 368 MET B O 1
ATOM 6433 N N . THR B 1 369 ? 5.871 8.914 -24.188 1 79.12 369 THR B N 1
ATOM 6434 C CA . THR B 1 369 ? 6.082 7.605 -23.594 1 79.12 369 THR B CA 1
ATOM 6435 C C . THR B 1 369 ? 6.605 7.742 -22.156 1 79.12 369 THR B C 1
ATOM 6437 O O . THR B 1 369 ? 7.578 8.461 -21.922 1 79.12 369 THR B O 1
ATOM 6440 N N . LYS B 1 370 ? 5.855 7.289 -21.297 1 78 370 LYS B N 1
ATOM 6441 C CA . LYS B 1 370 ? 6.281 7.289 -19.891 1 78 370 LYS B CA 1
ATOM 6442 C C . LYS B 1 370 ? 6.746 5.898 -19.453 1 78 370 LYS B C 1
ATOM 6444 O O . LYS B 1 370 ? 6.148 4.891 -19.844 1 78 370 LYS B O 1
ATOM 6449 N N . ASN B 1 371 ? 7.91 5.891 -18.828 1 79.62 371 ASN B N 1
ATOM 6450 C CA . ASN B 1 371 ? 8.43 4.648 -18.266 1 79.62 371 ASN B CA 1
ATOM 6451 C C . ASN B 1 371 ? 8.062 4.508 -16.797 1 79.62 371 ASN B C 1
ATOM 6453 O O . ASN B 1 371 ? 8.227 5.449 -16.016 1 79.62 371 ASN B O 1
ATOM 6457 N N . LYS B 1 372 ? 7.391 3.473 -16.609 1 80.06 372 LYS B N 1
ATOM 6458 C CA . LYS B 1 372 ? 7.031 3.213 -15.227 1 80.06 372 LYS B CA 1
ATOM 6459 C C . LYS B 1 372 ? 7.727 1.959 -14.703 1 80.06 372 LYS B C 1
ATOM 6461 O O . LYS B 1 372 ? 7.762 0.933 -15.383 1 80.06 372 LYS B O 1
ATOM 6466 N N . THR B 1 373 ? 8.375 2.088 -13.586 1 84.25 373 THR B N 1
ATOM 6467 C CA . THR B 1 373 ? 8.922 0.916 -12.906 1 84.25 373 THR B CA 1
ATOM 6468 C C . THR B 1 373 ? 7.801 0.072 -12.305 1 84.25 373 THR B C 1
ATOM 6470 O O . THR B 1 373 ? 6.996 0.573 -11.516 1 84.25 373 THR B O 1
ATOM 6473 N N . VAL B 1 374 ? 7.75 -1.183 -12.672 1 83.88 374 VAL B N 1
ATOM 6474 C CA . VAL B 1 374 ? 6.613 -1.997 -12.258 1 83.88 374 VAL B CA 1
ATOM 6475 C C . VAL B 1 374 ? 7.086 -3.115 -11.336 1 83.88 374 VAL B C 1
ATOM 6477 O O . VAL B 1 374 ? 6.281 -3.916 -10.852 1 83.88 374 VAL B O 1
ATOM 6480 N N . GLY B 1 375 ? 8.344 -3.258 -11.133 1 86.56 375 GLY B N 1
ATOM 6481 C CA . GLY B 1 375 ? 8.898 -4.266 -10.242 1 86.56 375 GLY B CA 1
ATOM 6482 C C . GLY B 1 375 ? 10.398 -4.43 -10.383 1 86.56 375 GLY B C 1
ATOM 6483 O O . GLY B 1 375 ? 11.078 -3.551 -10.922 1 86.56 375 GLY B O 1
ATOM 6484 N N . TYR B 1 376 ? 10.938 -5.469 -9.836 1 87.44 376 TYR B N 1
ATOM 6485 C CA . TYR B 1 376 ? 12.344 -5.793 -10.016 1 87.44 376 TYR B CA 1
ATOM 6486 C C . TYR B 1 376 ? 12.555 -7.297 -10.094 1 87.44 376 TYR B C 1
ATOM 6488 O O . TYR B 1 376 ? 11.672 -8.078 -9.719 1 87.44 376 TYR B O 1
ATOM 6496 N N . ILE B 1 377 ? 13.641 -7.66 -10.672 1 90.25 377 ILE B N 1
ATOM 6497 C CA . ILE B 1 377 ? 14.008 -9.062 -10.852 1 90.25 377 ILE B CA 1
ATOM 6498 C C . ILE B 1 377 ? 15.43 -9.289 -10.359 1 90.25 377 ILE B C 1
ATOM 6500 O O . ILE B 1 377 ? 16.312 -8.445 -10.547 1 90.25 377 ILE B O 1
ATOM 6504 N N . LYS B 1 378 ? 15.633 -10.328 -9.609 1 92.12 378 LYS B N 1
ATOM 6505 C CA . LYS B 1 378 ? 16.938 -10.898 -9.266 1 92.12 378 LYS B CA 1
ATOM 6506 C C . LYS B 1 378 ? 17.078 -12.305 -9.836 1 92.12 378 LYS B C 1
ATOM 6508 O O . LYS B 1 378 ? 16.172 -13.125 -9.727 1 92.12 378 LYS B O 1
ATOM 6513 N N . GLN B 1 379 ? 18.203 -12.5 -10.562 1 92.44 379 GLN B N 1
ATOM 6514 C CA . GLN B 1 379 ? 18.359 -13.805 -11.195 1 92.44 379 GLN B CA 1
ATOM 6515 C C . GLN B 1 379 ? 19.812 -14.266 -11.141 1 92.44 379 GLN B C 1
ATOM 6517 O O . GLN B 1 379 ? 20.734 -13.453 -11.258 1 92.44 379 GLN B O 1
ATOM 6522 N N . PHE B 1 380 ? 19.984 -15.531 -10.867 1 95.06 380 PHE B N 1
ATOM 6523 C CA . PHE B 1 380 ? 21.281 -16.219 -10.953 1 95.06 380 PHE B CA 1
ATOM 6524 C C . PHE B 1 380 ? 21.078 -17.688 -11.32 1 95.06 380 PHE B C 1
ATOM 6526 O O . PHE B 1 380 ? 20.359 -18.406 -10.625 1 95.06 380 PHE B O 1
ATOM 6533 N N . ASP B 1 381 ? 21.672 -18.062 -12.492 1 94.31 381 ASP B N 1
ATOM 6534 C CA . ASP B 1 381 ? 21.547 -19.438 -12.992 1 94.31 381 ASP B CA 1
ATOM 6535 C C . ASP B 1 381 ? 20.078 -19.844 -13.133 1 94.31 381 ASP B C 1
ATOM 6537 O O . ASP B 1 381 ? 19.312 -19.172 -13.828 1 94.31 381 ASP B O 1
ATOM 6541 N N . LYS B 1 382 ? 19.562 -20.875 -12.266 1 95.31 382 LYS B N 1
ATOM 6542 C CA . LYS B 1 382 ? 18.234 -21.453 -12.461 1 95.31 382 LYS B CA 1
ATOM 6543 C C . LYS B 1 382 ? 17.234 -20.844 -11.484 1 95.31 382 LYS B C 1
ATOM 6545 O O . LYS B 1 382 ? 16.094 -21.312 -11.383 1 95.31 382 LYS B O 1
ATOM 6550 N N . LEU B 1 383 ? 17.625 -19.812 -10.789 1 96.12 383 LEU B N 1
ATOM 6551 C CA . LEU B 1 383 ? 16.719 -19.172 -9.836 1 96.12 383 LEU B CA 1
ATOM 6552 C C . LEU B 1 383 ? 16.422 -17.734 -10.266 1 96.12 383 LEU B C 1
ATOM 6554 O O . LEU B 1 383 ? 17.328 -16.953 -10.531 1 96.12 383 LEU B O 1
ATOM 6558 N N . LYS B 1 384 ? 15.172 -17.453 -10.414 1 93 384 LYS B N 1
ATOM 6559 C CA . LYS B 1 384 ? 14.68 -16.109 -10.664 1 93 384 LYS B CA 1
ATOM 6560 C C . LYS B 1 384 ? 13.711 -15.664 -9.57 1 93 384 LYS B C 1
ATOM 6562 O O . LYS B 1 384 ? 12.859 -16.453 -9.141 1 93 384 LYS B O 1
ATOM 6567 N N . TYR B 1 385 ? 13.906 -14.523 -9.102 1 93.12 385 TYR B N 1
ATOM 6568 C CA . TYR B 1 385 ? 13.047 -13.891 -8.109 1 93.12 385 TYR B CA 1
ATOM 6569 C C . TYR B 1 385 ? 12.508 -12.562 -8.625 1 93.12 385 TYR B C 1
ATOM 6571 O O . TYR B 1 385 ? 13.273 -11.656 -8.953 1 93.12 385 TYR B O 1
ATOM 6579 N N . ILE B 1 386 ? 11.195 -12.492 -8.672 1 90.31 386 ILE B N 1
ATOM 6580 C CA . ILE B 1 386 ? 10.555 -11.328 -9.281 1 90.31 386 ILE B CA 1
ATOM 6581 C C . ILE B 1 386 ? 9.539 -10.734 -8.305 1 90.31 386 ILE B C 1
ATOM 6583 O O . ILE B 1 386 ? 8.68 -11.453 -7.785 1 90.31 386 ILE B O 1
ATOM 6587 N N . VAL B 1 387 ? 9.609 -9.461 -8.07 1 90.56 387 VAL B N 1
ATOM 6588 C CA . VAL B 1 387 ? 8.625 -8.742 -7.27 1 90.56 387 VAL B CA 1
ATOM 6589 C C . VAL B 1 387 ? 7.855 -7.766 -8.156 1 90.56 387 VAL B C 1
ATOM 6591 O O . VAL B 1 387 ? 8.461 -6.957 -8.867 1 90.56 387 VAL B O 1
ATOM 6594 N N . ALA B 1 388 ? 6.59 -7.844 -8.062 1 86.62 388 ALA B N 1
ATOM 6595 C CA . ALA B 1 388 ? 5.723 -6.965 -8.844 1 86.62 388 ALA B CA 1
ATOM 6596 C C . ALA B 1 388 ? 5.062 -5.918 -7.945 1 86.62 388 ALA B C 1
ATOM 6598 O O . ALA B 1 388 ? 4.527 -6.246 -6.887 1 86.62 388 ALA B O 1
ATOM 6599 N N . TYR B 1 389 ? 5.113 -4.625 -8.359 1 82.88 389 TYR B N 1
ATOM 6600 C CA . TYR B 1 389 ? 4.508 -3.533 -7.609 1 82.88 389 TYR B CA 1
ATOM 6601 C C . TYR B 1 389 ? 3.021 -3.412 -7.922 1 82.88 389 TYR B C 1
ATOM 6603 O O . TYR B 1 389 ? 2.26 -2.838 -7.141 1 82.88 389 TYR B O 1
ATOM 6611 N N . ASP B 1 390 ? 2.658 -3.709 -9.094 1 68.62 390 ASP B N 1
ATOM 6612 C CA . ASP B 1 390 ? 1.275 -3.57 -9.539 1 68.62 390 ASP B CA 1
ATOM 6613 C C . ASP B 1 390 ? 0.637 -4.934 -9.789 1 68.62 390 ASP B C 1
ATOM 6615 O O . ASP B 1 390 ? 1.34 -5.922 -10.016 1 68.62 390 ASP B O 1
ATOM 6619 N N . GLU B 1 391 ? -0.59 -5.027 -9.367 1 57.97 391 GLU B N 1
ATOM 6620 C CA . GLU B 1 391 ? -1.34 -6.266 -9.539 1 57.97 391 GLU B CA 1
ATOM 6621 C C . GLU B 1 391 ? -1.187 -6.816 -10.953 1 57.97 391 GLU B C 1
ATOM 6623 O O . GLU B 1 391 ? -1.223 -8.031 -11.164 1 57.97 391 GLU B O 1
ATOM 6628 N N . LEU B 1 392 ? -1.261 -5.754 -11.875 1 53.09 392 LEU B N 1
ATOM 6629 C CA . LEU B 1 392 ? -1.364 -6.23 -13.25 1 53.09 392 LEU B CA 1
ATOM 6630 C C . LEU B 1 392 ? -0.018 -6.742 -13.75 1 53.09 392 LEU B C 1
ATOM 6632 O O . LEU B 1 392 ? 0.864 -5.953 -14.094 1 53.09 392 LEU B O 1
ATOM 6636 N N . PHE B 1 393 ? 0.438 -7.648 -13.07 1 53.56 393 PHE B N 1
ATOM 6637 C CA . PHE B 1 393 ? 1.709 -8.242 -13.469 1 53.56 393 PHE B CA 1
ATOM 6638 C C . PHE B 1 393 ? 1.88 -8.195 -14.984 1 53.56 393 PHE B C 1
ATOM 6640 O O . PHE B 1 393 ? 1.571 -9.164 -15.68 1 53.56 393 PHE B O 1
ATOM 6647 N N . LYS B 1 394 ? 1.766 -6.957 -15.516 1 55.41 394 LYS B N 1
ATOM 6648 C CA . LYS B 1 394 ? 2.186 -6.824 -16.906 1 55.41 394 LYS B CA 1
ATOM 6649 C C . LYS B 1 394 ? 3.566 -7.434 -17.125 1 55.41 394 LYS B C 1
ATOM 6651 O O . LYS B 1 394 ? 4.023 -7.555 -18.266 1 55.41 394 LYS B O 1
ATOM 6656 N N . LEU B 1 395 ? 4.234 -7.746 -15.945 1 53.72 395 LEU B N 1
ATOM 6657 C CA . LEU B 1 395 ? 5.641 -8.125 -15.898 1 53.72 395 LEU B CA 1
ATOM 6658 C C . LEU B 1 395 ? 5.898 -9.359 -16.75 1 53.72 395 LEU B C 1
ATOM 6660 O O . LEU B 1 395 ? 7.043 -9.648 -17.109 1 53.72 395 LEU B O 1
ATOM 6664 N N . LEU B 1 396 ? 4.754 -10.109 -17.047 1 55.84 396 LEU B N 1
ATOM 6665 C CA . LEU B 1 396 ? 5.074 -11.43 -17.578 1 55.84 396 LEU B CA 1
ATOM 6666 C C . LEU B 1 396 ? 5.836 -11.312 -18.891 1 55.84 396 LEU B C 1
ATOM 6668 O O . LEU B 1 396 ? 6.703 -12.141 -19.188 1 55.84 396 LEU B O 1
ATOM 6672 N N . ASN B 1 397 ? 5.477 -10.188 -19.516 1 55.16 397 ASN B N 1
ATOM 6673 C CA . ASN B 1 397 ? 6.09 -10.188 -20.844 1 55.16 397 ASN B CA 1
ATOM 6674 C C . ASN B 1 397 ? 7.605 -10.32 -20.766 1 55.16 397 ASN B C 1
ATOM 6676 O O . ASN B 1 397 ? 8.203 -11.094 -21.5 1 55.16 397 ASN B O 1
ATOM 6680 N N . GLN B 1 398 ? 8.117 -9.414 -19.969 1 52.38 398 GLN B N 1
ATOM 6681 C CA . GLN B 1 398 ? 9.578 -9.336 -20 1 52.38 398 GLN B CA 1
ATOM 6682 C C . GLN B 1 398 ? 10.203 -10.477 -19.203 1 52.38 398 GLN B C 1
ATOM 6684 O O . GLN B 1 398 ? 11.344 -10.859 -19.453 1 52.38 398 GLN B O 1
ATOM 6689 N N . ILE B 1 399 ? 9.594 -10.859 -18.281 1 53.94 399 ILE B N 1
ATOM 6690 C CA . ILE B 1 399 ? 10.234 -11.734 -17.297 1 53.94 399 ILE B CA 1
ATOM 6691 C C . ILE B 1 399 ? 10.242 -13.172 -17.812 1 53.94 399 ILE B C 1
ATOM 6693 O O . ILE B 1 399 ? 11.242 -13.883 -17.672 1 53.94 399 ILE B O 1
ATOM 6697 N N . ILE B 1 400 ? 9.055 -13.578 -18.297 1 55.34 400 ILE B N 1
ATOM 6698 C CA . ILE B 1 400 ? 8.898 -15 -18.578 1 55.34 400 ILE B CA 1
ATOM 6699 C C . ILE B 1 400 ? 9.672 -15.352 -19.844 1 55.34 400 ILE B C 1
ATOM 6701 O O . ILE B 1 400 ? 10.203 -16.453 -19.969 1 55.34 400 ILE B O 1
ATOM 6705 N N . ILE B 1 401 ? 9.773 -14.359 -20.891 1 50.94 401 ILE B N 1
ATOM 6706 C CA . ILE B 1 401 ? 10.258 -14.781 -22.188 1 50.94 401 ILE B CA 1
ATOM 6707 C C . ILE B 1 401 ? 11.766 -14.539 -22.281 1 50.94 401 ILE B C 1
ATOM 6709 O O . ILE B 1 401 ? 12.484 -15.328 -22.906 1 50.94 401 ILE B O 1
ATOM 6713 N N . ASP B 1 402 ? 12.195 -13.375 -21.859 1 48.97 402 ASP B N 1
ATOM 6714 C CA . ASP B 1 402 ? 13.461 -12.906 -22.422 1 48.97 402 ASP B CA 1
ATOM 6715 C C . ASP B 1 402 ? 14.625 -13.789 -21.953 1 48.97 402 ASP B C 1
ATOM 6717 O O . ASP B 1 402 ? 15.727 -13.695 -22.5 1 48.97 402 ASP B O 1
ATOM 6721 N N . ASN B 1 403 ? 14.602 -14.414 -20.734 1 40.44 403 ASN B N 1
ATOM 6722 C CA . ASN B 1 403 ? 16.016 -14.789 -20.625 1 40.44 403 ASN B CA 1
ATOM 6723 C C . ASN B 1 403 ? 16.297 -16.125 -21.281 1 40.44 403 ASN B C 1
ATOM 6725 O O . ASN B 1 403 ? 15.547 -17.094 -21.094 1 40.44 403 ASN B O 1
#

pLDDT: mean 87.14, std 13.91, range [29.94, 98.56]

Foldseek 3Di:
DPPPPPPPPVPVQWDKDKAFCQVVVCVQQVHHAQWTWMWAWTDDPFWIKTKIKTAAGNHHALPDDDPQAAEEEEDEQQQFFSVLCLQDQAHQWDQDPLGIDGDPLHPSNGYMYMTIQDDAPYFPTHGPDCPPPGLVVVLSVVQSVCVVRVNNAHEYEYEYEAQCLVSVLVNVVVCVVPSHRYQAYEYELYQAALLLFQQCLLVVLVVVVLDDPVVSVVSNVLSVVLSVCLVVVVLPCLVSVVVSLVVSQVSLVVPDDPPPCCSVVSLQVCQVCVCNRYVDPDNPGDRGDPVSNVVSSSCSSDHRLVSVLVCVVVQHAYEYEYECDDRNGHPSSVVVSLLVRPHPCSVVQVPFDKAWDWDWDQDPVVRDIDIDGFWIWGDDRRYIYIYGHDSSCSVCVCPVRDD/DPPPPPPPPPPVQWDKDKAFCQVVVCVQQVHHAQWTWMWAWTDDPFWIKTKIKTAAGNHHALPDDDPQAAEEEEDEQQQFFSVLCLQDQAHQWDQDPLGIDGDPLHPSNGYMYMTIQDDAPYFPTHGPDCPPCGLVVVLSVVQSVCVVRVNNAHEYEYEYEALCLVSVLSNVVVCVVPSHRYQAYEYELYQAALLLFQQCLLVVLVVVVLDDPVVSVVSNVLSVVLSVCLVVVVLVPLVSVVVSLVVSLVSLVVPDDPPPPCSVSSLQVCQVCVCNRYVDPDNPGDRGDPVSNVVSSSCSSDHRLVSVLVCVVVQHAYEYEYECDDRRGHPSSVVVSLLVRPHPCSVVQVPFDKAWDWDWDQDPVVRDTDIDGFWIWGDDRRYIYIYGHDSSCSVCVPPVRDD

Secondary structure (DSSP, 8-state):
------------PPEEEEEE-HHHHHHHHTS---S-EEEEEEE-SSEEEEEEEEPPTT--SSS---TT-EEEEEE-SSSB-SGGGGGSTTSSEEEETTEEEE-TT-GGGTSEEEEEE-STTSTT-EES--SS-HHHHHHHHHHHHHHHHT-TT-EEEEEEESTTHHHHHHHHHHTTTS--EEEEEEEES----HHHHGGGHHHHHHHTTSS-HHHHHHHHHHHHHHHHHHHTT--TTHHHHHHHHHHHHHHHTTSS-----THHHHHHHHHHTHHHHHS-------SB-HHHHHHHHTTTTS--HHHHHHHHHTT-EEEEEEESS-SSS-HHHHHHHHHT---TTHHHHHHPPEEEEEEEEEETTTTEEEEEEEEEEEEETTEEEEEESSTT-TTHHHHHH--/------------PPEEEEEE-HHHHHHHHTS---S-EEEEEEE-SSEEEEEEEEPPTT--SSS---TT-EEEEEE-SSSB-SGGGGGSTTSSEEEETTEEEE-TT-GGGTSEEEEEE-STTSTT-EES--SS-HHHHHHHHHHHHHHHHT-TT-EEEEEEESTTHHHHHHHHHHTTTS--EEEEEEEES----HHHHGGGHHHHHHHTTSS-HHHHHHHHHHHHHHHHHHHTT--TTHHHHHHHHHHHHHHHTTTS-----THHHHHHHHHHTHHHHHS-------SB-HHHHHHHHGGGGS--HHHHHHHHHTT-EEEEEEESS-SSS-HHHHHHHHHT---TTHHHHHHPPEEEEEEEEEETTTTEEEEEEEEEEEEETTEEEEEESSSS-TTHHHHHH--

Sequence (806 aa):
MFIYLQLIFTLTRALIVKNDVTSFYQDMIKKQISFLCESGRLTFDNGFYTYQIFLKENHTDYTNFTDADQLWIMLTNNGCSSIMHAYDKYGPFVYQNRQLDLHPYSYNKFINLLYIDQPFGVGFSEGIGEKNDNAIKILQFIEEFLVNKGIPNMKIMLYGKEYVSSLFSKIIENSIGYNLNIEGIILENAWVSPIHQIGYYGSFLYQLGLIDDQRRDEIYYNTTQIQVQLLNQNFTNLTQLKTLVNQSQSELKLIENDGNNNLEDITQFINDHSFQLFEINKDDYSFCNDTQHEKAQQQLLNSTLFEIEMILNKQKMVIVLVKQIQFTVTTPGIVTWVNQLRWQHITKWRISDKKFIREENYDKVQNMTKNKTVGYIKQFDKLKYIVAYDELFKLLNQIIIDNMFIYLQLIFTLTRALIVKNDVTSFYQDMIKKQISFLCESGRLTFDNGFYTYQIFLKENHTDYTNFTDADQLWIMLTNNGCSSIMHAYDKYGPFVYQNRQLDLHPYSYNKFINLLYIDQPFGVGFSEGIGEKNDNAIKILQFIEEFLVNKGIPNMKIMLYGKEYVSSLFSKIIENSIGYNLNIEGIILENAWVSPIHQIGYYGSFLYQLGLIDDQRRDEIYYNTTQIQVQLLNQNFTNLTQLKTLVNQSQSELKLIENDGNNNLEDITQFINDHSFQLFEINKDDYSFCNDTQHEKAQQQLLNSTLFEIEMILNKQKMVIVLVKQIQFTVTTPGIVTWVNQLRWQHITKWRISDKKFIREENYDKVQNMTKNKTVGYIKQFDKLKYIVAYDELFKLLNQIIIDN

Radius of gyration: 32.39 Å; Cα contacts (8 Å, |Δi|>4): 1548; chains: 2; bounding box: 57×147×73 Å